Protein AF-0000000087420821 (afdb_homodimer)

Organism: NCBI:txid2527985

Secondary structure (DSSP, 8-state):
-HHHHHT--B-HHHHHHHHHHHHHHHH--TT-SSSHHHHHHHHHHTHHHHHHHHHHHHHHT-HHHHHHHHHHHHHHHHHHHHHHHTGGG------PPPSB-HHHHHHHHHHHHHHHHHHHHHSPPPHHHHHHHHHHHHHHTT----SS--S---S-HHHHHHHHHHHHHHHHHTTSSS-HHHHHHHHHHHHHHHHHHHHHHHHIIIIIS-SHHHHHHHHHHHHSHHHHHTTT-HHHHHHHHHHHHHHHTTT-HHHHHHHHHHHHTT-SGGGGGHHHHHHHHHHHHHHHHHHHHHHHHHHHHHHHHHH-SSHHHHHHHHHHHTTIIIIIIS-S--EETTTSS-GGGHHHHHHHHHHHHHHHHHSSSS--HHHHHHHHHHHHHHHTTT-TEEET--GGGTHHHHHHHHH-----S-PPP-----TT---------------------------------------/-HHHHHT--B-HHHHHHHHHHHHHHHH--TT-SSSHHHHHHHHHHTHHHHHHHHHHHHHHT-HHHHHHHHHHHHHHHHHHHHHHHTGGG------PPPSB-HHHHHHHHHHHHHHHHHHHHHSPPPHHHHHHHHHHHHHHTT----SS--S---S-HHHHHHHHHHHHHHHHHTTTSS-HHHHHHHHHHHHHHHHHHHHHHHHIIIIIS-SHHHHHHHHHHHHSHHHHHTTT-HHHHHHHHHHHHHHHTTT-HHHHHHHHHHHHTT-SGGGGGHHHHHHHHHHHHHHHHHHHHHHHHHHHHHHHHHH-SSHHHHHHHHHHHTTIIIIIIS-S--EETTTSS-GGGHHHHHHHHHHHHHHHHHSSSS--HHHHHHHHHHHHHHHTTT-TEEET--GGGTHHHHHHHHH-----S-PPP-----TT---------------------------------------

pLDDT: mean 76.4, std 22.25, range [18.03, 98.38]

Foldseek 3Di:
DVVVVPPDDDDLVNLLVVLLVVCCQWQPDPPCNPDLSNVLSVLLSQQSVLVVQLVVCVVVVPPVSNLVSLVSLVVSLVVLLVCLVCLLVCLDDDQDAIPDDPVRLVVLLVVLLVVLLVLLLPDFADPLLLVLLVVLVLLVVLAQPFPDDPPQNLWFLLSSVVLVVLLVVLVVVPPDDVCSSSSSLSVLLSVLLVLLLVLLQLLCVPQQVDSRLSSVLSSCCSSRSLCSVCSSPNLLRNLVSLQSNLLSVLQQLLSSLLSLLSSCRIAQLSVLLLLQSLLQQPDPSNVNSVVNSVVNNVVSLVSLVSSHPDPVSSCCSVCSNNVPPCQLPNVQQQPANCNVPRLVVLVVLVVVLVVLSVCLSPPPNFDASLSSLSSSLSSQSSCLSNHRHRRSSSCSNRSSSSSCNSNHHSRVPHGHHPDDPDVVPPPPPPPPPPPPDPPPPDPPPPPPDPDPPDDDDDPDDDD/DVVVVPPDDDDLVNLLVVLLVVCCQWQPDPPCNPDLSNVLSVLLSQQSVLLVQLVVCVVVVPPVSLLVSLVSLLVSLVVLLVCLVCLLVCLDDDQDAIPDDPVRLVVLLVVLLVVLLVLLLPDFADPLLLVLLVVLVLLVVLAQPFPPDPDQNLWFLLSSVVLVVLNVVLVVVVPDDPCSSSRSLSVLLSVLLVLLLVLLQLLCVPQQVDSRLSSVLSSCCSSRSLCSVCSSPNLLRNLVSLQSNLLSVLQQLLSSLLSLLSSCRIAQLSVLLLLQSLLQQPDPSNVNSVVNSVVNNVVSLVSLVSSHPDPVSSCCSVCSNNVPPCQLPNVQQQPGNCNVPRLVVLVVLVVVLVVLSVCLSPPPNFDASLSSLSSSLSSQSSCLSNHRHRRSSSCSNRSSSSSCNSNHHSRVPHGHHPDDPDVVPPPPPPPPPPVPDPPPPDPPPPPPPPDPPDPDDDPDDDD

Sequence (926 aa):
MDEILTGYDVNEPTWFYLSFLLITAVFFKFGRIWSLRNIDLVLLLLISPGLLILHRGDDIGDGALKDYGFVWMFSITGLLLVRMFFDTALTRRPQLGQNLNTAGMSFLCLATFLFLMTKAMTEEPAPSTLQSIHRAQKILERQDTSLADDQERDAGPAADLLNTGAAVAKDVLDEGTGDGERVAAVIMAIAAHLAVVLGLLFLARLHFGSLEPGLAMVCLYLLLPCTAYDVGNVVHVLPPALIIWALTAYRRPLISGALMGLACGTLIFPIFLLPIWLAFYGRRGALRFMAALGLIALLLLGTLAVTSVDMNSFMEKAWGQLGVSQGLLTNPVADGFWEARLSAYRIPVMVTFGVMVASMTIWPRAKTLAHLMSYSAAIVVGTQFWYPNEGGIYVLWYLPLLLAVMFRPALLKETPPELKPLPWFKKSRPTSRDNATPTTAHSTAKGSTQALATGMIRRPFLRMDEILTGYDVNEPTWFYLSFLLITAVFFKFGRIWSLRNIDLVLLLLISPGLLILHRGDDIGDGALKDYGFVWMFSITGLLLVRMFFDTALTRRPQLGQNLNTAGMSFLCLATFLFLMTKAMTEEPAPSTLQSIHRAQKILERQDTSLADDQERDAGPAADLLNTGAAVAKDVLDEGTGDGERVAAVIMAIAAHLAVVLGLLFLARLHFGSLEPGLAMVCLYLLLPCTAYDVGNVVHVLPPALIIWALTAYRRPLISGALMGLACGTLIFPIFLLPIWLAFYGRRGALRFMAALGLIALLLLGTLAVTSVDMNSFMEKAWGQLGVSQGLLTNPVADGFWEARLSAYRIPVMVTFGVMVASMTIWPRAKTLAHLMSYSAAIVVGTQFWYPNEGGIYVLWYLPLLLAVMFRPALLKETPPELKPLPWFKKSRPTSRDNATPTTAHSTAKGSTQALATGMIRRPFLR

Solvent-accessible surface area (backbone atoms only — not comparable to full-atom values): 49194 Å² total; per-residue (Å²): 116,66,66,68,72,59,55,60,55,78,45,70,45,33,42,41,55,55,32,52,52,49,49,46,24,36,60,51,47,84,90,48,66,89,36,72,66,40,52,52,48,51,57,60,60,56,50,42,60,22,52,51,39,30,51,48,15,61,74,70,66,36,66,68,47,29,50,50,13,40,52,46,29,46,52,52,49,48,52,50,35,54,51,32,70,47,44,80,75,54,62,85,49,79,87,74,79,58,32,40,38,71,69,24,43,53,46,43,36,53,50,45,47,52,51,49,48,51,47,30,65,71,44,80,68,33,66,64,35,50,51,36,40,52,50,14,49,30,51,74,65,63,38,66,76,64,84,75,77,82,62,84,69,82,58,14,64,38,47,19,56,60,31,31,60,28,45,53,52,15,62,68,65,30,82,67,79,83,55,26,68,58,50,19,44,36,52,43,17,48,49,29,54,49,42,35,44,52,24,44,33,48,32,17,44,74,71,60,74,38,53,65,58,10,51,51,40,41,35,50,54,56,48,37,44,61,43,62,77,48,45,35,36,33,71,49,36,40,36,37,21,30,47,42,42,18,59,55,34,50,74,40,36,45,60,18,15,32,31,43,22,45,21,38,31,22,43,58,71,53,56,74,44,46,59,45,54,38,49,41,39,37,72,74,36,25,52,42,17,48,49,28,18,49,50,41,45,48,51,53,50,46,56,46,48,71,27,27,84,43,71,65,44,28,50,48,48,54,39,51,45,52,46,54,59,58,52,62,78,57,37,76,73,24,44,54,57,37,50,86,33,70,49,68,64,37,52,62,50,44,51,52,48,51,51,48,53,50,49,55,36,59,48,60,74,82,45,31,52,49,47,54,44,26,50,47,29,29,52,52,46,54,47,31,76,45,42,30,82,38,32,49,69,66,53,56,54,28,44,67,45,44,41,51,51,74,62,46,58,60,46,77,75,43,59,58,59,84,72,72,74,56,81,83,66,59,75,76,66,76,74,72,79,72,80,74,74,84,76,79,79,78,79,77,81,78,78,84,77,83,76,79,83,84,83,80,84,80,82,74,82,85,133,117,68,64,68,71,57,54,61,56,79,46,70,45,33,42,40,54,55,33,52,53,50,49,45,23,36,62,52,46,83,92,48,67,88,36,72,66,40,52,52,48,51,57,60,60,57,49,40,60,22,52,51,40,30,52,49,15,62,73,70,67,36,67,66,47,28,50,51,14,39,51,46,30,47,52,52,48,48,52,50,34,53,51,30,69,47,44,81,74,54,60,85,52,80,85,74,78,60,32,41,37,70,70,25,45,53,46,43,35,52,51,45,48,53,51,48,47,50,47,31,65,72,43,81,66,34,69,66,33,52,52,35,39,53,50,14,47,31,51,72,64,62,37,65,78,64,82,77,76,82,63,84,69,83,57,13,66,38,47,19,57,61,30,31,60,27,43,50,50,15,61,69,60,30,80,66,62,91,55,24,70,58,50,18,43,35,52,45,17,47,50,28,53,48,41,36,43,52,26,45,32,47,33,18,44,74,73,60,74,37,53,64,57,10,52,52,41,41,35,50,54,58,49,37,42,62,42,63,75,49,46,37,36,34,71,48,37,39,36,37,20,31,46,42,41,18,58,55,33,52,75,39,35,47,59,17,15,31,32,43,23,44,21,39,30,21,44,58,70,53,55,75,44,48,59,44,55,39,49,43,39,36,71,73,38,24,52,42,19,47,50,29,18,49,51,41,45,48,51,54,50,47,55,46,48,71,26,26,85,45,72,66,43,27,51,48,47,55,40,50,44,54,45,54,58,57,51,65,77,57,38,77,73,24,42,55,57,38,50,85,34,71,49,70,64,36,53,63,50,43,50,53,49,51,52,48,53,51,50,54,36,57,48,60,76,81,45,30,50,50,48,52,44,27,51,46,28,28,51,52,47,54,47,30,76,44,41,30,83,37,32,50,69,66,53,55,54,29,45,68,46,44,42,52,50,73,62,46,58,57,47,77,76,43,57,57,58,83,72,73,72,57,82,83,66,58,77,77,64,77,74,73,77,75,78,72,73,84,72,81,74,78,78,74,79,77,72,80,75,81,73,75,81,74,86,70,83,85,79,72,94,82,137

Nearest PDB structures (foldseek):
  7unk-assembly1_A  TM=1.558E-01  e=8.836E+00  Homo sapiens

Structure (mmCIF, N/CA/C/O backbone):
data_AF-0000000087420821-model_v1
#
loop_
_entity.id
_entity.type
_entity.pdbx_description
1 polymer 'DUF2029 domain-containing protein'
#
loop_
_atom_site.group_PDB
_atom_site.id
_atom_site.type_symbol
_atom_site.label_atom_id
_atom_site.label_alt_id
_atom_site.label_comp_id
_atom_site.label_asym_id
_atom_site.label_entity_id
_atom_site.label_seq_id
_atom_site.pdbx_PDB_ins_code
_atom_site.Cartn_x
_atom_site.Cartn_y
_atom_site.Cartn_z
_atom_site.occupancy
_atom_site.B_iso_or_equiv
_atom_site.auth_seq_id
_atom_site.auth_comp_id
_atom_site.auth_asym_id
_atom_site.auth_atom_id
_atom_site.pdbx_PDB_model_num
ATOM 1 N N . MET A 1 1 ? 20.344 -12.031 10.875 1 38.19 1 MET A N 1
ATOM 2 C CA . MET A 1 1 ? 18.953 -11.57 10.938 1 38.19 1 MET A CA 1
ATOM 3 C C . MET A 1 1 ? 18.891 -10.055 10.781 1 38.19 1 MET A C 1
ATOM 5 O O . MET A 1 1 ? 17.938 -9.531 10.195 1 38.19 1 MET A O 1
ATOM 9 N N . ASP A 1 2 ? 19.859 -9.406 11.242 1 46.66 2 ASP A N 1
ATOM 10 C CA . ASP A 1 2 ? 19.938 -7.945 11.258 1 46.66 2 ASP A CA 1
ATOM 11 C C . ASP A 1 2 ? 20 -7.383 9.844 1 46.66 2 ASP A C 1
ATOM 13 O O . ASP A 1 2 ? 19.453 -6.312 9.57 1 46.66 2 ASP A O 1
ATOM 17 N N . GLU A 1 3 ? 20.734 -8.086 9.008 1 47.44 3 GLU A N 1
ATOM 18 C CA . GLU A 1 3 ? 20.969 -7.551 7.668 1 47.44 3 GLU A CA 1
ATOM 19 C C . GLU A 1 3 ? 19.703 -7.602 6.816 1 47.44 3 GLU A C 1
ATOM 21 O O . GLU A 1 3 ? 19.516 -6.766 5.93 1 47.44 3 GLU A O 1
ATOM 26 N N . ILE A 1 4 ? 19.062 -8.641 6.836 1 49 4 ILE A N 1
ATOM 27 C CA . ILE A 1 4 ? 17.844 -8.805 6.035 1 49 4 ILE A CA 1
ATOM 28 C C . ILE A 1 4 ? 16.906 -7.633 6.285 1 49 4 ILE A C 1
ATOM 30 O O . ILE A 1 4 ? 16.328 -7.086 5.348 1 49 4 ILE A O 1
ATOM 34 N N . LEU A 1 5 ? 16.719 -7.23 7.699 1 53.84 5 LEU A N 1
ATOM 35 C CA . LEU A 1 5 ? 15.797 -6.176 8.109 1 53.84 5 LEU A CA 1
ATOM 36 C C . LEU A 1 5 ? 16.375 -4.801 7.801 1 53.84 5 LEU A C 1
ATOM 38 O O . LEU A 1 5 ? 15.641 -3.809 7.758 1 53.84 5 LEU A O 1
ATOM 42 N N . THR A 1 6 ? 17.562 -4.75 7.5 1 57.66 6 THR A N 1
ATOM 43 C CA . THR A 1 6 ? 18.156 -3.418 7.469 1 57.66 6 THR A CA 1
ATOM 44 C C . THR A 1 6 ? 18.203 -2.875 6.043 1 57.66 6 THR A C 1
ATOM 46 O O . THR A 1 6 ? 18.484 -1.695 5.832 1 57.66 6 THR A O 1
ATOM 49 N N . GLY A 1 7 ? 17.812 -3.635 5.086 1 63.47 7 GLY A N 1
ATOM 50 C CA . GLY A 1 7 ? 18 -3.061 3.762 1 63.47 7 GLY A CA 1
ATOM 51 C C . GLY A 1 7 ? 16.781 -2.295 3.277 1 63.47 7 GLY A C 1
ATOM 52 O O . GLY A 1 7 ? 16.578 -2.135 2.072 1 63.47 7 GLY A O 1
ATOM 53 N N . TYR A 1 8 ? 16.078 -1.806 4.227 1 67.88 8 TYR A N 1
ATOM 54 C CA . TYR A 1 8 ? 14.914 -1.044 3.805 1 67.88 8 TYR A CA 1
ATOM 55 C C . TYR A 1 8 ? 15.305 0.37 3.391 1 67.88 8 TYR A C 1
ATOM 57 O O . TYR A 1 8 ? 16.016 1.064 4.121 1 67.88 8 TYR A O 1
ATOM 65 N N . ASP A 1 9 ? 15.102 0.64 2.137 1 71 9 ASP A N 1
ATOM 66 C CA . ASP A 1 9 ? 15.328 1.989 1.626 1 71 9 ASP A CA 1
ATOM 67 C C . ASP A 1 9 ? 14.289 2.361 0.575 1 71 9 ASP A C 1
ATOM 69 O O . ASP A 1 9 ? 14.047 1.601 -0.365 1 71 9 ASP A O 1
ATOM 73 N N . VAL A 1 10 ? 13.617 3.355 0.893 1 73.62 10 VAL A N 1
ATOM 74 C CA . VAL A 1 10 ? 12.641 3.832 -0.082 1 73.62 10 VAL A CA 1
ATOM 75 C C . VAL A 1 10 ? 13.023 5.23 -0.557 1 73.62 10 VAL A C 1
ATOM 77 O O . VAL A 1 10 ? 13.078 6.172 0.241 1 73.62 10 VAL A O 1
ATOM 80 N N . ASN A 1 11 ? 13.281 5.297 -1.804 1 79.5 11 ASN A N 1
ATOM 81 C CA . ASN A 1 11 ? 13.578 6.609 -2.371 1 79.5 11 ASN A CA 1
ATOM 82 C C . ASN A 1 11 ? 12.312 7.43 -2.588 1 79.5 11 ASN A C 1
ATOM 84 O O . ASN A 1 11 ? 11.203 6.91 -2.453 1 79.5 11 ASN A O 1
ATOM 88 N N . GLU A 1 12 ? 12.453 8.719 -2.922 1 81.88 12 GLU A N 1
ATOM 89 C CA . GLU A 1 12 ? 11.344 9.664 -2.967 1 81.88 12 GLU A CA 1
ATOM 90 C C . GLU A 1 12 ? 10.406 9.359 -4.129 1 81.88 12 GLU A C 1
ATOM 92 O O . GLU A 1 12 ? 9.18 9.344 -3.959 1 81.88 12 GLU A O 1
ATOM 97 N N . PRO A 1 13 ? 10.938 9.039 -5.297 1 80.5 13 PRO A N 1
ATOM 98 C CA . PRO A 1 13 ? 10.008 8.711 -6.383 1 80.5 13 PRO A CA 1
ATOM 99 C C . PRO A 1 13 ? 9.211 7.438 -6.102 1 80.5 13 PRO A C 1
ATOM 101 O O . PRO A 1 13 ? 8.031 7.359 -6.457 1 80.5 13 PRO A O 1
ATOM 104 N N . THR A 1 14 ? 9.875 6.504 -5.562 1 82.5 14 THR A N 1
ATOM 105 C CA . THR A 1 14 ? 9.18 5.266 -5.223 1 82.5 14 THR A CA 1
ATOM 106 C C . THR A 1 14 ? 8.062 5.535 -4.223 1 82.5 14 THR A C 1
ATOM 108 O O . THR A 1 14 ? 6.961 4.996 -4.352 1 82.5 14 THR A O 1
ATOM 111 N N . TRP A 1 15 ? 8.344 6.371 -3.283 1 84.25 15 TRP A N 1
ATOM 112 C CA . TRP A 1 15 ? 7.312 6.746 -2.324 1 84.25 15 TRP A CA 1
ATOM 113 C C . TRP A 1 15 ? 6.129 7.402 -3.029 1 84.25 15 TRP A C 1
ATOM 115 O O . TRP A 1 15 ? 4.973 7.137 -2.693 1 84.25 15 TRP A O 1
ATOM 125 N N . PHE A 1 16 ? 6.445 8.188 -3.898 1 87.56 16 PHE A N 1
ATOM 126 C CA . PHE A 1 16 ? 5.395 8.906 -4.617 1 87.56 16 PHE A CA 1
ATOM 127 C C . PHE A 1 16 ? 4.496 7.934 -5.371 1 87.56 16 PHE A C 1
ATOM 129 O O . PHE A 1 16 ? 3.273 7.969 -5.227 1 87.56 16 PHE A O 1
ATOM 136 N N . TYR A 1 17 ? 5.082 7.023 -6.137 1 86 17 TYR A N 1
ATOM 137 C CA . TYR A 1 17 ? 4.281 6.133 -6.969 1 86 17 TYR A CA 1
ATOM 138 C C . TYR A 1 17 ? 3.463 5.172 -6.113 1 86 17 TYR A C 1
ATOM 140 O O . TYR A 1 17 ? 2.268 4.98 -6.352 1 86 17 TYR A O 1
ATOM 148 N N . LEU A 1 18 ? 4.078 4.605 -5.133 1 86.62 18 LEU A N 1
ATOM 149 C CA . LEU A 1 18 ? 3.383 3.627 -4.305 1 86.62 18 LEU A CA 1
ATOM 150 C C . LEU A 1 18 ? 2.277 4.293 -3.492 1 86.62 18 LEU A C 1
ATOM 152 O O . LEU A 1 18 ? 1.182 3.742 -3.359 1 86.62 18 LEU A O 1
ATOM 156 N N . SER A 1 19 ? 2.58 5.461 -2.939 1 91.38 19 SER A N 1
ATOM 157 C CA . SER A 1 19 ? 1.565 6.172 -2.172 1 91.38 19 SER A CA 1
ATOM 158 C C . SER A 1 19 ? 0.422 6.641 -3.066 1 91.38 19 SER A C 1
ATOM 160 O O . SER A 1 19 ? -0.741 6.613 -2.66 1 91.38 19 SER A O 1
ATOM 162 N N . PHE A 1 20 ? 0.762 7.121 -4.266 1 92.38 20 PHE A N 1
ATOM 163 C CA . PHE A 1 20 ? -0.253 7.547 -5.223 1 92.38 20 PHE A CA 1
ATOM 164 C C . PHE A 1 20 ? -1.232 6.418 -5.512 1 92.38 20 PHE A C 1
ATOM 166 O O . PHE A 1 20 ? -2.449 6.613 -5.457 1 92.38 20 PHE A O 1
ATOM 173 N N . LEU A 1 21 ? -0.72 5.285 -5.77 1 90.69 21 LEU A N 1
ATOM 174 C CA . LEU A 1 21 ? -1.562 4.141 -6.109 1 90.69 21 LEU A CA 1
ATOM 175 C C . LEU A 1 21 ? -2.381 3.693 -4.902 1 90.69 21 LEU A C 1
ATOM 177 O O . LEU A 1 21 ? -3.568 3.389 -5.031 1 90.69 21 LEU A O 1
ATOM 181 N N . LEU A 1 22 ? -1.765 3.67 -3.783 1 93.62 22 LEU A N 1
ATOM 182 C CA . LEU A 1 22 ? -2.459 3.213 -2.584 1 93.62 22 LEU A CA 1
ATOM 183 C C . LEU A 1 22 ? -3.549 4.199 -2.178 1 93.62 22 LEU A C 1
ATOM 185 O O . LEU A 1 22 ? -4.66 3.797 -1.836 1 93.62 22 LEU A O 1
ATOM 189 N N . ILE A 1 23 ? -3.25 5.48 -2.205 1 96.62 23 ILE A N 1
ATOM 190 C CA . ILE A 1 23 ? -4.23 6.504 -1.853 1 96.62 23 ILE A CA 1
ATOM 191 C C . ILE A 1 23 ? -5.418 6.43 -2.809 1 96.62 23 ILE A C 1
ATOM 193 O O . ILE A 1 23 ? -6.57 6.531 -2.385 1 96.62 23 ILE A O 1
ATOM 197 N N . THR A 1 24 ? -5.152 6.238 -4.09 1 95.25 24 THR A N 1
ATOM 198 C CA . THR A 1 24 ? -6.23 6.129 -5.066 1 95.25 24 THR A CA 1
ATOM 199 C C . THR A 1 24 ? -7.094 4.902 -4.789 1 95.25 24 THR A C 1
ATOM 201 O O . THR A 1 24 ? -8.32 4.973 -4.848 1 95.25 24 THR A O 1
ATOM 204 N N . ALA A 1 25 ? -6.457 3.83 -4.426 1 94.94 25 ALA A N 1
ATOM 205 C CA . ALA A 1 25 ? -7.188 2.594 -4.16 1 94.94 25 ALA A CA 1
ATOM 206 C C . ALA A 1 25 ? -8.078 2.736 -2.93 1 94.94 25 ALA A C 1
ATOM 208 O O . ALA A 1 25 ? -9.203 2.23 -2.906 1 94.94 25 ALA A O 1
ATOM 209 N N . VAL A 1 26 ? -7.668 3.438 -1.943 1 95.75 26 VAL A N 1
ATOM 210 C CA . VAL A 1 26 ? -8.344 3.477 -0.649 1 95.75 26 VAL A CA 1
ATOM 211 C C . VAL A 1 26 ? -9.375 4.602 -0.636 1 95.75 26 VAL A C 1
ATOM 213 O O . VAL A 1 26 ? -10.438 4.473 -0.026 1 95.75 26 VAL A O 1
ATOM 216 N N . PHE A 1 27 ? -9.117 5.719 -1.348 1 96.38 27 PHE A N 1
ATOM 217 C CA . PHE A 1 27 ? -9.93 6.898 -1.091 1 96.38 27 PHE A CA 1
ATOM 218 C C . PHE A 1 27 ? -10.719 7.293 -2.334 1 96.38 27 PHE A C 1
ATOM 220 O O . PHE A 1 27 ? -11.734 7.988 -2.238 1 96.38 27 PHE A O 1
ATOM 227 N N . PHE A 1 28 ? -10.258 6.973 -3.545 1 95.38 28 PHE A N 1
ATOM 228 C CA . PHE A 1 28 ? -10.914 7.406 -4.773 1 95.38 28 PHE A CA 1
ATOM 229 C C . PHE A 1 28 ? -12.289 6.77 -4.91 1 95.38 28 PHE A C 1
ATOM 231 O O . PHE A 1 28 ? -12.453 5.57 -4.68 1 95.38 28 PHE A O 1
ATOM 238 N N . LYS A 1 29 ? -13.266 7.559 -5.223 1 93.5 29 LYS A N 1
ATOM 239 C CA . LYS A 1 29 ? -14.625 7.059 -5.453 1 93.5 29 LYS A CA 1
ATOM 240 C C . LYS A 1 29 ? -14.844 6.75 -6.93 1 93.5 29 LYS A C 1
ATOM 242 O O . LYS A 1 29 ? -15.172 7.645 -7.715 1 93.5 29 LYS A O 1
ATOM 247 N N . PHE A 1 30 ? -14.781 5.504 -7.227 1 92.25 30 PHE A N 1
ATOM 248 C CA . PHE A 1 30 ? -14.82 5.055 -8.609 1 92.25 30 PHE A CA 1
ATOM 249 C C . PHE A 1 30 ? -16.25 5.098 -9.156 1 92.25 30 PHE A C 1
ATOM 251 O O . PHE A 1 30 ? -16.453 5.18 -10.367 1 92.25 30 PHE A O 1
ATOM 258 N N . GLY A 1 31 ? -17.25 5.055 -8.297 1 89.12 31 GLY A N 1
ATOM 259 C CA . GLY A 1 31 ? -18.641 5.109 -8.719 1 89.12 31 GLY A CA 1
ATOM 260 C C . GLY A 1 31 ? -19.141 6.523 -8.984 1 89.12 31 GLY A C 1
ATOM 261 O O . GLY A 1 31 ? -20.125 6.723 -9.688 1 89.12 31 GLY A O 1
ATOM 262 N N . ARG A 1 32 ? -18.5 7.48 -8.375 1 89.5 32 ARG A N 1
ATOM 263 C CA . ARG A 1 32 ? -18.812 8.898 -8.539 1 89.5 32 ARG A CA 1
ATOM 264 C C . ARG A 1 32 ? -17.562 9.703 -8.883 1 89.5 32 ARG A C 1
ATOM 266 O O . ARG A 1 32 ? -17 10.383 -8.023 1 89.5 32 ARG A O 1
ATOM 273 N N . ILE A 1 33 ? -17.281 9.773 -10.07 1 89.19 33 ILE A N 1
ATOM 274 C CA . ILE A 1 33 ? -16.016 10.352 -10.492 1 89.19 33 ILE A CA 1
ATOM 275 C C . ILE A 1 33 ? -16.016 11.859 -10.25 1 89.19 33 ILE A C 1
ATOM 277 O O . ILE A 1 33 ? -15.008 12.438 -9.852 1 89.19 33 ILE A O 1
ATOM 281 N N . TRP A 1 34 ? -17.172 12.445 -10.477 1 89.19 34 TRP A N 1
ATOM 282 C CA . TRP A 1 34 ? -17.281 13.883 -10.227 1 89.19 34 TRP A CA 1
ATOM 283 C C . TRP A 1 34 ? -17.797 14.148 -8.812 1 89.19 34 TRP A C 1
ATOM 285 O O . TRP A 1 34 ? -19 14.203 -8.586 1 89.19 34 TRP A O 1
ATOM 295 N N . SER A 1 35 ? -16.953 14.109 -7.934 1 90.69 35 SER A N 1
ATOM 296 C CA . SER A 1 35 ? -17.25 14.359 -6.531 1 90.69 35 SER A CA 1
ATOM 297 C C . SER A 1 35 ? -16.203 15.273 -5.898 1 90.69 35 SER A C 1
ATOM 299 O O . SER A 1 35 ? -15.086 15.383 -6.395 1 90.69 35 SER A O 1
ATOM 301 N N . LEU A 1 36 ? -16.625 15.969 -4.867 1 91.31 36 LEU A N 1
ATOM 302 C CA . LEU A 1 36 ? -15.711 16.844 -4.145 1 91.31 36 LEU A CA 1
ATOM 303 C C . LEU A 1 36 ? -14.562 16.047 -3.541 1 91.31 36 LEU A C 1
ATOM 305 O O . LEU A 1 36 ? -13.43 16.531 -3.475 1 91.31 36 LEU A O 1
ATOM 309 N N . ARG A 1 37 ? -14.859 14.852 -3.174 1 91.69 37 ARG A N 1
ATOM 310 C CA . ARG A 1 37 ? -13.828 13.977 -2.617 1 91.69 37 ARG A CA 1
ATOM 311 C C . ARG A 1 37 ? -12.727 13.719 -3.633 1 91.69 37 ARG A C 1
ATOM 313 O O . ARG A 1 37 ? -11.539 13.812 -3.309 1 91.69 37 ARG A O 1
ATOM 320 N N . ASN A 1 38 ? -13.117 13.383 -4.801 1 94.75 38 ASN A N 1
ATOM 321 C CA . ASN A 1 38 ? -12.133 13.094 -5.836 1 94.75 38 ASN A CA 1
ATOM 322 C C . ASN A 1 38 ? -11.352 14.336 -6.238 1 94.75 38 ASN A C 1
ATOM 324 O O . ASN A 1 38 ? -10.164 14.258 -6.539 1 94.75 38 ASN A O 1
ATOM 328 N N . ILE A 1 39 ? -11.992 15.469 -6.234 1 94.56 39 ILE A N 1
ATOM 329 C CA . ILE A 1 39 ? -11.297 16.719 -6.539 1 94.56 39 ILE A CA 1
ATOM 330 C C . ILE A 1 39 ? -10.281 17.016 -5.449 1 94.56 39 ILE A C 1
ATOM 332 O O . ILE A 1 39 ? -9.141 17.406 -5.742 1 94.56 39 ILE A O 1
ATOM 336 N N . ASP A 1 40 ? -10.664 16.891 -4.211 1 96.12 40 ASP A N 1
ATOM 337 C CA . ASP A 1 40 ? -9.75 17.109 -3.092 1 96.12 40 ASP A CA 1
ATOM 338 C C . ASP A 1 40 ? -8.555 16.156 -3.172 1 96.12 40 ASP A C 1
ATOM 340 O O . ASP A 1 40 ? -7.418 16.562 -2.926 1 96.12 40 ASP A O 1
ATOM 344 N N . LEU A 1 41 ? -8.828 14.953 -3.537 1 96.25 41 LEU A N 1
ATOM 345 C CA . LEU A 1 41 ? -7.762 13.961 -3.631 1 96.25 41 LEU A CA 1
ATOM 346 C C . LEU A 1 41 ? -6.777 14.336 -4.734 1 96.25 41 LEU A C 1
ATOM 348 O O . LEU A 1 41 ? -5.562 14.211 -4.555 1 96.25 41 LEU A O 1
ATOM 352 N N . VAL A 1 42 ? -7.285 14.727 -5.848 1 96.25 42 VAL A N 1
ATOM 353 C CA . VAL A 1 42 ? -6.43 15.117 -6.961 1 96.25 42 VAL A CA 1
ATOM 354 C C . VAL A 1 42 ? -5.562 16.312 -6.559 1 96.25 42 VAL A C 1
ATOM 356 O O . VAL A 1 42 ? -4.363 16.344 -6.848 1 96.25 42 VAL A O 1
ATOM 359 N N . LEU A 1 43 ? -6.125 17.234 -5.875 1 96.94 43 LEU A N 1
ATOM 360 C CA . LEU A 1 43 ? -5.379 18.406 -5.422 1 96.94 43 LEU A CA 1
ATOM 361 C C . LEU A 1 43 ? -4.262 18 -4.465 1 96.94 43 LEU A C 1
ATOM 363 O O . LEU A 1 43 ? -3.137 18.484 -4.578 1 96.94 43 LEU A O 1
ATOM 367 N N . LEU A 1 44 ? -4.578 17.125 -3.553 1 97.19 44 LEU A N 1
ATOM 368 C CA . LEU A 1 44 ? -3.59 16.672 -2.58 1 97.19 44 LEU A CA 1
ATOM 369 C C . LEU A 1 44 ? -2.465 15.906 -3.268 1 97.19 44 LEU A C 1
ATOM 371 O O . LEU A 1 44 ? -1.292 16.094 -2.932 1 97.19 44 LEU A O 1
ATOM 375 N N . LEU A 1 45 ? -2.814 15.102 -4.227 1 95.56 45 LEU A N 1
ATOM 376 C CA . LEU A 1 45 ? -1.836 14.242 -4.883 1 95.56 45 LEU A CA 1
ATOM 377 C C . LEU A 1 45 ? -0.968 15.047 -5.848 1 95.56 45 LEU A C 1
ATOM 379 O O . LEU A 1 45 ? 0.136 14.625 -6.195 1 95.56 45 LEU A O 1
ATOM 383 N N . LEU A 1 46 ? -1.433 16.188 -6.258 1 95 46 LEU A N 1
ATOM 384 C CA . LEU A 1 46 ? -0.681 17.031 -7.188 1 95 46 LEU A CA 1
ATOM 385 C C . LEU A 1 46 ? 0.428 17.781 -6.465 1 95 46 LEU A C 1
ATOM 387 O O . LEU A 1 46 ? 1.325 18.344 -7.105 1 95 46 LEU A O 1
ATOM 391 N N . ILE A 1 47 ? 0.5 17.75 -5.18 1 94.75 47 ILE A N 1
ATOM 392 C CA . ILE A 1 47 ? 1.516 18.453 -4.398 1 94.75 47 ILE A CA 1
ATOM 393 C C . ILE A 1 47 ? 2.852 17.719 -4.523 1 94.75 47 ILE A C 1
ATOM 395 O O . ILE A 1 47 ? 3.896 18.359 -4.695 1 94.75 47 ILE A O 1
ATOM 399 N N . SER A 1 48 ? 2.848 16.453 -4.527 1 90.62 48 SER A N 1
ATOM 400 C CA . SER A 1 48 ? 4.055 15.641 -4.398 1 90.62 48 SER A CA 1
ATOM 401 C C . SER A 1 48 ? 4.93 15.75 -5.641 1 90.62 48 SER A C 1
ATOM 403 O O . SER A 1 48 ? 6.156 15.844 -5.535 1 90.62 48 SER A O 1
ATOM 405 N N . PRO A 1 49 ? 4.379 15.75 -6.879 1 88.94 49 PRO A N 1
ATOM 406 C CA . PRO A 1 49 ? 5.258 15.922 -8.039 1 88.94 49 PRO A CA 1
ATOM 407 C C . PRO A 1 49 ? 6 17.25 -8.023 1 88.94 49 PRO A C 1
ATOM 409 O O . PRO A 1 49 ? 7.145 17.328 -8.477 1 88.94 49 PRO A O 1
ATOM 412 N N . GLY A 1 50 ? 5.371 18.266 -7.586 1 90.5 50 GLY A N 1
ATOM 413 C CA . GLY A 1 50 ? 6.055 19.547 -7.469 1 90.5 50 GLY A CA 1
ATOM 414 C C . GLY A 1 50 ? 7.25 19.5 -6.535 1 90.5 50 GLY A C 1
ATOM 415 O O . GLY A 1 50 ? 8.312 20.031 -6.855 1 90.5 50 GLY A O 1
ATOM 416 N N . LEU A 1 51 ? 7.078 18.875 -5.445 1 91.06 51 LEU A N 1
ATOM 417 C CA . LEU A 1 51 ? 8.172 18.766 -4.488 1 91.06 51 LEU A CA 1
ATOM 418 C C . LEU A 1 51 ? 9.289 17.891 -5.047 1 91.06 51 LEU A C 1
ATOM 420 O O . LEU A 1 51 ? 10.469 18.172 -4.824 1 91.06 51 LEU A O 1
ATOM 424 N N . LEU A 1 52 ? 8.922 16.859 -5.699 1 88.06 52 LEU A N 1
ATOM 425 C CA . LEU A 1 52 ? 9.914 15.977 -6.293 1 88.06 52 LEU A CA 1
ATOM 426 C C . LEU A 1 52 ? 10.758 16.719 -7.324 1 88.06 52 LEU A C 1
ATOM 428 O O . LEU A 1 52 ? 11.977 16.547 -7.379 1 88.06 52 LEU A O 1
ATOM 432 N N . ILE A 1 53 ? 10.086 17.516 -8.109 1 87 53 ILE A N 1
ATOM 433 C CA . ILE A 1 53 ? 10.789 18.281 -9.133 1 87 53 ILE A CA 1
ATOM 434 C C . ILE A 1 53 ? 11.734 19.281 -8.461 1 87 53 ILE A C 1
ATOM 436 O O . ILE A 1 53 ? 12.859 19.469 -8.914 1 87 53 ILE A O 1
ATOM 440 N N . LEU A 1 54 ? 11.297 19.828 -7.426 1 88.44 54 LEU A N 1
ATOM 441 C CA . LEU A 1 54 ? 12.117 20.797 -6.691 1 88.44 54 LEU A CA 1
ATOM 442 C C . LEU A 1 54 ? 13.336 20.109 -6.082 1 88.44 54 LEU A C 1
ATOM 444 O O . LEU A 1 54 ? 14.453 20.641 -6.176 1 88.44 54 LEU A O 1
ATOM 448 N N . HIS A 1 55 ? 13.164 19 -5.512 1 85.31 55 HIS A N 1
ATOM 449 C CA . HIS A 1 55 ? 14.266 18.281 -4.895 1 85.31 55 HIS A CA 1
ATOM 450 C C . HIS A 1 55 ? 15.258 17.797 -5.945 1 85.31 55 HIS A C 1
ATOM 452 O O . HIS A 1 55 ? 16.469 17.828 -5.723 1 85.31 55 HIS A O 1
ATOM 458 N N . ARG A 1 56 ? 14.75 17.375 -6.977 1 82.62 56 ARG A N 1
ATOM 459 C CA . ARG A 1 56 ? 15.633 16.922 -8.055 1 82.62 56 ARG A CA 1
ATOM 460 C C . ARG A 1 56 ? 16.438 18.094 -8.625 1 82.62 56 ARG A C 1
ATOM 462 O O . ARG A 1 56 ? 17.625 17.938 -8.922 1 82.62 56 ARG A O 1
ATOM 469 N N . GLY A 1 57 ? 15.758 19.109 -8.859 1 82.69 57 GLY A N 1
ATOM 470 C CA . GLY A 1 57 ? 16.469 20.297 -9.328 1 82.69 57 GLY A CA 1
ATOM 471 C C . GLY A 1 57 ? 17.578 20.734 -8.391 1 82.69 57 GLY A C 1
ATOM 472 O O . GLY A 1 57 ? 18.641 21.156 -8.844 1 82.69 57 GLY A O 1
ATOM 473 N N . ASP A 1 58 ? 17.344 20.656 -7.156 1 82.62 58 ASP A N 1
ATOM 474 C CA . ASP A 1 58 ? 18.344 21.016 -6.16 1 82.62 58 ASP A CA 1
ATOM 475 C C . ASP A 1 58 ? 19.516 20.031 -6.188 1 82.62 58 ASP A C 1
ATOM 477 O O . ASP A 1 58 ? 20.672 20.438 -6.062 1 82.62 58 ASP A O 1
ATOM 481 N N . ASP A 1 59 ? 19.234 18.828 -6.383 1 80.25 59 ASP A N 1
ATOM 482 C CA . ASP A 1 59 ? 20.25 17.781 -6.391 1 80.25 59 ASP A CA 1
ATOM 483 C C . ASP A 1 59 ? 21.172 17.922 -7.605 1 80.25 59 ASP A C 1
ATOM 485 O O . ASP A 1 59 ? 22.391 17.781 -7.492 1 80.25 59 ASP A O 1
ATOM 489 N N . ILE A 1 60 ? 20.531 18.266 -8.703 1 82.62 60 ILE A N 1
ATOM 490 C CA . ILE A 1 60 ? 21.328 18.344 -9.93 1 82.62 60 ILE A CA 1
ATOM 491 C C . ILE A 1 60 ? 21.812 19.766 -10.148 1 82.62 60 ILE A C 1
ATOM 493 O O . ILE A 1 60 ? 22.641 20.016 -11.031 1 82.62 60 ILE A O 1
ATOM 497 N N . GLY A 1 61 ? 21.391 20.641 -9.359 1 82.81 61 GLY A N 1
ATOM 498 C CA . GLY A 1 61 ? 21.812 22.031 -9.477 1 82.81 61 GLY A CA 1
ATOM 499 C C . GLY A 1 61 ? 21.25 22.719 -10.703 1 82.81 61 GLY A C 1
ATOM 500 O O . GLY A 1 61 ? 21.938 23.516 -11.352 1 82.81 61 GLY A O 1
ATOM 501 N N . ASP A 1 62 ? 20.109 22.312 -11.156 1 85.38 62 ASP A N 1
ATOM 502 C CA . ASP A 1 62 ? 19.422 22.906 -12.297 1 85.38 62 ASP A CA 1
ATOM 503 C C . ASP A 1 62 ? 18.438 23.984 -11.852 1 85.38 62 ASP A C 1
ATOM 505 O O . ASP A 1 62 ? 17.344 23.672 -11.383 1 85.38 62 ASP A O 1
ATOM 509 N N . GLY A 1 63 ? 18.734 25.25 -12.117 1 83.06 63 GLY A N 1
ATOM 510 C CA . GLY A 1 63 ? 17.906 26.375 -11.695 1 83.06 63 GLY A CA 1
ATOM 511 C C . GLY A 1 63 ? 16.578 26.438 -12.43 1 83.06 63 GLY A C 1
ATOM 512 O O . GLY A 1 63 ? 15.562 26.828 -11.852 1 83.06 63 GLY A O 1
ATOM 513 N N . ALA A 1 64 ? 16.594 26.078 -13.672 1 85.5 64 ALA A N 1
ATOM 514 C CA . ALA A 1 64 ? 15.367 26.109 -14.461 1 85.5 64 ALA A CA 1
ATOM 515 C C . ALA A 1 64 ? 14.367 25.078 -13.945 1 85.5 64 ALA A C 1
ATOM 517 O O . ALA A 1 64 ? 13.172 25.359 -13.852 1 85.5 64 ALA A O 1
ATOM 518 N N . LEU A 1 65 ? 14.875 23.922 -13.656 1 86.31 65 LEU A N 1
ATOM 519 C CA . LEU A 1 65 ? 14.008 22.891 -13.109 1 86.31 65 LEU A CA 1
ATOM 520 C C . LEU A 1 65 ? 13.469 23.297 -11.742 1 86.31 65 LEU A C 1
ATOM 522 O O . LEU A 1 65 ? 12.305 23.031 -11.422 1 86.31 65 LEU A O 1
ATOM 526 N N . LYS A 1 66 ? 14.258 23.906 -11 1 86.81 66 LYS A N 1
ATOM 527 C CA . LYS A 1 66 ? 13.812 24.406 -9.695 1 86.81 66 LYS A CA 1
ATOM 528 C C . LYS A 1 66 ? 12.703 25.453 -9.859 1 86.81 66 LYS A C 1
ATOM 530 O O . LYS A 1 66 ? 11.727 25.438 -9.109 1 86.81 66 LYS A O 1
ATOM 535 N N . ASP A 1 67 ? 12.906 26.281 -10.805 1 87.5 67 ASP A N 1
ATOM 536 C CA . ASP A 1 67 ? 11.898 27.312 -11.047 1 87.5 67 ASP A CA 1
ATOM 537 C C . ASP A 1 67 ? 10.57 26.688 -11.492 1 87.5 67 ASP A C 1
ATOM 539 O O . ASP A 1 67 ? 9.5 27.156 -11.094 1 87.5 67 ASP A O 1
ATOM 543 N N . TYR A 1 68 ? 10.672 25.719 -12.305 1 88 68 TYR A N 1
ATOM 544 C CA . TYR A 1 68 ? 9.461 25 -12.711 1 88 68 TYR A CA 1
ATOM 545 C C . TYR A 1 68 ? 8.766 24.375 -11.508 1 88 68 TYR A C 1
ATOM 547 O O . TYR A 1 68 ? 7.531 24.375 -11.43 1 88 68 TYR A O 1
ATOM 555 N N . GLY A 1 69 ? 9.516 23.781 -10.633 1 90.12 69 GLY A N 1
ATOM 556 C CA . GLY A 1 69 ? 8.953 23.219 -9.414 1 90.12 69 GLY A CA 1
ATOM 557 C C . GLY A 1 69 ? 8.227 24.25 -8.562 1 90.12 69 GLY A C 1
ATOM 558 O O . GLY A 1 69 ? 7.141 23.984 -8.047 1 90.12 69 GLY A O 1
ATOM 559 N N . PHE A 1 70 ? 8.805 25.391 -8.422 1 90.62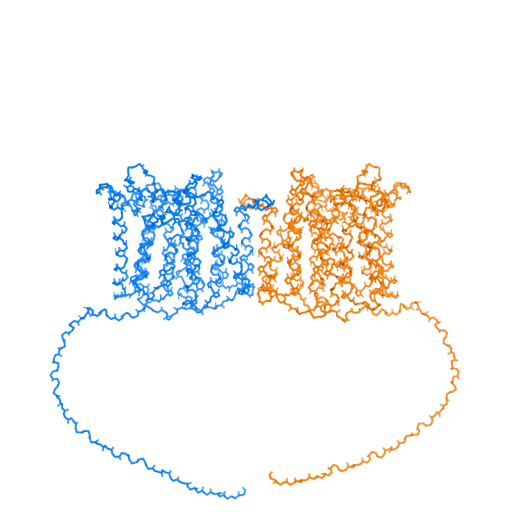 70 PHE A N 1
ATOM 560 C CA . PHE A 1 70 ? 8.172 26.453 -7.641 1 90.62 70 PHE A CA 1
ATOM 561 C C . PHE A 1 70 ? 6.883 26.922 -8.305 1 90.62 70 PHE A C 1
ATOM 563 O O . PHE A 1 70 ? 5.891 27.188 -7.617 1 90.62 70 PHE A O 1
ATOM 570 N N . VAL A 1 71 ? 6.883 27.031 -9.617 1 90.88 71 VAL A N 1
ATOM 571 C CA . VAL A 1 71 ? 5.684 27.453 -10.336 1 90.88 71 VAL A CA 1
ATOM 572 C C . VAL A 1 71 ? 4.578 26.422 -10.141 1 90.88 71 VAL A C 1
ATOM 574 O O . VAL A 1 71 ? 3.414 26.766 -9.938 1 90.88 71 VAL A O 1
ATOM 577 N N . TRP A 1 72 ? 4.945 25.172 -10.219 1 92.88 72 TRP A N 1
ATOM 578 C CA . TRP A 1 72 ? 3.992 24.094 -9.977 1 92.88 72 TRP A CA 1
ATOM 579 C C . TRP A 1 72 ? 3.404 24.203 -8.578 1 92.88 72 TRP A C 1
ATOM 581 O O . TRP A 1 72 ? 2.186 24.125 -8.398 1 92.88 72 TRP A O 1
ATOM 591 N N . MET A 1 73 ? 4.27 24.406 -7.656 1 94.12 73 MET A N 1
ATOM 592 C CA . MET A 1 73 ? 3.816 24.469 -6.27 1 94.12 73 MET A CA 1
ATOM 593 C C . MET A 1 73 ? 2.912 25.672 -6.039 1 94.12 73 MET A C 1
ATOM 595 O O . MET A 1 73 ? 1.891 25.562 -5.359 1 94.12 73 MET A O 1
ATOM 599 N N . PHE A 1 74 ? 3.188 26.766 -6.594 1 93.19 74 PHE A N 1
ATOM 600 C CA . PHE A 1 74 ? 2.377 27.969 -6.449 1 93.19 74 PHE A CA 1
ATOM 601 C C . PHE A 1 74 ? 1.012 27.781 -7.098 1 93.19 74 PHE A C 1
ATOM 603 O O . PHE A 1 74 ? -0.003 28.234 -6.57 1 93.19 74 PHE A O 1
ATOM 610 N N . SER A 1 75 ? 1.075 27.141 -8.242 1 95 75 SER A N 1
ATOM 611 C CA . SER A 1 75 ? -0.181 26.891 -8.945 1 95 75 SER A CA 1
ATOM 612 C C . SER A 1 75 ? -1.103 25.984 -8.133 1 95 75 SER A C 1
ATOM 614 O O . SER A 1 75 ? -2.285 26.281 -7.965 1 95 75 SER A O 1
ATOM 616 N N . ILE A 1 76 ? -0.573 24.922 -7.586 1 95.94 76 ILE A N 1
ATOM 617 C CA . ILE A 1 76 ? -1.384 23.984 -6.809 1 95.94 76 ILE A CA 1
ATOM 618 C C . ILE A 1 76 ? -1.832 24.656 -5.512 1 95.94 76 ILE A C 1
ATOM 620 O O . ILE A 1 76 ? -2.971 24.484 -5.074 1 95.94 76 ILE A O 1
ATOM 624 N N . THR A 1 77 ? -0.955 25.375 -4.848 1 96.06 77 THR A N 1
ATOM 625 C CA . THR A 1 77 ? -1.315 26.094 -3.635 1 96.06 77 THR A CA 1
ATOM 626 C C . THR A 1 77 ? -2.416 27.109 -3.918 1 96.06 77 THR A C 1
ATOM 628 O O . THR A 1 77 ? -3.301 27.328 -3.086 1 96.06 77 THR A O 1
ATOM 631 N N . GLY A 1 78 ? -2.34 27.734 -5.094 1 96.31 78 GLY A N 1
ATOM 632 C CA . GLY A 1 78 ? -3.406 28.625 -5.5 1 96.31 78 GLY A CA 1
ATOM 633 C C . GLY A 1 78 ? -4.75 27.938 -5.637 1 96.31 78 GLY A C 1
ATOM 634 O O . GLY A 1 78 ? -5.773 28.469 -5.203 1 96.31 78 GLY A O 1
ATOM 635 N N . LEU A 1 79 ? -4.73 26.812 -6.223 1 97.44 79 LEU A N 1
ATOM 636 C CA . LEU A 1 79 ? -5.965 26.047 -6.367 1 97.44 79 LEU A CA 1
ATOM 637 C C . LEU A 1 79 ? -6.508 25.625 -5.004 1 97.44 79 LEU A C 1
ATOM 639 O O . LEU A 1 79 ? -7.727 25.609 -4.797 1 97.44 79 LEU A O 1
ATOM 643 N N . LEU A 1 80 ? -5.645 25.266 -4.125 1 97.69 80 LEU A N 1
ATOM 644 C CA . LEU A 1 80 ? -6.062 24.922 -2.773 1 97.69 80 LEU A CA 1
ATOM 645 C C . LEU A 1 80 ? -6.68 26.125 -2.064 1 97.69 80 LEU A C 1
ATOM 647 O O . LEU A 1 80 ? -7.652 25.969 -1.321 1 97.69 80 LEU A O 1
ATOM 651 N N . LEU A 1 81 ? -6.051 27.281 -2.26 1 97.25 81 LEU A N 1
ATOM 652 C CA . LEU A 1 81 ? -6.59 28.5 -1.669 1 97.25 81 LEU A CA 1
ATOM 653 C C . LEU A 1 81 ? -8.008 28.75 -2.164 1 97.25 81 LEU A C 1
ATOM 655 O O . LEU A 1 81 ? -8.898 29.062 -1.371 1 97.25 81 LEU A O 1
ATOM 659 N N . VAL A 1 82 ? -8.219 28.562 -3.434 1 96.38 82 VAL A N 1
ATOM 660 C CA . VAL A 1 82 ? -9.547 28.75 -4.02 1 96.38 82 VAL A CA 1
ATOM 661 C C . VAL A 1 82 ? -10.516 27.734 -3.412 1 96.38 82 VAL A C 1
ATOM 663 O O . VAL A 1 82 ? -11.656 28.078 -3.078 1 96.38 82 VAL A O 1
ATOM 666 N N . ARG A 1 83 ? -10.086 26.547 -3.256 1 96.12 83 ARG A N 1
ATOM 667 C CA . ARG A 1 83 ? -10.906 25.484 -2.664 1 96.12 83 ARG A CA 1
ATOM 668 C C . ARG A 1 83 ? -11.305 25.844 -1.233 1 96.12 83 ARG A C 1
ATOM 670 O O . ARG A 1 83 ? -12.422 25.547 -0.803 1 96.12 83 ARG A O 1
ATOM 677 N N . MET A 1 84 ? -10.422 26.438 -0.471 1 95.25 84 MET A N 1
ATOM 678 C CA . MET A 1 84 ? -10.719 26.797 0.913 1 95.25 84 MET A CA 1
ATOM 679 C C . MET A 1 84 ? -11.68 27.969 0.971 1 95.25 84 MET A C 1
ATOM 681 O O . MET A 1 84 ? -12.523 28.047 1.869 1 95.25 84 MET A O 1
ATOM 685 N N . PHE A 1 85 ? -11.656 28.828 -0.018 1 92.31 85 PHE A N 1
ATOM 686 C CA . PHE A 1 85 ? -12.547 29.984 -0.079 1 92.31 85 PHE A CA 1
ATOM 687 C C . PHE A 1 85 ? -13.984 29.547 -0.33 1 92.31 85 PHE A C 1
ATOM 689 O O . PHE A 1 85 ? -14.922 30.125 0.217 1 92.31 85 PHE A O 1
ATOM 696 N N . PHE A 1 86 ? -14.07 28.516 -1.049 1 91 86 PHE A N 1
ATOM 697 C CA . PHE A 1 86 ? -15.398 28.078 -1.449 1 91 86 PHE A CA 1
ATOM 698 C C . PHE A 1 86 ? -15.93 27 -0.506 1 91 86 PHE A C 1
ATOM 700 O O . PHE A 1 86 ? -17.047 26.5 -0.684 1 91 86 PHE A O 1
ATOM 707 N N . ASP A 1 87 ? -15.195 26.703 0.468 1 92.5 87 ASP A N 1
ATOM 708 C CA . ASP A 1 87 ? -15.57 25.578 1.318 1 92.5 87 ASP A CA 1
ATOM 709 C C . ASP A 1 87 ? -16.906 25.844 2.021 1 92.5 87 ASP A C 1
ATOM 711 O O . ASP A 1 87 ? -17.766 24.953 2.084 1 92.5 87 ASP A O 1
ATOM 715 N N . THR A 1 88 ? -17.141 27.047 2.539 1 86.25 88 THR A N 1
ATOM 716 C CA . THR A 1 88 ? -18.328 27.328 3.334 1 86.25 88 THR A CA 1
ATOM 717 C C . THR A 1 88 ? -19.547 27.453 2.441 1 86.25 88 THR A C 1
ATOM 719 O O . THR A 1 88 ? -20.688 27.359 2.92 1 86.25 88 THR A O 1
ATOM 722 N N . ALA A 1 89 ? -19.312 27.578 1.173 1 86.31 89 ALA A N 1
ATOM 723 C CA . ALA A 1 89 ? -20.422 27.656 0.229 1 86.31 89 ALA A CA 1
ATOM 724 C C . ALA A 1 89 ? -20.953 26.25 -0.103 1 86.31 89 ALA A C 1
ATOM 726 O O . ALA A 1 89 ? -22.078 26.109 -0.589 1 86.31 89 ALA A O 1
ATOM 727 N N . LEU A 1 90 ? -20.141 25.281 0.17 1 84.88 90 LEU A N 1
ATOM 728 C CA . LEU A 1 90 ? -20.531 23.906 -0.109 1 84.88 90 LEU A CA 1
ATOM 729 C C . LEU A 1 90 ? -21.281 23.312 1.072 1 84.88 90 LEU A C 1
ATOM 731 O O . LEU A 1 90 ? -20.672 22.703 1.956 1 84.88 90 LEU A O 1
ATOM 735 N N . THR A 1 91 ? -22.516 23.391 1.103 1 78.12 91 THR A N 1
ATOM 736 C CA . THR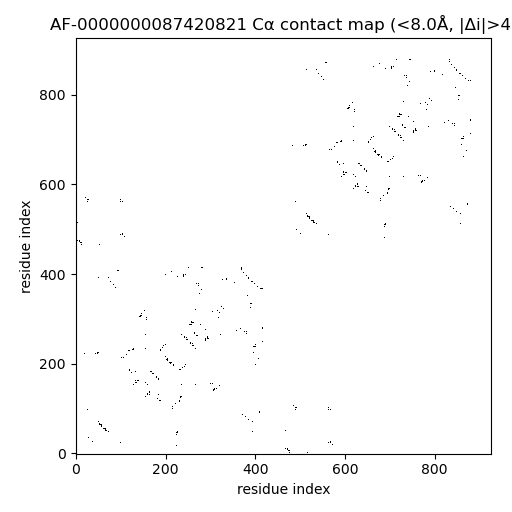 A 1 91 ? -23.328 22.984 2.244 1 78.12 91 THR A CA 1
ATOM 737 C C . THR A 1 91 ? -23.688 21.5 2.15 1 78.12 91 THR A C 1
ATOM 739 O O . THR A 1 91 ? -23.891 20.844 3.17 1 78.12 91 THR A O 1
ATOM 742 N N . ARG A 1 92 ? -23.797 20.984 0.933 1 80.06 92 ARG A N 1
ATOM 743 C CA . ARG A 1 92 ? -24.109 19.562 0.799 1 80.06 92 ARG A CA 1
ATOM 744 C C . ARG A 1 92 ? -22.844 18.719 0.831 1 80.06 92 ARG A C 1
ATOM 746 O O . ARG A 1 92 ? -22.125 18.641 -0.167 1 80.06 92 ARG A O 1
ATOM 753 N N . ARG A 1 93 ? -22.578 18.188 2.066 1 83.19 93 ARG A N 1
ATOM 754 C CA . ARG A 1 93 ? -21.375 17.391 2.219 1 83.19 93 ARG A CA 1
ATOM 755 C C . ARG A 1 93 ? -21.703 15.961 2.617 1 83.19 93 ARG A C 1
ATOM 757 O O . ARG A 1 93 ? -21.609 15.602 3.793 1 83.19 93 ARG A O 1
ATOM 764 N N . PRO A 1 94 ? -22.016 15.211 1.595 1 78.81 94 PRO A N 1
ATOM 765 C CA . PRO A 1 94 ? -22.266 13.812 1.953 1 78.81 94 PRO A CA 1
ATOM 766 C C . PRO A 1 94 ? -21.016 13.094 2.449 1 78.81 94 PRO A C 1
ATOM 768 O O . PRO A 1 94 ? -19.906 13.359 1.962 1 78.81 94 PRO A O 1
ATOM 771 N N . GLN A 1 95 ? -21.25 12.375 3.561 1 77.19 95 GLN A N 1
ATOM 772 C CA . GLN A 1 95 ? -20.125 11.602 4.062 1 77.19 95 GLN A CA 1
ATOM 773 C C . GLN A 1 95 ? -19.906 10.344 3.223 1 77.19 95 GLN A C 1
ATOM 775 O O . GLN A 1 95 ? -20.734 9.43 3.232 1 77.19 95 GLN A O 1
ATOM 780 N N . LEU A 1 96 ? -18.906 10.406 2.379 1 79 96 LEU A N 1
ATOM 781 C CA . LEU A 1 96 ? -18.578 9.258 1.546 1 79 96 LEU A CA 1
ATOM 782 C C . LEU A 1 96 ? -17.625 8.32 2.273 1 79 96 LEU A C 1
ATOM 784 O O . LEU A 1 96 ? -16.609 8.758 2.83 1 79 96 LEU A O 1
ATOM 788 N N . GLY A 1 97 ? -17.969 7.109 2.377 1 85.38 97 GLY A N 1
ATOM 789 C CA . GLY A 1 97 ? -17.125 6.121 3.023 1 85.38 97 GLY A CA 1
ATOM 790 C C . GLY A 1 97 ? -15.867 5.809 2.236 1 85.38 97 GLY A C 1
ATOM 791 O O . GLY A 1 97 ? -15.75 6.188 1.068 1 85.38 97 GLY A O 1
ATOM 792 N N . GLN A 1 98 ? -14.867 5.336 2.918 1 91.38 98 GLN A N 1
ATOM 793 C CA . GLN A 1 98 ? -13.633 4.887 2.277 1 91.38 98 GLN A CA 1
ATOM 794 C C . GLN A 1 98 ? -13.789 3.477 1.714 1 91.38 98 GLN A C 1
ATOM 796 O O . GLN A 1 98 ? -14.734 2.768 2.057 1 91.38 98 GLN A O 1
ATOM 801 N N . ASN A 1 99 ? -12.906 3.146 0.779 1 94.44 99 ASN A N 1
ATOM 802 C CA . ASN A 1 99 ? -12.969 1.816 0.181 1 94.44 99 ASN A CA 1
ATOM 803 C C . ASN A 1 99 ? -12.438 0.75 1.136 1 94.44 99 ASN A C 1
ATOM 805 O O . ASN A 1 99 ? -12.688 -0.442 0.939 1 94.44 99 ASN A O 1
ATOM 809 N N . LEU A 1 100 ? -11.688 1.144 2.076 1 94.25 100 LEU A N 1
ATOM 810 C CA . LEU A 1 100 ? -11.148 0.263 3.104 1 94.25 100 LEU A CA 1
ATOM 811 C C . LEU A 1 100 ? -11.969 0.356 4.387 1 94.25 100 LEU A C 1
ATOM 813 O O . LEU A 1 100 ? -12.336 1.452 4.816 1 94.25 100 LEU A O 1
ATOM 817 N N . ASN A 1 101 ? -12.328 -0.725 4.988 1 93.25 101 ASN A N 1
ATOM 818 C CA . ASN A 1 101 ? -13.148 -0.718 6.195 1 93.25 101 ASN A CA 1
ATOM 819 C C . ASN A 1 101 ? -12.383 -0.173 7.391 1 93.25 101 ASN A C 1
ATOM 821 O O . ASN A 1 101 ? -11.188 0.11 7.289 1 93.25 101 ASN A O 1
ATOM 825 N N . THR A 1 102 ? -13.008 -0.007 8.531 1 93.38 102 THR A N 1
ATOM 826 C CA . THR A 1 102 ? -12.453 0.662 9.703 1 93.38 102 THR A CA 1
ATOM 827 C C . THR A 1 102 ? -11.289 -0.137 10.281 1 93.38 102 THR A C 1
ATOM 829 O O . THR A 1 102 ? -10.273 0.436 10.68 1 93.38 102 THR A O 1
ATOM 832 N N . ALA A 1 103 ? -11.406 -1.44 10.336 1 93.38 103 ALA A N 1
ATOM 833 C CA . ALA A 1 103 ? -10.336 -2.271 10.883 1 93.38 103 ALA A CA 1
ATOM 834 C C . ALA A 1 103 ? -9.086 -2.199 10.008 1 93.38 103 ALA A C 1
ATOM 836 O O . ALA A 1 103 ? -7.977 -2.039 10.523 1 93.38 103 ALA A O 1
ATOM 837 N N . GLY A 1 104 ? -9.289 -2.357 8.727 1 94.25 104 GLY A N 1
ATOM 838 C CA . GLY A 1 104 ? -8.164 -2.234 7.809 1 94.25 104 GLY A CA 1
ATOM 839 C C . GLY A 1 104 ? -7.516 -0.863 7.84 1 94.25 104 GLY A C 1
ATOM 840 O O . GLY A 1 104 ? -6.289 -0.749 7.781 1 94.25 104 GLY A O 1
ATOM 841 N N . MET A 1 105 ? -8.297 0.112 7.965 1 95.44 105 MET A N 1
ATOM 842 C CA . MET A 1 105 ? -7.805 1.485 8.008 1 95.44 105 MET A CA 1
ATOM 843 C C . MET A 1 105 ? -7 1.737 9.273 1 95.44 105 MET A C 1
ATOM 845 O O . MET A 1 105 ? -5.957 2.395 9.234 1 95.44 105 MET A O 1
ATOM 849 N N . SER A 1 106 ? -7.496 1.267 10.406 1 95.94 106 SER A N 1
ATOM 850 C CA . SER A 1 106 ? -6.77 1.43 11.656 1 95.94 106 SER A CA 1
ATOM 851 C C . SER A 1 106 ? -5.398 0.765 11.594 1 95.94 106 SER A C 1
ATOM 853 O O . SER A 1 106 ? -4.402 1.335 12.047 1 95.94 106 SER A O 1
ATOM 855 N N . PHE A 1 107 ? -5.387 -0.381 11.031 1 95.62 107 PHE A N 1
ATOM 856 C CA . PHE A 1 107 ? -4.105 -1.069 10.898 1 95.62 107 PHE A CA 1
ATOM 857 C C . PHE A 1 107 ? -3.18 -0.314 9.953 1 95.62 107 PHE A C 1
ATOM 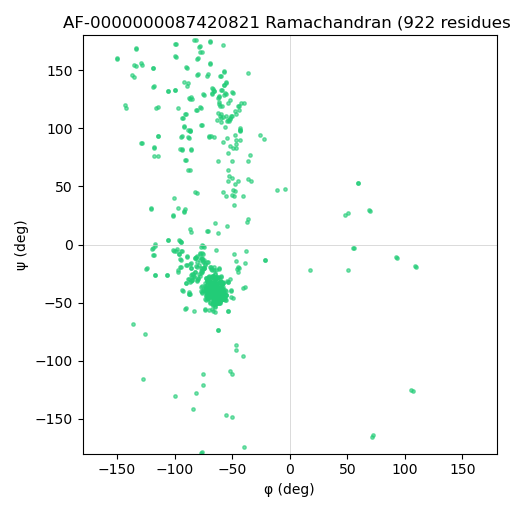859 O O . PHE A 1 107 ? -1.984 -0.178 10.227 1 95.62 107 PHE A O 1
ATOM 866 N N . LEU A 1 108 ? -3.738 0.083 8.82 1 95.25 108 LEU A N 1
ATOM 867 C CA . LEU A 1 108 ? -2.934 0.811 7.844 1 95.25 108 LEU A CA 1
ATOM 868 C C . LEU A 1 108 ? -2.354 2.082 8.461 1 95.25 108 LEU A C 1
ATOM 870 O O . LEU A 1 108 ? -1.2 2.43 8.195 1 95.25 108 LEU A O 1
ATOM 874 N N . CYS A 1 109 ? -3.09 2.816 9.266 1 96.56 109 CYS A N 1
ATOM 875 C CA . CYS A 1 109 ? -2.615 4.004 9.969 1 96.56 109 CYS A CA 1
ATOM 876 C C . CYS A 1 109 ? -1.463 3.662 10.906 1 96.56 109 CYS A C 1
ATOM 878 O O . CYS A 1 109 ? -0.424 4.324 10.883 1 96.56 109 CYS A O 1
ATOM 880 N N . LEU A 1 110 ? -1.655 2.621 11.648 1 94.31 110 LEU A N 1
ATOM 881 C CA . LEU A 1 110 ? -0.622 2.219 12.594 1 94.31 110 LEU A CA 1
ATOM 882 C C . LEU A 1 110 ? 0.651 1.802 11.867 1 94.31 110 LEU A C 1
ATOM 884 O O . LEU A 1 110 ? 1.751 2.205 12.25 1 94.31 110 LEU A O 1
ATOM 888 N N . ALA A 1 111 ? 0.485 1.04 10.867 1 91.62 111 ALA A N 1
ATOM 889 C CA . ALA A 1 111 ? 1.627 0.552 10.102 1 91.62 111 ALA A CA 1
ATOM 890 C C . ALA A 1 111 ? 2.377 1.704 9.438 1 91.62 111 ALA A C 1
ATOM 892 O O . ALA A 1 111 ? 3.607 1.773 9.508 1 91.62 111 ALA A O 1
ATOM 893 N N . THR A 1 112 ? 1.646 2.559 8.742 1 93.31 112 THR A N 1
ATOM 894 C CA . THR A 1 112 ? 2.287 3.676 8.055 1 93.31 112 THR A CA 1
ATOM 895 C C . THR A 1 112 ? 2.951 4.617 9.055 1 93.31 112 THR A C 1
ATOM 897 O O . THR A 1 112 ? 4.008 5.188 8.773 1 93.31 112 THR A O 1
ATOM 900 N N . PHE A 1 113 ? 2.361 4.832 10.25 1 94.81 113 PHE A N 1
ATOM 901 C CA . PHE A 1 113 ? 2.973 5.652 11.289 1 94.81 113 PHE A CA 1
ATOM 902 C C . PHE A 1 113 ? 4.309 5.066 11.727 1 94.81 113 PHE A C 1
ATOM 904 O O . PHE A 1 113 ? 5.312 5.777 11.797 1 94.81 113 PHE A O 1
ATOM 911 N N . LEU A 1 114 ? 4.309 3.775 11.953 1 86.75 114 LEU A N 1
ATOM 912 C CA . LEU A 1 114 ? 5.535 3.111 12.375 1 86.75 114 LEU A CA 1
ATOM 913 C C . LEU A 1 114 ? 6.598 3.182 11.289 1 86.75 114 LEU A C 1
ATOM 915 O O . LEU A 1 114 ? 7.781 3.367 11.578 1 86.75 114 LEU A O 1
ATOM 919 N N . PHE A 1 115 ? 6.117 3.041 10.117 1 84.69 115 PHE A N 1
ATOM 920 C CA . PHE A 1 115 ? 7.035 3.115 8.984 1 84.69 115 PHE A CA 1
ATOM 921 C C . PHE A 1 115 ? 7.664 4.5 8.891 1 84.69 115 PHE A C 1
ATOM 923 O O . PHE A 1 115 ? 8.883 4.621 8.727 1 84.69 115 PHE A O 1
ATOM 930 N N . LEU A 1 116 ? 6.938 5.559 8.977 1 89 116 LEU A N 1
ATOM 931 C CA . LEU A 1 116 ? 7.441 6.922 8.867 1 89 116 LEU A CA 1
ATOM 932 C C . LEU A 1 116 ? 8.336 7.262 10.055 1 89 116 LEU A C 1
ATOM 934 O O . LEU A 1 116 ? 9.328 7.977 9.906 1 89 116 LEU A O 1
ATOM 938 N N . MET A 1 117 ? 7.977 6.746 11.188 1 86.81 117 MET A N 1
ATOM 939 C CA . MET A 1 117 ? 8.797 7.008 12.367 1 86.81 117 MET A CA 1
ATOM 940 C C . MET A 1 117 ? 10.148 6.316 12.25 1 86.81 117 MET A C 1
ATOM 942 O O . MET A 1 117 ? 11.172 6.859 12.68 1 86.81 117 MET A O 1
ATOM 946 N N . THR A 1 118 ? 10.141 5.145 11.664 1 81.5 118 THR A N 1
ATOM 947 C CA . THR A 1 118 ? 11.406 4.469 11.406 1 81.5 118 THR A CA 1
ATOM 948 C C . THR A 1 118 ? 12.258 5.273 10.43 1 81.5 118 THR A C 1
ATOM 950 O O . THR A 1 118 ? 13.484 5.34 10.578 1 81.5 118 THR A O 1
ATOM 953 N N . LYS A 1 119 ? 11.617 5.84 9.5 1 83.06 119 LYS A N 1
ATOM 954 C CA . LYS A 1 119 ? 12.344 6.695 8.57 1 83.06 119 LYS A CA 1
ATOM 955 C C . LYS A 1 119 ? 12.922 7.914 9.281 1 83.06 119 LYS A C 1
ATOM 957 O O . LYS A 1 119 ? 14.055 8.32 9.008 1 83.06 119 LYS A O 1
ATOM 962 N N . ALA A 1 120 ? 12.211 8.484 10.148 1 83.5 120 ALA A N 1
ATOM 963 C CA . ALA A 1 120 ? 12.688 9.633 10.906 1 83.5 120 ALA A CA 1
ATOM 964 C C . ALA A 1 120 ? 13.891 9.266 11.766 1 83.5 120 ALA A C 1
ATOM 966 O O . ALA A 1 120 ? 14.781 10.086 11.984 1 83.5 120 ALA A O 1
ATOM 967 N N . MET A 1 121 ? 13.938 8.031 12.164 1 78.56 121 MET A N 1
ATOM 968 C CA . MET A 1 121 ? 15.023 7.562 13.016 1 78.56 121 MET A CA 1
ATOM 969 C C . MET A 1 121 ? 16.281 7.277 12.188 1 78.56 121 MET A C 1
ATOM 971 O O . MET A 1 121 ? 17.391 7.414 12.68 1 78.56 121 MET A O 1
ATOM 975 N N . THR A 1 122 ? 16.078 6.926 10.969 1 75.5 122 THR A N 1
ATOM 976 C CA . THR A 1 122 ? 17.219 6.488 10.172 1 75.5 122 THR A CA 1
ATOM 977 C C . THR A 1 122 ? 17.766 7.648 9.352 1 75.5 122 THR A C 1
ATOM 979 O O . THR A 1 122 ? 18.938 7.621 8.945 1 75.5 122 THR A O 1
ATOM 982 N N . GLU A 1 123 ? 17.016 8.641 9.156 1 77 123 GLU A N 1
ATOM 983 C CA . GLU A 1 123 ? 17.484 9.781 8.383 1 77 123 GLU A CA 1
ATOM 984 C C . GLU A 1 123 ? 18.172 10.812 9.273 1 77 123 GLU A C 1
ATOM 986 O O . GLU A 1 123 ? 17.891 10.875 10.477 1 77 123 GLU A O 1
ATOM 991 N N . GLU A 1 124 ? 19.078 11.508 8.625 1 73.69 124 GLU A N 1
ATOM 992 C CA . GLU A 1 124 ? 19.719 12.602 9.344 1 73.69 124 GLU A CA 1
ATOM 993 C C . GLU A 1 124 ? 18.734 13.727 9.633 1 73.69 124 GLU A C 1
ATOM 995 O O . GLU A 1 124 ? 17.922 14.094 8.773 1 73.69 124 GLU A O 1
ATOM 1000 N N . PRO A 1 125 ? 18.734 14.102 10.859 1 69.88 125 PRO A N 1
ATOM 1001 C CA . PRO A 1 125 ? 17.797 15.156 11.234 1 69.88 125 PRO A CA 1
ATOM 1002 C C . PRO A 1 125 ? 18.016 16.453 10.453 1 69.88 125 PRO A C 1
ATOM 1004 O O . PRO A 1 125 ? 19.141 16.734 10.023 1 69.88 125 PRO A O 1
ATOM 1007 N N . ALA A 1 126 ? 17 17.078 10.188 1 69.94 126 ALA A N 1
ATOM 1008 C CA . ALA A 1 126 ? 17.047 18.359 9.492 1 69.94 126 ALA A CA 1
ATOM 1009 C C . ALA A 1 126 ? 17.906 19.375 10.25 1 69.94 126 ALA A C 1
ATOM 1011 O O . ALA A 1 126 ? 17.891 19.406 11.477 1 69.94 126 ALA A O 1
ATOM 1012 N N . PRO A 1 127 ? 18.688 20.078 9.516 1 68.81 127 PRO A N 1
ATOM 1013 C CA . PRO A 1 127 ? 19.547 21.078 10.164 1 68.81 127 PRO A CA 1
ATOM 1014 C C . PRO A 1 127 ? 18.781 22.047 11.039 1 68.81 127 PRO A C 1
ATOM 1016 O O . PRO A 1 127 ? 19.25 22.453 12.102 1 68.81 127 PRO A O 1
ATOM 1019 N N . SER A 1 128 ? 17.594 22.312 10.641 1 66 128 SER A N 1
ATOM 1020 C CA . SER A 1 128 ? 16.781 23.25 11.43 1 66 128 SER A CA 1
ATOM 1021 C C . SER A 1 128 ? 16.438 22.672 12.797 1 66 128 SER A C 1
ATOM 1023 O O . SER A 1 128 ? 16.453 23.375 13.797 1 66 128 SER A O 1
ATOM 1025 N N . THR A 1 129 ? 16.203 21.406 12.812 1 65.19 129 THR A N 1
ATOM 1026 C CA . THR A 1 129 ? 15.867 20.75 14.07 1 65.19 129 THR A CA 1
ATOM 1027 C C . THR A 1 129 ? 17.078 20.672 14.984 1 65.19 129 THR A C 1
ATOM 1029 O O . THR A 1 129 ? 16.969 20.891 16.188 1 65.19 129 THR A O 1
ATOM 1032 N N . LEU A 1 130 ? 18.219 20.422 14.375 1 65.5 130 LEU A N 1
ATOM 1033 C CA . LEU A 1 130 ? 19.453 20.344 15.156 1 65.5 130 LEU A CA 1
ATOM 1034 C C . LEU A 1 130 ? 19.797 21.688 15.766 1 65.5 130 LEU A C 1
ATOM 1036 O O . LEU A 1 130 ? 20.234 21.766 16.922 1 65.5 130 LEU A O 1
ATOM 1040 N N . GLN A 1 131 ? 19.562 22.672 14.938 1 67.19 131 GLN A N 1
ATOM 1041 C CA . GLN A 1 131 ? 19.859 24.016 15.445 1 67.19 131 GLN A CA 1
ATOM 1042 C C . GLN A 1 131 ? 18.922 24.375 16.609 1 67.19 131 GLN A C 1
ATOM 1044 O O . GLN A 1 131 ? 19.359 24.984 17.594 1 67.19 131 GLN A O 1
ATOM 1049 N N . SER A 1 132 ? 17.703 23.984 16.484 1 65.62 132 SER A N 1
ATOM 1050 C CA . SER A 1 132 ? 16.75 24.266 17.547 1 65.62 132 SER A CA 1
ATOM 1051 C C . SER A 1 132 ? 17.109 23.516 18.812 1 65.62 132 SER A C 1
ATOM 1053 O O . SER A 1 132 ? 16.938 24.047 19.922 1 65.62 132 SER A O 1
ATOM 1055 N N . ILE A 1 133 ? 17.578 22.328 18.75 1 64 133 ILE A N 1
ATOM 1056 C CA . ILE A 1 133 ? 17.953 21.531 19.906 1 64 133 ILE A CA 1
ATOM 1057 C C . ILE A 1 133 ? 19.203 22.109 20.547 1 64 133 ILE A C 1
ATOM 1059 O O . ILE A 1 133 ? 19.312 22.156 21.781 1 64 133 ILE A O 1
ATOM 1063 N N . HIS A 1 134 ? 20.109 22.516 19.641 1 65.81 134 HIS A N 1
ATOM 1064 C CA . HIS A 1 134 ? 21.312 23.156 20.172 1 65.81 134 HIS A CA 1
ATOM 1065 C C . HIS A 1 134 ? 20.969 24.406 20.984 1 65.81 134 HIS A C 1
ATOM 1067 O O . HIS A 1 134 ? 21.547 24.641 22.047 1 65.81 134 HIS A O 1
ATOM 1073 N N . ARG A 1 135 ? 20.078 25.094 20.5 1 65.06 135 ARG A N 1
ATOM 1074 C CA . ARG A 1 135 ? 19.656 26.297 21.219 1 65.06 135 ARG A CA 1
ATOM 1075 C C . ARG A 1 135 ? 18.938 25.953 22.516 1 65.06 135 ARG A C 1
ATOM 1077 O O . ARG A 1 135 ? 19.078 26.641 23.516 1 65.06 135 ARG A O 1
ATOM 1084 N N . ALA A 1 136 ? 18.203 24.922 22.453 1 61.34 136 ALA A N 1
ATOM 1085 C CA . ALA A 1 136 ? 17.516 24.453 23.656 1 61.34 136 ALA A CA 1
ATOM 1086 C C . ALA A 1 136 ? 18.516 24.031 24.734 1 61.34 136 ALA A C 1
ATOM 1088 O O . ALA A 1 136 ? 18.297 24.281 25.922 1 61.34 136 ALA A O 1
ATOM 1089 N N . GLN A 1 137 ? 19.562 23.422 24.312 1 62.5 137 GLN A N 1
ATOM 1090 C CA . GLN A 1 137 ? 20.594 23.031 25.25 1 62.5 137 GLN A CA 1
ATOM 1091 C C . GLN A 1 137 ? 21.266 24.266 25.875 1 62.5 137 GLN A C 1
ATOM 1093 O O . GLN A 1 137 ? 21.594 24.25 27.062 1 62.5 137 GLN A O 1
ATOM 1098 N N . LYS A 1 138 ? 21.422 25.219 25.047 1 64.06 138 LYS A N 1
ATOM 1099 C CA . LYS A 1 138 ? 22.047 26.438 25.547 1 64.06 138 LYS A CA 1
ATOM 1100 C C . LYS A 1 138 ? 21.141 27.141 26.562 1 64.06 138 LYS A C 1
ATOM 1102 O O . LYS A 1 138 ? 21.625 27.75 27.516 1 64.06 138 LYS A O 1
ATOM 1107 N N . ILE A 1 139 ? 19.922 27.031 26.328 1 59.62 139 ILE A N 1
ATOM 1108 C CA . ILE A 1 139 ? 18.953 27.578 27.281 1 59.62 139 ILE A CA 1
ATOM 1109 C C . ILE A 1 139 ? 19.047 26.812 28.594 1 59.62 139 ILE A C 1
ATOM 1111 O O . ILE A 1 139 ? 19.031 27.422 29.672 1 59.62 139 ILE A O 1
ATOM 1115 N N . LEU A 1 140 ? 19.156 25.531 28.438 1 59.38 140 LEU A N 1
ATOM 1116 C CA . LEU A 1 140 ? 19.25 24.703 29.641 1 59.38 140 LEU A CA 1
ATOM 1117 C C . LEU A 1 140 ? 20.516 25.016 30.422 1 59.38 140 LEU A C 1
ATOM 1119 O O . LEU A 1 140 ? 20.516 25 31.656 1 59.38 140 LEU A O 1
ATOM 1123 N N . GLU A 1 141 ? 21.578 25.281 29.625 1 60.34 141 GLU A N 1
ATOM 1124 C CA . GLU A 1 141 ? 22.844 25.594 30.266 1 60.34 141 GLU A CA 1
ATOM 1125 C C . GLU A 1 141 ? 22.938 27.094 30.578 1 60.34 141 GLU A C 1
ATOM 1127 O O . GLU A 1 141 ? 23.922 27.547 31.156 1 60.34 141 GLU A O 1
ATOM 1132 N N . ARG A 1 142 ? 21.906 27.875 30.531 1 56.72 142 ARG A N 1
ATOM 1133 C CA . ARG A 1 142 ? 21.828 29.297 30.828 1 56.72 142 ARG A CA 1
ATOM 1134 C C . ARG A 1 142 ? 22.938 30.078 30.125 1 56.72 142 ARG A C 1
ATOM 1136 O O . ARG A 1 142 ? 23.578 30.938 30.734 1 56.72 142 ARG A O 1
ATOM 1143 N N . GLN A 1 143 ? 23.359 29.453 29.047 1 54.97 143 GLN A N 1
ATOM 1144 C CA . GLN A 1 143 ? 24.406 30.156 28.297 1 54.97 143 GLN A CA 1
ATOM 1145 C C . GLN A 1 143 ? 23.812 31.109 27.266 1 54.97 143 GLN A C 1
ATOM 1147 O O . GLN A 1 143 ? 22.688 30.891 26.781 1 54.97 143 GLN A O 1
ATOM 1152 N N . ASP A 1 144 ? 24.438 32.375 27.125 1 48.56 144 ASP A N 1
ATOM 1153 C CA . ASP A 1 144 ? 24.031 33.438 26.219 1 48.56 144 ASP A CA 1
ATOM 1154 C C . ASP A 1 144 ? 23.906 32.906 24.781 1 48.56 144 ASP A C 1
ATOM 1156 O O . ASP A 1 144 ? 24.844 32.312 24.25 1 48.56 144 ASP A O 1
ATOM 1160 N N . THR A 1 145 ? 22.797 32.75 24.328 1 50.72 145 THR A N 1
ATOM 1161 C CA . THR A 1 145 ? 22.531 32.281 22.969 1 50.72 145 THR A CA 1
ATOM 1162 C C . THR A 1 145 ? 22.766 33.406 21.969 1 50.72 145 THR A C 1
ATOM 1164 O O . THR A 1 145 ? 22.484 33.25 20.781 1 50.72 145 THR A O 1
ATOM 1167 N N . SER A 1 146 ? 23.188 34.75 22.344 1 43.84 146 SER A N 1
ATOM 1168 C CA . SER A 1 146 ? 23.219 35.969 21.516 1 43.84 146 SER A CA 1
ATOM 1169 C C . SER A 1 146 ? 24.172 35.812 20.344 1 43.84 146 SER A C 1
ATOM 1171 O O . SER A 1 146 ? 23.953 36.406 19.281 1 43.84 146 SER A O 1
ATOM 1173 N N . LEU A 1 147 ? 25.641 35.844 20.656 1 39.94 147 LEU A N 1
ATOM 1174 C CA . LEU A 1 147 ? 26.656 36.312 19.703 1 39.94 147 LEU A CA 1
ATOM 1175 C C . LEU A 1 147 ? 26.422 35.688 18.328 1 39.94 147 LEU A C 1
ATOM 1177 O O . LEU A 1 147 ? 26.547 36.375 17.312 1 39.94 147 LEU A O 1
ATOM 1181 N N . ALA A 1 148 ? 26.984 34.531 17.938 1 39.94 148 ALA A N 1
ATOM 1182 C CA . ALA A 1 148 ? 27.594 34.031 16.719 1 39.94 148 ALA A CA 1
ATOM 1183 C C . ALA A 1 148 ? 26.547 33.75 15.648 1 39.94 148 ALA A C 1
ATOM 1185 O O . ALA A 1 148 ? 26.844 33.75 14.453 1 39.94 148 ALA A O 1
ATOM 1186 N N . ASP A 1 149 ? 25.547 32.969 15.797 1 39.53 149 ASP A N 1
ATOM 1187 C CA . ASP A 1 149 ? 25.031 32.312 14.609 1 39.53 149 ASP A CA 1
ATOM 1188 C C . ASP A 1 149 ? 24.016 33.188 13.891 1 39.53 149 ASP A C 1
ATOM 1190 O O . ASP A 1 149 ? 22.875 33.312 14.344 1 39.53 149 ASP A O 1
ATOM 1194 N N . ASP A 1 150 ? 24.375 34.281 13.391 1 39.81 150 ASP A N 1
ATOM 1195 C CA . ASP A 1 150 ? 23.766 35.125 12.359 1 39.81 150 ASP A CA 1
ATOM 1196 C C . ASP A 1 150 ? 22.812 34.312 11.484 1 39.81 150 ASP A C 1
ATOM 1198 O O . ASP A 1 150 ? 22.344 34.781 10.453 1 39.81 150 ASP A O 1
ATOM 1202 N N . GLN A 1 151 ? 22.844 33 11.547 1 41.56 151 GLN A N 1
ATOM 1203 C CA . GLN A 1 151 ? 22.141 32.25 10.508 1 41.56 151 GLN A CA 1
ATOM 1204 C C . GLN A 1 151 ? 20.625 32.312 10.719 1 41.56 151 GLN A C 1
ATOM 1206 O O . GLN A 1 151 ? 20.156 32.375 11.859 1 41.56 151 GLN A O 1
ATOM 1211 N N . GLU A 1 152 ? 19.875 32.688 9.664 1 44.38 152 GLU A N 1
ATOM 1212 C CA . GLU A 1 152 ? 18.438 32.688 9.398 1 44.38 152 GLU A CA 1
ATOM 1213 C C . GLU A 1 152 ? 17.703 31.688 10.266 1 44.38 152 GLU A C 1
ATOM 1215 O O . GLU A 1 152 ? 18 30.484 10.227 1 44.38 152 GLU A O 1
ATOM 1220 N N . ARG A 1 153 ? 17.234 32.156 11.461 1 50.84 153 ARG A N 1
ATOM 1221 C CA . ARG A 1 153 ? 16.5 31.359 12.445 1 50.84 153 ARG A CA 1
ATOM 1222 C C . ARG A 1 153 ? 15.266 30.734 11.812 1 50.84 153 ARG A C 1
ATOM 1224 O O . ARG A 1 153 ? 14.352 31.438 11.383 1 50.84 153 ARG A O 1
ATOM 1231 N N . ASP A 1 154 ? 15.258 29.516 11.461 1 52.09 154 ASP A N 1
ATOM 1232 C CA . ASP A 1 154 ? 14.156 28.812 10.82 1 52.09 154 ASP A CA 1
ATOM 1233 C C . ASP A 1 154 ? 13.078 28.438 11.836 1 52.09 154 ASP A C 1
ATOM 1235 O O . ASP A 1 154 ? 11.945 28.125 11.461 1 52.09 154 ASP A O 1
ATOM 1239 N N . ALA A 1 155 ? 13.484 28.562 13.367 1 54.06 155 ALA A N 1
ATOM 1240 C CA . ALA A 1 155 ? 12.5 28.125 14.359 1 54.06 155 ALA A CA 1
ATOM 1241 C C . ALA A 1 155 ? 12.391 29.141 15.5 1 54.06 155 ALA A C 1
ATOM 1243 O O . ALA A 1 155 ? 13.367 29.828 15.82 1 54.06 155 ALA A O 1
ATOM 1244 N N . GLY A 1 156 ? 11.164 29.406 16.125 1 52.78 156 GLY A N 1
ATOM 1245 C CA . GLY A 1 156 ? 10.906 30.344 17.203 1 52.78 156 GLY A CA 1
ATOM 1246 C C . GLY A 1 156 ? 11.258 29.797 18.578 1 52.78 156 GLY A C 1
ATOM 1247 O O . GLY A 1 156 ? 11.719 28.656 18.688 1 52.78 156 GLY A O 1
ATOM 1248 N N . PRO A 1 157 ? 11.133 30.609 19.609 1 53.84 157 PRO A N 1
ATOM 1249 C CA . PRO A 1 157 ? 11.5 30.25 20.969 1 53.84 157 PRO A CA 1
ATOM 1250 C C . PRO A 1 157 ? 10.656 29.109 21.531 1 53.84 157 PRO A C 1
ATOM 1252 O O . PRO A 1 157 ? 11.141 28.328 22.359 1 53.84 157 PRO A O 1
ATOM 1255 N N . ALA A 1 158 ? 9.438 29.062 21.125 1 56.91 158 ALA A N 1
ATOM 1256 C CA . ALA A 1 158 ? 8.602 27.969 21.609 1 56.91 158 ALA A CA 1
ATOM 1257 C C . ALA A 1 158 ? 9.141 26.609 21.141 1 56.91 158 ALA A C 1
ATOM 1259 O O . ALA A 1 158 ? 9.102 25.625 21.875 1 56.91 158 ALA A O 1
ATOM 1260 N N . ALA A 1 159 ? 9.539 26.641 19.969 1 60.69 159 ALA A N 1
ATOM 1261 C CA . ALA A 1 159 ? 10.141 25.406 19.469 1 60.69 159 ALA A CA 1
ATOM 1262 C C . ALA A 1 159 ? 11.344 25 20.312 1 60.69 159 ALA A C 1
ATOM 1264 O O . ALA A 1 159 ? 11.523 23.828 20.625 1 60.69 159 ALA A O 1
ATOM 1265 N N . ASP A 1 160 ? 12.148 26 20.703 1 55.78 160 ASP A N 1
ATOM 1266 C CA . ASP A 1 160 ? 13.336 25.75 21.516 1 55.78 160 ASP A CA 1
ATOM 1267 C C . ASP A 1 160 ? 12.953 25.219 22.891 1 55.78 160 ASP A C 1
ATOM 1269 O O . ASP A 1 160 ? 13.57 24.281 23.406 1 55.78 160 ASP A O 1
ATOM 1273 N N . LEU A 1 161 ? 11.945 25.797 23.422 1 55 161 LEU A N 1
ATOM 1274 C CA . LEU A 1 161 ? 11.5 25.391 24.75 1 55 161 LEU A CA 1
ATOM 1275 C C . LEU A 1 161 ? 10.93 23.969 24.719 1 55 161 LEU A C 1
ATOM 1277 O O . LEU A 1 161 ? 11.195 23.172 25.609 1 55 161 LEU A O 1
ATOM 1281 N N . LEU A 1 162 ? 10.188 23.734 23.734 1 55.91 162 LEU A N 1
ATOM 1282 C CA . LEU A 1 162 ? 9.578 22.406 23.625 1 55.91 162 LEU A CA 1
ATOM 1283 C C . LEU A 1 162 ? 10.641 21.344 23.359 1 55.91 162 LEU A C 1
ATOM 1285 O O . LEU A 1 162 ? 10.5 20.203 23.812 1 55.91 162 LEU A O 1
ATOM 1289 N N . ASN A 1 163 ? 11.656 21.766 22.75 1 56.28 163 ASN A N 1
ATOM 1290 C CA . ASN A 1 163 ? 12.742 20.844 22.469 1 56.28 163 ASN A CA 1
ATOM 1291 C C . ASN A 1 163 ? 13.625 20.594 23.688 1 56.28 163 ASN A C 1
ATOM 1293 O O . ASN A 1 163 ? 14.406 19.656 23.719 1 56.28 163 ASN A O 1
ATOM 1297 N N . THR A 1 164 ? 13.539 21.469 24.672 1 53.41 164 THR A N 1
ATOM 1298 C CA . THR A 1 164 ? 14.281 21.266 25.906 1 53.41 164 THR A CA 1
ATOM 1299 C C . THR A 1 164 ? 13.883 19.938 26.547 1 53.41 164 THR A C 1
ATOM 1301 O O . THR A 1 164 ? 14.719 19.25 27.125 1 53.41 164 THR A O 1
ATOM 1304 N N . GLY A 1 165 ? 12.562 19.641 26.438 1 51.5 165 GLY A N 1
ATOM 1305 C CA . GLY A 1 165 ? 12.141 18.344 26.953 1 51.5 165 GLY A CA 1
ATOM 1306 C C . GLY A 1 165 ? 12.852 17.172 26.297 1 51.5 165 GLY A C 1
ATOM 1307 O O . GLY A 1 165 ? 13.258 16.234 26.984 1 51.5 165 GLY A O 1
ATOM 1308 N N . ALA A 1 166 ? 12.992 17.328 25.078 1 56.78 166 ALA A N 1
ATOM 1309 C CA . ALA A 1 166 ? 13.688 16.266 24.344 1 56.78 166 ALA A CA 1
ATOM 1310 C C . ALA A 1 166 ? 15.172 16.25 24.688 1 56.78 166 ALA A C 1
ATOM 1312 O O . ALA A 1 166 ? 15.797 15.188 24.75 1 56.78 166 ALA A O 1
ATOM 1313 N N . ALA A 1 167 ? 15.734 17.438 24.953 1 54.22 167 ALA A N 1
ATOM 1314 C CA . ALA A 1 167 ? 17.141 17.547 25.328 1 54.22 167 ALA A CA 1
ATOM 1315 C C . ALA A 1 167 ? 17.391 16.906 26.688 1 54.22 167 ALA A C 1
ATOM 1317 O O . ALA A 1 167 ? 18.422 16.281 26.906 1 54.22 167 ALA A O 1
ATOM 1318 N N . VAL A 1 168 ? 16.422 17.062 27.516 1 49.41 168 VAL A N 1
ATOM 1319 C CA . VAL A 1 168 ? 16.547 16.422 28.812 1 49.41 168 VAL A CA 1
ATOM 1320 C C . VAL A 1 168 ? 16.547 14.898 28.641 1 49.41 168 VAL A C 1
ATOM 1322 O O . VAL A 1 168 ? 17.328 14.203 29.297 1 49.41 168 VAL A O 1
ATOM 1325 N N . ALA A 1 169 ? 15.742 14.5 27.797 1 50.97 169 ALA A N 1
ATOM 1326 C CA . ALA A 1 169 ? 15.711 13.062 27.547 1 50.97 169 ALA A CA 1
ATOM 1327 C C . ALA A 1 169 ? 17.047 12.578 26.969 1 50.97 169 ALA A C 1
ATOM 1329 O O . ALA A 1 169 ? 17.484 11.469 27.281 1 50.97 169 ALA A O 1
ATOM 1330 N N . LYS A 1 170 ? 17.609 13.383 26.125 1 56.28 170 LYS A N 1
ATOM 1331 C CA . LYS A 1 170 ? 18.953 13.133 25.609 1 56.28 170 LYS A CA 1
ATOM 1332 C C . LYS A 1 170 ? 19.953 12.93 26.734 1 56.28 170 LYS A C 1
ATOM 1334 O O . LYS A 1 170 ? 20.766 12.008 26.688 1 56.28 170 LYS A O 1
ATOM 1339 N N . ASP A 1 171 ? 20.031 13.938 27.594 1 53.72 171 ASP A N 1
ATOM 1340 C CA . ASP A 1 171 ? 21 13.867 28.672 1 53.72 171 ASP A CA 1
ATOM 1341 C C . ASP A 1 171 ? 20.875 12.555 29.453 1 53.72 171 ASP A C 1
ATOM 1343 O O . ASP A 1 171 ? 21.875 11.992 29.891 1 53.72 171 ASP A O 1
ATOM 1347 N N . VAL A 1 172 ? 19.734 12.086 29.469 1 46.19 172 VAL A N 1
ATOM 1348 C CA . VAL A 1 172 ? 19.531 10.812 30.156 1 46.19 172 VAL A CA 1
ATOM 1349 C C . VAL A 1 172 ? 20.031 9.664 29.281 1 46.19 172 VAL A C 1
ATOM 1351 O O . VAL A 1 172 ? 20.609 8.695 29.781 1 46.19 172 VAL A O 1
ATOM 1354 N N . LEU A 1 173 ? 19.781 9.93 28.047 1 47.84 173 LEU A N 1
ATOM 1355 C CA . LEU A 1 173 ? 20.156 8.859 27.141 1 47.84 173 LEU A CA 1
ATOM 1356 C C . LEU A 1 173 ? 21.625 8.969 26.734 1 47.84 173 LEU A C 1
ATOM 1358 O O . LEU A 1 173 ? 22.203 8 26.25 1 47.84 173 LEU A O 1
ATOM 1362 N N . ASP A 1 174 ? 22.172 10.172 26.766 1 49.69 174 ASP A N 1
ATOM 1363 C CA . ASP A 1 174 ? 23.547 10.445 26.344 1 49.69 174 ASP A CA 1
ATOM 1364 C C . ASP A 1 174 ? 24.562 9.773 27.266 1 49.69 174 ASP A C 1
ATOM 1366 O O . ASP A 1 174 ? 25.766 9.891 27.062 1 49.69 174 ASP A O 1
ATOM 1370 N N . GLU A 1 175 ? 24.328 9.438 28.359 1 46.41 175 GLU A N 1
ATOM 1371 C CA . GLU A 1 175 ? 25.531 9.102 29.109 1 46.41 175 GLU A CA 1
ATOM 1372 C C . GLU A 1 175 ? 26.547 8.383 28.219 1 46.41 175 GLU A C 1
ATOM 1374 O O . GLU A 1 175 ? 27.734 8.281 28.578 1 46.41 175 GLU A O 1
ATOM 1379 N N . GLY A 1 176 ? 26.328 8 26.969 1 40.5 176 GLY A N 1
ATOM 1380 C CA . GLY A 1 176 ? 27.422 7.371 26.25 1 40.5 176 GLY A CA 1
ATOM 1381 C C . GLY A 1 176 ? 27.578 7.871 24.828 1 40.5 176 GLY A C 1
ATOM 1382 O O . GLY A 1 176 ? 28.688 8.07 24.344 1 40.5 176 GLY A O 1
ATOM 1383 N N . THR A 1 177 ? 26.875 7.758 23.75 1 43.88 177 THR A N 1
ATOM 1384 C CA . THR A 1 177 ? 27.25 7.586 22.344 1 43.88 177 THR A CA 1
ATOM 1385 C C . THR A 1 177 ? 27.156 8.914 21.594 1 43.88 177 THR A C 1
ATOM 1387 O O . THR A 1 177 ? 27.438 8.977 20.391 1 43.88 177 THR A O 1
ATOM 1390 N N . GLY A 1 178 ? 27.578 10.18 22.172 1 50.12 178 GLY A N 1
ATOM 1391 C CA . GLY A 1 178 ? 27.688 11.438 21.438 1 50.12 178 GLY A CA 1
ATOM 1392 C C . GLY A 1 178 ? 26.438 11.773 20.641 1 50.12 178 GLY A C 1
ATOM 1393 O O . GLY A 1 178 ? 26.328 12.875 20.094 1 50.12 178 GLY A O 1
ATOM 1394 N N . ASP A 1 179 ? 25.578 10.945 20.266 1 61.94 179 ASP A N 1
ATOM 1395 C CA . ASP A 1 179 ? 24.484 11.078 19.297 1 61.94 179 ASP A CA 1
ATOM 1396 C C . ASP A 1 179 ? 23.203 11.539 20 1 61.94 179 ASP A C 1
ATOM 1398 O O . ASP A 1 179 ? 22.109 11.258 19.516 1 61.94 179 ASP A O 1
ATOM 1402 N N . GLY A 1 180 ? 23.375 12.336 21.109 1 65 180 GLY A N 1
ATOM 1403 C CA . GLY A 1 180 ? 22.219 12.742 21.891 1 65 180 GLY A CA 1
ATOM 1404 C C . GLY A 1 180 ? 21.312 13.727 21.172 1 65 180 GLY A C 1
ATOM 1405 O O . GLY A 1 180 ? 20.094 13.648 21.297 1 65 180 GLY A O 1
ATOM 1406 N N . GLU A 1 181 ? 21.969 14.664 20.547 1 71 181 GLU A N 1
ATOM 1407 C CA . GLU A 1 181 ? 21.188 15.656 19.812 1 71 181 GLU A CA 1
ATOM 1408 C C . GLU A 1 181 ? 20.312 15 18.75 1 71 181 GLU A C 1
ATOM 1410 O O . GLU A 1 181 ? 19.172 15.414 18.531 1 71 181 GLU A O 1
ATOM 1415 N N . ARG A 1 182 ? 20.859 14.062 18.172 1 75.44 182 ARG A N 1
ATOM 1416 C CA . ARG A 1 182 ? 20.109 13.344 17.141 1 75.44 182 ARG A CA 1
ATOM 1417 C C . ARG A 1 182 ? 18.922 12.609 17.734 1 75.44 182 ARG A C 1
ATOM 1419 O O . ARG A 1 182 ? 17.812 12.648 17.188 1 75.44 182 ARG A O 1
ATOM 1426 N N . VAL A 1 183 ? 19.141 12.031 18.812 1 74.75 183 VAL A N 1
ATOM 1427 C CA . VAL A 1 183 ? 18.062 11.266 19.453 1 74.75 183 VAL A CA 1
ATOM 1428 C C . VAL A 1 183 ? 16.953 12.203 19.906 1 74.75 183 VAL A C 1
ATOM 1430 O O . VAL A 1 183 ? 15.773 11.891 19.766 1 74.75 183 VAL A O 1
ATOM 1433 N N . ALA A 1 184 ? 17.359 13.32 20.422 1 76.25 184 ALA A N 1
ATOM 1434 C CA . ALA A 1 184 ? 16.375 14.305 20.859 1 76.25 184 ALA A CA 1
ATOM 1435 C C . ALA A 1 184 ? 15.539 14.797 19.688 1 76.25 184 ALA A C 1
ATOM 1437 O O . ALA A 1 184 ? 14.32 14.961 19.797 1 76.25 184 ALA A O 1
ATOM 1438 N N . ALA A 1 185 ? 16.156 15.016 18.609 1 78.12 185 ALA A N 1
ATOM 1439 C CA . ALA A 1 185 ? 15.453 15.477 17.422 1 78.12 185 ALA A CA 1
ATOM 1440 C C . ALA A 1 185 ? 14.445 14.438 16.938 1 78.12 185 ALA A C 1
ATOM 1442 O O . ALA A 1 185 ? 13.328 14.781 16.531 1 78.12 185 ALA A O 1
ATOM 1443 N N . VAL A 1 186 ? 14.859 13.211 17.031 1 82.06 186 VAL A N 1
ATOM 1444 C CA . VAL A 1 186 ? 14 12.125 16.562 1 82.06 186 VAL A CA 1
ATOM 1445 C C . VAL A 1 186 ? 12.797 11.984 17.484 1 82.06 186 VAL A C 1
ATOM 1447 O O . VAL A 1 186 ? 11.664 11.828 17.031 1 82.06 186 VAL A O 1
ATOM 1450 N N . ILE A 1 187 ? 12.992 12.07 18.703 1 82.69 187 ILE A N 1
ATOM 1451 C CA . ILE A 1 187 ? 11.906 11.945 19.672 1 82.69 187 ILE A CA 1
ATOM 1452 C C . ILE A 1 187 ? 10.914 13.094 19.484 1 82.69 187 ILE A C 1
ATOM 1454 O O . ILE A 1 187 ? 9.703 12.875 19.531 1 82.69 187 ILE A O 1
ATOM 1458 N N . MET A 1 188 ? 11.453 14.227 19.219 1 84.88 188 MET A N 1
ATOM 1459 C CA . MET A 1 188 ? 10.578 15.383 19.031 1 84.88 188 MET A CA 1
ATOM 1460 C C . MET A 1 188 ? 9.781 15.258 17.734 1 84.88 188 MET A C 1
ATOM 1462 O O . MET A 1 188 ? 8.609 15.648 17.688 1 84.88 188 MET A O 1
ATOM 1466 N N . ALA A 1 189 ? 10.438 14.773 16.781 1 86.88 189 ALA A N 1
ATOM 1467 C CA . ALA A 1 189 ? 9.734 14.57 15.523 1 86.88 189 ALA A CA 1
ATOM 1468 C C . ALA A 1 189 ? 8.594 13.57 15.688 1 86.88 189 ALA A C 1
ATOM 1470 O O . ALA A 1 189 ? 7.473 13.812 15.227 1 86.88 189 ALA A O 1
ATOM 1471 N N . ILE A 1 190 ? 8.891 12.516 16.359 1 89.62 190 ILE A N 1
ATOM 1472 C CA . ILE A 1 190 ? 7.891 11.484 16.594 1 89.62 190 ILE A CA 1
ATOM 1473 C C . ILE A 1 190 ? 6.75 12.055 17.438 1 89.62 190 ILE A C 1
ATOM 1475 O O . ILE A 1 190 ? 5.574 11.828 17.125 1 89.62 190 ILE A O 1
ATOM 1479 N N . ALA A 1 191 ? 7.098 12.797 18.422 1 90.62 191 ALA A N 1
ATOM 1480 C CA . ALA A 1 191 ? 6.086 13.383 19.297 1 90.62 191 ALA A CA 1
ATOM 1481 C C . ALA A 1 191 ? 5.211 14.375 18.531 1 90.62 191 ALA A C 1
ATOM 1483 O O . ALA A 1 191 ? 3.994 14.422 18.734 1 90.62 191 ALA A O 1
ATOM 1484 N N . ALA A 1 192 ? 5.801 15.141 17.734 1 92.5 192 ALA A N 1
ATOM 1485 C CA . ALA A 1 192 ? 5.051 16.125 16.953 1 92.5 192 ALA A CA 1
ATOM 1486 C C . ALA A 1 192 ? 4.078 15.445 15.992 1 92.5 192 ALA A C 1
ATOM 1488 O O . ALA A 1 192 ? 2.908 15.828 15.914 1 92.5 192 ALA A O 1
ATOM 1489 N N . HIS A 1 193 ? 4.57 14.414 15.297 1 95.88 193 HIS A N 1
ATOM 1490 C CA . HIS A 1 193 ? 3.686 13.695 14.383 1 95.88 193 HIS A CA 1
ATOM 1491 C C . HIS A 1 193 ? 2.584 12.969 15.148 1 95.88 193 HIS A C 1
ATOM 1493 O O . HIS A 1 193 ? 1.442 12.906 14.688 1 95.88 193 HIS A O 1
ATOM 1499 N N . LEU A 1 194 ? 2.953 12.438 16.281 1 96.38 194 LEU A N 1
ATOM 1500 C CA . LEU A 1 194 ? 1.946 11.789 17.125 1 96.38 194 LEU A CA 1
ATOM 1501 C C . LEU A 1 194 ? 0.889 12.789 17.578 1 96.38 194 LEU A C 1
ATOM 1503 O O . LEU A 1 194 ? -0.299 12.469 17.625 1 96.38 194 LEU A O 1
ATOM 1507 N N . ALA A 1 195 ? 1.312 13.977 17.891 1 96.94 195 ALA A N 1
ATOM 1508 C CA . ALA A 1 195 ? 0.379 15.023 18.281 1 96.94 195 ALA A CA 1
ATOM 1509 C C . ALA A 1 195 ? -0.572 15.375 17.141 1 96.94 195 ALA A C 1
ATOM 1511 O O . ALA A 1 195 ? -1.762 15.609 17.359 1 96.94 195 ALA A O 1
ATOM 1512 N N . VAL A 1 196 ? -0.068 15.422 15.945 1 98 196 VAL A N 1
ATOM 1513 C CA . VAL A 1 196 ? -0.921 15.688 14.789 1 98 196 VAL A CA 1
ATOM 1514 C C . VAL A 1 196 ? -1.936 14.562 14.617 1 98 196 VAL A C 1
ATOM 1516 O O . VAL A 1 196 ? -3.133 14.812 14.461 1 98 196 VAL A O 1
ATOM 1519 N N . VAL A 1 197 ? -1.483 13.336 14.703 1 98.19 197 VAL A N 1
ATOM 1520 C CA . VAL A 1 197 ? -2.32 12.156 14.516 1 98.19 197 VAL A CA 1
ATOM 1521 C C . VAL A 1 197 ? -3.424 12.133 15.57 1 98.19 197 VAL A C 1
ATOM 1523 O O . VAL A 1 197 ? -4.605 12.023 15.234 1 98.19 197 VAL A O 1
ATOM 1526 N N . LEU A 1 198 ? -3.051 12.297 16.797 1 98.06 198 LEU A N 1
ATOM 1527 C CA . LEU A 1 198 ? -4.027 12.266 17.891 1 98.06 198 LEU A CA 1
ATOM 1528 C C . LEU A 1 198 ? -4.961 13.469 17.812 1 98.06 198 LEU A C 1
ATOM 1530 O O . LEU A 1 198 ? -6.148 13.359 18.125 1 98.06 198 LEU A O 1
ATOM 1534 N N . GLY A 1 199 ? -4.406 14.609 17.438 1 98.38 199 GLY A N 1
ATOM 1535 C CA . GLY A 1 199 ? -5.238 15.797 17.281 1 98.38 199 GLY A CA 1
ATOM 1536 C C . GLY A 1 199 ? -6.34 15.617 16.25 1 98.38 199 GLY A C 1
ATOM 1537 O O . GLY A 1 199 ? -7.492 15.977 16.484 1 98.38 199 GLY A O 1
ATOM 1538 N N . LEU A 1 200 ? -6.012 15.039 15.117 1 98.19 200 LEU A N 1
ATOM 1539 C CA . LEU A 1 200 ? -6.992 14.797 14.062 1 98.19 200 LEU A CA 1
ATOM 1540 C C . LEU A 1 200 ? -8.023 13.773 14.516 1 98.19 200 LEU A C 1
ATOM 1542 O O . LEU A 1 200 ? -9.219 13.914 14.219 1 98.19 200 LEU A O 1
ATOM 1546 N N . LEU A 1 201 ? -7.613 12.742 15.227 1 97.75 201 LEU A N 1
ATOM 1547 C CA . LEU A 1 201 ? -8.531 11.727 15.719 1 97.75 201 LEU A CA 1
ATOM 1548 C C . LEU A 1 201 ? -9.516 12.312 16.719 1 97.75 201 LEU A C 1
ATOM 1550 O O . LEU A 1 201 ? -10.719 12.055 16.641 1 97.75 201 LEU A O 1
ATOM 1554 N N . PHE A 1 202 ? -9.008 13.141 17.609 1 97.5 202 PHE A N 1
ATOM 1555 C CA . PHE A 1 202 ? -9.859 13.719 18.641 1 97.5 202 PHE A CA 1
ATOM 1556 C C . PHE A 1 202 ? -10.789 14.773 18.047 1 97.5 202 PHE A C 1
ATOM 1558 O O . PHE A 1 202 ? -11.93 14.922 18.484 1 97.5 202 PHE A O 1
ATOM 1565 N N . LEU A 1 203 ? -10.297 15.5 17.125 1 96.69 203 LEU A N 1
ATOM 1566 C CA . LEU A 1 203 ? -11.148 16.469 16.438 1 96.69 203 LEU A CA 1
ATOM 1567 C C . LEU A 1 203 ? -12.352 15.789 15.812 1 96.69 203 LEU A C 1
ATOM 1569 O O . LEU A 1 203 ? -13.484 16.25 15.977 1 96.69 203 LEU A O 1
ATOM 1573 N N . ALA A 1 204 ? -12.117 14.688 15.133 1 95.88 204 ALA A N 1
ATOM 1574 C CA . ALA A 1 204 ? -13.203 13.953 14.492 1 95.88 204 ALA A CA 1
ATOM 1575 C C . ALA A 1 204 ? -14.141 13.328 15.523 1 95.88 204 ALA A C 1
ATOM 1577 O O . ALA A 1 204 ? -15.359 13.414 15.391 1 95.88 204 ALA A O 1
ATOM 1578 N N . ARG A 1 205 ? -13.586 12.758 16.547 1 95 205 ARG A N 1
ATOM 1579 C CA . ARG A 1 205 ? -14.383 12.086 17.562 1 95 205 ARG A CA 1
ATOM 1580 C C . ARG A 1 205 ? -15.266 13.078 18.312 1 95 205 ARG A C 1
ATOM 1582 O O . ARG A 1 205 ? -16.438 12.797 18.578 1 95 205 ARG A O 1
ATOM 1589 N N . LEU A 1 206 ? -14.773 14.219 18.609 1 93.81 206 LEU A N 1
ATOM 1590 C CA . LEU A 1 206 ? -15.469 15.18 19.453 1 93.81 206 LEU A CA 1
ATOM 1591 C C . LEU A 1 206 ? -16.422 16.047 18.641 1 93.81 206 LEU A C 1
ATOM 1593 O O . LEU A 1 206 ? -17.516 16.391 19.109 1 93.81 206 LEU A O 1
ATOM 1597 N N . HIS A 1 207 ? -16.047 16.297 17.359 1 92.94 207 HIS A N 1
ATOM 1598 C CA . HIS A 1 207 ? -16.812 17.344 16.688 1 92.94 207 HIS A CA 1
ATOM 1599 C C . HIS A 1 207 ? -17.406 16.844 15.391 1 92.94 207 HIS A C 1
ATOM 1601 O O . HIS A 1 207 ? -18.312 17.469 14.828 1 92.94 207 HIS A O 1
ATOM 1607 N N . PHE A 1 208 ? -16.875 15.766 14.797 1 91.88 208 PHE A N 1
ATOM 1608 C CA . PHE A 1 208 ? -17.438 15.25 13.555 1 91.88 208 PHE A CA 1
ATOM 1609 C C . PHE A 1 208 ? -18.438 14.133 13.844 1 91.88 208 PHE A C 1
ATOM 1611 O O . PHE A 1 208 ? -19.141 13.672 12.945 1 91.88 208 PHE A O 1
ATOM 1618 N N . GLY A 1 209 ? -18.453 13.609 15.086 1 87.75 209 GLY A N 1
ATOM 1619 C CA . GLY A 1 209 ? -19.469 12.641 15.484 1 87.75 209 GLY A CA 1
ATOM 1620 C C . GLY A 1 209 ? -19.031 11.203 15.297 1 87.75 209 GLY A C 1
ATOM 1621 O O . GLY A 1 209 ? -19.75 10.281 15.703 1 87.75 209 GLY A O 1
ATOM 1622 N N . SER A 1 210 ? -17.953 11.008 14.617 1 90 210 SER A N 1
ATOM 1623 C CA . SER A 1 210 ? -17.469 9.648 14.414 1 90 210 SER A CA 1
ATOM 1624 C C . SER A 1 210 ? -15.945 9.617 14.289 1 90 210 SER A C 1
ATOM 1626 O O . SER A 1 210 ? -15.32 10.641 14.008 1 90 210 SER A O 1
ATOM 1628 N N . LEU A 1 211 ? -15.367 8.453 14.5 1 93.06 211 LEU A N 1
ATOM 1629 C CA . LEU A 1 211 ? -13.922 8.273 14.438 1 93.06 211 LEU A CA 1
ATOM 1630 C C . LEU A 1 211 ? -13.469 8 13.008 1 93.06 211 LEU A C 1
ATOM 1632 O O . LEU A 1 211 ? -12.289 8.148 12.68 1 93.06 211 LEU A O 1
ATOM 1636 N N . GLU A 1 212 ? -14.352 7.566 12.148 1 93.12 212 GLU A N 1
ATOM 1637 C CA . GLU A 1 212 ? -14.031 7.113 10.805 1 93.12 212 GLU A CA 1
ATOM 1638 C C . GLU A 1 212 ? -13.375 8.227 9.992 1 93.12 212 GLU A C 1
ATOM 1640 O O . GLU A 1 212 ? -12.336 8.008 9.359 1 93.12 212 GLU A O 1
ATOM 1645 N N . PRO A 1 213 ? -13.938 9.43 10.062 1 94.06 213 PRO A N 1
ATOM 1646 C CA . PRO A 1 213 ? -13.258 10.5 9.336 1 94.06 213 PRO A CA 1
ATOM 1647 C C . PRO A 1 213 ? -11.883 10.82 9.914 1 94.06 213 PRO A C 1
ATOM 1649 O O . PRO A 1 213 ? -10.977 11.234 9.188 1 94.06 213 PRO A O 1
ATOM 1652 N N . GLY A 1 214 ? -11.742 10.711 11.227 1 96.5 214 GLY A N 1
ATOM 1653 C CA . GLY A 1 214 ? -10.445 10.906 11.852 1 96.5 214 GLY A CA 1
ATOM 1654 C C . GLY A 1 214 ? -9.383 9.945 11.344 1 96.5 214 GLY A C 1
ATOM 1655 O O . GLY A 1 214 ? -8.266 10.352 11.031 1 96.5 214 GLY A O 1
ATOM 1656 N N . LEU A 1 215 ? -9.75 8.688 11.219 1 96.88 215 LEU A N 1
ATOM 1657 C CA . LEU A 1 215 ? -8.844 7.676 10.688 1 96.88 215 LEU A CA 1
ATOM 1658 C C . LEU A 1 215 ? -8.492 7.977 9.234 1 96.88 215 LEU A C 1
ATOM 1660 O O . LEU A 1 215 ? -7.344 7.785 8.82 1 96.88 215 LEU A O 1
ATOM 1664 N N . ALA A 1 216 ? -9.469 8.391 8.516 1 96.94 216 ALA A N 1
ATOM 1665 C CA . ALA A 1 216 ? -9.234 8.734 7.113 1 96.94 216 ALA A CA 1
ATOM 1666 C C . ALA A 1 216 ? -8.25 9.891 6.988 1 96.94 216 ALA A C 1
ATOM 1668 O O . ALA A 1 216 ? -7.328 9.844 6.168 1 96.94 216 ALA A O 1
ATOM 1669 N N . MET A 1 217 ? -8.414 10.906 7.785 1 97.81 217 MET A N 1
ATOM 1670 C CA . MET A 1 217 ? -7.512 12.055 7.773 1 97.81 217 MET A CA 1
ATOM 1671 C C . MET A 1 217 ? -6.094 11.633 8.133 1 97.81 217 MET A C 1
ATOM 1673 O O . MET A 1 217 ? -5.137 12.016 7.461 1 97.81 217 MET A O 1
ATOM 1677 N N . VAL A 1 218 ? -6.035 10.867 9.188 1 98.25 218 VAL A N 1
ATOM 1678 C CA . VAL A 1 218 ? -4.734 10.414 9.664 1 98.25 218 VAL A CA 1
ATOM 1679 C C . VAL A 1 218 ? -4.059 9.57 8.586 1 98.25 218 VAL A C 1
ATOM 1681 O O . VAL A 1 218 ? -2.863 9.734 8.328 1 98.25 218 VAL A O 1
ATOM 1684 N N . CYS A 1 219 ? -4.797 8.68 7.988 1 97.44 219 CYS A N 1
ATOM 1685 C CA . CYS A 1 219 ? -4.258 7.816 6.945 1 97.44 219 CYS A CA 1
ATOM 1686 C C . CYS A 1 219 ? -3.709 8.641 5.785 1 97.44 219 CYS A C 1
ATOM 1688 O O . CYS A 1 219 ? -2.602 8.391 5.309 1 97.44 219 CYS A O 1
ATOM 1690 N N . LEU A 1 220 ? -4.453 9.625 5.32 1 97.56 220 LEU A N 1
ATOM 1691 C CA . LEU A 1 220 ? -3.998 10.484 4.227 1 97.56 220 LEU A CA 1
ATOM 1692 C C . LEU A 1 220 ? -2.775 11.297 4.645 1 97.56 220 LEU A C 1
ATOM 1694 O O . LEU A 1 220 ? -1.825 11.43 3.871 1 97.56 220 LEU A O 1
ATOM 1698 N N . TYR A 1 221 ? -2.789 11.82 5.859 1 98.12 221 TYR A N 1
ATOM 1699 C CA . TYR A 1 221 ? -1.656 12.578 6.391 1 98.12 221 TYR A CA 1
ATOM 1700 C C . TYR A 1 221 ? -0.377 11.75 6.332 1 98.12 221 TYR A C 1
ATOM 1702 O O . TYR A 1 221 ? 0.671 12.242 5.91 1 98.12 221 TYR A O 1
ATOM 1710 N N . LEU A 1 222 ? -0.498 10.516 6.699 1 97.19 222 LEU A N 1
ATOM 1711 C CA . LEU A 1 222 ? 0.667 9.648 6.82 1 97.19 222 LEU A CA 1
ATOM 1712 C C . LEU A 1 222 ? 1.089 9.109 5.457 1 97.19 222 LEU A C 1
ATOM 1714 O O . LEU A 1 222 ? 2.275 8.883 5.215 1 97.19 222 LEU A O 1
ATOM 1718 N N . LEU A 1 223 ? 0.168 8.922 4.562 1 96 223 LEU A N 1
ATOM 1719 C CA . LEU A 1 223 ? 0.458 8.289 3.281 1 96 223 LEU A CA 1
ATOM 1720 C C . LEU A 1 223 ? 0.967 9.305 2.271 1 96 223 LEU A C 1
ATOM 1722 O O . LEU A 1 223 ? 1.716 8.961 1.354 1 96 223 LEU A O 1
ATOM 1726 N N . LEU A 1 224 ? 0.555 10.516 2.367 1 96.56 224 LEU A N 1
ATOM 1727 C CA . LEU A 1 224 ? 0.979 11.531 1.403 1 96.56 224 LEU A CA 1
ATOM 1728 C C . LEU A 1 224 ? 2.496 11.68 1.404 1 96.56 224 LEU A C 1
ATOM 1730 O O . LEU A 1 224 ? 3.113 11.789 2.467 1 96.56 224 LEU A O 1
ATOM 1734 N N . PRO A 1 225 ? 3.098 11.695 0.231 1 93.12 225 PRO A N 1
ATOM 1735 C CA . PRO A 1 225 ? 4.559 11.734 0.128 1 93.12 225 PRO A CA 1
ATOM 1736 C C . PRO A 1 225 ? 5.168 12.969 0.794 1 93.12 225 PRO A C 1
ATOM 1738 O O . PRO A 1 225 ? 6.297 12.914 1.284 1 93.12 225 PRO A O 1
ATOM 1741 N N . CYS A 1 226 ? 4.48 14.062 0.765 1 93.25 226 CYS A N 1
ATOM 1742 C CA . CYS A 1 226 ? 5.023 15.281 1.35 1 93.25 226 CYS A CA 1
ATOM 1743 C C . CYS A 1 226 ? 5.332 15.086 2.828 1 93.25 226 CYS A C 1
ATOM 1745 O O . CYS A 1 226 ? 6.289 15.664 3.35 1 93.25 226 CYS A O 1
ATOM 1747 N N . THR A 1 227 ? 4.523 14.266 3.543 1 94.38 227 THR A N 1
ATOM 1748 C CA . THR A 1 227 ? 4.793 13.977 4.945 1 94.38 227 THR A CA 1
ATOM 1749 C C . THR A 1 227 ? 6.07 13.148 5.094 1 94.38 227 THR A C 1
ATOM 1751 O O . THR A 1 227 ? 6.879 13.406 5.988 1 94.38 227 THR A O 1
ATOM 1754 N N . ALA A 1 228 ? 6.254 12.25 4.215 1 90.19 228 ALA A N 1
ATOM 1755 C CA . ALA A 1 228 ? 7.441 11.398 4.258 1 90.19 228 ALA A CA 1
ATOM 1756 C C . ALA A 1 228 ? 8.703 12.203 3.939 1 90.19 228 ALA A C 1
ATOM 1758 O O . ALA A 1 228 ? 9.758 11.969 4.52 1 90.19 228 ALA A O 1
ATOM 1759 N N . TYR A 1 229 ? 8.57 13.125 3 1 88.38 229 TYR A N 1
ATOM 1760 C CA . TYR A 1 229 ? 9.719 13.914 2.584 1 88.38 229 TYR A CA 1
ATOM 1761 C C . TYR A 1 229 ? 10.227 14.789 3.727 1 88.38 229 TYR A C 1
ATOM 1763 O O . TYR A 1 229 ? 11.43 15.039 3.836 1 88.38 229 TYR A O 1
ATOM 1771 N N . ASP A 1 230 ? 9.359 15.227 4.598 1 89.44 230 ASP A N 1
ATOM 1772 C CA . ASP A 1 230 ? 9.719 16.156 5.66 1 89.44 230 ASP A CA 1
ATOM 1773 C C . ASP A 1 230 ? 9.438 15.562 7.035 1 89.44 230 ASP A C 1
ATOM 1775 O O . ASP A 1 230 ? 9.094 16.281 7.973 1 89.44 230 ASP A O 1
ATOM 1779 N N . VAL A 1 231 ? 9.562 14.289 7.141 1 88.94 231 VAL A N 1
ATOM 1780 C CA . VAL A 1 231 ? 9.141 13.586 8.352 1 88.94 231 VAL A CA 1
ATOM 1781 C C . VAL A 1 231 ? 10.039 14 9.523 1 88.94 231 VAL A C 1
ATOM 1783 O O . VAL A 1 231 ? 9.586 14.055 10.664 1 88.94 231 VAL A O 1
ATOM 1786 N N . GLY A 1 232 ? 11.273 14.406 9.312 1 85.62 232 GLY A N 1
ATOM 1787 C CA . GLY A 1 232 ? 12.219 14.727 10.375 1 85.62 232 GLY A CA 1
ATOM 1788 C C . GLY A 1 232 ? 12.242 16.203 10.727 1 85.62 232 GLY A C 1
ATOM 1789 O O . GLY A 1 232 ? 12.945 16.609 11.648 1 85.62 232 GLY A O 1
ATOM 1790 N N . ASN A 1 233 ? 11.414 17.016 10.094 1 85.12 233 ASN A N 1
ATOM 1791 C CA . ASN A 1 233 ? 11.43 18.453 10.32 1 85.12 233 ASN A CA 1
ATOM 1792 C C . ASN A 1 233 ? 10.422 18.859 11.383 1 85.12 233 ASN A C 1
ATOM 1794 O O . ASN A 1 233 ? 9.305 19.266 11.055 1 85.12 233 ASN A O 1
ATOM 1798 N N . VAL A 1 234 ? 10.898 18.922 12.547 1 81.75 234 VAL A N 1
ATOM 1799 C CA . VAL A 1 234 ? 10.031 19.172 13.688 1 81.75 234 VAL A CA 1
ATOM 1800 C C . VAL A 1 234 ? 9.477 20.594 13.617 1 81.75 234 VAL A C 1
ATOM 1802 O O . VAL A 1 234 ? 8.32 20.828 13.961 1 81.75 234 VAL A O 1
ATOM 1805 N N . VAL A 1 235 ? 10.234 21.5 13.125 1 79.56 235 VAL A N 1
ATOM 1806 C CA . VAL A 1 235 ? 9.883 22.906 13.109 1 79.56 235 VAL A CA 1
ATOM 1807 C C . VAL A 1 235 ? 8.641 23.125 12.25 1 79.56 235 VAL A C 1
ATOM 1809 O O . VAL A 1 235 ? 7.812 23.984 12.547 1 79.56 235 VAL A O 1
ATOM 1812 N N . HIS A 1 236 ? 8.469 22.234 11.281 1 86.88 236 HIS A N 1
ATOM 1813 C CA . HIS A 1 236 ? 7.363 22.422 10.352 1 86.88 236 HIS A CA 1
ATOM 1814 C C . HIS A 1 236 ? 6.145 21.609 10.766 1 86.88 236 HIS A C 1
ATOM 1816 O O . HIS A 1 236 ? 5.051 21.797 10.227 1 86.88 236 HIS A O 1
ATOM 1822 N N . VAL A 1 237 ? 6.297 20.781 11.734 1 91.81 237 VAL A N 1
ATOM 1823 C CA . VAL A 1 237 ? 5.199 19.906 12.117 1 91.81 237 VAL A CA 1
ATOM 1824 C C . VAL A 1 237 ? 4.594 20.391 13.438 1 91.81 237 VAL A C 1
ATOM 1826 O O . VAL A 1 237 ? 3.391 20.25 13.664 1 91.81 237 VAL A O 1
ATOM 1829 N N . LEU A 1 238 ? 5.328 21.047 14.242 1 89.94 238 LEU A N 1
ATOM 1830 C CA . LEU A 1 238 ? 4.91 21.375 15.602 1 89.94 238 LEU A CA 1
ATOM 1831 C C . LEU A 1 238 ? 3.811 22.438 15.578 1 89.94 238 LEU A C 1
ATOM 1833 O O . LEU A 1 238 ? 2.775 22.266 16.234 1 89.94 238 LEU A O 1
ATOM 1837 N N . PRO A 1 239 ? 3.945 23.469 14.828 1 92.31 239 PRO A N 1
ATOM 1838 C CA . PRO A 1 239 ? 2.902 24.5 14.852 1 92.31 239 PRO A CA 1
ATOM 1839 C C . PRO A 1 239 ? 1.545 23.969 14.391 1 92.31 239 PRO A C 1
ATOM 1841 O O . PRO A 1 239 ? 0.535 24.188 15.07 1 92.31 239 PRO A O 1
ATOM 1844 N N . PRO A 1 240 ? 1.505 23.297 13.281 1 96.12 240 PRO A N 1
ATOM 1845 C CA . PRO A 1 240 ? 0.192 22.766 12.891 1 96.12 240 PRO A CA 1
ATOM 1846 C C . PRO A 1 240 ? -0.382 21.797 13.914 1 96.12 240 PRO A C 1
ATOM 1848 O O . PRO A 1 240 ? -1.602 21.719 14.078 1 96.12 240 PRO A O 1
ATOM 1851 N N . ALA A 1 241 ? 0.475 21.016 14.57 1 96.56 241 ALA A N 1
ATOM 1852 C CA . ALA A 1 241 ? -0.01 20.141 15.633 1 96.56 241 ALA A CA 1
ATOM 1853 C C . ALA A 1 241 ? -0.712 20.953 16.719 1 96.56 241 ALA A C 1
ATOM 1855 O O . ALA A 1 241 ? -1.813 20.594 17.156 1 96.56 241 ALA A O 1
ATOM 1856 N N . LEU A 1 242 ? -0.1 22 17.125 1 96.06 242 LEU A N 1
ATOM 1857 C CA . LEU A 1 242 ? -0.663 22.859 18.172 1 96.06 242 LEU A CA 1
ATOM 1858 C C . LEU A 1 242 ? -1.952 23.516 17.688 1 96.06 242 LEU A C 1
ATOM 1860 O O . LEU A 1 242 ? -2.914 23.641 18.438 1 96.06 242 LEU A O 1
ATOM 1864 N N . ILE A 1 243 ? -2.002 23.891 16.453 1 97.62 243 ILE A N 1
ATOM 1865 C CA . ILE A 1 243 ? -3.172 24.547 15.891 1 97.62 243 ILE A CA 1
ATOM 1866 C C . ILE A 1 243 ? -4.344 23.562 15.852 1 97.62 243 ILE A C 1
ATOM 1868 O O . ILE A 1 243 ? -5.477 23.922 16.188 1 97.62 243 ILE A O 1
ATOM 1872 N N . ILE A 1 244 ? -4.086 22.312 15.477 1 98.31 244 ILE A N 1
ATOM 1873 C CA . ILE A 1 244 ? -5.141 21.312 15.445 1 98.31 244 ILE A CA 1
ATOM 1874 C C . ILE A 1 244 ? -5.684 21.078 16.844 1 98.31 244 ILE A C 1
ATOM 1876 O O . ILE A 1 244 ? -6.895 20.969 17.047 1 98.31 244 ILE A O 1
ATOM 1880 N N . TRP A 1 245 ? -4.789 21.016 17.781 1 98.19 245 TRP A N 1
ATOM 1881 C CA . TRP A 1 245 ? -5.242 20.812 19.156 1 98.19 245 TRP A CA 1
ATOM 1882 C C . TRP A 1 245 ? -6.004 22.031 19.656 1 98.19 245 TRP A C 1
ATOM 1884 O O . TRP A 1 245 ? -6.941 21.906 20.453 1 98.19 245 TRP A O 1
ATOM 1894 N N . ALA A 1 246 ? -5.605 23.234 19.266 1 97.88 246 ALA A N 1
ATOM 1895 C CA . ALA A 1 246 ? -6.367 24.438 19.609 1 97.88 246 ALA A CA 1
ATOM 1896 C C . ALA A 1 246 ? -7.777 24.375 19.031 1 97.88 246 ALA A C 1
ATOM 1898 O O . ALA A 1 246 ? -8.75 24.75 19.688 1 97.88 246 ALA A O 1
ATOM 1899 N N . LEU A 1 247 ? -7.863 23.922 17.844 1 96.38 247 LEU A N 1
ATOM 1900 C CA . LEU A 1 247 ? -9.156 23.766 17.188 1 96.38 247 LEU A CA 1
ATOM 1901 C C . LEU A 1 247 ? -10 22.719 17.906 1 96.38 247 LEU A C 1
ATOM 1903 O O . LEU A 1 247 ? -11.211 22.906 18.078 1 96.38 247 LEU A O 1
ATOM 1907 N N . THR A 1 248 ? -9.398 21.609 18.266 1 96.12 248 THR A N 1
ATOM 1908 C CA . THR A 1 248 ? -10.086 20.531 18.969 1 96.12 248 THR A CA 1
ATOM 1909 C C . THR A 1 248 ? -10.633 21.031 20.297 1 96.12 248 THR A C 1
ATOM 1911 O O . THR A 1 248 ? -11.719 20.625 20.734 1 96.12 248 THR A O 1
ATOM 1914 N N . ALA A 1 249 ? -9.93 21.969 20.875 1 96.56 249 ALA A N 1
ATOM 1915 C CA . ALA A 1 249 ? -10.328 22.484 22.188 1 96.56 249 ALA A CA 1
ATOM 1916 C C . ALA A 1 249 ? -11.039 23.812 22.047 1 96.56 249 ALA A C 1
ATOM 1918 O O . ALA A 1 249 ? -11 24.641 22.969 1 96.56 249 ALA A O 1
ATOM 1919 N N . TYR A 1 250 ? -11.641 24.094 20.938 1 94.19 250 TYR A N 1
ATOM 1920 C CA . TYR A 1 250 ? -12.188 25.422 20.688 1 94.19 250 TYR A CA 1
ATOM 1921 C C . TYR A 1 250 ? -13.266 25.781 21.703 1 94.19 250 TYR A C 1
ATOM 1923 O O . TYR A 1 250 ? -13.562 26.953 21.922 1 94.19 250 TYR A O 1
ATOM 1931 N N . ARG A 1 251 ? -13.891 24.844 22.406 1 93.38 251 ARG A N 1
ATOM 1932 C CA . ARG A 1 251 ? -14.93 25.094 23.391 1 93.38 251 ARG A CA 1
ATOM 1933 C C . ARG A 1 251 ? -14.352 25.672 24.672 1 93.38 251 ARG A C 1
ATOM 1935 O O . ARG A 1 251 ? -15.078 26.203 25.516 1 93.38 251 ARG A O 1
ATOM 1942 N N . ARG A 1 252 ? -13.102 25.547 24.859 1 95.12 252 ARG A N 1
ATOM 1943 C CA . ARG A 1 252 ? -12.375 26.109 25.984 1 95.12 252 ARG A CA 1
ATOM 1944 C C . ARG A 1 252 ? -11.383 27.172 25.547 1 95.12 252 ARG A C 1
ATOM 1946 O O . ARG A 1 252 ? -10.203 26.875 25.344 1 95.12 252 ARG A O 1
ATOM 1953 N N . PRO A 1 253 ? -11.812 28.422 25.562 1 95.19 253 PRO A N 1
ATOM 1954 C CA . PRO A 1 253 ? -10.992 29.5 25 1 95.19 253 PRO A CA 1
ATOM 1955 C C . PRO A 1 253 ? -9.633 29.625 25.703 1 95.19 253 PRO A C 1
ATOM 1957 O O . PRO A 1 253 ? -8.648 30 25.078 1 95.19 253 PRO A O 1
ATOM 1960 N N . LEU A 1 254 ? -9.523 29.234 26.969 1 95.56 254 LEU A N 1
ATOM 1961 C CA . LEU A 1 254 ? -8.266 29.328 27.703 1 95.56 254 LEU A CA 1
ATOM 1962 C C . LEU A 1 254 ? -7.246 28.328 27.156 1 95.56 254 LEU A C 1
ATOM 1964 O O . LEU A 1 254 ? -6.074 28.672 26.969 1 95.56 254 LEU A O 1
ATOM 1968 N N . ILE A 1 255 ? -7.723 27.156 26.922 1 96.38 255 ILE A N 1
ATOM 1969 C CA . ILE A 1 255 ? -6.836 26.109 26.422 1 96.38 255 ILE A CA 1
ATOM 1970 C C . ILE A 1 255 ? -6.441 26.438 24.969 1 96.38 255 ILE A C 1
ATOM 1972 O O . ILE A 1 255 ? -5.273 26.312 24.594 1 96.38 255 ILE A O 1
ATOM 1976 N N . SER A 1 256 ? -7.43 26.812 24.203 1 97.06 256 SER A N 1
ATOM 1977 C CA . SER A 1 256 ? -7.172 27.172 22.812 1 97.06 256 SER A CA 1
ATOM 1978 C C . SER A 1 256 ? -6.203 28.344 22.703 1 97.06 256 SER A C 1
ATOM 1980 O O . SER A 1 256 ? -5.301 28.344 21.859 1 97.06 256 SER A O 1
ATOM 1982 N N . GLY A 1 257 ? -6.387 29.297 23.531 1 96.62 257 GLY A N 1
ATOM 1983 C CA . GLY A 1 257 ? -5.496 30.453 23.547 1 96.62 257 GLY A CA 1
ATOM 1984 C C . GLY A 1 257 ? -4.07 30.094 23.922 1 96.62 257 GLY A C 1
ATOM 1985 O O . GLY A 1 257 ? -3.117 30.609 23.328 1 96.62 257 GLY A O 1
ATOM 1986 N N . ALA A 1 258 ? -3.928 29.281 24.906 1 95.44 258 ALA A N 1
ATOM 1987 C CA . ALA A 1 258 ? -2.602 28.828 25.328 1 95.44 258 ALA A CA 1
ATOM 1988 C C . ALA A 1 258 ? -1.896 28.078 24.203 1 95.44 258 ALA A C 1
ATOM 1990 O O . ALA A 1 258 ? -0.714 28.297 23.938 1 95.44 258 ALA A O 1
ATOM 1991 N N . LEU A 1 259 ? -2.619 27.203 23.578 1 96.19 259 LEU A N 1
ATOM 1992 C CA . LEU A 1 259 ? -2.057 26.422 22.484 1 96.19 259 LEU A CA 1
ATOM 1993 C C . LEU A 1 259 ? -1.679 27.328 21.312 1 96.19 259 LEU A C 1
ATOM 1995 O O . LEU A 1 259 ? -0.621 27.141 20.703 1 96.19 259 LEU A O 1
ATOM 1999 N N . MET A 1 260 ? -2.514 28.266 21.031 1 95.94 260 MET A N 1
ATOM 2000 C CA . MET A 1 260 ? -2.227 29.219 19.953 1 95.94 260 MET A CA 1
ATOM 2001 C C . MET A 1 260 ? -1.02 30.078 20.312 1 95.94 260 MET A C 1
ATOM 2003 O O . MET A 1 260 ? -0.218 30.422 19.438 1 95.94 260 MET A O 1
ATOM 2007 N N . GLY A 1 261 ? -0.954 30.453 21.547 1 92.75 261 GLY A N 1
ATOM 2008 C CA . GLY A 1 261 ? 0.226 31.172 21.984 1 92.75 261 GLY A CA 1
ATOM 2009 C C . GLY A 1 261 ? 1.516 30.406 21.781 1 92.75 261 GLY A C 1
ATOM 2010 O O . GLY A 1 261 ? 2.514 30.969 21.328 1 92.75 261 GLY A O 1
ATOM 2011 N N . LEU A 1 262 ? 1.485 29.172 22.094 1 89.5 262 LEU A N 1
ATOM 2012 C CA . LEU A 1 262 ? 2.643 28.328 21.875 1 89.5 262 LEU A CA 1
ATOM 2013 C C . LEU A 1 262 ? 2.953 28.219 20.375 1 89.5 262 LEU A C 1
ATOM 2015 O O . LEU A 1 262 ? 4.121 28.266 19.984 1 89.5 262 LEU A O 1
ATOM 2019 N N . ALA A 1 263 ? 1.917 28.062 19.562 1 92.44 263 ALA A N 1
ATOM 2020 C CA . ALA A 1 263 ? 2.107 27.984 18.125 1 92.44 263 ALA A CA 1
ATOM 2021 C C . ALA A 1 263 ? 2.756 29.266 17.578 1 92.44 263 ALA A C 1
ATOM 2023 O O . ALA A 1 263 ? 3.676 29.203 16.766 1 92.44 263 ALA A O 1
ATOM 2024 N N . CYS A 1 264 ? 2.33 30.391 18.047 1 88.88 264 CYS A N 1
ATOM 2025 C CA . CYS A 1 264 ? 2.871 31.688 17.625 1 88.88 264 CYS A CA 1
ATOM 2026 C C . CYS A 1 264 ? 4.332 31.812 18.047 1 88.88 264 CYS A C 1
ATOM 2028 O O . CYS A 1 264 ? 5.09 32.562 17.422 1 88.88 264 CYS A O 1
ATOM 2030 N N . GLY A 1 265 ? 4.676 31.156 19 1 82.06 265 GLY A N 1
ATOM 2031 C CA . GLY A 1 265 ? 6.047 31.203 19.469 1 82.06 265 GLY A CA 1
ATOM 2032 C C . GLY A 1 265 ? 6.98 30.297 18.688 1 82.06 265 GLY A C 1
ATOM 2033 O O . GLY A 1 265 ? 8.203 30.359 18.844 1 82.06 265 GLY A O 1
ATOM 2034 N N . THR A 1 266 ? 6.434 29.406 17.859 1 80.94 266 THR A N 1
ATOM 2035 C CA . THR A 1 266 ? 7.262 28.5 17.078 1 80.94 266 THR A CA 1
ATOM 2036 C C . THR A 1 266 ? 7.617 29.109 15.719 1 80.94 266 THR A C 1
ATOM 2038 O O . THR A 1 266 ? 8.797 29.203 15.367 1 80.94 266 THR A O 1
ATOM 2041 N N . LEU A 1 267 ? 6.637 29.5 15 1 82.12 267 LEU A N 1
ATOM 2042 C CA . LEU A 1 267 ? 6.793 30.156 13.703 1 82.12 267 LEU A CA 1
ATOM 2043 C C . LEU A 1 267 ? 5.902 31.375 13.594 1 82.12 267 LEU A C 1
ATOM 2045 O O . LEU A 1 267 ? 4.961 31.547 14.375 1 82.12 267 LEU A O 1
ATOM 2049 N N . ILE A 1 268 ? 6.098 32.125 12.633 1 79.81 268 ILE A N 1
ATOM 2050 C CA . ILE A 1 268 ? 5.43 33.438 12.516 1 79.81 268 ILE A CA 1
ATOM 2051 C C . ILE A 1 268 ? 4.035 33.25 11.922 1 79.81 268 ILE A C 1
ATOM 2053 O O . ILE A 1 268 ? 3.115 34 12.227 1 79.81 268 ILE A O 1
ATOM 2057 N N . PHE A 1 269 ? 3.75 32.25 11.133 1 88.12 269 PHE A N 1
ATOM 2058 C CA . PHE A 1 269 ? 2.533 32.188 10.336 1 88.12 269 PHE A CA 1
ATOM 2059 C C . PHE A 1 269 ? 1.305 32.062 11.227 1 88.12 269 PHE A C 1
ATOM 2061 O O . PHE A 1 269 ? 0.227 32.562 10.891 1 88.12 269 PHE A O 1
ATOM 2068 N N . PRO A 1 270 ? 1.372 31.469 12.453 1 93.5 270 PRO A N 1
ATOM 2069 C CA . PRO A 1 270 ? 0.168 31.328 13.273 1 93.5 270 PRO A CA 1
ATOM 2070 C C . PRO A 1 270 ? -0.358 32.688 13.781 1 93.5 270 PRO A C 1
ATOM 2072 O O . PRO A 1 270 ? -1.523 32.781 14.172 1 93.5 270 PRO A O 1
ATOM 2075 N N . ILE A 1 271 ? 0.469 33.688 13.82 1 91.5 271 ILE A N 1
ATOM 2076 C CA . ILE A 1 271 ? 0.054 35 14.281 1 91.5 271 ILE A CA 1
ATOM 2077 C C . ILE A 1 271 ? -1.071 35.531 13.398 1 91.5 271 ILE A C 1
ATOM 2079 O O . ILE A 1 271 ? -1.979 36.219 13.875 1 91.5 271 ILE A O 1
ATOM 2083 N N . PHE A 1 272 ? -1.048 35.188 12.188 1 94.62 272 PHE A N 1
ATOM 2084 C CA . PHE A 1 272 ? -2.023 35.688 11.234 1 94.62 272 PHE A CA 1
ATOM 2085 C C . PHE A 1 272 ? -3.375 35 11.422 1 94.62 272 PHE A C 1
ATOM 2087 O O . PHE A 1 272 ? -4.375 35.438 10.836 1 94.62 272 PHE A O 1
ATOM 2094 N N . LEU A 1 273 ? -3.43 34 12.234 1 97.06 273 LEU A N 1
ATOM 2095 C CA . LEU A 1 273 ? -4.68 33.312 12.516 1 97.06 273 LEU A CA 1
ATOM 2096 C C . LEU A 1 273 ? -5.445 34 13.641 1 97.06 273 LEU A C 1
ATOM 2098 O O . LEU A 1 273 ? -6.645 33.75 13.82 1 97.06 273 LEU A O 1
ATOM 2102 N N . LEU A 1 274 ? -4.844 34.844 14.406 1 96.44 274 LEU A N 1
ATOM 2103 C CA . LEU A 1 274 ? -5.395 35.375 15.641 1 96.44 274 LEU A CA 1
ATOM 2104 C C . LEU A 1 274 ? -6.641 36.219 15.359 1 96.44 274 LEU A C 1
ATOM 2106 O O . LEU A 1 274 ? -7.652 36.094 16.047 1 96.44 274 LEU A O 1
ATOM 2110 N N . PRO A 1 275 ? -6.66 37.031 14.273 1 95.38 275 PRO A N 1
ATOM 2111 C CA . PRO A 1 275 ? -7.855 37.844 14.039 1 95.38 275 PRO A CA 1
ATOM 2112 C C . PRO A 1 275 ? -9.109 37 13.836 1 95.38 275 PRO A C 1
ATOM 2114 O O . PRO A 1 275 ? -10.172 37.312 14.367 1 95.38 275 PRO A O 1
ATOM 2117 N N . ILE A 1 276 ? -9 35.969 13.18 1 95.12 276 ILE A N 1
ATOM 2118 C CA . ILE A 1 276 ? -10.18 35.156 12.914 1 95.12 276 ILE A CA 1
ATOM 2119 C C . ILE A 1 276 ? -10.609 34.438 14.188 1 95.12 276 ILE A C 1
ATOM 2121 O O . ILE A 1 276 ? -11.805 34.25 14.438 1 95.12 276 ILE A O 1
ATOM 2125 N N . TRP A 1 277 ? -9.719 33.969 15 1 95.88 277 TRP A N 1
ATOM 2126 C CA . TRP A 1 277 ? -10.039 33.281 16.25 1 95.88 277 TRP A CA 1
ATOM 2127 C C . TRP A 1 277 ? -10.695 34.25 17.234 1 95.88 277 TRP A C 1
ATOM 2129 O O . TRP A 1 277 ? -11.641 33.875 17.938 1 95.88 277 TRP A O 1
ATOM 2139 N N . LEU A 1 278 ? -10.227 35.469 17.234 1 94.31 278 LEU A N 1
ATOM 2140 C CA . LEU A 1 278 ? -10.82 36.5 18.094 1 94.31 278 LEU A CA 1
ATOM 2141 C C . LEU A 1 278 ? -12.234 36.844 17.656 1 94.31 278 LEU A C 1
ATOM 2143 O O . LEU A 1 278 ? -13.141 36.969 18.484 1 94.31 278 LEU A O 1
ATOM 2147 N N . ALA A 1 279 ? -12.367 36.938 16.344 1 93.12 279 ALA A N 1
ATOM 2148 C CA . ALA A 1 279 ? -13.695 37.219 15.797 1 93.12 279 ALA A CA 1
ATOM 2149 C C . ALA A 1 279 ? -14.641 36.031 16.078 1 93.12 279 ALA A C 1
ATOM 2151 O O . ALA A 1 279 ? 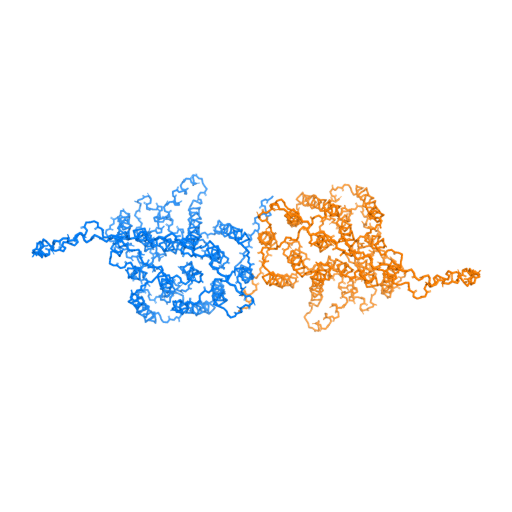-15.836 36.25 16.297 1 93.12 279 ALA A O 1
ATOM 2152 N N . PHE A 1 280 ? -14.18 34.844 16.078 1 93.62 280 PHE A N 1
ATOM 2153 C CA . PHE A 1 280 ? -14.969 33.625 16.328 1 93.62 280 PHE A CA 1
ATOM 2154 C C . PHE A 1 280 ? -15.477 33.625 17.766 1 93.62 280 PHE A C 1
ATOM 2156 O O . PHE A 1 280 ? -16.656 33.344 18.016 1 93.62 280 PHE A O 1
ATOM 2163 N N . TYR A 1 281 ? -14.656 33.875 18.812 1 91.81 281 TYR A N 1
ATOM 2164 C CA . TYR A 1 281 ? -15.016 33.781 20.219 1 91.81 281 TYR A CA 1
ATOM 2165 C C . TYR A 1 281 ? -15.891 34.938 20.656 1 91.81 281 TYR A C 1
ATOM 2167 O O . TYR A 1 281 ? -16.625 34.844 21.641 1 91.81 281 TYR A O 1
ATOM 2175 N N . GLY A 1 282 ? -15.922 36.031 19.969 1 85 282 GLY A N 1
ATOM 2176 C CA . GLY A 1 282 ? -16.656 37.188 20.438 1 85 282 GLY A CA 1
ATOM 2177 C C . GLY A 1 282 ? -16.016 37.875 21.625 1 85 282 GLY A C 1
ATOM 2178 O O . GLY A 1 282 ? -14.867 37.594 21.969 1 85 282 GLY A O 1
ATOM 2179 N N . ARG A 1 283 ? -16.688 38.688 22.25 1 82.38 283 ARG A N 1
ATOM 2180 C CA . ARG A 1 283 ? -16.109 39.594 23.25 1 82.38 283 ARG A CA 1
ATOM 2181 C C . ARG A 1 283 ? -15.609 38.812 24.469 1 82.38 283 ARG A C 1
ATOM 2183 O O . ARG A 1 283 ? -14.414 38.812 24.766 1 82.38 283 ARG A O 1
ATOM 2190 N N . ARG A 1 284 ? -16.438 38.031 25.109 1 82 284 ARG A N 1
ATOM 2191 C CA . ARG A 1 284 ? -16.062 37.375 26.359 1 82 284 ARG A CA 1
ATOM 2192 C C . ARG A 1 284 ? -15.07 36.25 26.094 1 82 284 ARG A C 1
ATOM 2194 O O . ARG A 1 284 ? -14.086 36.094 26.812 1 82 284 ARG A O 1
ATOM 2201 N N . GLY A 1 285 ? -15.32 35.531 25.078 1 89.38 285 GLY A N 1
ATOM 2202 C CA . GLY A 1 285 ? -14.422 34.438 24.734 1 89.38 285 GLY A CA 1
ATOM 2203 C C . GLY A 1 285 ? -13.062 34.938 24.25 1 89.38 285 GLY A C 1
ATOM 2204 O O . GLY A 1 285 ? -12.039 34.312 24.547 1 89.38 285 GLY A O 1
ATOM 2205 N N . ALA A 1 286 ? -13.102 36 23.641 1 92.44 286 ALA A N 1
ATOM 2206 C CA . ALA A 1 286 ? -11.875 36.594 23.094 1 92.44 286 ALA A CA 1
ATOM 2207 C C . ALA A 1 286 ? -10.945 37.062 24.219 1 92.44 286 ALA A C 1
ATOM 2209 O O . ALA A 1 286 ? -9.727 36.938 24.109 1 92.44 286 ALA A O 1
ATOM 2210 N N . LEU A 1 287 ? -11.547 37.594 25.219 1 92.38 287 LEU A N 1
ATOM 2211 C CA . LEU A 1 287 ? -10.75 38.062 26.344 1 92.38 287 LEU A CA 1
ATOM 2212 C C . LEU A 1 287 ? -10.023 36.875 27.016 1 92.38 287 LEU A C 1
ATOM 2214 O O . LEU A 1 287 ? -8.844 37 27.359 1 92.38 287 LEU A O 1
ATOM 2218 N N . ARG A 1 288 ? -10.734 35.812 27.203 1 92.75 288 ARG A N 1
ATOM 2219 C CA . ARG A 1 288 ? -10.117 34.625 27.797 1 92.75 288 ARG A CA 1
ATOM 2220 C C . ARG A 1 288 ? -9.039 34.062 26.891 1 92.75 288 ARG A C 1
ATOM 2222 O O . ARG A 1 288 ? -7.977 33.625 27.359 1 92.75 288 ARG A O 1
ATOM 2229 N N . PHE A 1 289 ? -9.391 34 25.656 1 95.31 289 PHE A N 1
ATOM 2230 C CA . PHE A 1 289 ? -8.453 33.5 24.641 1 95.31 289 PHE A CA 1
ATOM 2231 C C . PHE A 1 289 ? -7.18 34.344 24.641 1 95.31 289 PHE A C 1
ATOM 2233 O O . PHE A 1 289 ? -6.074 33.781 24.688 1 95.31 289 PHE A O 1
ATOM 2240 N N . MET A 1 290 ? -7.281 35.625 24.703 1 95 290 MET A N 1
ATOM 2241 C CA . MET A 1 290 ? -6.152 36.562 24.656 1 95 290 MET A CA 1
ATOM 2242 C C . MET A 1 290 ? -5.352 36.531 25.953 1 95 290 MET A C 1
ATOM 2244 O O . MET A 1 290 ? -4.129 36.688 25.938 1 95 290 MET A O 1
ATOM 2248 N N . ALA A 1 291 ? -6.051 36.375 26.969 1 94.56 291 ALA A N 1
ATOM 2249 C CA . ALA A 1 291 ? -5.363 36.281 28.25 1 94.56 291 ALA A CA 1
ATOM 2250 C C . ALA A 1 291 ? -4.414 35.094 28.281 1 94.56 291 ALA A C 1
ATOM 2252 O O . ALA A 1 291 ? -3.264 35.219 28.719 1 94.56 291 ALA A O 1
ATOM 2253 N N . ALA A 1 292 ? -4.93 34 27.891 1 94.75 292 ALA A N 1
ATOM 2254 C CA . ALA A 1 292 ? -4.109 32.781 27.875 1 94.75 292 ALA A CA 1
ATOM 2255 C C . ALA A 1 292 ? -2.963 32.906 26.875 1 94.75 292 ALA A C 1
ATOM 2257 O O . ALA A 1 292 ? -1.829 32.531 27.172 1 94.75 292 ALA A O 1
ATOM 2258 N N . LEU A 1 293 ? -3.242 33.406 25.719 1 94.12 293 LEU A N 1
ATOM 2259 C CA . LEU A 1 293 ? -2.229 33.656 24.688 1 94.12 293 LEU A CA 1
ATOM 2260 C C . LEU A 1 293 ? -1.146 34.594 25.219 1 94.12 293 LEU A C 1
ATOM 2262 O O . LEU A 1 293 ? 0.046 34.344 25.031 1 94.12 293 LEU A O 1
ATOM 2266 N N . GLY A 1 294 ? -1.565 35.656 25.844 1 91.81 294 GLY A N 1
ATOM 2267 C CA . GLY A 1 294 ? -0.65 36.625 26.406 1 91.81 294 GLY A CA 1
ATOM 2268 C C . GLY A 1 294 ? 0.239 36.062 27.484 1 91.81 294 GLY A C 1
ATOM 2269 O O . GLY A 1 294 ? 1.428 36.375 27.562 1 91.81 294 GLY A O 1
ATOM 2270 N N . LEU A 1 295 ? -0.351 35.281 28.281 1 91.06 295 LEU A N 1
ATOM 2271 C CA . LEU A 1 295 ? 0.419 34.656 29.344 1 91.06 295 LEU A CA 1
ATOM 2272 C C . LEU A 1 295 ? 1.525 33.781 28.781 1 91.06 295 LEU A C 1
ATOM 2274 O O . LEU A 1 295 ? 2.654 33.781 29.281 1 91.06 295 LEU A O 1
ATOM 2278 N N . ILE A 1 296 ? 1.168 32.969 27.812 1 87.81 296 ILE A N 1
ATOM 2279 C CA . ILE A 1 296 ? 2.16 32.125 27.188 1 87.81 296 ILE A CA 1
ATOM 2280 C C . ILE A 1 296 ? 3.24 32.969 26.516 1 87.81 296 ILE A C 1
ATOM 2282 O O . ILE A 1 296 ? 4.43 32.656 26.609 1 87.81 296 ILE A O 1
ATOM 2286 N N . ALA A 1 297 ? 2.85 34.031 25.828 1 84.5 297 ALA A N 1
ATOM 2287 C CA . ALA A 1 297 ? 3.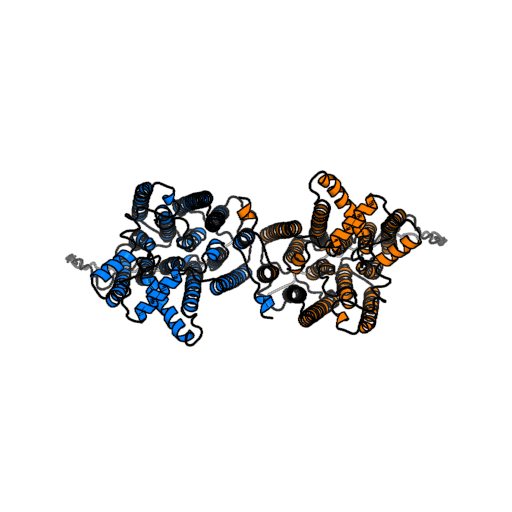795 34.938 25.203 1 84.5 297 ALA A CA 1
ATOM 2288 C C . ALA A 1 297 ? 4.758 35.531 26.219 1 84.5 297 ALA A C 1
ATOM 2290 O O . ALA A 1 297 ? 5.965 35.625 25.969 1 84.5 297 ALA A O 1
ATOM 2291 N N . LEU A 1 298 ? 4.242 35.875 27.344 1 84.12 298 LEU A N 1
ATOM 2292 C CA . LEU A 1 298 ? 5.055 36.438 28.422 1 84.12 298 LEU A CA 1
ATOM 2293 C C . LEU A 1 298 ? 6.039 35.406 28.953 1 84.12 298 LEU A C 1
ATOM 2295 O O . LEU A 1 298 ? 7.191 35.719 29.234 1 84.12 298 LEU A O 1
ATOM 2299 N N . LEU A 1 299 ? 5.52 34.312 29.125 1 80.56 299 LEU A N 1
ATOM 2300 C CA . LEU A 1 299 ? 6.379 33.25 29.609 1 80.56 299 LEU A CA 1
ATOM 2301 C C . LEU A 1 299 ? 7.512 32.969 28.625 1 80.56 299 LEU A C 1
ATOM 2303 O O . LEU A 1 299 ? 8.656 32.781 29.047 1 80.56 299 LEU A O 1
ATOM 2307 N N . LEU A 1 300 ? 7.18 32.906 27.359 1 77.12 300 LEU A N 1
ATOM 2308 C CA . LEU A 1 300 ? 8.195 32.656 26.344 1 77.12 300 LEU A CA 1
ATOM 2309 C C . LEU A 1 300 ? 9.195 33.812 26.281 1 77.12 300 LEU A C 1
ATOM 2311 O O . LEU A 1 300 ? 10.406 33.594 26.172 1 77.12 300 LEU A O 1
ATOM 2315 N N . LEU A 1 301 ? 8.703 35 26.328 1 73.69 301 LEU A N 1
ATOM 2316 C CA . LEU A 1 301 ? 9.57 36.188 26.359 1 73.69 301 LEU A CA 1
ATOM 2317 C C . LEU A 1 301 ? 10.438 36.219 27.609 1 73.69 301 LEU A C 1
ATOM 2319 O O . LEU A 1 301 ? 11.594 36.625 27.562 1 73.69 301 LEU A O 1
ATOM 2323 N N . GLY A 1 302 ? 9.844 35.844 28.688 1 71.25 302 GLY A N 1
ATOM 2324 C CA . GLY A 1 302 ? 10.594 35.75 29.922 1 71.25 302 GLY A CA 1
ATOM 2325 C C . GLY A 1 302 ? 11.758 34.781 29.844 1 71.25 302 GLY A C 1
ATOM 2326 O O . GLY A 1 302 ? 12.852 35.094 30.328 1 71.25 302 GLY A O 1
ATOM 2327 N N . THR A 1 30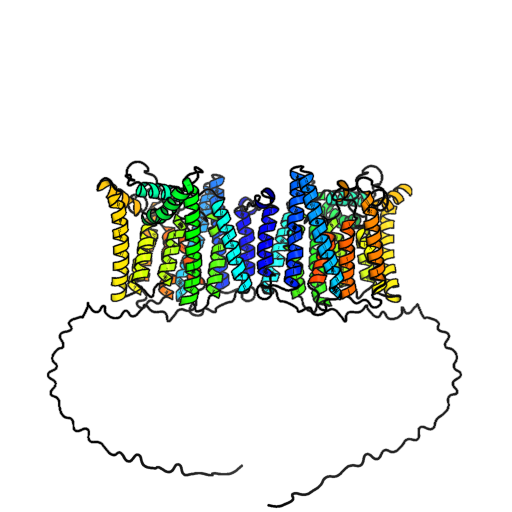3 ? 11.453 33.688 29.297 1 69.5 303 THR A N 1
ATOM 2328 C CA . THR A 1 303 ? 12.516 32.688 29.141 1 69.5 303 THR A CA 1
ATOM 2329 C C . THR A 1 303 ? 13.641 33.219 28.266 1 69.5 303 THR A C 1
ATOM 2331 O O . THR A 1 303 ? 14.812 32.938 28.516 1 69.5 303 THR A O 1
ATOM 2334 N N . LEU A 1 304 ? 13.289 34 27.219 1 66.19 304 LEU A N 1
ATOM 2335 C CA . LEU A 1 304 ? 14.289 34.594 26.344 1 66.19 304 LEU A CA 1
ATOM 2336 C C . LEU A 1 304 ? 15.07 35.688 27.094 1 66.19 304 LEU A C 1
ATOM 2338 O O . LEU A 1 304 ? 16.281 35.844 26.875 1 66.19 304 LEU A O 1
ATOM 2342 N N . ALA A 1 305 ? 14.383 36.375 27.906 1 64.75 305 ALA A N 1
ATOM 2343 C CA . ALA A 1 305 ? 15.016 37.438 28.688 1 64.75 305 ALA A CA 1
ATOM 2344 C C . ALA A 1 305 ? 16.047 36.875 29.656 1 64.75 305 ALA A C 1
ATOM 2346 O O . ALA A 1 305 ? 17.125 37.438 29.844 1 64.75 305 ALA A O 1
ATOM 2347 N N . VAL A 1 306 ? 15.703 35.781 30.172 1 63.31 306 VAL A N 1
ATOM 2348 C CA . VAL A 1 306 ? 16.594 35.188 31.156 1 63.31 306 VAL A CA 1
ATOM 2349 C C . VAL A 1 306 ? 17.828 34.625 30.453 1 63.31 306 VAL A C 1
ATOM 2351 O O . VAL A 1 306 ? 18.938 34.656 31 1 63.31 306 VAL A O 1
ATOM 2354 N N . THR A 1 307 ? 17.641 34.25 29.266 1 58.5 307 THR A N 1
ATOM 2355 C CA . THR A 1 307 ? 18.766 33.656 28.531 1 58.5 307 THR A CA 1
ATOM 2356 C C . THR A 1 307 ? 19.562 34.75 27.812 1 58.5 307 THR A C 1
ATOM 2358 O O . THR A 1 307 ? 20.641 34.469 27.266 1 58.5 307 THR A O 1
ATOM 2361 N N . SER A 1 308 ? 18.938 35.938 27.656 1 55.72 308 SER A N 1
ATOM 2362 C CA . SER A 1 308 ? 19.625 37.031 27 1 55.72 308 SER A CA 1
ATOM 2363 C C . SER A 1 308 ? 20.484 37.812 28 1 55.72 308 SER A C 1
ATOM 2365 O O . SER A 1 308 ? 20.125 37.938 29.172 1 55.72 308 SER A O 1
ATOM 2367 N N . VAL A 1 309 ? 21.719 37.969 27.688 1 51.97 309 VAL A N 1
ATOM 2368 C CA . VAL A 1 309 ? 22.672 38.656 28.547 1 51.97 309 VAL A CA 1
ATOM 2369 C C . VAL A 1 309 ? 22.281 40.125 28.672 1 51.97 309 VAL A C 1
ATOM 2371 O O . VAL A 1 309 ? 22.359 40.719 29.75 1 51.97 309 VAL A O 1
ATOM 2374 N N . ASP A 1 310 ? 21.969 40.781 27.469 1 52.09 310 ASP A N 1
ATOM 2375 C CA . ASP A 1 310 ? 21.672 42.188 27.453 1 52.09 310 ASP A CA 1
ATOM 2376 C C . ASP A 1 310 ? 20.359 42.469 26.719 1 52.09 310 ASP A C 1
ATOM 2378 O O . ASP A 1 310 ? 19.828 41.594 26.031 1 52.09 310 ASP A O 1
ATOM 2382 N N . MET A 1 311 ? 19.703 43.594 27.062 1 50.16 311 MET A N 1
ATOM 2383 C CA . MET A 1 311 ? 18.422 44.031 26.484 1 50.16 311 MET A CA 1
ATOM 2384 C C . MET A 1 311 ? 18.484 44.031 24.969 1 50.16 311 MET A C 1
ATOM 2386 O O . MET A 1 311 ? 17.5 43.719 24.297 1 50.16 311 MET A O 1
ATOM 2390 N N . ASN A 1 312 ? 19.594 44.438 24.453 1 50.16 312 ASN A N 1
ATOM 2391 C CA . ASN A 1 312 ? 19.75 44.469 23 1 50.16 312 ASN A CA 1
ATOM 2392 C C . ASN A 1 312 ? 19.734 43.062 22.391 1 50.16 312 ASN A C 1
ATOM 2394 O O . ASN A 1 312 ? 19.125 42.844 21.344 1 50.16 312 ASN A O 1
ATOM 2398 N N . SER A 1 313 ? 20.375 42.281 23.109 1 51.53 313 SER A N 1
ATOM 2399 C CA . SER A 1 313 ? 20.391 40.906 22.656 1 51.53 313 SER A CA 1
ATOM 2400 C C . SER A 1 313 ? 19 40.281 22.734 1 51.53 313 SER A C 1
ATOM 2402 O O . SER A 1 313 ? 18.625 39.469 21.875 1 51.53 313 SER A O 1
ATOM 2404 N N . PHE A 1 314 ? 18.359 40.75 23.703 1 48.88 314 PHE A N 1
ATOM 2405 C CA . PHE A 1 314 ? 16.984 40.312 23.875 1 48.88 314 PHE A CA 1
ATOM 2406 C C . PHE A 1 314 ? 16.125 40.781 22.703 1 48.88 314 PHE A C 1
ATOM 2408 O O . PHE A 1 314 ? 15.352 40 22.156 1 48.88 314 PHE A O 1
ATOM 2415 N N . MET A 1 315 ? 16.188 42.031 22.469 1 48.28 315 MET A N 1
ATOM 2416 C CA . MET A 1 315 ? 15.375 42.594 21.391 1 48.28 315 MET A CA 1
ATOM 2417 C C . MET A 1 315 ? 15.727 41.969 20.047 1 48.28 315 MET A C 1
ATOM 2419 O O . MET A 1 315 ? 14.844 41.719 19.234 1 48.28 315 MET A O 1
ATOM 2423 N N . GLU A 1 316 ? 16.938 41.719 19.844 1 51.91 316 GLU A N 1
ATOM 2424 C CA . GLU A 1 316 ? 17.391 41.094 18.609 1 51.91 316 GLU A CA 1
ATOM 2425 C C . GLU A 1 316 ? 16.891 39.688 18.5 1 51.91 316 GLU A C 1
ATOM 2427 O O . GLU A 1 316 ? 16.484 39.219 17.422 1 51.91 316 GLU A O 1
ATOM 2432 N N . LYS A 1 317 ? 16.875 39.094 19.578 1 55.09 317 LYS A N 1
ATOM 2433 C CA . LYS A 1 317 ? 16.391 37.719 19.625 1 55.09 317 LYS A CA 1
ATOM 2434 C C . LYS A 1 317 ? 14.875 37.656 19.453 1 55.09 317 LYS A C 1
ATOM 2436 O O . LYS A 1 317 ? 14.359 36.812 18.734 1 55.09 317 LYS A O 1
ATOM 2441 N N . ALA A 1 318 ? 14.297 38.594 20.172 1 48.47 318 ALA A N 1
ATOM 2442 C CA . ALA A 1 318 ? 12.836 38.656 20.109 1 48.47 318 ALA A CA 1
ATOM 2443 C C . ALA A 1 318 ? 12.359 39 18.703 1 48.47 318 ALA A C 1
ATOM 2445 O O . ALA A 1 318 ? 11.438 38.375 18.172 1 48.47 318 ALA A O 1
ATOM 2446 N N . TRP A 1 319 ? 13 40.031 18.188 1 49.66 319 TRP A N 1
ATOM 2447 C CA . TRP A 1 319 ? 12.648 40.5 16.844 1 49.66 319 TRP A CA 1
ATOM 2448 C C . TRP A 1 319 ? 13.148 39.5 15.781 1 49.66 319 TRP A C 1
ATOM 2450 O O . TRP A 1 319 ? 12.477 39.25 14.781 1 49.66 319 TRP A O 1
ATOM 2460 N N . GLY A 1 320 ? 14.32 39.094 15.93 1 49.03 320 GLY A N 1
ATOM 2461 C CA . GLY A 1 320 ? 14.898 38.125 15.016 1 49.03 320 GLY A CA 1
ATOM 2462 C C . GLY A 1 320 ? 14.109 36.812 14.945 1 49.03 320 GLY A C 1
ATOM 2463 O O . GLY A 1 320 ? 13.992 36.219 13.875 1 49.03 320 GLY A O 1
ATOM 2464 N N . GLN A 1 321 ? 13.633 36.656 16.109 1 49 321 GLN A N 1
ATOM 2465 C CA . GLN A 1 321 ? 12.906 35.406 16.266 1 49 321 GLN A CA 1
ATOM 2466 C C . GLN A 1 321 ? 11.531 35.469 15.609 1 49 321 GLN A C 1
ATOM 2468 O O . GLN A 1 321 ? 11.008 34.469 15.117 1 49 321 GLN A O 1
ATOM 2473 N N . LEU A 1 322 ? 10.953 36.719 15.867 1 44.75 322 LEU A N 1
ATOM 2474 C CA . LEU A 1 322 ? 9.664 36.875 15.211 1 44.75 322 LEU A CA 1
ATOM 2475 C C . LEU A 1 322 ? 9.836 37.031 13.703 1 44.75 322 LEU A C 1
ATOM 2477 O O . LEU A 1 322 ? 8.852 37 12.961 1 44.75 322 LEU A O 1
ATOM 2481 N N . GLY A 1 323 ? 11.078 36.75 13.234 1 47 323 GLY A N 1
ATOM 2482 C CA . GLY A 1 323 ? 11.336 36.75 11.797 1 47 323 GLY A CA 1
ATOM 2483 C C . GLY A 1 323 ? 10.961 38.062 11.125 1 47 323 GLY A C 1
ATOM 2484 O O . GLY A 1 323 ? 10.805 38.094 9.906 1 47 323 GLY A O 1
ATOM 2485 N N . VAL A 1 324 ? 10.414 39 11.836 1 43.62 324 VAL A N 1
ATOM 2486 C CA . VAL A 1 324 ? 9.836 40.219 11.289 1 43.62 324 VAL A CA 1
ATOM 2487 C C . VAL A 1 324 ? 10.93 41.062 10.625 1 43.62 324 VAL A C 1
ATOM 2489 O O . VAL A 1 324 ? 10.672 41.781 9.648 1 43.62 324 VAL A O 1
ATOM 2492 N N . SER A 1 325 ? 11.914 41.312 11.328 1 42.38 325 SER A N 1
ATOM 2493 C CA . SER A 1 325 ? 12.805 42.344 10.781 1 42.38 325 SER A CA 1
ATOM 2494 C C . SER A 1 325 ? 13.195 42.031 9.344 1 42.38 325 SER A C 1
ATOM 2496 O O . SER A 1 325 ? 12.93 42.812 8.43 1 42.38 325 SER A O 1
ATOM 2498 N N . GLN A 1 326 ? 14.57 41.625 9.195 1 41.78 326 GLN A N 1
ATOM 2499 C CA . GLN A 1 326 ? 15.375 41.688 7.984 1 41.78 326 GLN A CA 1
ATOM 2500 C C . GLN A 1 326 ? 14.758 40.812 6.883 1 41.78 326 GLN A C 1
ATOM 2502 O O . GLN A 1 326 ? 14.844 41.156 5.699 1 41.78 326 GLN A O 1
ATOM 2507 N N . GLY A 1 327 ? 14.219 39.656 7.082 1 45.72 327 GLY A N 1
ATOM 2508 C CA . GLY A 1 327 ? 13.938 38.656 6.055 1 45.72 327 GLY A CA 1
ATOM 2509 C C . GLY A 1 327 ? 12.578 38.844 5.398 1 45.72 327 GLY A C 1
ATOM 2510 O O . GLY A 1 327 ? 12.414 38.562 4.211 1 45.72 327 GLY A O 1
ATOM 2511 N N . LEU A 1 328 ? 11.484 39.188 6.207 1 49.38 328 LEU A N 1
ATOM 2512 C CA . LEU A 1 328 ? 10.172 39.281 5.578 1 49.38 328 LEU A CA 1
ATOM 2513 C C . LEU A 1 328 ? 10.148 40.469 4.598 1 49.38 328 LEU A C 1
ATOM 2515 O O . LEU A 1 328 ? 9.617 40.344 3.492 1 49.38 328 LEU A O 1
ATOM 2519 N N . LEU A 1 329 ? 10.461 41.812 5.133 1 46.56 329 LEU A N 1
ATOM 2520 C CA . LEU A 1 329 ? 10.375 43 4.277 1 46.56 329 LEU A CA 1
ATOM 2521 C C . LEU A 1 329 ? 11.727 43.312 3.65 1 46.56 329 LEU A C 1
ATOM 2523 O O . LEU A 1 329 ? 11.797 43.844 2.547 1 46.56 329 LEU A O 1
ATOM 2527 N N . THR A 1 330 ? 12.844 43.156 4.43 1 45.31 330 THR A N 1
ATOM 2528 C CA . THR A 1 330 ? 14.086 43.781 3.963 1 45.31 330 THR A CA 1
ATOM 2529 C C . THR A 1 330 ? 14.945 42.75 3.234 1 45.31 330 THR A C 1
ATOM 2531 O O . THR A 1 330 ? 16.031 43.062 2.748 1 45.31 330 THR A O 1
ATOM 2534 N N . ASN A 1 331 ? 14.789 41.469 3.492 1 49.38 331 ASN A N 1
ATOM 2535 C CA . ASN A 1 331 ? 15.766 40.656 2.771 1 49.38 331 ASN A CA 1
ATOM 2536 C C . ASN A 1 331 ? 15.547 40.719 1.264 1 49.38 331 ASN A C 1
ATOM 2538 O O . ASN A 1 331 ? 14.547 40.188 0.759 1 49.38 331 ASN A O 1
ATOM 2542 N N . PRO A 1 332 ? 16.219 41.625 0.599 1 51.59 332 PRO A N 1
ATOM 2543 C CA . PRO A 1 332 ? 16.172 41.812 -0.854 1 51.59 332 PRO A CA 1
ATOM 2544 C C . PRO A 1 332 ? 16.25 40.5 -1.62 1 51.59 332 PRO A C 1
ATOM 2546 O O . PRO A 1 332 ? 15.906 40.438 -2.801 1 51.59 332 PRO A O 1
ATOM 2549 N N . VAL A 1 333 ? 16.797 39.469 -1.029 1 52.62 333 VAL A N 1
ATOM 2550 C CA . VAL A 1 333 ? 17.016 38.281 -1.858 1 52.62 333 VAL A CA 1
ATOM 2551 C C . VAL A 1 333 ? 16.141 37.156 -1.367 1 52.62 333 VAL A C 1
ATOM 2553 O O . VAL A 1 333 ? 16.422 36.531 -0.339 1 52.62 333 VAL A O 1
ATOM 2556 N N . ALA A 1 334 ? 14.867 37.219 -1.668 1 56.12 334 ALA A N 1
ATOM 2557 C CA . ALA A 1 334 ? 13.953 36.125 -1.391 1 56.12 334 ALA A CA 1
ATOM 2558 C C . ALA A 1 334 ? 14.367 34.875 -2.146 1 56.12 334 ALA A C 1
ATOM 2560 O O . ALA A 1 334 ? 14.703 34.938 -3.33 1 56.12 334 ALA A O 1
ATOM 2561 N N . ASP A 1 335 ? 14.625 33.812 -1.354 1 65.38 335 ASP A N 1
ATOM 2562 C CA . ASP A 1 335 ? 14.969 32.531 -1.963 1 65.38 335 ASP A CA 1
ATOM 2563 C C . ASP A 1 335 ? 13.727 31.781 -2.445 1 65.38 335 ASP A C 1
ATOM 2565 O O . ASP A 1 335 ? 12.602 32.156 -2.105 1 65.38 335 ASP A O 1
ATOM 2569 N N . GLY A 1 336 ? 13.742 31.078 -3.451 1 71.69 336 GLY A N 1
ATOM 2570 C CA . GLY A 1 336 ? 12.672 30.234 -3.949 1 71.69 336 GLY A CA 1
ATOM 2571 C C . GLY A 1 336 ? 11.992 30.797 -5.18 1 71.69 336 GLY A C 1
ATOM 2572 O O . GLY A 1 336 ? 12.656 31.172 -6.145 1 71.69 336 GLY A O 1
ATOM 2573 N N . PHE A 1 337 ? 10.688 30.906 -5.055 1 73.75 337 PHE A N 1
ATOM 2574 C CA . PHE A 1 337 ? 9.867 31.359 -6.176 1 73.75 337 PHE A CA 1
ATOM 2575 C C . PHE A 1 337 ? 10.203 32.781 -6.551 1 73.75 337 PHE A C 1
ATOM 2577 O O . PHE A 1 337 ? 10.266 33.125 -7.734 1 73.75 337 PHE A O 1
ATOM 2584 N N . TRP A 1 338 ? 10.492 33.625 -5.617 1 71.5 338 TRP A N 1
ATOM 2585 C CA . TRP A 1 338 ? 10.648 35.031 -5.828 1 71.5 338 TRP A CA 1
ATOM 2586 C C . TRP A 1 338 ? 12.094 35.375 -6.176 1 71.5 338 TRP A C 1
ATOM 2588 O O . TRP A 1 338 ? 12.391 36.5 -6.586 1 71.5 338 TRP A O 1
ATOM 2598 N N . GLU A 1 339 ? 12.992 34.344 -6.016 1 66.25 339 GLU A N 1
ATOM 2599 C CA . GLU A 1 339 ? 14.391 34.594 -6.391 1 66.25 339 GLU A CA 1
ATOM 2600 C C . GLU A 1 339 ? 14.508 34.906 -7.875 1 66.25 339 GLU A C 1
ATOM 2602 O O . GLU A 1 339 ? 15.258 35.812 -8.258 1 66.25 339 GLU A O 1
ATOM 2607 N N . ALA A 1 340 ? 13.773 34.156 -8.57 1 65.62 340 ALA A N 1
ATOM 2608 C CA . ALA A 1 340 ? 13.844 34.312 -10.023 1 65.62 340 ALA A CA 1
ATOM 2609 C C . ALA A 1 340 ? 12.969 35.5 -10.469 1 65.62 340 ALA A C 1
ATOM 2611 O O . ALA A 1 340 ? 13.094 35.969 -11.602 1 65.62 340 ALA A O 1
ATOM 2612 N N . ARG A 1 341 ? 12.266 35.844 -9.453 1 70.06 341 ARG A N 1
ATOM 2613 C CA . ARG A 1 341 ? 11.344 36.906 -9.789 1 70.06 341 ARG A CA 1
ATOM 2614 C C . ARG A 1 341 ? 11.641 38.156 -8.961 1 70.06 341 ARG A C 1
ATOM 2616 O O . ARG A 1 341 ? 12.398 38.094 -7.988 1 70.06 341 ARG A O 1
ATOM 2623 N N . LEU A 1 342 ? 11.32 39.312 -9.508 1 65.94 342 LEU A N 1
ATOM 2624 C CA . LEU A 1 342 ? 11.57 40.562 -8.805 1 65.94 342 LEU A CA 1
ATOM 2625 C C . LEU A 1 342 ? 10.938 40.562 -7.418 1 65.94 342 LEU A C 1
ATOM 2627 O O . LEU A 1 342 ? 9.719 40.438 -7.289 1 65.94 342 LEU A O 1
ATOM 2631 N N . SER A 1 343 ? 11.711 40.438 -6.395 1 69.94 343 SER A N 1
ATOM 2632 C CA . SER A 1 343 ? 11.328 40.406 -4.988 1 69.94 343 SER A CA 1
ATOM 2633 C C . SER A 1 343 ? 10.312 41.469 -4.664 1 69.94 343 SER A C 1
ATOM 2635 O O . SER A 1 343 ? 9.523 41.344 -3.729 1 69.94 343 SER A O 1
ATOM 2637 N N . ALA A 1 344 ? 10.273 42.438 -5.52 1 71.25 344 ALA A N 1
ATOM 2638 C CA . ALA A 1 344 ? 9.375 43.562 -5.293 1 71.25 344 ALA A CA 1
ATOM 2639 C C . ALA A 1 344 ? 7.914 43.156 -5.465 1 71.25 344 ALA A C 1
ATOM 2641 O O . ALA A 1 344 ? 7.023 43.75 -4.84 1 71.25 344 ALA A O 1
ATOM 2642 N N . TYR A 1 345 ? 7.688 42.219 -6.238 1 78.69 345 TYR A N 1
ATOM 2643 C CA . TYR A 1 345 ? 6.32 41.812 -6.516 1 78.69 345 TYR A CA 1
ATOM 2644 C C . TYR A 1 345 ? 5.742 41.031 -5.336 1 78.69 345 TYR A C 1
ATOM 2646 O O . TYR A 1 345 ? 4.547 40.719 -5.305 1 78.69 345 TYR A O 1
ATOM 2654 N N . ARG A 1 346 ? 6.527 40.812 -4.277 1 83.19 346 ARG A N 1
ATOM 2655 C CA . ARG A 1 346 ? 6.047 40.156 -3.066 1 83.19 346 ARG A CA 1
ATOM 2656 C C . ARG A 1 346 ? 5.203 41.125 -2.225 1 83.19 346 ARG A C 1
ATOM 2658 O O . ARG A 1 346 ? 4.293 40.688 -1.516 1 83.19 346 ARG A O 1
ATOM 2665 N N . ILE A 1 347 ? 5.441 42.312 -2.41 1 81.69 347 ILE A N 1
ATOM 2666 C CA . ILE A 1 347 ? 4.777 43.312 -1.586 1 81.69 347 ILE A CA 1
ATOM 2667 C C . ILE A 1 347 ? 3.289 43.375 -1.925 1 81.69 347 ILE A C 1
ATOM 2669 O O . ILE A 1 347 ? 2.439 43.25 -1.038 1 81.69 347 ILE A O 1
ATOM 2673 N N . PRO A 1 348 ? 2.965 43.5 -3.223 1 86.94 348 PRO A N 1
ATOM 2674 C CA . PRO A 1 348 ? 1.53 43.469 -3.52 1 86.94 348 PRO A CA 1
ATOM 2675 C C . PRO A 1 348 ? 0.863 42.156 -3.07 1 86.94 348 PRO A C 1
ATOM 2677 O O . PRO A 1 348 ? -0.311 42.188 -2.691 1 86.94 348 PRO A O 1
ATOM 2680 N N . VAL A 1 349 ? 1.551 41.125 -3.113 1 89.25 349 VAL A N 1
ATOM 2681 C CA . VAL A 1 349 ? 1.004 39.844 -2.684 1 89.25 349 VAL A CA 1
ATOM 2682 C C . VAL A 1 349 ? 0.771 39.844 -1.176 1 89.25 349 VAL A C 1
ATOM 2684 O O . VAL A 1 349 ? -0.249 39.344 -0.693 1 89.25 349 VAL A O 1
ATOM 2687 N N . MET A 1 350 ? 1.668 40.469 -0.445 1 88.94 350 MET A N 1
ATOM 2688 C CA . MET A 1 350 ? 1.526 40.594 1.004 1 88.94 350 MET A CA 1
ATOM 2689 C C . MET A 1 350 ? 0.331 41.438 1.368 1 88.94 350 MET A C 1
ATOM 2691 O O . MET A 1 350 ? -0.407 41.156 2.307 1 88.94 350 MET A O 1
ATOM 2695 N N . VAL A 1 351 ? 0.188 42.5 0.591 1 91.5 351 VAL A N 1
ATOM 2696 C CA . VAL A 1 351 ? -0.932 43.375 0.834 1 91.5 351 VAL A CA 1
ATOM 2697 C C . VAL A 1 351 ? -2.248 42.688 0.543 1 91.5 351 VAL A C 1
ATOM 2699 O O . VAL A 1 351 ? -3.205 42.781 1.312 1 91.5 351 VAL A O 1
ATOM 2702 N N . THR A 1 352 ? -2.26 42 -0.579 1 94.38 352 THR A N 1
ATOM 2703 C CA . THR A 1 352 ? -3.449 41.25 -0.925 1 94.38 352 THR A CA 1
ATOM 2704 C C . THR A 1 352 ? -3.764 40.219 0.161 1 94.38 352 THR A C 1
ATOM 2706 O O . THR A 1 352 ? -4.934 39.969 0.479 1 94.38 352 THR A O 1
ATOM 2709 N N . PHE A 1 353 ? -2.795 39.656 0.726 1 94.88 353 PHE A N 1
ATOM 2710 C CA . PHE A 1 353 ? -2.949 38.688 1.822 1 94.88 353 PHE A CA 1
ATOM 2711 C C . PHE A 1 353 ? -3.557 39.375 3.043 1 94.88 353 PHE A C 1
ATOM 2713 O O . PHE A 1 353 ? -4.469 38.844 3.674 1 94.88 353 PHE A O 1
ATOM 2720 N N . GLY A 1 354 ? -3.051 40.531 3.383 1 95.06 354 GLY A N 1
ATOM 2721 C CA . GLY A 1 354 ? -3.619 41.281 4.484 1 95.06 354 GLY A CA 1
ATOM 2722 C C . GLY A 1 354 ? -5.09 41.594 4.293 1 95.06 354 GLY A C 1
ATOM 2723 O O . GLY A 1 354 ? -5.883 41.5 5.23 1 95.06 354 GLY A O 1
ATOM 2724 N N . VAL A 1 355 ? -5.422 41.969 3.107 1 96.12 355 VAL A N 1
ATOM 2725 C CA . VAL A 1 355 ? -6.812 42.281 2.775 1 96.12 355 VAL A CA 1
ATOM 2726 C C . VAL A 1 355 ? -7.664 41.031 2.906 1 96.12 355 VAL A C 1
ATOM 2728 O O . VAL A 1 355 ? -8.805 41.062 3.383 1 96.12 355 VAL A O 1
ATOM 2731 N N . MET A 1 356 ? -7.105 39.969 2.469 1 96.5 356 MET A N 1
ATOM 2732 C CA . MET A 1 356 ? -7.812 38.688 2.58 1 96.5 356 MET A CA 1
ATOM 2733 C C . MET A 1 356 ? -8.102 38.344 4.039 1 96.5 356 MET A C 1
ATOM 2735 O O . MET A 1 356 ? -9.234 38 4.387 1 96.5 356 MET A O 1
ATOM 2739 N N . VAL A 1 357 ? -7.141 38.438 4.914 1 96.62 357 VAL A N 1
ATOM 2740 C CA . VAL A 1 357 ? -7.297 38.125 6.332 1 96.62 357 VAL A CA 1
ATOM 2741 C C . VAL A 1 357 ? -8.344 39.062 6.945 1 96.62 357 VAL A C 1
ATOM 2743 O O . VAL A 1 357 ? -9.227 38.625 7.68 1 96.62 357 VAL A O 1
ATOM 2746 N N . ALA A 1 358 ? -8.242 40.344 6.594 1 96.31 358 ALA A N 1
ATOM 2747 C CA . ALA A 1 358 ? -9.188 41.344 7.117 1 96.31 358 ALA A CA 1
ATOM 2748 C C . ALA A 1 358 ? -10.609 41.031 6.664 1 96.31 358 ALA A C 1
ATOM 2750 O O . ALA A 1 358 ? -11.547 41.062 7.469 1 96.31 358 ALA A O 1
ATOM 2751 N N . SER A 1 359 ? -10.727 40.75 5.406 1 95.62 359 SER A N 1
ATOM 2752 C CA . SER A 1 359 ? -12.047 40.438 4.852 1 95.62 359 SER A CA 1
ATOM 2753 C C . SER A 1 359 ? -12.648 39.219 5.512 1 95.62 359 SER A C 1
ATOM 2755 O O . SER A 1 359 ? -13.836 39.188 5.84 1 95.62 359 SER A O 1
ATOM 2757 N N . MET A 1 360 ? -11.859 38.188 5.754 1 94.38 360 MET A N 1
ATOM 2758 C CA . MET A 1 360 ? -12.32 36.938 6.367 1 94.38 360 MET A CA 1
ATOM 2759 C C . MET A 1 360 ? -12.672 37.156 7.836 1 94.38 360 MET A C 1
ATOM 2761 O O . MET A 1 360 ? -13.516 36.469 8.391 1 94.38 360 MET A O 1
ATOM 2765 N N . THR A 1 361 ? -11.953 38.094 8.484 1 94.31 361 THR A N 1
ATOM 2766 C CA . THR A 1 361 ? -12.203 38.406 9.883 1 94.31 361 THR A CA 1
ATOM 2767 C C . THR A 1 361 ? -13.523 39.156 10.047 1 94.31 361 THR A C 1
ATOM 2769 O O . THR A 1 361 ? -14.266 38.938 10.992 1 94.31 361 THR A O 1
ATOM 2772 N N . ILE A 1 362 ? -13.844 39.969 9.062 1 93.75 362 ILE A N 1
ATOM 2773 C CA . ILE A 1 362 ? -15.008 40.844 9.164 1 93.75 362 ILE A CA 1
ATOM 2774 C C . ILE A 1 362 ? -16.25 40.094 8.672 1 93.75 362 ILE A C 1
ATOM 2776 O O . ILE A 1 362 ? -17.328 40.188 9.273 1 93.75 362 ILE A O 1
ATOM 2780 N N . TRP A 1 363 ? -16.062 39.344 7.535 1 89.44 363 TRP A N 1
ATOM 2781 C CA . TRP A 1 363 ? -17.203 38.656 6.941 1 89.44 363 TRP A CA 1
ATOM 2782 C C . TRP A 1 363 ? -16.984 37.156 6.938 1 89.44 363 TRP A C 1
ATOM 2784 O O . TRP A 1 363 ? -15.938 36.656 6.531 1 89.44 363 TRP A O 1
ATOM 2794 N N . PRO A 1 364 ? -17.938 36.469 7.285 1 87.19 364 PRO A N 1
ATOM 2795 C CA . PRO A 1 364 ? -19.25 36.844 7.848 1 87.19 364 PRO A CA 1
ATOM 2796 C C . PRO A 1 364 ? -19.172 37.188 9.328 1 87.19 364 PRO A C 1
ATOM 2798 O O . PRO A 1 364 ? -18.188 36.875 10 1 87.19 364 PRO A O 1
ATOM 2801 N N . ARG A 1 365 ? -20.25 37.812 9.805 1 83.62 365 ARG A N 1
ATOM 2802 C CA . ARG A 1 365 ? -20.281 38.281 11.195 1 83.62 365 ARG A CA 1
ATOM 2803 C C . ARG A 1 365 ? -20.422 37.094 12.148 1 83.62 365 ARG A C 1
ATOM 2805 O O . ARG A 1 365 ? -19.672 37 13.133 1 83.62 365 ARG A O 1
ATOM 2812 N N . ALA A 1 366 ? -21.391 36.219 11.797 1 84.56 366 ALA A N 1
ATOM 2813 C CA . ALA A 1 366 ? -21.531 35 12.594 1 84.56 366 ALA A CA 1
ATOM 2814 C C . ALA A 1 366 ? -20.672 33.875 12.047 1 84.56 366 ALA A C 1
ATOM 2816 O O . ALA A 1 366 ? -20.875 33.438 10.914 1 84.56 366 ALA A O 1
ATOM 2817 N N . LYS A 1 367 ? -19.688 33.531 12.836 1 90 367 LYS A N 1
ATOM 2818 C CA . LYS A 1 367 ? -18.781 32.469 12.367 1 90 367 LYS A CA 1
ATOM 2819 C C . LYS A 1 367 ? -19.031 31.172 13.094 1 90 367 LYS A C 1
ATOM 2821 O O . LYS A 1 367 ? -19.25 31.156 14.305 1 90 367 LYS A O 1
ATOM 2826 N N . THR A 1 368 ? -19.125 30.125 12.297 1 91 368 THR A N 1
ATOM 2827 C CA . THR A 1 368 ? -19.266 28.766 12.828 1 91 368 THR A CA 1
ATOM 2828 C C . THR A 1 368 ? -17.906 28.047 12.836 1 91 368 THR A C 1
ATOM 2830 O O . THR A 1 368 ? -16.906 28.609 12.391 1 91 368 THR A O 1
ATOM 2833 N N . LEU A 1 369 ? -17.891 26.906 13.414 1 92.75 369 LEU A N 1
ATOM 2834 C CA . LEU A 1 369 ? -16.656 26.109 13.422 1 92.75 369 LEU A CA 1
ATOM 2835 C C . LEU A 1 369 ? -16.188 25.828 12.008 1 92.75 369 LEU A C 1
ATOM 2837 O O . LEU A 1 369 ? -14.984 25.766 11.75 1 92.75 369 LEU A O 1
ATOM 2841 N N . ALA A 1 370 ? -17.141 25.688 11.07 1 92.38 370 ALA A N 1
ATOM 2842 C CA . ALA A 1 370 ? -16.797 25.469 9.664 1 92.38 370 ALA A CA 1
ATOM 2843 C C . ALA A 1 370 ? -16 26.641 9.109 1 92.38 370 ALA A C 1
ATOM 2845 O O . ALA A 1 370 ? -14.992 26.453 8.422 1 92.38 370 ALA A O 1
ATOM 2846 N N . HIS A 1 371 ? -16.422 27.812 9.461 1 92.62 371 HIS A N 1
ATOM 2847 C CA . HIS A 1 371 ? -15.727 29.016 9.031 1 92.62 371 HIS A CA 1
ATOM 2848 C C . HIS A 1 371 ? -14.336 29.109 9.641 1 92.62 371 HIS A C 1
ATOM 2850 O O . HIS A 1 371 ? -13.367 29.438 8.953 1 92.62 371 HIS A O 1
ATOM 2856 N N . LEU A 1 372 ? -14.32 28.797 10.906 1 94.44 372 LEU A N 1
ATOM 2857 C CA . LEU A 1 372 ? -13.047 28.875 11.609 1 94.44 372 LEU A CA 1
ATOM 2858 C C . LEU A 1 372 ? -12.023 27.938 10.969 1 94.44 372 LEU A C 1
ATOM 2860 O O . LEU A 1 372 ? -10.875 28.328 10.75 1 94.44 372 LEU A O 1
ATOM 2864 N N . MET A 1 373 ? -12.422 26.734 10.664 1 95.5 373 MET A N 1
ATOM 2865 C CA . MET A 1 373 ? -11.523 25.734 10.078 1 95.5 373 MET A CA 1
ATOM 2866 C C . MET A 1 373 ? -11.109 26.141 8.672 1 95.5 373 MET A C 1
ATOM 2868 O O . MET A 1 373 ? -9.914 26.188 8.359 1 95.5 373 MET A O 1
ATOM 2872 N N . SER A 1 374 ? -12.109 26.469 7.812 1 95.38 374 SER A N 1
ATOM 2873 C CA . SER A 1 374 ? -11.844 26.797 6.414 1 95.38 374 SER A CA 1
ATOM 2874 C C . SER A 1 374 ? -10.992 28.062 6.289 1 95.38 374 SER A C 1
ATOM 2876 O O . SER A 1 374 ? -10.039 28.094 5.516 1 95.38 374 SER A O 1
ATOM 2878 N N . TYR A 1 375 ? -11.281 29.078 7.055 1 96.44 375 TYR A N 1
ATOM 2879 C CA . TYR A 1 375 ? -10.555 30.328 6.984 1 96.44 375 TYR A CA 1
ATOM 2880 C C . TYR A 1 375 ? -9.156 30.188 7.57 1 96.44 375 TYR A C 1
ATOM 2882 O O . TYR A 1 375 ? -8.195 30.781 7.062 1 96.44 375 TYR A O 1
ATOM 2890 N N . SER A 1 376 ? -9.055 29.453 8.656 1 97.25 376 SER A N 1
ATOM 2891 C CA . SER A 1 376 ? -7.723 29.203 9.188 1 97.25 376 SER A CA 1
ATOM 2892 C C . SER A 1 376 ? -6.84 28.5 8.164 1 97.25 376 SER A C 1
ATOM 2894 O O . SER A 1 376 ? -5.68 28.875 7.977 1 97.25 376 SER A O 1
ATOM 2896 N N . ALA A 1 377 ? -7.398 27.484 7.52 1 97.69 377 ALA A N 1
ATOM 2897 C CA . ALA A 1 377 ? -6.648 26.781 6.484 1 97.69 377 ALA A CA 1
ATOM 2898 C C . ALA A 1 377 ? -6.277 27.719 5.34 1 97.69 377 ALA A C 1
ATOM 2900 O O . ALA A 1 377 ? -5.141 27.703 4.855 1 97.69 377 ALA A O 1
ATOM 2901 N N . ALA A 1 378 ? -7.184 28.531 4.934 1 97.56 378 ALA A N 1
ATOM 2902 C CA . ALA A 1 378 ? -6.953 29.484 3.844 1 97.56 378 ALA A CA 1
ATOM 2903 C C . ALA A 1 378 ? -5.824 30.453 4.188 1 97.56 378 ALA A C 1
ATOM 2905 O O . ALA A 1 378 ? -4.977 30.75 3.344 1 97.56 378 ALA A O 1
ATOM 2906 N N . ILE A 1 379 ? -5.797 30.922 5.359 1 97.44 379 ILE A N 1
ATOM 2907 C CA . ILE A 1 379 ? -4.797 31.891 5.797 1 97.44 379 ILE A CA 1
ATOM 2908 C C . ILE A 1 379 ? -3.412 31.25 5.77 1 97.44 379 ILE A C 1
ATOM 2910 O O . ILE A 1 379 ? -2.455 31.828 5.262 1 97.44 379 ILE A O 1
ATOM 2914 N N . VAL A 1 380 ? -3.285 30.016 6.324 1 96.88 380 VAL A N 1
ATOM 2915 C CA . VAL A 1 380 ? -1.985 29.359 6.328 1 96.88 380 VAL A CA 1
ATOM 2916 C C . VAL A 1 380 ? -1.547 29.062 4.895 1 96.88 380 VAL A C 1
ATOM 2918 O O . VAL A 1 380 ? -0.385 29.281 4.539 1 96.88 380 VAL A O 1
ATOM 2921 N N . VAL A 1 381 ? -2.473 28.609 4.043 1 97.12 381 VAL A N 1
ATOM 2922 C CA . VAL A 1 381 ? -2.166 28.375 2.637 1 97.12 381 VAL A CA 1
ATOM 2923 C C . VAL A 1 381 ? -1.735 29.672 1.977 1 97.12 381 VAL A C 1
ATOM 2925 O O . VAL A 1 381 ? -0.769 29.703 1.212 1 97.12 381 VAL A O 1
ATOM 2928 N N . GLY A 1 382 ? -2.383 30.766 2.25 1 95.88 382 GLY A N 1
ATOM 2929 C CA . GLY A 1 382 ? -2.08 32.062 1.677 1 95.88 382 GLY A CA 1
ATOM 2930 C C . GLY A 1 382 ? -0.711 32.594 2.07 1 95.88 382 GLY A C 1
ATOM 2931 O O . GLY A 1 382 ? -0.075 33.312 1.306 1 95.88 382 GLY A O 1
ATOM 2932 N N . THR A 1 383 ? -0.243 32.219 3.24 1 92.69 383 THR A N 1
ATOM 2933 C CA . THR A 1 383 ? 1.06 32.688 3.715 1 92.69 383 THR A CA 1
ATOM 2934 C C . THR A 1 383 ? 2.176 32.125 2.824 1 92.69 383 THR A C 1
ATOM 2936 O O . THR A 1 383 ? 3.277 32.688 2.799 1 92.69 383 THR A O 1
ATOM 2939 N N . GLN A 1 384 ? 1.878 31.062 2.096 1 91.69 384 GLN A N 1
ATOM 2940 C CA . GLN A 1 384 ? 2.906 30.453 1.266 1 91.69 384 GLN A CA 1
ATOM 2941 C C . GLN A 1 384 ? 3.287 31.359 0.097 1 91.69 384 GLN A C 1
ATOM 2943 O O . GLN A 1 384 ? 4.367 31.219 -0.477 1 91.69 384 GLN A O 1
ATOM 2948 N N . PHE A 1 385 ? 2.488 32.312 -0.282 1 90.75 385 PHE A N 1
ATOM 2949 C CA . PHE A 1 385 ? 2.699 33.094 -1.496 1 90.75 385 PHE A CA 1
ATOM 2950 C C . PHE A 1 385 ? 3.674 34.25 -1.241 1 90.75 385 PHE A C 1
ATOM 2952 O O . PHE A 1 385 ? 4.355 34.719 -2.162 1 90.75 385 PHE A O 1
ATOM 2959 N N . TRP A 1 386 ? 3.771 34.688 -0.058 1 86.5 386 TRP A N 1
ATOM 2960 C CA . TRP A 1 386 ? 4.645 35.844 0.169 1 86.5 386 TRP A CA 1
ATOM 2961 C C . TRP A 1 386 ? 5.773 35.469 1.128 1 86.5 386 TRP A C 1
ATOM 2963 O O . TRP A 1 386 ? 6.719 36.25 1.302 1 86.5 386 TRP A O 1
ATOM 2973 N N . TYR A 1 387 ? 5.711 34.312 1.718 1 82 387 TYR A N 1
ATOM 2974 C CA . TYR A 1 387 ? 6.746 33.906 2.664 1 82 387 TYR A CA 1
ATOM 2975 C C . TYR A 1 387 ? 8.125 33.969 2.021 1 82 387 TYR A C 1
ATOM 2977 O O . TYR A 1 387 ? 8.328 33.438 0.922 1 82 387 TYR A O 1
ATOM 2985 N N . PRO A 1 388 ? 9.141 34.594 2.584 1 72.69 388 PRO A N 1
ATOM 2986 C CA . PRO A 1 388 ? 10.43 34.875 1.947 1 72.69 388 PRO A CA 1
ATOM 2987 C C . PRO A 1 388 ? 11.328 33.656 1.847 1 72.69 388 PRO A C 1
ATOM 2989 O O . PRO A 1 388 ? 12.117 33.531 0.905 1 72.69 388 PRO A O 1
ATOM 2992 N N . ASN A 1 389 ? 11.398 32.812 2.793 1 71.56 389 ASN A N 1
ATOM 2993 C CA . ASN A 1 389 ? 12.312 31.656 2.799 1 71.56 389 ASN A CA 1
ATOM 2994 C C . ASN A 1 389 ? 11.711 30.453 2.078 1 71.56 389 ASN A C 1
ATOM 2996 O O . ASN A 1 389 ? 11.195 29.531 2.717 1 71.56 389 ASN A O 1
ATOM 3000 N N . GLU A 1 390 ? 11.812 30.453 0.744 1 67.25 390 GLU A N 1
ATOM 3001 C CA . GLU A 1 390 ? 11.359 29.344 -0.09 1 67.25 390 GLU A CA 1
ATOM 3002 C C . GLU A 1 390 ? 9.867 29.078 0.115 1 67.25 390 GLU A C 1
ATOM 3004 O O . GLU A 1 390 ? 9.461 27.938 0.359 1 67.25 390 GLU A O 1
ATOM 3009 N N . GLY A 1 391 ? 9.203 30.188 -0.052 1 68.75 391 GLY A N 1
ATOM 3010 C CA . GLY A 1 391 ? 7.758 30.078 0.028 1 68.75 391 GLY A CA 1
ATOM 3011 C C . GLY A 1 391 ? 7.188 29.047 -0.933 1 68.75 391 GLY A C 1
ATOM 3012 O O . GLY A 1 391 ? 7.734 28.844 -2.018 1 68.75 391 GLY A O 1
ATOM 3013 N N . GLY A 1 392 ? 6.148 28.234 -0.456 1 77.38 392 GLY A N 1
ATOM 3014 C CA . GLY A 1 392 ? 5.434 27.281 -1.297 1 77.38 392 GLY A CA 1
ATOM 3015 C C . GLY A 1 392 ? 5.754 25.828 -0.971 1 77.38 392 GLY A C 1
ATOM 3016 O O . GLY A 1 392 ? 4.98 24.938 -1.295 1 77.38 392 GLY A O 1
ATOM 3017 N N . ILE A 1 393 ? 6.863 25.656 -0.291 1 85.69 393 ILE A N 1
ATOM 3018 C CA . ILE A 1 393 ? 7.305 24.266 -0.142 1 85.69 393 ILE A CA 1
ATOM 3019 C C . ILE A 1 393 ? 6.934 23.766 1.248 1 85.69 393 ILE A C 1
ATOM 3021 O O . ILE A 1 393 ? 7.055 22.562 1.527 1 85.69 393 ILE A O 1
ATOM 3025 N N . TYR A 1 394 ? 6.395 24.609 2.129 1 91.25 394 TYR A N 1
ATOM 3026 C CA . TYR A 1 394 ? 6.059 24.188 3.484 1 91.25 394 TYR A CA 1
ATOM 3027 C C . TYR A 1 394 ? 4.633 23.656 3.553 1 91.25 394 TYR A C 1
ATOM 3029 O O . TYR A 1 394 ? 3.775 24.234 4.215 1 91.25 394 TYR A O 1
ATOM 3037 N N . VAL A 1 395 ? 4.48 22.5 3.004 1 95.19 395 VAL A N 1
ATOM 3038 C CA . VAL A 1 395 ? 3.17 21.875 2.848 1 95.19 395 VAL A CA 1
ATOM 3039 C C . VAL A 1 395 ? 2.656 21.406 4.207 1 95.19 395 VAL A C 1
ATOM 3041 O O . VAL A 1 395 ? 1.454 21.469 4.477 1 95.19 395 VAL A O 1
ATOM 3044 N N . LEU A 1 396 ? 3.516 21.031 5.094 1 95.62 396 LEU A N 1
ATOM 3045 C CA . LEU A 1 396 ? 3.107 20.453 6.371 1 95.62 396 LEU A CA 1
ATOM 3046 C C . LEU A 1 396 ? 2.49 21.531 7.273 1 95.62 396 LEU A C 1
ATOM 3048 O O . LEU A 1 396 ? 1.81 21.203 8.25 1 95.62 396 LEU A O 1
ATOM 3052 N N . TRP A 1 397 ? 2.682 22.828 6.941 1 95.19 397 TRP A N 1
ATOM 3053 C CA . TRP A 1 397 ? 2.08 23.922 7.711 1 95.19 397 TRP A CA 1
ATOM 3054 C C . TRP A 1 397 ? 0.558 23.844 7.664 1 95.19 397 TRP A C 1
ATOM 3056 O O . TRP A 1 397 ? -0.115 24.141 8.656 1 95.19 397 TRP A O 1
ATOM 3066 N N . TYR A 1 398 ? 0.109 23.453 6.484 1 97.25 398 TYR A N 1
ATOM 3067 C CA . TYR A 1 398 ? -1.334 23.594 6.316 1 97.25 398 TYR A CA 1
ATOM 3068 C C . TYR A 1 398 ? -1.976 22.234 6.043 1 97.25 398 TYR A C 1
ATOM 3070 O O . TYR A 1 398 ? -3.203 22.109 6.055 1 97.25 398 TYR A O 1
ATOM 3078 N N . LEU A 1 399 ? -1.227 21.172 5.918 1 97.88 399 LEU A N 1
ATOM 3079 C CA . LEU A 1 399 ? -1.765 19.875 5.508 1 97.88 399 LEU A CA 1
ATOM 3080 C C . LEU A 1 399 ? -2.756 19.359 6.539 1 97.88 399 LEU A C 1
ATOM 3082 O O . LEU A 1 399 ? -3.871 18.969 6.191 1 97.88 399 LEU A O 1
ATOM 3086 N N . PRO A 1 400 ? -2.428 19.328 7.832 1 98 400 PRO A N 1
ATOM 3087 C CA . PRO A 1 400 ? -3.398 18.812 8.805 1 98 400 PRO A CA 1
ATOM 3088 C C . PRO A 1 400 ? -4.703 19.609 8.812 1 98 400 PRO A C 1
ATOM 3090 O O . PRO A 1 400 ? -5.785 19.031 8.891 1 98 400 PRO A O 1
ATOM 3093 N N . LEU A 1 401 ? -4.625 20.938 8.703 1 97.69 401 LEU A N 1
ATOM 3094 C CA . LEU A 1 401 ? -5.82 21.766 8.656 1 97.69 401 LEU A CA 1
ATOM 3095 C C . LEU A 1 401 ? -6.617 21.516 7.387 1 97.69 401 LEU A C 1
ATOM 3097 O O . LEU A 1 401 ? -7.848 21.469 7.418 1 97.69 401 LEU A O 1
ATOM 3101 N N . LEU A 1 402 ? -5.875 21.375 6.332 1 97.75 402 LEU A N 1
ATOM 3102 C CA . LEU A 1 402 ? -6.504 21.078 5.047 1 97.75 402 LEU A CA 1
ATOM 3103 C C . LEU A 1 402 ? -7.32 19.797 5.113 1 97.75 402 LEU A C 1
ATOM 3105 O O . LEU A 1 402 ? -8.453 19.75 4.637 1 97.75 402 LEU A O 1
ATOM 3109 N N . LEU A 1 403 ? -6.734 18.812 5.68 1 97.94 403 LEU A N 1
ATOM 3110 C CA . LEU A 1 403 ? -7.418 17.531 5.805 1 97.94 403 LEU A CA 1
ATOM 3111 C C . LEU A 1 403 ? -8.641 17.656 6.707 1 97.94 403 LEU A C 1
ATOM 3113 O O . LEU A 1 403 ? -9.688 17.047 6.43 1 97.94 403 LEU A O 1
ATOM 3117 N N . ALA A 1 404 ? -8.539 18.438 7.75 1 97.06 404 ALA A N 1
ATOM 3118 C CA . ALA A 1 404 ? -9.672 18.656 8.641 1 97.06 404 ALA A CA 1
ATOM 3119 C C . ALA A 1 404 ? -10.836 19.312 7.902 1 97.06 404 ALA A C 1
ATOM 3121 O O . ALA A 1 404 ? -11.992 18.922 8.086 1 97.06 404 ALA A O 1
ATOM 3122 N N . VAL A 1 405 ? -10.547 20.219 7.07 1 95.94 405 VAL A N 1
ATOM 3123 C CA . VAL A 1 405 ? -11.586 20.922 6.324 1 95.94 405 VAL A CA 1
ATOM 3124 C C . VAL A 1 405 ? -12.188 20 5.27 1 95.94 405 VAL A C 1
ATOM 3126 O O . VAL A 1 405 ? -13.406 19.969 5.082 1 95.94 405 VAL A O 1
ATOM 3129 N N . MET A 1 406 ? -11.391 19.234 4.625 1 94.88 406 MET A N 1
ATOM 3130 C CA . MET A 1 406 ? -11.836 18.391 3.523 1 94.88 406 MET A CA 1
ATOM 3131 C C . MET A 1 406 ? -12.734 17.266 4.031 1 94.88 406 MET A C 1
ATOM 3133 O O . MET A 1 406 ? -13.641 16.812 3.322 1 94.88 406 MET A O 1
ATOM 3137 N N . PHE A 1 407 ? -12.531 16.828 5.254 1 94.56 407 PHE A N 1
ATOM 3138 C CA . PHE A 1 407 ? -13.289 15.688 5.75 1 94.56 407 PHE A CA 1
ATOM 3139 C C . PHE A 1 407 ? -14.359 16.125 6.738 1 94.56 407 PHE A C 1
ATOM 3141 O O . PHE A 1 407 ? -15.086 15.305 7.289 1 94.56 407 PHE A O 1
ATOM 3148 N N . ARG A 1 408 ? -14.5 17.375 6.926 1 90.31 408 ARG A N 1
ATOM 3149 C CA . ARG A 1 408 ? -15.484 17.844 7.895 1 90.31 408 ARG A CA 1
ATOM 3150 C C . ARG A 1 408 ? -16.906 17.641 7.371 1 90.31 408 ARG A C 1
ATOM 3152 O O . ARG A 1 408 ? -17.141 17.703 6.164 1 90.31 408 ARG A O 1
ATOM 3159 N N . PRO A 1 409 ? -17.766 17.344 8.297 1 88.38 409 PRO A N 1
ATOM 3160 C CA . PRO A 1 409 ? -19.188 17.359 7.922 1 88.38 409 PRO A CA 1
ATOM 3161 C C . PRO A 1 409 ? -19.75 18.781 7.82 1 88.38 409 PRO A C 1
ATOM 3163 O O . PRO A 1 409 ? -18.984 19.75 7.773 1 88.38 409 PRO A O 1
ATOM 3166 N N . ALA A 1 410 ? -21.094 19.094 7.512 1 81.25 410 ALA A N 1
ATOM 3167 C CA . ALA A 1 410 ? -21.688 20.406 7.316 1 81.25 410 ALA A CA 1
ATOM 3168 C C . ALA A 1 410 ? -21.656 21.234 8.602 1 81.25 410 ALA A C 1
ATOM 3170 O O . ALA A 1 410 ? -21.625 22.453 8.562 1 81.25 410 ALA A O 1
ATOM 3171 N N . LEU A 1 411 ? -20.922 21.031 9.617 1 72.5 411 LEU A N 1
ATOM 3172 C CA . LEU A 1 411 ? -20.734 21.656 10.922 1 72.5 411 LEU A CA 1
ATOM 3173 C C . LEU A 1 411 ? -21.453 23 10.977 1 72.5 411 LEU A C 1
ATOM 3175 O O . LEU A 1 411 ? -20.844 24.016 11.336 1 72.5 411 LEU A O 1
ATOM 3179 N N . LEU A 1 412 ? -22.672 23.156 10.57 1 65.75 412 LEU A N 1
ATOM 3180 C CA . LEU A 1 412 ? -23.422 24.406 10.469 1 65.75 412 LEU A CA 1
ATOM 3181 C C . LEU A 1 412 ? -23.891 24.859 11.844 1 65.75 412 LEU A C 1
ATOM 3183 O O . LEU A 1 412 ? -24.172 26.047 12.047 1 65.75 412 LEU A O 1
ATOM 3187 N N . LYS A 1 413 ? -23.797 24.062 12.766 1 69.19 413 LYS A N 1
ATOM 3188 C CA . LYS A 1 413 ? -24.438 24.438 14.023 1 69.19 413 LYS A CA 1
ATOM 3189 C C . LYS A 1 413 ? -23.422 24.594 15.141 1 69.19 413 LYS A C 1
ATOM 3191 O O . LYS A 1 413 ? -23.766 24.984 16.266 1 69.19 413 LYS A O 1
ATOM 3196 N N . GLU A 1 414 ? -22.234 24.391 14.805 1 74.88 414 GLU A N 1
ATOM 3197 C CA . GLU A 1 414 ? -21.266 24.484 15.891 1 74.88 414 GLU A CA 1
ATOM 3198 C C . GLU A 1 414 ? -20.766 25.906 16.062 1 74.88 414 GLU A C 1
ATOM 3200 O O . GLU A 1 414 ? -19.922 26.375 15.305 1 74.88 414 GLU A O 1
ATOM 3205 N N . THR A 1 415 ? -21.375 26.641 17.078 1 76.38 415 THR A N 1
ATOM 3206 C CA . THR A 1 415 ? -21.094 28.031 17.406 1 76.38 415 THR A CA 1
ATOM 3207 C C . THR A 1 415 ? -20.156 28.125 18.594 1 76.38 415 THR A C 1
ATOM 3209 O O . THR A 1 415 ? -19.938 27.141 19.312 1 76.38 415 THR A O 1
ATOM 3212 N N . PRO A 1 416 ? -19.562 29.266 18.734 1 80.06 416 PRO A N 1
ATOM 3213 C CA . PRO A 1 416 ? -18.672 29.469 19.875 1 80.06 416 PRO A CA 1
ATOM 3214 C C . PRO A 1 416 ? -19.359 29.234 21.219 1 80.06 416 PRO A C 1
ATOM 3216 O O . PRO A 1 416 ? -20.578 29.344 21.312 1 80.06 416 PRO A O 1
ATOM 3219 N N . PRO A 1 417 ? -18.594 28.766 22.219 1 75.12 417 PRO A N 1
ATOM 3220 C CA . PRO A 1 417 ? -19.188 28.5 23.531 1 75.12 417 PRO A CA 1
ATOM 3221 C C . PRO A 1 417 ? -19.766 29.75 24.172 1 75.12 417 PRO A C 1
ATOM 3223 O O . PRO A 1 417 ? -19.203 30.828 24.031 1 75.12 417 PRO A O 1
ATOM 3226 N N . GLU A 1 418 ? -20.984 29.672 24.578 1 70.31 418 GLU A N 1
ATOM 3227 C CA . GLU A 1 418 ? -21.594 30.75 25.359 1 70.31 418 GLU A CA 1
ATOM 3228 C C . GLU A 1 418 ? -20.984 30.812 26.75 1 70.31 418 GLU A C 1
ATOM 3230 O O . GLU A 1 418 ? -21.031 29.844 27.516 1 70.31 418 GLU A O 1
ATOM 3235 N N . LEU A 1 419 ? -20.016 31.594 26.906 1 67.25 419 LEU A N 1
ATOM 3236 C CA . LEU A 1 419 ? -19.344 31.672 28.188 1 67.25 419 LEU A CA 1
ATOM 3237 C C . LEU A 1 419 ? -20.141 32.5 29.188 1 67.25 419 LEU A C 1
ATOM 3239 O O . LEU A 1 419 ? -20.781 33.5 28.812 1 67.25 419 LEU A O 1
ATOM 3243 N N . LYS A 1 420 ? -20.594 31.891 30.328 1 59.72 420 LYS A N 1
ATOM 3244 C CA . LYS A 1 420 ? -21.188 32.625 31.453 1 59.72 420 LYS A CA 1
ATOM 3245 C C . LYS A 1 420 ? -20.297 33.781 31.875 1 59.72 420 LYS A C 1
ATOM 3247 O O . LYS A 1 420 ? -19.078 33.719 31.766 1 59.72 420 LYS A O 1
ATOM 3252 N N . PRO A 1 421 ? -20.953 35.031 32.031 1 53.59 421 PRO A N 1
ATOM 3253 C CA . PRO A 1 421 ? -20.172 36.188 32.438 1 53.59 421 PRO A CA 1
ATOM 3254 C C . PRO A 1 421 ? -19.219 35.875 33.594 1 53.59 421 PRO A C 1
ATOM 3256 O O . PRO A 1 421 ? -19.5 35 34.438 1 53.59 421 PRO A O 1
ATOM 3259 N N . LEU A 1 422 ? -18.031 36.031 33.344 1 47.19 422 LEU A N 1
ATOM 3260 C CA . LEU A 1 422 ? -17.109 35.938 34.5 1 47.19 422 LEU A CA 1
ATOM 3261 C C . LEU A 1 422 ? -17.688 36.594 35.719 1 47.19 422 LEU A C 1
ATOM 3263 O O . LEU A 1 422 ? -18.312 37.656 35.625 1 47.19 422 LEU A O 1
ATOM 3267 N N . PRO A 1 423 ? -17.875 35.906 36.844 1 45.78 423 PRO A N 1
ATOM 3268 C CA . PRO A 1 423 ? -18.516 36.5 38 1 45.78 423 PRO A CA 1
ATOM 3269 C C . PRO A 1 423 ? -18.078 37.969 38.25 1 45.78 423 PRO A C 1
ATOM 3271 O O . PRO A 1 423 ? -18.875 38.781 38.719 1 45.78 423 PRO A O 1
ATOM 3274 N N . TRP A 1 424 ? -16.828 38.188 38 1 44.47 424 TRP A N 1
ATOM 3275 C CA . TRP A 1 424 ? -16.312 39.469 38.469 1 44.47 424 TRP A CA 1
ATOM 3276 C C . TRP A 1 424 ? -16.734 40.594 37.531 1 44.47 424 TRP A C 1
ATOM 3278 O O . TRP A 1 424 ? -16.516 41.781 37.812 1 44.47 424 TRP A O 1
ATOM 3288 N N . PHE A 1 425 ? -16.984 40.344 36.219 1 43.12 425 PHE A N 1
ATOM 3289 C CA . PHE A 1 425 ? -17.391 41.438 35.375 1 43.12 425 PHE A CA 1
ATOM 3290 C C . PHE A 1 425 ? -18.875 41.75 35.531 1 43.12 425 PHE A C 1
ATOM 3292 O O . PHE A 1 425 ? -19.703 41.156 34.844 1 43.12 425 PHE A O 1
ATOM 3299 N N . LYS A 1 426 ? -19.344 41.781 36.656 1 41.16 426 LYS A N 1
ATOM 3300 C CA . LYS A 1 426 ? -20.672 42.344 36.969 1 41.16 426 LYS A CA 1
ATOM 3301 C C . LYS A 1 426 ? -20.875 43.688 36.312 1 41.16 426 LYS A C 1
ATOM 3303 O O . LYS A 1 426 ? -20.188 44.656 36.625 1 41.16 426 LYS A O 1
ATOM 3308 N N . LYS A 1 427 ? -21.281 43.719 35 1 44.34 427 LYS A N 1
ATOM 3309 C CA . LYS A 1 427 ? -21.828 45.031 34.625 1 44.34 427 LYS A CA 1
ATOM 3310 C C . LYS A 1 427 ? -22.75 45.562 35.719 1 44.34 427 LYS A C 1
ATOM 3312 O O . LYS A 1 427 ? -23.703 44.906 36.125 1 44.34 427 LYS A O 1
ATOM 3317 N N . SER A 1 428 ? -22.281 46.406 36.562 1 38.94 428 SER A N 1
ATOM 3318 C CA . SER A 1 428 ? -23.109 47.219 37.438 1 38.94 428 SER A CA 1
ATOM 3319 C C . SER A 1 428 ? -24.25 47.875 36.656 1 38.94 428 SER A C 1
ATOM 3321 O O . SER A 1 428 ? -24.047 48.938 36.062 1 38.94 428 SER A O 1
ATOM 3323 N N . ARG A 1 429 ? -24.938 47.125 35.812 1 39.84 429 ARG A N 1
ATOM 3324 C CA . ARG A 1 429 ? -26.047 47.938 35.344 1 39.84 429 ARG A CA 1
ATOM 3325 C C . ARG A 1 429 ? -26.812 48.562 36.5 1 39.84 429 ARG A C 1
ATOM 3327 O O . ARG A 1 429 ? -27.234 47.844 37.438 1 39.84 429 ARG A O 1
ATOM 3334 N N . PRO A 1 430 ? -26.766 49.812 36.719 1 37.53 430 PRO A N 1
ATOM 3335 C CA . PRO A 1 430 ? -27.578 50.5 37.719 1 37.53 430 PRO A CA 1
ATOM 3336 C C . PRO A 1 430 ? -29.047 50.094 37.688 1 37.53 430 PRO A C 1
ATOM 3338 O O . PRO A 1 430 ? -29.625 50 36.594 1 37.53 430 PRO A O 1
ATOM 3341 N N . THR A 1 431 ? -29.469 49.062 38.438 1 38.09 431 THR A N 1
ATOM 3342 C CA . THR A 1 431 ? -30.891 48.781 38.656 1 38.09 431 THR A CA 1
ATOM 3343 C C . THR A 1 431 ? -31.688 50.094 38.719 1 38.09 431 THR A C 1
ATOM 3345 O O . THR A 1 431 ? -31.469 50.906 39.594 1 38.09 431 THR A O 1
ATOM 3348 N N . SER A 1 432 ? -31.922 50.656 37.531 1 35.91 432 SER A N 1
ATOM 3349 C CA . SER A 1 432 ? -32.906 51.719 37.688 1 35.91 432 SER A CA 1
ATOM 3350 C C . SER A 1 432 ? -34.062 51.312 38.594 1 35.91 432 SER A C 1
ATOM 3352 O O . SER A 1 432 ? -34.625 50.219 38.438 1 35.91 432 SER A O 1
ATOM 3354 N N . ARG A 1 433 ? -34 51.719 39.844 1 37.75 433 ARG A N 1
ATOM 3355 C CA . ARG A 1 433 ? -35.062 51.688 40.844 1 37.75 433 ARG A CA 1
ATOM 3356 C C . ARG A 1 433 ? -36.438 51.906 40.219 1 37.75 433 ARG A C 1
ATOM 3358 O O . ARG A 1 433 ? -36.781 53.031 39.844 1 37.75 433 ARG A O 1
ATOM 3365 N N . ASP A 1 434 ? -36.844 51.094 39.188 1 30.88 434 ASP A N 1
ATOM 3366 C CA . ASP A 1 434 ? -38.25 51.281 38.844 1 30.88 434 ASP A CA 1
ATOM 3367 C C . ASP A 1 434 ? -39.156 51.094 40.094 1 30.88 434 ASP A C 1
ATOM 3369 O O . ASP A 1 434 ? -39.031 50.094 40.812 1 30.88 434 ASP A O 1
ATOM 3373 N N . ASN A 1 435 ? -39.469 52.094 40.812 1 29.62 435 ASN A N 1
ATOM 3374 C CA . ASN A 1 435 ? -40.5 52.375 41.812 1 29.62 435 ASN A CA 1
ATOM 3375 C C . ASN A 1 435 ? -41.812 51.719 41.469 1 29.62 435 ASN A C 1
ATOM 3377 O O . ASN A 1 435 ? -42.75 52.406 41.031 1 29.62 435 ASN A O 1
ATOM 3381 N N . ALA A 1 436 ? -41.812 50.594 40.594 1 33.56 436 ALA A N 1
ATOM 3382 C CA . ALA A 1 436 ? -43.156 50.062 40.375 1 33.56 436 ALA A CA 1
ATOM 3383 C C . ALA A 1 436 ? -43.844 49.719 41.688 1 33.56 436 ALA A C 1
ATOM 3385 O O . ALA A 1 436 ? -43.25 49.031 42.531 1 33.56 436 ALA A O 1
ATOM 3386 N N . THR A 1 437 ? -44.812 50.375 42.125 1 29.28 437 THR A N 1
ATOM 3387 C CA . THR A 1 437 ? -45.844 50.344 43.188 1 29.28 437 THR A CA 1
ATOM 3388 C C . THR A 1 437 ? -46.469 48.969 43.25 1 29.28 437 THR A C 1
ATOM 3390 O O . THR A 1 437 ? -46.844 48.375 42.219 1 29.28 437 THR A O 1
ATOM 3393 N N . PRO A 1 438 ? -46.281 48.125 44.344 1 32.72 438 PRO A N 1
ATOM 3394 C CA . PRO A 1 438 ? -46.812 46.812 44.688 1 32.72 438 PRO A CA 1
ATOM 3395 C C . PRO A 1 438 ? -48.344 46.688 44.438 1 32.72 438 PRO A C 1
ATOM 3397 O O . PRO A 1 438 ? -49.125 47.344 45.156 1 32.72 438 PRO A O 1
ATOM 3400 N N . THR A 1 439 ? -48.938 46.969 43.219 1 28.39 439 THR A N 1
ATOM 3401 C CA . THR A 1 439 ? -50.375 46.906 43.281 1 28.39 439 THR A CA 1
ATOM 3402 C C . THR A 1 439 ? -50.844 45.5 43.688 1 28.39 439 THR A C 1
ATOM 3404 O O . THR A 1 439 ? -50.344 44.5 43.156 1 28.39 439 THR A O 1
ATOM 3407 N N . THR A 1 440 ? -51.406 45.219 44.844 1 28.02 440 THR A N 1
ATOM 3408 C CA . THR A 1 440 ? -52.031 44.188 45.656 1 28.02 440 THR A CA 1
ATOM 3409 C C . THR A 1 440 ? -53.094 43.438 44.875 1 28.02 440 THR A C 1
ATOM 3411 O O . THR A 1 440 ? -54.219 43.219 45.375 1 28.02 440 THR A O 1
ATOM 3414 N N . ALA A 1 441 ? -53 43.188 43.5 1 26.47 441 ALA A N 1
ATOM 3415 C CA . ALA A 1 441 ? -54.25 42.688 42.906 1 26.47 441 ALA A CA 1
ATOM 3416 C C . ALA A 1 441 ? -54.656 41.375 43.5 1 26.47 441 ALA A C 1
ATOM 3418 O O . ALA A 1 441 ? -53.812 40.5 43.781 1 26.47 441 ALA A O 1
ATOM 3419 N N . HIS A 1 442 ? -55.875 41.188 44.031 1 25.75 442 HIS A N 1
ATOM 3420 C CA . HIS A 1 442 ? -56.812 40.281 44.688 1 25.75 442 HIS A CA 1
ATOM 3421 C C . HIS A 1 442 ? -57.062 39.031 43.812 1 25.75 442 HIS A C 1
ATOM 3423 O O . HIS A 1 442 ? -57.438 39.156 42.656 1 25.75 442 HIS A O 1
ATOM 3429 N N . SER A 1 443 ? -56.188 37.938 43.969 1 24.55 443 SER A N 1
ATOM 3430 C CA . SER A 1 443 ? -56.188 36.625 43.312 1 24.55 443 SER A CA 1
ATOM 3431 C C . SER A 1 443 ? -57.562 35.969 43.469 1 24.55 443 SER A C 1
ATOM 3433 O O . SER A 1 443 ? -57.969 35.594 44.562 1 24.55 443 SER A O 1
ATOM 3435 N N . THR A 1 444 ? -58.656 36.469 42.938 1 25.08 444 THR A N 1
ATOM 3436 C CA . THR A 1 444 ? -59.906 35.719 43.156 1 25.08 444 THR A CA 1
ATOM 3437 C C . THR A 1 444 ? -59.781 34.312 42.625 1 25.08 444 THR A C 1
ATOM 3439 O O . THR A 1 444 ? -59.312 34.062 41.531 1 25.08 444 THR A O 1
ATOM 3442 N N . ALA A 1 445 ? -59.719 33.281 43.562 1 25.3 445 ALA A N 1
ATOM 3443 C CA . ALA A 1 445 ? -59.656 31.828 43.656 1 25.3 445 ALA A CA 1
ATOM 3444 C C . ALA A 1 445 ? -60.781 31.188 42.844 1 25.3 445 ALA A C 1
ATOM 3446 O O . ALA A 1 445 ? -61.906 31.125 43.312 1 25.3 445 ALA A O 1
ATOM 3447 N N . LYS A 1 446 ? -60.844 31.469 41.469 1 23.02 446 LYS A N 1
ATOM 3448 C CA . LYS A 1 446 ? -62 30.906 40.781 1 23.02 446 LYS A CA 1
ATOM 3449 C C . LYS A 1 446 ? -62.031 29.391 40.875 1 23.02 446 LYS A C 1
ATOM 3451 O O . LYS A 1 446 ? -61 28.734 40.719 1 23.02 446 LYS A O 1
ATOM 3456 N N . GLY A 1 447 ? -63.062 28.688 41.469 1 22.08 447 GLY A N 1
ATOM 3457 C CA . GLY A 1 447 ? -63.656 27.438 41.844 1 22.08 447 GLY A CA 1
ATOM 3458 C C . GLY A 1 447 ? -63.906 26.5 40.688 1 22.08 447 GLY A C 1
ATOM 3459 O O . GLY A 1 447 ? -65.062 26.312 40.281 1 22.08 447 GLY A O 1
ATOM 3460 N N . SER A 1 448 ? -62.906 26.312 39.719 1 20.97 448 SER A N 1
ATOM 3461 C CA . SER A 1 448 ? -63.344 25.516 38.562 1 20.97 448 SER A CA 1
ATOM 3462 C C . SER A 1 448 ? -63.719 24.109 38.969 1 20.97 448 SER A C 1
ATOM 3464 O O . SER A 1 448 ? -62.938 23.406 39.625 1 20.97 448 SER A O 1
ATOM 3466 N N . THR A 1 449 ? -65 23.75 39 1 21.22 449 THR A N 1
ATOM 3467 C CA . THR A 1 449 ? -65.875 22.594 39.219 1 21.22 449 THR A CA 1
ATOM 3468 C C . THR A 1 449 ? -65.625 21.516 38.156 1 21.22 449 THR A C 1
ATOM 3470 O O . THR A 1 449 ? -65.875 21.719 37 1 21.22 449 THR A O 1
ATOM 3473 N N . GLN A 1 450 ? -64.5 20.781 38.156 1 21.61 450 GLN A N 1
ATOM 3474 C CA . GLN A 1 450 ? -64.25 19.594 37.344 1 21.61 450 GLN A CA 1
ATOM 3475 C C . GLN A 1 450 ? -65.375 18.562 37.531 1 21.61 450 GLN A C 1
ATOM 3477 O O . GLN A 1 450 ? -65.5 17.938 38.594 1 21.61 450 GLN A O 1
ATOM 3482 N N . ALA A 1 451 ? -66.5 18.766 36.875 1 20.08 451 ALA A N 1
ATOM 3483 C CA . ALA A 1 451 ? -67.625 17.844 36.875 1 20.08 451 ALA A CA 1
ATOM 3484 C C . ALA A 1 451 ? -67.25 16.469 36.406 1 20.08 451 ALA A C 1
ATOM 3486 O O . ALA A 1 451 ? -66.438 16.328 35.469 1 20.08 451 ALA A O 1
ATOM 3487 N N . LEU A 1 452 ? -67.562 15.398 37.125 1 20.94 452 LEU A N 1
ATOM 3488 C CA . LEU A 1 452 ? -67.562 13.938 37.219 1 20.94 452 LEU A CA 1
ATOM 3489 C C . LEU A 1 452 ? -68.25 13.328 36.031 1 20.94 452 LEU A C 1
ATOM 3491 O O . LEU A 1 452 ? -69.438 12.961 36.156 1 20.94 452 LEU A O 1
ATOM 3495 N N . ALA A 1 453 ? -68 13.883 34.75 1 20.44 453 ALA A N 1
ATOM 3496 C CA . ALA A 1 453 ? -68.938 13.328 33.781 1 20.44 453 ALA A CA 1
ATOM 3497 C C . ALA A 1 453 ? -68.938 11.805 33.844 1 20.44 453 ALA A C 1
ATOM 3499 O O . ALA A 1 453 ? -67.875 11.172 33.781 1 20.44 453 ALA A O 1
ATOM 3500 N N . THR A 1 454 ? -70.188 11.258 34.062 1 19.33 454 THR A N 1
ATOM 3501 C CA . THR A 1 454 ? -70.938 10.062 34.375 1 19.33 454 THR A CA 1
ATOM 3502 C C . THR A 1 454 ? -70.688 8.969 33.344 1 19.33 454 THR A C 1
ATOM 3504 O O . THR A 1 454 ? -70.25 9.25 32.219 1 19.33 454 THR A O 1
ATOM 3507 N N . GLY A 1 455 ? -71.188 7.742 33.594 1 20.08 455 GLY A N 1
ATOM 3508 C CA . GLY A 1 455 ? -71.25 6.289 33.625 1 20.08 455 GLY A CA 1
ATOM 3509 C C . GLY A 1 455 ? -71.75 5.684 32.344 1 20.08 455 GLY A C 1
ATOM 3510 O O . GLY A 1 455 ? -71.312 4.605 31.938 1 20.08 455 GLY A O 1
ATOM 3511 N N . MET A 1 456 ? -72.938 6.094 31.938 1 18.03 456 MET A N 1
ATOM 3512 C CA . MET A 1 456 ? -73.938 5.066 31.703 1 18.03 456 MET A CA 1
ATOM 3513 C C . MET A 1 456 ? -73.688 4.312 30.406 1 18.03 456 MET A C 1
ATOM 3515 O O . MET A 1 456 ? -73.625 3.08 30.391 1 18.03 456 MET A O 1
ATOM 3519 N N . ILE A 1 457 ? -74.562 4.508 29.438 1 19.05 457 ILE A N 1
ATOM 3520 C CA . ILE A 1 457 ? -75.75 3.729 29.062 1 19.05 457 ILE A CA 1
ATOM 3521 C C . ILE A 1 457 ? -75.375 2.828 27.875 1 19.05 457 ILE A C 1
ATOM 3523 O O . ILE A 1 457 ? -74.375 3.039 27.203 1 19.05 457 ILE A O 1
ATOM 3527 N N . ARG A 1 458 ? -76.312 2.932 26.828 1 18.69 458 ARG A N 1
ATOM 3528 C CA . ARG A 1 458 ? -77.25 2.027 26.219 1 18.69 458 ARG A CA 1
ATOM 3529 C C . ARG A 1 458 ? -76.625 1.254 25.062 1 18.69 458 ARG A C 1
ATOM 3531 O O . ARG A 1 458 ? -75.812 1.796 24.312 1 18.69 458 ARG A O 1
ATOM 3538 N N . ARG A 1 459 ? -76.938 -0.014 25.062 1 20.73 459 ARG A N 1
ATOM 3539 C CA . ARG A 1 459 ? -76.875 -1.284 24.344 1 20.73 459 ARG A CA 1
ATOM 3540 C C . ARG A 1 459 ? -77.25 -1.122 22.891 1 20.73 459 ARG A C 1
ATOM 3542 O O . ARG A 1 459 ? -77.25 -2.08 22.109 1 20.73 459 ARG A O 1
ATOM 3549 N N . PRO A 1 460 ? -77.875 0.107 22.578 1 20.55 460 PRO A N 1
ATOM 3550 C CA . PRO A 1 460 ? -79.062 -0.292 21.844 1 20.55 460 PRO A CA 1
ATOM 3551 C C . PRO A 1 460 ? -78.75 -1.284 20.719 1 20.55 460 PRO A C 1
ATOM 3553 O O . PRO A 1 460 ? -77.625 -1.448 20.328 1 20.55 460 PRO A O 1
ATOM 3556 N N . PHE A 1 461 ? -79.625 -1.049 19.766 1 18.97 461 PHE A N 1
ATOM 3557 C CA . PHE A 1 461 ? -80.688 -1.704 19 1 18.97 461 PHE A CA 1
ATOM 3558 C C . PHE A 1 461 ? -80.125 -2.518 17.859 1 18.97 461 PHE A C 1
ATOM 3560 O O . PHE A 1 461 ? -80.438 -3.709 17.719 1 18.97 461 PHE A O 1
ATOM 3567 N N . LEU A 1 462 ? -80.75 -2.176 16.672 1 20.53 462 LEU A N 1
ATOM 3568 C CA . LEU A 1 462 ? -81.625 -2.791 15.672 1 20.53 462 LEU A CA 1
ATOM 3569 C C . LEU A 1 462 ? -80.812 -3.588 14.656 1 20.53 462 LEU A C 1
ATOM 3571 O O . LEU A 1 462 ? -79.562 -3.371 14.516 1 20.53 462 LEU A O 1
ATOM 3575 N N . ARG A 1 463 ? -81.375 -3.432 13.266 1 21.28 463 ARG A N 1
ATOM 3576 C CA . ARG A 1 463 ? -81.5 -4.117 11.977 1 21.28 463 ARG A CA 1
ATOM 3577 C C . ARG A 1 463 ? -80.125 -4.141 11.258 1 21.28 463 ARG A C 1
ATOM 3579 O O . ARG A 1 463 ? -79.438 -3.125 11.195 1 21.28 463 ARG A O 1
ATOM 3586 N N . MET B 1 1 ? 11.344 15.82 -17.281 1 38.06 1 MET B N 1
ATOM 3587 C CA . MET B 1 1 ? 10.188 15.016 -16.906 1 38.06 1 MET B CA 1
ATOM 3588 C C . MET B 1 1 ? 10.562 13.539 -16.797 1 38.06 1 MET B C 1
ATOM 3590 O O . MET B 1 1 ? 10.016 12.82 -15.969 1 38.06 1 MET B O 1
ATOM 3594 N N . ASP B 1 2 ? 11.461 13.148 -17.609 1 46.47 2 ASP B N 1
ATOM 3595 C CA . ASP B 1 2 ? 11.891 11.758 -17.719 1 46.47 2 ASP B CA 1
ATOM 3596 C C . ASP B 1 2 ? 12.555 11.281 -16.422 1 46.47 2 ASP B C 1
ATOM 3598 O O . ASP B 1 2 ? 12.414 10.117 -16.047 1 46.47 2 ASP B O 1
ATOM 3602 N N . GLU B 1 3 ? 13.328 12.188 -15.852 1 47.28 3 GLU B N 1
ATOM 3603 C CA . GLU B 1 3 ? 14.133 11.797 -14.703 1 47.28 3 GLU B CA 1
ATOM 3604 C C . GLU B 1 3 ? 13.266 11.555 -13.469 1 47.28 3 GLU B C 1
ATOM 3606 O O . GLU B 1 3 ? 13.602 10.742 -12.609 1 47.28 3 GLU B O 1
ATOM 3611 N N . ILE B 1 4 ? 12.406 12.406 -13.211 1 48.94 4 ILE B N 1
ATOM 3612 C CA . ILE B 1 4 ? 11.531 12.258 -12.047 1 48.94 4 ILE B CA 1
ATOM 3613 C C . ILE B 1 4 ? 10.922 10.859 -12.039 1 48.94 4 ILE B C 1
ATOM 3615 O O . ILE B 1 4 ? 10.852 10.219 -10.984 1 48.94 4 ILE B O 1
ATOM 3619 N N . LEU B 1 5 ? 10.383 10.367 -13.305 1 53.5 5 LEU B N 1
ATOM 3620 C CA . LEU B 1 5 ? 9.703 9.078 -13.445 1 53.5 5 LEU B CA 1
ATOM 3621 C C . LEU B 1 5 ? 10.695 7.93 -13.406 1 53.5 5 LEU B C 1
ATOM 3623 O O . LEU B 1 5 ? 10.312 6.777 -13.188 1 53.5 5 LEU B O 1
ATOM 3627 N N . THR B 1 6 ? 11.898 8.219 -13.516 1 57.88 6 THR B N 1
ATOM 3628 C CA . THR B 1 6 ? 12.797 7.094 -13.758 1 57.88 6 THR B CA 1
ATOM 3629 C C . THR B 1 6 ? 13.469 6.652 -12.453 1 57.88 6 THR B C 1
ATOM 3631 O O . THR B 1 6 ? 14.102 5.594 -12.406 1 57.88 6 THR B O 1
ATOM 3634 N N . GLY B 1 7 ? 13.258 7.352 -11.398 1 63.06 7 GLY B N 1
ATOM 3635 C CA . GLY B 1 7 ? 14.039 6.902 -10.25 1 63.06 7 GLY B CA 1
ATOM 3636 C C . GLY B 1 7 ? 13.305 5.883 -9.398 1 63.06 7 GLY B C 1
ATOM 3637 O O . GLY B 1 7 ? 13.57 5.762 -8.203 1 63.06 7 GLY B O 1
ATOM 3638 N N . TYR B 1 8 ? 12.469 5.168 -10.055 1 67.75 8 TYR B N 1
ATOM 3639 C CA . TYR B 1 8 ? 11.766 4.16 -9.273 1 67.75 8 TYR B CA 1
ATOM 3640 C C . TYR B 1 8 ? 12.625 2.916 -9.086 1 67.75 8 TYR B C 1
ATOM 3642 O O . TYR B 1 8 ? 13.188 2.391 -10.055 1 67.75 8 TYR B O 1
ATOM 3650 N N . ASP B 1 9 ? 12.961 2.668 -7.859 1 70.81 9 ASP B N 1
ATOM 3651 C CA . ASP B 1 9 ? 13.695 1.45 -7.52 1 70.81 9 ASP B CA 1
ATOM 3652 C C . ASP B 1 9 ? 13.227 0.879 -6.184 1 70.81 9 ASP B C 1
ATOM 3654 O O . ASP B 1 9 ? 13.141 1.602 -5.188 1 70.81 9 ASP B O 1
ATOM 3658 N N . VAL B 1 10 ? 12.734 -0.253 -6.301 1 73.12 10 VAL B N 1
ATOM 3659 C CA . VAL B 1 10 ? 12.32 -0.907 -5.062 1 73.12 10 VAL B CA 1
ATOM 3660 C C . VAL B 1 10 ? 13.18 -2.148 -4.824 1 73.12 10 VAL B C 1
ATOM 3662 O O . VAL B 1 10 ? 13.172 -3.08 -5.633 1 73.12 10 VAL B O 1
ATOM 3665 N N . ASN B 1 11 ? 13.867 -2.096 -3.758 1 79.38 11 ASN B N 1
ATOM 3666 C CA . ASN B 1 11 ? 14.656 -3.266 -3.398 1 79.38 11 ASN B CA 1
ATOM 3667 C C . ASN B 1 11 ? 13.797 -4.359 -2.773 1 79.38 11 ASN B C 1
ATOM 3669 O O . ASN B 1 11 ? 12.617 -4.133 -2.475 1 79.38 11 ASN B O 1
ATOM 3673 N N . GLU B 1 12 ? 14.359 -5.562 -2.582 1 81.81 12 GLU B N 1
ATOM 3674 C CA . GLU B 1 12 ? 13.609 -6.746 -2.18 1 81.81 12 GLU B CA 1
ATOM 3675 C C . GLU B 1 12 ? 13.109 -6.621 -0.742 1 81.81 12 GLU B C 1
ATOM 3677 O O . GLU B 1 12 ? 11.945 -6.914 -0.454 1 81.81 12 GLU B O 1
ATOM 3682 N N . PRO B 1 13 ? 13.938 -6.125 0.164 1 80.25 13 PRO B N 1
ATOM 3683 C CA . PRO B 1 13 ? 13.422 -5.977 1.525 1 80.25 13 PRO B CA 1
ATOM 3684 C C . PRO B 1 13 ? 12.289 -4.953 1.615 1 80.25 13 PRO B C 1
ATOM 3686 O O . PRO B 1 13 ? 11.336 -5.148 2.377 1 80.25 13 PRO B O 1
ATOM 3689 N N . THR B 1 14 ? 12.453 -3.908 0.915 1 82.44 14 THR B N 1
ATOM 3690 C CA . THR B 1 14 ? 11.398 -2.898 0.905 1 82.44 14 THR B CA 1
ATOM 3691 C C . THR B 1 14 ? 10.094 -3.48 0.368 1 82.44 14 THR B C 1
ATOM 3693 O O . THR B 1 14 ? 9.023 -3.223 0.916 1 82.44 14 THR B O 1
ATOM 3696 N N . TRP B 1 15 ? 10.211 -4.266 -0.647 1 84.56 15 TRP B N 1
ATOM 3697 C CA . TRP B 1 15 ? 9.031 -4.93 -1.181 1 84.56 15 TRP B CA 1
ATOM 3698 C C . TRP B 1 15 ? 8.383 -5.824 -0.125 1 84.56 15 TRP B C 1
ATOM 3700 O O . TRP B 1 15 ? 7.156 -5.859 -0.002 1 84.56 15 TRP B O 1
ATOM 3710 N N . PHE B 1 16 ? 9.18 -6.465 0.525 1 87.5 16 PHE B N 1
ATOM 3711 C CA . PHE B 1 16 ? 8.68 -7.379 1.544 1 87.5 16 PHE B CA 1
ATOM 3712 C C . PHE B 1 16 ? 7.906 -6.625 2.617 1 87.5 16 PHE B C 1
ATOM 3714 O O . PHE B 1 16 ? 6.762 -6.973 2.926 1 87.5 16 PHE B O 1
ATOM 3721 N N . TYR B 1 17 ? 8.484 -5.566 3.156 1 85.81 17 TYR B N 1
ATOM 3722 C CA . TYR B 1 17 ? 7.848 -4.863 4.266 1 85.81 17 TYR B CA 1
ATOM 3723 C C . TYR B 1 17 ? 6.57 -4.172 3.809 1 85.81 17 TYR B C 1
ATOM 3725 O O . TYR B 1 17 ? 5.535 -4.27 4.473 1 85.81 17 TYR B O 1
ATOM 3733 N N . LEU B 1 18 ? 6.625 -3.514 2.699 1 86.56 18 LEU B N 1
ATOM 3734 C CA . LEU B 1 18 ? 5.457 -2.773 2.227 1 86.56 18 LEU B CA 1
ATOM 3735 C C . LEU B 1 18 ? 4.332 -3.725 1.838 1 86.56 18 LEU B C 1
ATOM 3737 O O . LEU B 1 18 ? 3.164 -3.465 2.139 1 86.56 18 LEU B O 1
ATOM 3741 N N . SER B 1 19 ? 4.688 -4.805 1.169 1 91.31 19 SER B N 1
ATOM 3742 C CA . SER B 1 19 ? 3.666 -5.777 0.785 1 91.31 19 SER B CA 1
ATOM 3743 C C . SER B 1 19 ? 3.08 -6.473 2.006 1 91.31 19 SER B C 1
ATOM 3745 O O . SER B 1 19 ? 1.88 -6.754 2.051 1 91.31 19 SER B O 1
ATOM 3747 N N . PHE B 1 20 ? 3.945 -6.812 2.973 1 92.31 20 PHE B N 1
ATOM 3748 C CA . PHE B 1 20 ? 3.482 -7.43 4.211 1 92.31 20 PHE B CA 1
ATOM 3749 C C . PHE B 1 20 ? 2.428 -6.566 4.887 1 92.31 20 PHE B C 1
ATOM 3751 O O . PHE B 1 20 ? 1.362 -7.059 5.266 1 92.31 20 PHE B O 1
ATOM 3758 N N . LEU B 1 21 ? 2.705 -5.332 5.004 1 90.69 21 LEU B N 1
ATOM 3759 C CA . LEU B 1 21 ? 1.79 -4.422 5.676 1 90.69 21 LEU B CA 1
ATOM 3760 C C . LEU B 1 21 ? 0.509 -4.238 4.871 1 90.69 21 LEU B C 1
ATOM 3762 O O . LEU B 1 21 ? -0.588 -4.23 5.434 1 90.69 21 LEU B O 1
ATOM 3766 N N . LEU B 1 22 ? 0.648 -4.113 3.604 1 93.56 22 LEU B N 1
ATOM 3767 C CA . LEU B 1 22 ? -0.521 -3.896 2.76 1 93.56 22 LEU B CA 1
ATOM 3768 C C . LEU B 1 22 ? -1.407 -5.137 2.727 1 93.56 22 LEU B C 1
ATOM 3770 O O . LEU B 1 22 ? -2.633 -5.035 2.83 1 93.56 22 LEU B O 1
ATOM 3774 N N . ILE B 1 23 ? -0.817 -6.301 2.592 1 96.69 23 ILE B N 1
ATOM 3775 C CA . ILE B 1 23 ? -1.576 -7.547 2.568 1 96.69 23 ILE B CA 1
ATOM 3776 C C . ILE B 1 23 ? -2.318 -7.723 3.891 1 96.69 23 ILE B C 1
ATOM 3778 O O . ILE B 1 23 ? -3.486 -8.125 3.906 1 96.69 23 ILE B O 1
ATOM 3782 N N . THR B 1 24 ? -1.67 -7.418 4.992 1 95.25 24 THR B N 1
ATOM 3783 C CA . THR B 1 24 ? -2.312 -7.535 6.297 1 95.25 24 THR B CA 1
ATOM 3784 C C . THR B 1 24 ? -3.488 -6.566 6.406 1 95.25 24 THR B C 1
ATOM 3786 O O . THR B 1 24 ? -4.555 -6.93 6.902 1 95.25 24 THR B O 1
ATOM 3789 N N . ALA B 1 25 ? -3.311 -5.391 5.898 1 94.88 25 ALA B N 1
ATOM 3790 C CA . ALA B 1 25 ? -4.367 -4.383 5.969 1 94.88 25 ALA B CA 1
ATOM 3791 C C . ALA B 1 25 ? -5.578 -4.797 5.141 1 94.88 25 ALA B C 1
ATOM 3793 O O . ALA B 1 25 ? -6.719 -4.578 5.547 1 94.88 25 ALA B O 1
ATOM 3794 N N . VAL B 1 26 ? -5.395 -5.426 4.035 1 95.75 26 VAL B N 1
ATOM 3795 C CA . VAL B 1 26 ? -6.457 -5.688 3.074 1 95.75 26 VAL B CA 1
ATOM 3796 C C . VAL B 1 26 ? -7.117 -7.031 3.389 1 95.75 26 VAL B C 1
ATOM 3798 O O . VAL B 1 26 ? -8.328 -7.191 3.215 1 95.75 26 VAL B O 1
ATOM 3801 N N . PHE B 1 27 ? -6.355 -8.016 3.91 1 96.38 27 PHE B N 1
ATOM 3802 C CA . PHE B 1 27 ? -6.895 -9.375 3.912 1 96.38 27 PHE B CA 1
ATOM 3803 C C . PHE B 1 27 ? -7.059 -9.891 5.336 1 96.38 27 PHE B C 1
ATOM 3805 O O . PHE B 1 27 ? -7.836 -10.812 5.582 1 96.38 27 PHE B O 1
ATOM 3812 N N . PHE B 1 28 ? -6.277 -9.406 6.305 1 95.38 28 PHE B N 1
ATOM 3813 C CA . PHE B 1 28 ? -6.316 -9.93 7.664 1 95.38 28 PHE B CA 1
ATOM 3814 C C . PHE B 1 28 ? -7.664 -9.641 8.32 1 95.38 28 PHE B C 1
ATOM 3816 O O . PHE B 1 28 ? -8.18 -8.531 8.219 1 95.38 28 PHE B O 1
ATOM 3823 N N . LYS B 1 29 ? -8.242 -10.633 8.922 1 93.56 29 LYS B N 1
ATOM 3824 C CA . LYS B 1 29 ? -9.5 -10.469 9.648 1 93.56 29 LYS B CA 1
ATOM 3825 C C . LYS B 1 29 ? -9.242 -10.156 11.117 1 93.56 29 LYS B C 1
ATOM 3827 O O . LYS B 1 29 ? -9.047 -11.07 11.922 1 93.56 29 LYS B O 1
ATOM 3832 N N . PHE B 1 30 ? -9.367 -8.922 11.438 1 92.25 30 PHE B N 1
ATOM 3833 C CA . PHE B 1 30 ? -9.016 -8.43 12.766 1 92.25 30 PHE B CA 1
ATOM 3834 C C . PHE B 1 30 ? -10.094 -8.797 13.781 1 92.25 30 PHE B C 1
ATOM 3836 O O . PHE B 1 30 ? -9.812 -8.883 14.984 1 92.25 30 PHE B O 1
ATOM 3843 N N . GLY B 1 31 ? -11.32 -9.047 13.352 1 89.19 31 GLY B N 1
ATOM 3844 C CA . GLY B 1 31 ? -12.406 -9.422 14.242 1 89.19 31 GLY B CA 1
ATOM 3845 C C . GLY B 1 31 ? -12.406 -10.898 14.594 1 89.19 31 GLY B C 1
ATOM 3846 O O . GLY B 1 31 ? -12.992 -11.305 15.602 1 89.19 31 GLY B O 1
ATOM 3847 N N . ARG B 1 32 ? -11.812 -11.695 13.75 1 89.56 32 ARG B N 1
ATOM 3848 C CA . ARG B 1 32 ? -11.688 -13.133 13.953 1 89.56 32 ARG B CA 1
ATOM 3849 C C . ARG B 1 32 ? -10.242 -13.594 13.781 1 89.56 32 ARG B C 1
ATOM 3851 O O . ARG B 1 32 ? -9.883 -14.148 12.742 1 89.56 32 ARG B O 1
ATOM 3858 N N . ILE B 1 33 ? -9.547 -13.547 14.781 1 89.31 33 ILE B N 1
ATOM 3859 C CA . ILE B 1 33 ? -8.109 -13.773 14.695 1 89.31 33 ILE B CA 1
ATOM 3860 C C . ILE B 1 33 ? -7.844 -15.25 14.398 1 89.31 33 ILE B C 1
ATOM 3862 O O . ILE B 1 33 ? -6.934 -15.578 13.633 1 89.31 33 ILE B O 1
ATOM 3866 N N . TRP B 1 34 ? -8.664 -16.094 15 1 89.19 34 TRP B N 1
ATOM 3867 C CA . TRP B 1 34 ? -8.492 -17.516 14.727 1 89.19 34 TRP B CA 1
ATOM 3868 C C . TRP B 1 34 ? -9.398 -17.969 13.586 1 89.19 34 TRP B C 1
ATOM 3870 O O . TRP B 1 34 ? -10.562 -18.312 13.797 1 89.19 34 TRP B O 1
ATOM 3880 N N . SER B 1 35 ? -8.977 -17.734 12.477 1 90.69 35 SER B N 1
ATOM 3881 C CA . SER B 1 35 ? -9.695 -18.125 11.266 1 90.69 35 SER B CA 1
ATOM 3882 C C . SER B 1 35 ? -8.758 -18.781 10.258 1 90.69 35 SER B C 1
ATOM 3884 O O . SER B 1 35 ? -7.543 -18.594 10.312 1 90.69 35 SER B O 1
ATOM 3886 N N . LEU B 1 36 ? -9.336 -19.625 9.43 1 91.38 36 LEU B N 1
ATOM 3887 C CA . LEU B 1 36 ? -8.562 -20.281 8.383 1 91.38 36 LEU B CA 1
ATOM 3888 C C . LEU B 1 36 ? -7.941 -19.25 7.441 1 91.38 36 LEU B C 1
ATOM 3890 O O . LEU B 1 36 ? -6.828 -19.453 6.949 1 91.38 36 LEU B O 1
ATOM 3894 N N . ARG B 1 37 ? -8.633 -18.172 7.258 1 91.81 37 ARG B N 1
ATOM 3895 C CA . ARG B 1 37 ? -8.125 -17.109 6.406 1 91.81 37 ARG B CA 1
ATOM 3896 C C . ARG B 1 37 ? -6.828 -16.531 6.965 1 91.81 37 ARG B C 1
ATOM 3898 O O . ARG B 1 37 ? -5.855 -16.359 6.23 1 91.81 37 ARG B O 1
ATOM 3905 N N . ASN B 1 38 ? -6.828 -16.25 8.219 1 94.81 38 ASN B N 1
ATOM 3906 C CA . ASN B 1 38 ? -5.637 -15.688 8.836 1 94.81 38 ASN B CA 1
ATOM 3907 C C . ASN B 1 38 ? -4.488 -16.688 8.867 1 94.81 38 ASN B C 1
ATOM 3909 O O . ASN B 1 38 ? -3.324 -16.312 8.719 1 94.81 38 ASN B O 1
ATOM 3913 N N . ILE B 1 39 ? -4.793 -17.922 9.039 1 94.56 39 ILE B N 1
ATOM 3914 C CA . ILE B 1 39 ? -3.758 -18.953 9.023 1 94.56 39 ILE B CA 1
ATOM 3915 C C . ILE B 1 39 ? -3.158 -19.062 7.621 1 94.56 39 ILE B C 1
ATOM 3917 O O . ILE B 1 39 ? -1.937 -19.141 7.469 1 94.56 39 ILE B O 1
ATOM 3921 N N . ASP B 1 40 ? -3.977 -19.078 6.617 1 96.19 40 ASP B N 1
ATOM 3922 C CA . ASP B 1 40 ? -3.51 -19.125 5.234 1 96.19 40 ASP B CA 1
ATOM 3923 C C . ASP B 1 40 ? -2.635 -17.906 4.918 1 96.19 40 ASP B C 1
ATOM 3925 O O . ASP B 1 40 ? -1.603 -18.031 4.258 1 96.19 40 ASP B O 1
ATOM 3929 N N . LEU B 1 41 ? -3.053 -16.781 5.406 1 96.25 41 LEU B N 1
ATOM 3930 C CA . LEU B 1 41 ? -2.299 -15.562 5.156 1 96.25 41 LEU B CA 1
ATOM 3931 C C . LEU B 1 41 ? -0.922 -15.625 5.809 1 96.25 41 LEU B C 1
ATOM 3933 O O . LEU B 1 41 ? 0.075 -15.219 5.207 1 96.25 41 LEU B O 1
ATOM 3937 N N . VAL B 1 42 ? -0.876 -16.094 7.012 1 96.19 42 VAL B N 1
ATOM 3938 C CA . VAL B 1 42 ? 0.392 -16.203 7.723 1 96.19 42 VAL B CA 1
ATOM 3939 C C . VAL B 1 42 ? 1.314 -17.172 6.977 1 96.19 42 VAL B C 1
ATOM 3941 O O . VAL B 1 42 ? 2.506 -16.891 6.809 1 96.19 42 VAL B O 1
ATOM 3944 N N . LEU B 1 43 ? 0.782 -18.219 6.5 1 96.94 43 LEU B N 1
ATOM 3945 C CA . LEU B 1 43 ? 1.572 -19.203 5.754 1 96.94 43 LEU B CA 1
ATOM 3946 C C . LEU B 1 43 ? 2.131 -18.578 4.477 1 96.94 43 LEU B C 1
ATOM 3948 O O . LEU B 1 43 ? 3.305 -18.781 4.152 1 96.94 43 LEU B O 1
ATOM 3952 N N . LEU B 1 44 ? 1.312 -17.859 3.779 1 97.19 44 LEU B N 1
ATOM 3953 C CA . LEU B 1 44 ? 1.738 -17.234 2.539 1 97.19 44 LEU B CA 1
ATOM 3954 C C . LEU B 1 44 ? 2.812 -16.172 2.809 1 97.19 44 LEU B C 1
ATOM 3956 O O . LEU B 1 44 ? 3.793 -16.078 2.066 1 97.19 44 LEU B O 1
ATOM 3960 N N . LEU B 1 45 ? 2.65 -15.43 3.863 1 95.56 45 LEU B N 1
ATOM 3961 C CA . LEU B 1 45 ? 3.559 -14.328 4.16 1 95.56 45 LEU B CA 1
ATOM 3962 C C . LEU B 1 45 ? 4.887 -14.852 4.703 1 95.56 45 LEU B C 1
ATOM 3964 O O . LEU B 1 45 ? 5.902 -14.156 4.645 1 95.56 45 LEU B O 1
ATOM 3968 N N . LEU B 1 46 ? 4.902 -16.047 5.211 1 95 46 LEU B N 1
ATOM 3969 C CA . LEU B 1 46 ? 6.121 -16.625 5.766 1 95 46 LEU B CA 1
ATOM 3970 C C . LEU B 1 46 ? 7.039 -17.125 4.656 1 95 46 LEU B C 1
ATOM 3972 O O . LEU B 1 46 ? 8.219 -17.406 4.898 1 95 46 LEU B O 1
ATOM 3976 N N . ILE B 1 47 ? 6.641 -17.141 3.438 1 94.81 47 ILE B N 1
ATOM 3977 C CA . ILE B 1 47 ? 7.438 -17.594 2.309 1 94.81 47 ILE B CA 1
ATOM 3978 C C . ILE B 1 47 ? 8.508 -16.562 1.973 1 94.81 47 ILE B C 1
ATOM 3980 O O . ILE B 1 47 ? 9.664 -16.906 1.724 1 94.81 47 ILE B O 1
ATOM 3984 N N . SER B 1 48 ? 8.188 -15.328 2.023 1 90.69 48 SER B N 1
ATOM 3985 C CA . SER B 1 48 ? 9.031 -14.258 1.503 1 90.69 48 SER B CA 1
ATOM 3986 C C . SER B 1 48 ? 10.289 -14.094 2.342 1 90.69 48 SER B C 1
ATOM 3988 O O . SER B 1 48 ? 11.375 -13.883 1.801 1 90.69 48 SER B O 1
ATOM 3990 N N . PRO B 1 49 ? 10.242 -14.164 3.699 1 88.88 49 PRO B N 1
ATOM 3991 C CA . PRO B 1 49 ? 11.484 -14.062 4.457 1 88.88 49 PRO B CA 1
ATOM 3992 C C . PRO B 1 49 ? 12.477 -15.172 4.121 1 88.88 49 PRO B C 1
ATOM 3994 O O . PRO B 1 49 ? 13.688 -14.945 4.121 1 88.88 49 PRO B O 1
ATOM 3997 N N . GLY B 1 50 ? 12.008 -16.328 3.891 1 90.44 50 GLY B N 1
ATOM 3998 C CA . GLY B 1 50 ? 12.891 -17.406 3.48 1 90.44 50 GLY B CA 1
ATOM 3999 C C . GLY B 1 50 ? 13.617 -17.109 2.18 1 90.44 50 GLY B C 1
ATOM 4000 O O . GLY B 1 50 ? 14.828 -17.359 2.068 1 90.44 50 GLY B O 1
ATOM 4001 N N . LEU B 1 51 ? 12.922 -16.609 1.255 1 91.06 51 LEU B N 1
ATOM 4002 C CA . LEU B 1 51 ? 13.523 -16.266 -0.028 1 91.06 51 LEU B CA 1
ATOM 4003 C C . LEU B 1 51 ? 14.523 -15.133 0.125 1 91.06 51 LEU B C 1
ATOM 4005 O O . LEU B 1 51 ? 15.57 -15.125 -0.522 1 91.06 51 LEU B O 1
ATOM 4009 N N . LEU B 1 52 ? 14.18 -14.195 0.906 1 88.06 52 LEU B N 1
ATOM 4010 C CA . LEU B 1 52 ? 15.07 -13.062 1.139 1 88.06 52 LEU B CA 1
ATOM 4011 C C . LEU B 1 52 ? 16.391 -13.531 1.761 1 88.06 52 LEU B C 1
ATOM 4013 O O . LEU B 1 52 ? 17.453 -13.055 1.381 1 88.06 52 LEU B O 1
ATOM 4017 N N . ILE B 1 53 ? 16.25 -14.422 2.707 1 87 53 ILE B N 1
ATOM 4018 C CA . ILE B 1 53 ? 17.453 -14.953 3.365 1 87 53 ILE B CA 1
ATOM 4019 C C . ILE B 1 53 ? 18.297 -15.719 2.355 1 87 53 ILE B C 1
ATOM 4021 O O . ILE B 1 53 ? 19.531 -15.609 2.361 1 87 53 ILE B O 1
ATOM 4025 N N . LEU B 1 54 ? 17.672 -16.406 1.527 1 88.5 54 LEU B N 1
ATOM 4026 C CA . LEU B 1 54 ? 18.375 -17.172 0.504 1 88.5 54 LEU B CA 1
ATOM 4027 C C . LEU B 1 54 ? 19.094 -16.25 -0.477 1 88.5 54 LEU B C 1
ATOM 4029 O O . LEU B 1 54 ? 20.25 -16.484 -0.817 1 88.5 54 LEU B O 1
ATOM 4033 N N . HIS B 1 55 ? 18.453 -15.25 -0.897 1 85.5 55 HIS B N 1
ATOM 4034 C CA . HIS B 1 55 ? 19.047 -14.312 -1.842 1 85.5 55 HIS B CA 1
ATOM 4035 C C . HIS B 1 55 ? 20.203 -13.539 -1.2 1 85.5 55 HIS B C 1
ATOM 4037 O O . HIS B 1 55 ? 21.219 -13.281 -1.848 1 85.5 55 HIS B O 1
ATOM 4043 N N . ARG B 1 56 ? 20.016 -13.195 -0.036 1 82.69 56 ARG B N 1
ATOM 4044 C CA . ARG B 1 56 ? 21.094 -12.5 0.668 1 82.69 56 ARG B CA 1
ATOM 4045 C C . ARG B 1 56 ? 22.297 -13.398 0.855 1 82.69 56 ARG B C 1
ATOM 4047 O O . ARG B 1 56 ? 23.438 -12.953 0.71 1 82.69 56 ARG B O 1
ATOM 4054 N N . GLY B 1 57 ? 22.031 -14.555 1.272 1 82.69 57 GLY B N 1
ATOM 4055 C CA . GLY B 1 57 ? 23.125 -15.508 1.397 1 82.69 57 GLY B CA 1
ATOM 4056 C C . GLY B 1 57 ? 23.891 -15.711 0.105 1 82.69 57 GLY B C 1
ATOM 4057 O O . GLY B 1 57 ? 25.109 -15.844 0.118 1 82.69 57 GLY B O 1
ATOM 4058 N N . ASP B 1 58 ? 23.219 -15.75 -0.96 1 82.62 58 ASP B N 1
ATOM 4059 C CA . ASP B 1 58 ? 23.844 -15.898 -2.268 1 82.62 58 ASP B CA 1
ATOM 4060 C C . ASP B 1 58 ? 24.672 -14.656 -2.621 1 82.62 58 ASP B C 1
ATOM 4062 O O . ASP B 1 58 ? 25.766 -14.766 -3.174 1 82.62 58 ASP B O 1
ATOM 4066 N N . ASP B 1 59 ? 24.188 -13.547 -2.279 1 80.44 59 ASP B N 1
ATOM 4067 C CA . ASP B 1 59 ? 24.859 -12.289 -2.594 1 80.44 59 ASP B CA 1
ATOM 4068 C C . ASP B 1 59 ? 26.156 -12.141 -1.802 1 80.44 59 ASP B C 1
ATOM 4070 O O . ASP B 1 59 ? 27.172 -11.703 -2.346 1 80.44 59 ASP B O 1
ATOM 4074 N N . ILE B 1 60 ? 26.062 -12.586 -0.569 1 82.88 60 ILE B N 1
ATOM 4075 C CA . ILE B 1 60 ? 27.219 -12.398 0.285 1 82.88 60 ILE B CA 1
ATOM 4076 C C . ILE B 1 60 ? 28.094 -13.648 0.255 1 82.88 60 ILE B C 1
ATOM 4078 O O . ILE B 1 60 ? 29.219 -13.648 0.772 1 82.88 60 ILE B O 1
ATOM 4082 N N . GLY B 1 61 ? 27.656 -14.633 -0.378 1 83.06 61 GLY B N 1
ATOM 4083 C CA . GLY B 1 61 ? 28.406 -15.875 -0.482 1 83.06 61 GLY B CA 1
ATOM 4084 C C . GLY B 1 61 ? 28.516 -16.625 0.834 1 83.06 61 GLY B C 1
ATOM 4085 O O . GLY B 1 61 ? 29.562 -17.188 1.149 1 83.06 61 GLY B O 1
ATOM 4086 N N . ASP B 1 62 ? 27.547 -16.484 1.682 1 85.38 62 ASP B N 1
ATOM 4087 C CA . ASP B 1 62 ? 27.5 -17.172 2.967 1 85.38 62 ASP B CA 1
ATOM 4088 C C . ASP B 1 62 ? 26.719 -18.469 2.859 1 85.38 62 ASP B C 1
ATOM 4090 O O . ASP B 1 62 ? 25.484 -18.469 2.832 1 85.38 62 ASP B O 1
ATOM 4094 N N . GLY B 1 63 ? 27.391 -19.625 2.932 1 83.06 63 GLY B N 1
ATOM 4095 C CA . GLY B 1 63 ? 26.766 -20.922 2.791 1 83.06 63 GLY B CA 1
ATOM 4096 C C . GLY B 1 63 ? 25.859 -21.281 3.951 1 83.06 63 GLY B C 1
ATOM 4097 O O . GLY B 1 63 ? 24.828 -21.938 3.762 1 83.06 63 GLY B O 1
ATOM 4098 N N . ALA B 1 64 ? 26.234 -20.875 5.109 1 85.56 64 ALA B N 1
ATOM 4099 C CA . ALA B 1 64 ? 25.422 -21.156 6.285 1 85.56 64 ALA B CA 1
ATOM 4100 C C . ALA B 1 64 ? 24.078 -20.438 6.223 1 85.56 64 ALA B C 1
ATOM 4102 O O . ALA B 1 64 ? 23.031 -21.016 6.555 1 85.56 64 ALA B O 1
ATOM 4103 N N . LEU B 1 65 ? 24.141 -19.203 5.82 1 86.31 65 LEU B N 1
ATOM 4104 C CA . LEU B 1 65 ? 22.906 -18.438 5.672 1 86.31 65 LEU B CA 1
ATOM 4105 C C . LEU B 1 65 ? 22.031 -19.031 4.578 1 86.31 65 LEU B C 1
ATOM 4107 O O . LEU B 1 65 ? 20.797 -19.062 4.715 1 86.31 65 LEU B O 1
ATOM 4111 N N . LYS B 1 66 ? 22.625 -19.469 3.578 1 86.81 66 LYS B N 1
ATOM 4112 C CA . LYS B 1 66 ? 21.875 -20.125 2.51 1 86.81 66 LYS B CA 1
ATOM 4113 C C . LYS B 1 66 ? 21.188 -21.391 3.012 1 86.81 66 LYS B C 1
ATOM 4115 O O . LYS B 1 66 ? 20.031 -21.656 2.674 1 86.81 66 LYS B O 1
ATOM 4120 N N . ASP B 1 67 ? 21.906 -22.094 3.783 1 87.5 67 ASP B N 1
ATOM 4121 C CA . ASP B 1 67 ? 21.344 -23.328 4.332 1 87.5 67 ASP B CA 1
ATOM 4122 C C . ASP B 1 67 ? 20.156 -23.031 5.25 1 87.5 67 ASP B C 1
ATOM 4124 O O . ASP B 1 67 ? 19.172 -23.766 5.25 1 87.5 67 ASP B O 1
ATOM 4128 N N . TYR B 1 68 ? 20.312 -22.031 6.02 1 87.94 68 TYR B N 1
ATOM 4129 C CA . TYR B 1 68 ? 19.203 -21.609 6.867 1 87.94 68 TYR B CA 1
ATOM 4130 C C . TYR B 1 68 ? 17.984 -21.234 6.031 1 87.94 68 TYR B C 1
ATOM 4132 O O . TYR B 1 68 ? 16.844 -21.531 6.406 1 87.94 68 TYR B O 1
ATOM 4140 N N . GLY B 1 69 ? 18.188 -20.531 4.965 1 90.06 69 GLY B N 1
ATOM 4141 C CA . GLY B 1 69 ? 17.109 -20.188 4.062 1 90.06 69 GLY B CA 1
ATOM 4142 C C . GLY B 1 69 ? 16.406 -21.391 3.488 1 90.06 69 GLY B C 1
ATOM 4143 O O . GLY B 1 69 ? 15.172 -21.422 3.418 1 90.06 69 GLY B O 1
ATOM 4144 N N . PHE B 1 70 ? 17.141 -22.359 3.092 1 90.5 70 PHE B N 1
ATOM 4145 C CA . PHE B 1 70 ? 16.562 -23.578 2.541 1 90.5 70 PHE B CA 1
ATOM 4146 C C . PHE B 1 70 ? 15.742 -24.312 3.602 1 90.5 70 PHE B C 1
ATOM 4148 O O . PHE B 1 70 ? 14.672 -24.844 3.311 1 90.5 70 PHE B O 1
ATOM 4155 N N . VAL B 1 71 ? 16.25 -24.359 4.82 1 90.81 71 VAL B N 1
ATOM 4156 C CA . VAL B 1 71 ? 15.523 -25.031 5.906 1 90.81 71 VAL B CA 1
ATOM 4157 C C . VAL B 1 71 ? 14.211 -24.297 6.172 1 90.81 71 VAL B C 1
ATOM 4159 O O . VAL B 1 71 ? 13.172 -24.938 6.387 1 90.81 71 VAL B O 1
ATOM 4162 N N . TRP B 1 72 ? 14.273 -23 6.172 1 92.94 72 TRP B N 1
ATOM 4163 C CA . TRP B 1 72 ? 13.062 -22.203 6.344 1 92.94 72 TRP B CA 1
ATOM 4164 C C . TRP B 1 72 ? 12.047 -22.516 5.242 1 92.94 72 TRP B C 1
ATOM 4166 O O . TRP B 1 72 ? 10.875 -22.75 5.523 1 92.94 72 TRP B O 1
ATOM 4176 N N . MET B 1 73 ? 12.539 -22.547 4.066 1 94.06 73 MET B N 1
ATOM 4177 C CA . MET B 1 73 ? 11.648 -22.766 2.934 1 94.06 73 MET B CA 1
ATOM 4178 C C . MET B 1 73 ? 11.047 -24.172 2.992 1 94.06 73 MET B C 1
ATOM 4180 O O . MET B 1 73 ? 9.859 -24.359 2.736 1 94.06 73 MET B O 1
ATOM 4184 N N . PHE B 1 74 ? 11.766 -25.141 3.354 1 93.12 74 PHE B N 1
ATOM 4185 C CA . PHE B 1 74 ? 11.281 -26.5 3.457 1 93.12 74 PHE B CA 1
ATOM 4186 C C . PHE B 1 74 ? 10.242 -26.625 4.566 1 93.12 74 PHE B C 1
ATOM 4188 O O . PHE B 1 74 ? 9.242 -27.344 4.414 1 93.12 74 PHE B O 1
ATOM 4195 N N . SER B 1 75 ? 10.555 -25.938 5.637 1 94.94 75 SER B N 1
ATOM 4196 C CA . SER B 1 75 ? 9.617 -25.969 6.758 1 94.94 75 SER B CA 1
ATOM 4197 C C . SER B 1 75 ? 8.273 -25.359 6.379 1 94.94 75 SER B C 1
ATOM 4199 O O . SER B 1 75 ? 7.223 -25.953 6.637 1 94.94 75 SER B O 1
ATOM 4201 N N . ILE B 1 76 ? 8.297 -24.234 5.727 1 96 76 ILE B N 1
ATOM 4202 C CA . ILE B 1 76 ? 7.055 -23.562 5.344 1 96 76 ILE B CA 1
ATOM 4203 C C . ILE B 1 76 ? 6.344 -24.375 4.266 1 96 76 ILE B C 1
ATOM 4205 O O . ILE B 1 76 ? 5.117 -24.5 4.285 1 96 76 ILE B O 1
ATOM 4209 N N . THR B 1 77 ? 7.059 -24.891 3.297 1 96.12 77 THR B N 1
ATOM 4210 C CA . THR B 1 77 ? 6.473 -25.734 2.264 1 96.12 77 THR B CA 1
ATOM 4211 C C . THR B 1 77 ? 5.832 -26.969 2.879 1 96.12 77 THR B C 1
ATOM 4213 O O . THR B 1 77 ? 4.789 -27.438 2.416 1 96.12 77 THR B O 1
ATOM 4216 N N . GLY B 1 78 ? 6.484 -27.5 3.908 1 96.31 78 GLY B N 1
ATOM 4217 C CA . GLY B 1 78 ? 5.895 -28.609 4.629 1 96.31 78 GLY B CA 1
ATOM 4218 C C . GLY B 1 78 ? 4.566 -28.266 5.277 1 96.31 78 GLY B C 1
ATOM 4219 O O . GLY B 1 78 ? 3.619 -29.047 5.219 1 96.31 78 GLY B O 1
ATOM 4220 N N . LEU B 1 79 ? 4.523 -27.141 5.871 1 97.44 79 LEU B N 1
ATOM 4221 C CA . LEU B 1 79 ? 3.281 -26.703 6.492 1 97.44 79 LEU B CA 1
ATOM 4222 C C . LEU B 1 79 ? 2.193 -26.484 5.441 1 97.44 79 LEU B C 1
ATOM 4224 O O . LEU B 1 79 ? 1.021 -26.781 5.691 1 97.44 79 LEU B O 1
ATOM 4228 N N . LEU B 1 80 ? 2.555 -25.969 4.324 1 97.69 80 LEU B N 1
ATOM 4229 C CA . LEU B 1 80 ? 1.602 -25.797 3.234 1 97.69 80 LEU B CA 1
ATOM 4230 C C . LEU B 1 80 ? 1.084 -27.141 2.74 1 97.69 80 LEU B C 1
ATOM 4232 O O . LEU B 1 80 ? -0.097 -27.266 2.41 1 97.69 80 LEU B O 1
ATOM 4236 N N . LEU B 1 81 ? 2.004 -28.094 2.641 1 97.31 81 LEU B N 1
ATOM 4237 C CA . LEU B 1 81 ? 1.601 -29.438 2.23 1 97.31 81 LEU B CA 1
ATOM 4238 C C . LEU B 1 81 ? 0.568 -30.016 3.193 1 97.31 81 LEU B C 1
ATOM 4240 O O . LEU B 1 81 ? -0.444 -30.562 2.764 1 97.31 81 LEU B O 1
ATOM 4244 N N . VAL B 1 82 ? 0.798 -29.828 4.461 1 96.38 82 VAL B N 1
ATOM 4245 C CA . VAL B 1 82 ? -0.137 -30.297 5.477 1 96.38 82 VAL B CA 1
ATOM 4246 C C . VAL B 1 82 ? -1.479 -29.594 5.312 1 96.38 82 VAL B C 1
ATOM 4248 O O . VAL B 1 82 ? -2.535 -30.219 5.395 1 96.38 82 VAL B O 1
ATOM 4251 N N . ARG B 1 83 ? -1.443 -28.344 5.07 1 96.12 83 ARG B N 1
ATOM 4252 C CA . ARG B 1 83 ? -2.65 -27.547 4.863 1 96.12 83 ARG B CA 1
ATOM 4253 C C . ARG B 1 83 ? -3.436 -28.047 3.656 1 96.12 83 ARG B C 1
ATOM 4255 O O . ARG B 1 83 ? -4.668 -28.062 3.672 1 96.12 83 ARG B O 1
ATOM 4262 N N . MET B 1 84 ? -2.773 -28.438 2.604 1 95.31 84 MET B N 1
ATOM 4263 C CA . MET B 1 84 ? -3.449 -28.938 1.404 1 95.31 84 MET B CA 1
ATOM 4264 C C . MET B 1 84 ? -4.051 -30.312 1.643 1 95.31 84 MET B C 1
ATOM 4266 O O . MET B 1 84 ? -5.113 -30.641 1.106 1 95.31 84 MET B O 1
ATOM 4270 N N . PHE B 1 85 ? -3.457 -31.094 2.498 1 92.38 85 PHE B N 1
ATOM 4271 C CA . PHE B 1 85 ? -3.959 -32.406 2.822 1 92.38 85 PHE B CA 1
ATOM 4272 C C . PHE B 1 85 ? -5.27 -32.344 3.598 1 92.38 85 PHE B C 1
ATOM 4274 O O . PHE B 1 85 ? -6.172 -33.156 3.396 1 92.38 85 PHE B O 1
ATOM 4281 N N . PHE B 1 86 ? -5.336 -31.328 4.352 1 91 86 PHE B N 1
ATOM 4282 C CA . PHE B 1 86 ? -6.496 -31.219 5.227 1 91 86 PHE B CA 1
ATOM 4283 C C . PHE B 1 86 ? -7.574 -30.344 4.59 1 91 86 PHE B C 1
ATOM 4285 O O . PHE B 1 86 ? -8.633 -30.125 5.18 1 91 86 PHE B O 1
ATOM 4292 N N . ASP B 1 87 ? -7.352 -29.922 3.434 1 92.62 87 ASP B N 1
ATOM 4293 C CA . ASP B 1 87 ? -8.266 -28.953 2.83 1 92.62 87 ASP B CA 1
ATOM 4294 C C . ASP B 1 87 ? -9.656 -29.562 2.645 1 92.62 87 ASP B C 1
ATOM 4296 O O . ASP B 1 87 ? -10.664 -28.922 2.941 1 92.62 87 ASP B O 1
ATOM 4300 N N . THR B 1 88 ? -9.766 -30.812 2.184 1 86.44 88 THR B N 1
ATOM 4301 C CA . THR B 1 88 ? -11.055 -31.406 1.861 1 86.44 88 THR B CA 1
ATOM 4302 C C . THR B 1 88 ? -11.805 -31.781 3.133 1 86.44 88 THR B C 1
ATOM 4304 O O . THR B 1 88 ? -13.023 -31.984 3.104 1 86.44 88 THR B O 1
ATOM 4307 N N . ALA B 1 89 ? -11.102 -31.812 4.227 1 86.44 89 ALA B N 1
ATOM 4308 C CA . ALA B 1 89 ? -11.742 -32.094 5.504 1 86.44 89 ALA B CA 1
ATOM 4309 C C . ALA B 1 89 ? -12.43 -30.859 6.07 1 86.44 89 ALA B C 1
ATOM 4311 O O . ALA B 1 89 ? -13.305 -30.969 6.93 1 86.44 89 ALA B O 1
ATOM 4312 N N . LEU B 1 90 ? -12.031 -29.734 5.574 1 85.19 90 LEU B N 1
ATOM 4313 C CA . LEU B 1 90 ? -12.609 -28.484 6.039 1 85.19 90 LEU B CA 1
ATOM 4314 C C . LEU B 1 90 ? -13.859 -28.141 5.234 1 85.19 90 LEU B C 1
ATOM 4316 O O . LEU B 1 90 ? -13.781 -27.422 4.23 1 85.19 90 LEU B O 1
ATOM 4320 N N . THR B 1 91 ? -14.961 -28.531 5.641 1 78.25 91 THR B N 1
ATOM 4321 C CA . THR B 1 91 ? -16.203 -28.375 4.887 1 78.25 91 THR B CA 1
ATOM 4322 C C . THR B 1 91 ? -16.859 -27.031 5.172 1 78.25 91 THR B C 1
ATOM 4324 O O . THR B 1 91 ? -17.562 -26.484 4.324 1 78.25 91 THR B O 1
ATOM 4327 N N . ARG B 1 92 ? -16.641 -26.5 6.383 1 80.38 92 ARG B N 1
ATOM 4328 C CA . ARG B 1 92 ? -17.219 -25.203 6.684 1 80.38 92 ARG B CA 1
ATOM 4329 C C . ARG B 1 92 ? -16.297 -24.078 6.238 1 80.38 92 ARG B C 1
ATOM 4331 O O . ARG B 1 92 ? -15.305 -23.781 6.902 1 80.38 92 ARG B O 1
ATOM 4338 N N . ARG B 1 93 ? -16.641 -23.547 5.012 1 83.31 93 ARG B N 1
ATOM 4339 C CA . ARG B 1 93 ? -15.797 -22.484 4.469 1 83.31 93 ARG B CA 1
ATOM 4340 C C . ARG B 1 93 ? -16.594 -21.188 4.293 1 83.31 93 ARG B C 1
ATOM 4342 O O . ARG B 1 93 ? -17.016 -20.859 3.182 1 83.31 93 ARG B O 1
ATOM 4349 N N . PRO B 1 94 ? -16.672 -20.484 5.387 1 78.94 94 PRO B N 1
ATOM 4350 C CA . PRO B 1 94 ? -17.375 -19.203 5.215 1 78.94 94 PRO B CA 1
ATOM 4351 C C . PRO B 1 94 ? -16.594 -18.234 4.336 1 78.94 94 PRO B C 1
ATOM 4353 O O . PRO B 1 94 ? -15.367 -18.203 4.375 1 78.94 94 PRO B O 1
ATOM 4356 N N . GLN B 1 95 ? -17.391 -17.641 3.416 1 77.44 95 GLN B N 1
ATOM 4357 C CA . GLN B 1 95 ? -16.734 -16.641 2.574 1 77.44 95 GLN B CA 1
ATOM 4358 C C . GLN B 1 95 ? -16.547 -15.336 3.33 1 77.44 95 GLN B C 1
ATOM 4360 O O . GLN B 1 95 ? -17.531 -14.641 3.635 1 77.44 95 GLN B O 1
ATOM 4365 N N . LEU B 1 96 ? -15.352 -15.109 3.768 1 78.94 96 LEU B N 1
ATOM 4366 C CA . LEU B 1 96 ? -15.039 -13.875 4.473 1 78.94 96 LEU B CA 1
ATOM 4367 C C . LEU B 1 96 ? -14.672 -12.766 3.492 1 78.94 96 LEU B C 1
ATOM 4369 O O . LEU B 1 96 ? -13.836 -12.969 2.604 1 78.94 96 LEU B O 1
ATOM 4373 N N . GLY B 1 97 ? -15.312 -11.688 3.566 1 85.44 97 GLY B N 1
ATOM 4374 C CA . GLY B 1 97 ? -15.031 -10.555 2.701 1 85.44 97 GLY B CA 1
ATOM 4375 C C . GLY B 1 97 ? -13.695 -9.898 2.994 1 85.44 97 GLY B C 1
ATOM 4376 O O . GLY B 1 97 ? -13.078 -10.164 4.031 1 85.44 97 GLY B O 1
ATOM 4377 N N . GLN B 1 98 ? -13.148 -9.242 2.023 1 91.5 98 GLN B N 1
ATOM 4378 C CA . GLN B 1 98 ? -11.914 -8.477 2.195 1 91.5 98 GLN B CA 1
ATOM 4379 C C . GLN B 1 98 ? -12.203 -7.125 2.846 1 91.5 98 GLN B C 1
ATOM 4381 O O . GLN B 1 98 ? -13.352 -6.684 2.904 1 91.5 98 GLN B O 1
ATOM 4386 N N . ASN B 1 99 ? -11.156 -6.535 3.412 1 94.5 99 ASN B N 1
ATOM 4387 C CA . ASN B 1 99 ? -11.312 -5.234 4.055 1 94.5 99 ASN B CA 1
ATOM 4388 C C . ASN B 1 99 ? -11.445 -4.117 3.025 1 94.5 99 ASN B C 1
ATOM 4390 O O . ASN B 1 99 ? -11.891 -3.014 3.354 1 94.5 99 ASN B O 1
ATOM 4394 N N . LEU B 1 100 ? -11.016 -4.371 1.859 1 94.19 100 LEU B N 1
ATOM 4395 C CA . LEU B 1 100 ? -11.117 -3.436 0.745 1 94.19 100 LEU B CA 1
ATOM 4396 C C . LEU B 1 100 ? -12.297 -3.785 -0.154 1 94.19 100 LEU B C 1
ATOM 4398 O O . LEU B 1 100 ? -12.523 -4.957 -0.466 1 94.19 100 LEU B O 1
ATOM 4402 N N . ASN B 1 101 ? -13.109 -2.842 -0.536 1 93.38 101 ASN B N 1
ATOM 4403 C CA . ASN B 1 101 ? -14.281 -3.105 -1.363 1 93.38 101 ASN B CA 1
ATOM 4404 C C . ASN B 1 101 ? -13.891 -3.508 -2.781 1 93.38 101 ASN B C 1
ATOM 4406 O O . ASN B 1 101 ? -12.711 -3.492 -3.131 1 93.38 101 ASN B O 1
ATOM 4410 N N . THR B 1 102 ? -14.828 -3.881 -3.619 1 93.44 102 THR B N 1
ATOM 4411 C CA . THR B 1 102 ? -14.586 -4.449 -4.941 1 93.44 102 THR B CA 1
ATOM 4412 C C . THR B 1 102 ? -13.945 -3.422 -5.867 1 93.44 102 THR B C 1
ATOM 4414 O O . THR B 1 102 ? -13.039 -3.75 -6.629 1 93.44 102 THR B O 1
ATOM 4417 N N . ALA B 1 103 ? -14.391 -2.191 -5.828 1 93.5 103 ALA B N 1
ATOM 4418 C CA . ALA B 1 103 ? -13.828 -1.154 -6.691 1 93.5 103 ALA B CA 1
ATOM 4419 C C . ALA B 1 103 ? -12.367 -0.876 -6.336 1 93.5 103 ALA B C 1
ATOM 4421 O O . ALA B 1 103 ? -11.516 -0.783 -7.219 1 93.5 103 ALA B O 1
ATOM 4422 N N . GLY B 1 104 ? -12.125 -0.707 -5.047 1 94.44 104 GLY B N 1
ATOM 4423 C CA . GLY B 1 104 ? -10.75 -0.509 -4.609 1 94.44 104 GLY B CA 1
ATOM 4424 C C . GLY B 1 104 ? -9.844 -1.68 -4.938 1 94.44 104 GLY B C 1
ATOM 4425 O O . GLY B 1 104 ? -8.695 -1.488 -5.336 1 94.44 104 GLY B O 1
ATOM 4426 N N . MET B 1 105 ? -10.352 -2.82 -4.812 1 95.56 105 MET B N 1
ATOM 4427 C CA . MET B 1 105 ? -9.586 -4.031 -5.094 1 95.56 105 MET B CA 1
ATOM 4428 C C . MET B 1 105 ? -9.266 -4.141 -6.578 1 95.56 105 MET B C 1
ATOM 4430 O O . MET B 1 105 ? -8.156 -4.523 -6.953 1 95.56 105 MET B O 1
ATOM 4434 N N . SER B 1 106 ? -10.242 -3.861 -7.43 1 96.12 106 SER B N 1
ATOM 4435 C CA . SER B 1 106 ? -10 -3.9 -8.867 1 96.12 106 SER B CA 1
ATOM 4436 C C . SER B 1 106 ? -8.906 -2.922 -9.273 1 96.12 106 SER B C 1
ATOM 4438 O O . SER B 1 106 ? -8.031 -3.254 -10.078 1 96.12 106 SER B O 1
ATOM 4440 N N . PHE B 1 107 ? -8.961 -1.776 -8.703 1 95.75 107 PHE B N 1
ATOM 4441 C CA . PHE B 1 107 ? -7.934 -0.793 -9.016 1 95.75 107 PHE B CA 1
ATOM 4442 C C . PHE B 1 107 ? -6.574 -1.253 -8.508 1 95.75 107 PHE B C 1
ATOM 4444 O O . PHE B 1 107 ? -5.566 -1.111 -9.195 1 95.75 107 PHE B O 1
ATOM 4451 N N . LEU B 1 108 ? -6.57 -1.717 -7.258 1 95.44 108 LEU B N 1
ATOM 4452 C CA . LEU B 1 108 ? -5.316 -2.178 -6.676 1 95.44 108 LEU B CA 1
ATOM 4453 C C . LEU B 1 108 ? -4.703 -3.297 -7.512 1 95.44 108 LEU B C 1
ATOM 4455 O O . LEU B 1 108 ? -3.488 -3.34 -7.703 1 95.44 108 LEU B O 1
ATOM 4459 N N . CYS B 1 109 ? -5.477 -4.227 -8.031 1 96.69 109 CYS B N 1
ATOM 4460 C CA . CYS B 1 109 ? -5.012 -5.293 -8.906 1 96.69 109 CYS B CA 1
ATOM 4461 C C . CYS B 1 109 ? -4.398 -4.727 -10.18 1 96.69 109 CYS B C 1
ATOM 4463 O O . CYS B 1 109 ? -3.293 -5.109 -10.57 1 96.69 109 CYS B O 1
ATOM 4465 N N . LEU B 1 110 ? -5.102 -3.807 -10.773 1 94.56 110 LEU B N 1
ATOM 4466 C CA . LEU B 1 110 ? -4.617 -3.211 -12.008 1 94.56 110 LEU B CA 1
ATOM 4467 C C . LEU B 1 110 ? -3.311 -2.459 -11.773 1 94.56 110 LEU B C 1
ATOM 4469 O O . LEU B 1 110 ? -2.359 -2.604 -12.547 1 94.56 110 LEU B O 1
ATOM 4473 N N . ALA B 1 111 ? -3.293 -1.707 -10.742 1 91.88 111 ALA B N 1
ATOM 4474 C CA . ALA B 1 111 ? -2.107 -0.915 -10.422 1 91.88 111 ALA B CA 1
ATOM 4475 C C . ALA B 1 111 ? -0.911 -1.814 -10.133 1 91.88 111 ALA B C 1
ATOM 4477 O O . ALA B 1 111 ? 0.187 -1.585 -10.641 1 91.88 111 ALA B O 1
ATOM 4478 N N . THR B 1 112 ? -1.102 -2.793 -9.258 1 93.44 112 THR B N 1
ATOM 4479 C CA . THR B 1 112 ? -0.002 -3.682 -8.898 1 93.44 112 THR B CA 1
ATOM 4480 C C . THR B 1 112 ? 0.464 -4.48 -10.109 1 93.44 112 THR B C 1
ATOM 4482 O O . THR B 1 112 ? 1.655 -4.762 -10.258 1 93.44 112 THR B O 1
ATOM 4485 N N . PHE B 1 113 ? -0.445 -4.895 -11.016 1 94.94 113 PHE B N 1
ATOM 4486 C CA . PHE B 1 113 ? -0.069 -5.586 -12.242 1 94.94 113 PHE B CA 1
ATOM 4487 C C . PHE B 1 113 ? 0.83 -4.711 -13.102 1 94.94 113 PHE B C 1
ATOM 4489 O O . PHE B 1 113 ? 1.884 -5.156 -13.562 1 94.94 113 PHE B O 1
ATOM 4496 N N . LEU B 1 114 ? 0.427 -3.477 -13.266 1 87.19 114 LEU B N 1
ATOM 4497 C CA . LEU B 1 114 ? 1.213 -2.553 -14.078 1 87.19 114 LEU B CA 1
ATOM 4498 C C . LEU B 1 114 ? 2.578 -2.303 -13.445 1 87.19 114 LEU B C 1
ATOM 4500 O O . LEU B 1 114 ? 3.586 -2.207 -14.156 1 87.19 114 LEU B O 1
ATOM 4504 N N . PHE B 1 115 ? 2.529 -2.217 -12.172 1 85.19 115 PHE B N 1
ATOM 4505 C CA . PHE B 1 115 ? 3.779 -2.004 -11.453 1 85.19 115 PHE B CA 1
ATOM 4506 C C . PHE B 1 115 ? 4.727 -3.182 -11.656 1 85.19 115 PHE B C 1
ATOM 4508 O O . PHE B 1 115 ? 5.91 -2.994 -11.938 1 85.19 115 PHE B O 1
ATOM 4515 N N . LEU B 1 116 ? 4.301 -4.402 -11.516 1 89.19 116 LEU B N 1
ATOM 4516 C CA . LEU B 1 116 ? 5.133 -5.59 -11.664 1 89.19 116 LEU B CA 1
ATOM 4517 C C . LEU B 1 116 ? 5.59 -5.762 -13.102 1 89.19 116 LEU B C 1
ATOM 4519 O O . LEU B 1 116 ? 6.719 -6.199 -13.352 1 89.19 116 LEU B O 1
ATOM 4523 N N . MET B 1 117 ? 4.727 -5.402 -14.008 1 87.12 117 MET B N 1
ATOM 4524 C CA . MET B 1 117 ? 5.105 -5.512 -15.414 1 87.12 117 MET B CA 1
ATOM 4525 C C . MET B 1 117 ? 6.199 -4.504 -15.758 1 87.12 117 MET B C 1
ATOM 4527 O O . MET B 1 117 ? 7.098 -4.805 -16.547 1 87.12 117 MET B O 1
ATOM 4531 N N . THR B 1 118 ? 6.113 -3.346 -15.164 1 81.81 118 THR B N 1
ATOM 4532 C CA . THR B 1 118 ? 7.18 -2.367 -15.359 1 81.81 118 THR B CA 1
ATOM 4533 C C . THR B 1 118 ? 8.5 -2.887 -14.789 1 81.81 118 THR B C 1
ATOM 4535 O O . THR B 1 118 ? 9.562 -2.66 -15.367 1 81.81 118 THR B O 1
ATOM 4538 N N . LYS B 1 119 ? 8.398 -3.545 -13.703 1 83.25 119 LYS B N 1
ATOM 4539 C CA . LYS B 1 119 ? 9.602 -4.152 -13.141 1 83.25 119 LYS B CA 1
ATOM 4540 C C . LYS B 1 119 ? 10.164 -5.223 -14.062 1 83.25 119 LYS B C 1
ATOM 4542 O O . LYS B 1 119 ? 11.383 -5.324 -14.234 1 83.25 119 LYS B O 1
ATOM 4547 N N . ALA B 1 120 ? 9.352 -5.996 -14.641 1 83.62 120 ALA B N 1
ATOM 4548 C CA . ALA B 1 120 ? 9.789 -7.035 -15.57 1 83.62 120 ALA B CA 1
ATOM 4549 C C . ALA B 1 120 ? 10.469 -6.426 -16.797 1 83.62 120 ALA B C 1
ATOM 4551 O O . ALA B 1 120 ? 11.391 -7.012 -17.359 1 83.62 120 ALA B O 1
ATOM 4552 N N . MET B 1 121 ? 10.062 -5.238 -17.125 1 79.19 121 MET B N 1
ATOM 4553 C CA . MET B 1 121 ? 10.625 -4.555 -18.297 1 79.19 121 MET B CA 1
ATOM 4554 C C . MET B 1 121 ? 11.977 -3.936 -17.953 1 79.19 121 MET B C 1
ATOM 4556 O O . MET B 1 121 ? 12.844 -3.824 -18.828 1 79.19 121 MET B O 1
ATOM 4560 N N . THR B 1 122 ? 12.141 -3.582 -16.75 1 75.81 122 THR B N 1
ATOM 4561 C CA . THR B 1 122 ? 13.352 -2.842 -16.391 1 75.81 122 THR B CA 1
ATOM 4562 C C . THR B 1 122 ? 14.43 -3.787 -15.875 1 75.81 122 THR B C 1
ATOM 4564 O O . THR B 1 122 ? 15.617 -3.461 -15.922 1 75.81 122 THR B O 1
ATOM 4567 N N . GLU B 1 123 ? 14.07 -4.93 -15.469 1 77.38 123 GLU B N 1
ATOM 4568 C CA . GLU B 1 123 ? 15.055 -5.883 -14.969 1 77.38 123 GLU B CA 1
ATOM 4569 C C . GLU B 1 123 ? 15.586 -6.762 -16.094 1 77.38 123 GLU B C 1
ATOM 4571 O O . GLU B 1 123 ? 14.93 -6.941 -17.125 1 77.38 123 GLU B O 1
ATOM 4576 N N . GLU B 1 124 ? 16.797 -7.191 -15.844 1 74.19 124 GLU B N 1
ATOM 4577 C CA . GLU B 1 124 ? 17.391 -8.133 -16.797 1 74.19 124 GLU B CA 1
ATOM 4578 C C . GLU B 1 124 ? 16.656 -9.477 -16.766 1 74.19 124 GLU B C 1
ATOM 4580 O O . GLU B 1 124 ? 16.344 -9.984 -15.688 1 74.19 124 GLU B O 1
ATOM 4585 N N . PRO B 1 125 ? 16.328 -9.898 -17.922 1 70.56 125 PRO B N 1
ATOM 4586 C CA . PRO B 1 125 ? 15.609 -11.172 -17.984 1 70.56 125 PRO B CA 1
ATOM 4587 C C . PRO B 1 125 ? 16.406 -12.336 -17.406 1 70.56 125 PRO B C 1
ATOM 4589 O O . PRO B 1 125 ? 17.625 -12.32 -17.422 1 70.56 125 PRO B O 1
ATOM 4592 N N . ALA B 1 126 ? 15.727 -13.188 -16.828 1 70.44 126 ALA B N 1
ATOM 4593 C CA . ALA B 1 126 ? 16.328 -14.391 -16.266 1 70.44 126 ALA B CA 1
ATOM 4594 C C . ALA B 1 126 ? 17.078 -15.188 -17.328 1 70.44 126 ALA B C 1
ATOM 4596 O O . ALA B 1 126 ? 16.609 -15.305 -18.469 1 70.44 126 ALA B O 1
ATOM 4597 N N . PRO B 1 127 ? 18.219 -15.656 -16.953 1 68.81 127 PRO B N 1
ATOM 4598 C CA . PRO B 1 127 ? 19 -16.438 -17.922 1 68.81 127 PRO B CA 1
ATOM 4599 C C . PRO B 1 127 ? 18.219 -17.609 -18.5 1 68.81 127 PRO B C 1
ATOM 4601 O O . PRO B 1 127 ? 18.375 -17.938 -19.688 1 68.81 127 PRO B O 1
ATOM 4604 N N . SER B 1 128 ? 17.359 -18.141 -17.719 1 66.12 128 SER B N 1
ATOM 4605 C CA . SER B 1 128 ? 16.578 -19.281 -18.203 1 66.12 128 SER B CA 1
ATOM 4606 C C . SER B 1 128 ? 15.625 -18.859 -19.312 1 66.12 128 SER B C 1
ATOM 4608 O O . SER B 1 128 ? 15.438 -19.594 -20.297 1 66.12 128 SER B O 1
ATOM 4610 N N . THR B 1 129 ? 15.102 -17.703 -19.188 1 65.81 129 THR B N 1
ATOM 4611 C CA . THR B 1 129 ? 14.18 -17.203 -20.203 1 65.81 129 THR B CA 1
ATOM 4612 C C . THR B 1 129 ? 14.93 -16.875 -21.5 1 65.81 129 THR B C 1
ATOM 4614 O O . THR B 1 129 ? 14.438 -17.172 -22.594 1 65.81 129 THR B O 1
ATOM 4617 N N . LEU B 1 130 ? 16.109 -16.328 -21.344 1 66.5 130 LEU B N 1
ATOM 4618 C CA . LEU B 1 130 ? 16.906 -15.977 -22.5 1 66.5 130 LEU B CA 1
ATOM 4619 C C . LEU B 1 130 ? 17.328 -17.219 -23.266 1 66.5 130 LEU B C 1
ATOM 4621 O O . LEU B 1 130 ? 17.312 -17.234 -24.5 1 66.5 130 LEU B O 1
ATOM 4625 N N . GLN B 1 131 ? 17.656 -18.203 -22.469 1 67 131 GLN B N 1
ATOM 4626 C CA . GLN B 1 131 ? 18.062 -19.453 -23.109 1 67 131 GLN B CA 1
ATOM 4627 C C . GLN B 1 131 ? 16.906 -20.094 -23.859 1 67 131 GLN B C 1
ATOM 4629 O O . GLN B 1 131 ? 17.078 -20.609 -24.969 1 67 131 GLN B O 1
ATOM 4634 N N . SER B 1 132 ? 15.766 -19.984 -23.281 1 65.38 132 SER B N 1
ATOM 4635 C CA . SER B 1 132 ? 14.586 -20.547 -23.938 1 65.38 132 SER B CA 1
ATOM 4636 C C . SER B 1 132 ? 14.258 -19.781 -25.219 1 65.38 132 SER B C 1
ATOM 4638 O O . SER B 1 132 ? 13.836 -20.391 -26.219 1 65.38 132 SER B O 1
ATOM 4640 N N . ILE B 1 133 ? 14.414 -18.531 -25.266 1 64.56 133 ILE B N 1
ATOM 4641 C CA . ILE B 1 133 ? 14.141 -17.719 -26.438 1 64.56 133 ILE B CA 1
ATOM 4642 C C . ILE B 1 133 ? 15.172 -18.016 -27.531 1 64.56 133 ILE B C 1
ATOM 4644 O O . ILE B 1 133 ? 14.836 -18.078 -28.719 1 64.56 133 ILE B O 1
ATOM 4648 N N . HIS B 1 134 ? 16.406 -18.141 -27.047 1 65.88 134 HIS B N 1
ATOM 4649 C CA . HIS B 1 134 ? 17.453 -18.484 -28 1 65.88 134 HIS B CA 1
ATOM 4650 C C . HIS B 1 134 ? 17.156 -19.812 -28.688 1 65.88 134 HIS B C 1
ATOM 4652 O O . HIS B 1 134 ? 17.344 -19.953 -29.891 1 65.88 134 HIS B O 1
ATOM 4658 N N . ARG B 1 135 ? 16.688 -20.703 -27.938 1 65.5 135 ARG B N 1
ATOM 4659 C CA . ARG B 1 135 ? 16.344 -22 -28.5 1 65.5 135 ARG B CA 1
ATOM 4660 C C . ARG B 1 135 ? 15.141 -21.906 -29.422 1 65.5 135 ARG B C 1
ATOM 4662 O O . ARG B 1 135 ? 15.078 -22.594 -30.453 1 65.5 135 ARG B O 1
ATOM 4669 N N . ALA B 1 136 ? 14.258 -21.078 -29.062 1 63.06 136 ALA B N 1
ATOM 4670 C CA . ALA B 1 136 ? 13.094 -20.844 -29.906 1 63.06 136 ALA B CA 1
ATOM 4671 C C . ALA B 1 136 ? 13.5 -20.266 -31.25 1 63.06 136 ALA B C 1
ATOM 4673 O O . ALA B 1 136 ? 12.93 -20.609 -32.281 1 63.06 136 ALA B O 1
ATOM 4674 N N . GLN B 1 137 ? 14.453 -19.406 -31.219 1 63.72 137 GLN B N 1
ATOM 4675 C CA . GLN B 1 137 ? 14.961 -18.812 -32.469 1 63.72 137 GLN B CA 1
ATOM 4676 C C . GLN B 1 137 ? 15.625 -19.875 -33.344 1 63.72 137 GLN B C 1
ATOM 4678 O O . GLN B 1 137 ? 15.492 -19.844 -34.562 1 63.72 137 GLN B O 1
ATOM 4683 N N . LYS B 1 138 ? 16.297 -20.734 -32.656 1 64.88 138 LYS B N 1
ATOM 4684 C CA . LYS B 1 138 ? 16.969 -21.781 -33.406 1 64.88 138 LYS B CA 1
ATOM 4685 C C . LYS B 1 138 ? 15.953 -22.734 -34.062 1 64.88 138 LYS B C 1
ATOM 4687 O O . LYS B 1 138 ? 16.188 -23.25 -35.156 1 64.88 138 LYS B O 1
ATOM 4692 N N . ILE B 1 139 ? 14.906 -22.891 -33.375 1 60.78 139 ILE B N 1
ATOM 4693 C CA . ILE B 1 139 ? 13.836 -23.688 -33.938 1 60.78 139 ILE B CA 1
ATOM 4694 C C . ILE B 1 139 ? 13.25 -23 -35.188 1 60.78 139 ILE B C 1
ATOM 4696 O O . ILE B 1 139 ? 12.984 -23.641 -36.188 1 60.78 139 ILE B O 1
ATOM 4700 N N . LEU B 1 140 ? 13.094 -21.719 -35.031 1 61 140 LEU B N 1
ATOM 4701 C CA . LEU B 1 140 ? 12.547 -20.938 -36.125 1 61 140 LEU B CA 1
ATOM 4702 C C . LEU B 1 140 ? 13.484 -20.984 -37.344 1 61 140 LEU B C 1
ATOM 4704 O O . LEU B 1 140 ? 13.039 -21.031 -38.469 1 61 140 LEU B O 1
ATOM 4708 N N . GLU B 1 141 ? 14.805 -20.953 -37 1 61.81 141 GLU B N 1
ATOM 4709 C CA . GLU B 1 141 ? 15.797 -21 -38.062 1 61.81 141 GLU B CA 1
ATOM 4710 C C . GLU B 1 141 ? 16.109 -22.438 -38.469 1 61.81 141 GLU B C 1
ATOM 4712 O O . GLU B 1 141 ? 16.906 -22.688 -39.375 1 61.81 141 GLU B O 1
ATOM 4717 N N . ARG B 1 142 ? 15.406 -23.438 -38.062 1 58.66 142 ARG B N 1
ATOM 4718 C CA . ARG B 1 142 ? 15.555 -24.859 -38.375 1 58.66 142 ARG B CA 1
ATOM 4719 C C . ARG B 1 142 ? 16.984 -25.312 -38.156 1 58.66 142 ARG B C 1
ATOM 4721 O O . ARG B 1 142 ? 17.547 -26.031 -39 1 58.66 142 ARG B O 1
ATOM 4728 N N . GLN B 1 143 ? 17.609 -24.594 -37.25 1 56.28 143 GLN B N 1
ATOM 4729 C CA . GLN B 1 143 ? 18.984 -25 -36.969 1 56.28 143 GLN B CA 1
ATOM 4730 C C . GLN B 1 143 ? 19.047 -26 -35.812 1 56.28 143 GLN B C 1
ATOM 4732 O O . GLN B 1 143 ? 18.156 -26.031 -34.969 1 56.28 143 GLN B O 1
ATOM 4737 N N . ASP B 1 144 ? 19.953 -27.078 -35.938 1 49.91 144 ASP B N 1
ATOM 4738 C CA . ASP B 1 144 ? 20.156 -28.141 -34.969 1 49.91 144 ASP B CA 1
ATOM 4739 C C . ASP B 1 144 ? 20.422 -27.578 -33.562 1 49.91 144 ASP B C 1
ATOM 4741 O O . ASP B 1 144 ? 21.328 -26.75 -33.375 1 49.91 144 ASP B O 1
ATOM 4745 N N . THR B 1 145 ? 19.531 -27.703 -32.75 1 51.34 145 THR B N 1
ATOM 4746 C CA . THR B 1 145 ? 19.656 -27.234 -31.359 1 51.34 145 THR B CA 1
ATOM 4747 C C . THR B 1 145 ? 20.516 -28.203 -30.531 1 51.34 145 THR B C 1
ATOM 4749 O O . THR B 1 145 ? 20.656 -28.016 -29.328 1 51.34 145 THR B O 1
ATOM 4752 N N . SER B 1 146 ? 21.078 -29.438 -31.047 1 45.66 146 SER B N 1
ATOM 4753 C CA . SER B 1 146 ? 21.719 -30.547 -30.328 1 45.66 146 SER B CA 1
ATOM 4754 C C . SER B 1 146 ? 22.984 -30.078 -29.625 1 45.66 146 SER B C 1
ATOM 4756 O O . SER B 1 146 ? 23.328 -30.609 -28.562 1 45.66 146 SER B O 1
ATOM 4758 N N . LEU B 1 147 ? 24.172 -29.797 -30.453 1 40.81 147 LEU B N 1
ATOM 4759 C CA . LEU B 1 147 ? 25.562 -29.922 -30.016 1 40.81 147 LEU B CA 1
ATOM 4760 C C . LEU B 1 147 ? 25.766 -29.266 -28.656 1 40.81 147 LEU B C 1
ATOM 4762 O O . LEU B 1 147 ? 26.469 -29.781 -27.797 1 40.81 147 LEU B O 1
ATOM 4766 N N . ALA B 1 148 ? 26.047 -27.969 -28.531 1 40.75 148 ALA B N 1
ATOM 4767 C CA . ALA B 1 148 ? 26.938 -27.234 -27.625 1 40.75 148 ALA B CA 1
ATOM 4768 C C . ALA B 1 148 ? 26.344 -27.172 -26.219 1 40.75 148 ALA B C 1
ATOM 4770 O O . ALA B 1 148 ? 27.078 -26.969 -25.234 1 40.75 148 ALA B O 1
ATOM 4771 N N . ASP B 1 149 ? 25.188 -26.719 -25.922 1 40.31 149 ASP B N 1
ATOM 4772 C CA . ASP B 1 149 ? 25 -26.156 -24.594 1 40.31 149 ASP B CA 1
ATOM 4773 C C . ASP B 1 149 ? 24.594 -27.234 -23.594 1 40.31 149 ASP B C 1
ATOM 4775 O O . ASP B 1 149 ? 23.453 -27.688 -23.578 1 40.31 149 ASP B O 1
ATOM 4779 N N . ASP B 1 150 ? 25.406 -28.188 -23.312 1 40.22 150 ASP B N 1
ATOM 4780 C CA . ASP B 1 150 ? 25.469 -29.078 -22.172 1 40.22 150 ASP B CA 1
ATOM 4781 C C . ASP B 1 150 ? 24.75 -28.5 -20.969 1 40.22 150 ASP B C 1
ATOM 4783 O O . ASP B 1 150 ? 24.844 -29.031 -19.859 1 40.22 150 ASP B O 1
ATOM 4787 N N . GLN B 1 151 ? 24.406 -27.234 -20.953 1 42.22 151 GLN B N 1
ATOM 4788 C CA . GLN B 1 151 ? 23.984 -26.641 -19.703 1 42.22 151 GLN B CA 1
ATOM 4789 C C . GLN B 1 151 ? 22.562 -27.078 -19.344 1 42.22 151 GLN B C 1
ATOM 4791 O O . GLN B 1 151 ? 21.734 -27.328 -20.234 1 42.22 151 GLN B O 1
ATOM 4796 N N . GLU B 1 152 ? 22.375 -27.562 -18.094 1 45.09 152 GLU B N 1
ATOM 4797 C CA . GLU B 1 152 ? 21.188 -27.938 -17.328 1 45.09 152 GLU B CA 1
ATOM 4798 C C . GLU B 1 152 ? 19.969 -27.172 -17.828 1 45.09 152 GLU B C 1
ATOM 4800 O O . GLU B 1 152 ? 19.953 -25.938 -17.828 1 45.09 152 GLU B O 1
ATOM 4805 N N . ARG B 1 153 ? 19.203 -27.797 -18.75 1 51.94 153 ARG B N 1
ATOM 4806 C CA . ARG B 1 153 ? 18 -27.234 -19.344 1 51.94 153 ARG B CA 1
ATOM 4807 C C . ARG B 1 153 ? 16.953 -26.922 -18.281 1 51.94 153 ARG B C 1
ATOM 4809 O O . ARG B 1 153 ? 16.469 -27.812 -17.594 1 51.94 153 ARG B O 1
ATOM 4816 N N . ASP B 1 154 ? 16.734 -25.703 -17.938 1 52.97 154 ASP B N 1
ATOM 4817 C CA . ASP B 1 154 ? 15.805 -25.266 -16.906 1 52.97 154 ASP B CA 1
ATOM 4818 C C . ASP B 1 154 ? 14.375 -25.219 -17.453 1 52.97 154 ASP B C 1
ATOM 4820 O O . ASP B 1 154 ? 13.422 -25.156 -16.672 1 52.97 154 ASP B O 1
ATOM 4824 N N . ALA B 1 155 ? 14.219 -25.359 -19.031 1 56.94 155 ALA B N 1
ATOM 4825 C CA . ALA B 1 155 ? 12.867 -25.234 -19.578 1 56.94 155 ALA B CA 1
ATOM 4826 C C . ALA B 1 155 ? 12.609 -26.297 -20.641 1 56.94 155 ALA B C 1
ATOM 4828 O O . ALA B 1 155 ? 13.547 -26.766 -21.297 1 56.94 155 ALA B O 1
ATOM 4829 N N . GLY B 1 156 ? 11.352 -26.875 -20.812 1 55.31 156 GLY B N 1
ATOM 4830 C CA . GLY B 1 156 ? 10.961 -27.906 -21.766 1 55.31 156 GLY B CA 1
ATOM 4831 C C . GLY B 1 156 ? 10.641 -27.359 -23.141 1 55.31 156 GLY B C 1
ATOM 4832 O O . GLY B 1 156 ? 10.734 -26.141 -23.375 1 55.31 156 GLY B O 1
ATOM 4833 N N . PRO B 1 157 ? 10.359 -28.234 -24.078 1 56.72 157 PRO B N 1
ATOM 4834 C CA . PRO B 1 157 ? 10.109 -27.859 -25.484 1 56.72 157 PRO B CA 1
ATOM 4835 C C . PRO B 1 157 ? 8.875 -26.984 -25.641 1 56.72 157 PRO B C 1
ATOM 4837 O O . PRO B 1 157 ? 8.82 -26.141 -26.547 1 56.72 157 PRO B O 1
ATOM 4840 N N . ALA B 1 158 ? 7.914 -27.234 -24.812 1 59.31 158 ALA B N 1
ATOM 4841 C CA . ALA B 1 158 ? 6.719 -26.391 -24.938 1 59.31 158 ALA B CA 1
ATOM 4842 C C . ALA B 1 158 ? 7.043 -24.938 -24.625 1 59.31 158 ALA B C 1
ATOM 4844 O O . ALA B 1 158 ? 6.5 -24.031 -25.266 1 59.31 158 ALA B O 1
ATOM 4845 N N . ALA B 1 159 ? 7.809 -24.797 -23.672 1 63.5 159 ALA B N 1
ATOM 4846 C CA . ALA B 1 159 ? 8.227 -23.422 -23.359 1 63.5 159 ALA B CA 1
ATOM 4847 C C . ALA B 1 159 ? 8.914 -22.781 -24.562 1 63.5 159 ALA B C 1
ATOM 4849 O O . ALA B 1 159 ? 8.672 -21.609 -24.875 1 63.5 159 ALA B O 1
ATOM 4850 N N . ASP B 1 160 ? 9.758 -23.562 -25.266 1 58.47 160 ASP B N 1
ATOM 4851 C CA . ASP B 1 160 ? 10.477 -23.062 -26.422 1 58.47 160 ASP B CA 1
ATOM 4852 C C . ASP B 1 160 ? 9.5 -22.703 -27.547 1 58.47 160 ASP B C 1
ATOM 4854 O O . ASP B 1 160 ? 9.656 -21.672 -28.203 1 58.47 160 ASP B O 1
ATOM 4858 N N . LEU B 1 161 ? 8.562 -23.547 -27.703 1 56.28 161 LEU B N 1
ATOM 4859 C CA . LEU B 1 161 ? 7.586 -23.328 -28.766 1 56.28 161 LEU B CA 1
ATOM 4860 C C . LEU B 1 161 ? 6.723 -22.109 -28.469 1 56.28 161 LEU B C 1
ATOM 4862 O O . LEU B 1 161 ? 6.438 -21.312 -29.375 1 56.28 161 LEU B O 1
ATOM 4866 N N . LEU B 1 162 ? 6.34 -22 -27.281 1 57.94 162 LEU B N 1
ATOM 4867 C CA . LEU B 1 162 ? 5.492 -20.875 -26.891 1 57.94 162 LEU B CA 1
ATOM 4868 C C . LEU B 1 162 ? 6.266 -19.562 -26.984 1 57.94 162 LEU B C 1
ATOM 4870 O O . LEU B 1 162 ? 5.691 -18.516 -27.281 1 57.94 162 LEU B O 1
ATOM 4874 N N . ASN B 1 163 ? 7.5 -19.688 -26.812 1 59.59 163 ASN B N 1
ATOM 4875 C CA . ASN B 1 163 ? 8.344 -18.5 -26.891 1 59.59 163 ASN B CA 1
ATOM 4876 C C . ASN B 1 163 ? 8.648 -18.125 -28.328 1 59.59 163 ASN B C 1
ATOM 4878 O O . ASN B 1 163 ? 9.18 -17.031 -28.594 1 59.59 163 ASN B O 1
ATOM 4882 N N . THR B 1 164 ? 8.398 -19.016 -29.234 1 55.41 164 THR B N 1
ATOM 4883 C CA . THR B 1 164 ? 8.594 -18.688 -30.656 1 55.41 164 THR B CA 1
ATOM 4884 C C . THR B 1 164 ? 7.723 -17.5 -31.047 1 55.41 164 THR B C 1
ATOM 4886 O O . THR B 1 164 ? 8.133 -16.672 -31.859 1 55.41 164 THR B O 1
ATOM 4889 N N . GLY B 1 165 ? 6.504 -17.484 -30.453 1 52.12 165 GLY B N 1
ATOM 4890 C CA . GLY B 1 165 ? 5.676 -16.312 -30.719 1 52.12 165 GLY B CA 1
ATOM 4891 C C . GLY B 1 165 ? 6.332 -15.008 -30.328 1 52.12 165 GLY B C 1
ATOM 4892 O O . GLY B 1 165 ? 6.27 -14.023 -31.062 1 52.12 165 GLY B O 1
ATOM 4893 N N . ALA B 1 166 ? 6.945 -15.086 -29.234 1 58.09 166 ALA B N 1
ATOM 4894 C CA . ALA B 1 166 ? 7.641 -13.891 -28.781 1 58.09 166 ALA B CA 1
ATOM 4895 C C . ALA B 1 166 ? 8.859 -13.586 -29.641 1 58.09 166 ALA B C 1
ATOM 4897 O O . ALA B 1 166 ? 9.195 -12.422 -29.875 1 58.09 166 ALA B O 1
ATOM 4898 N N . ALA B 1 167 ? 9.5 -14.633 -30.156 1 55.28 167 ALA B N 1
ATOM 4899 C CA . ALA B 1 167 ? 10.656 -14.477 -31.031 1 55.28 167 ALA B CA 1
ATOM 4900 C C . ALA B 1 167 ? 10.258 -13.844 -32.344 1 55.28 167 ALA B C 1
ATOM 4902 O O . ALA B 1 167 ? 11 -13.031 -32.906 1 55.28 167 ALA B O 1
ATOM 4903 N N . VAL B 1 168 ? 9.102 -14.203 -32.75 1 50.97 168 VAL B N 1
ATOM 4904 C CA . VAL B 1 168 ? 8.586 -13.594 -33.969 1 50.97 168 VAL B CA 1
ATOM 4905 C C . VAL B 1 168 ? 8.352 -12.102 -33.75 1 50.97 168 VAL B C 1
ATOM 4907 O O . VAL B 1 168 ? 8.656 -11.281 -34.625 1 50.97 168 VAL B O 1
ATOM 4910 N N . ALA B 1 169 ? 7.852 -11.875 -32.625 1 52.97 169 ALA B N 1
ATOM 4911 C CA . ALA B 1 169 ? 7.629 -10.461 -32.312 1 52.97 169 ALA B CA 1
ATOM 4912 C C . ALA B 1 169 ? 8.953 -9.703 -32.25 1 52.97 169 ALA B C 1
ATOM 4914 O O . ALA B 1 169 ? 9.023 -8.539 -32.656 1 52.97 169 ALA B O 1
ATOM 4915 N N . LYS B 1 170 ? 9.922 -10.359 -31.703 1 57.97 170 LYS B N 1
ATOM 4916 C CA . LYS B 1 170 ? 11.273 -9.828 -31.703 1 57.97 170 LYS B CA 1
ATOM 4917 C C . LYS B 1 170 ? 11.727 -9.461 -33.125 1 57.97 170 LYS B C 1
ATOM 4919 O O . LYS B 1 170 ? 12.297 -8.391 -33.344 1 57.97 170 LYS B O 1
ATOM 4924 N N . ASP B 1 171 ? 11.672 -10.438 -33.969 1 55.22 171 ASP B N 1
ATOM 4925 C CA . ASP B 1 171 ? 12.148 -10.211 -35.344 1 55.22 171 ASP B CA 1
ATOM 4926 C C . ASP B 1 171 ? 11.461 -9.008 -35.969 1 55.22 171 ASP B C 1
ATOM 4928 O O . ASP B 1 171 ? 12.086 -8.258 -36.719 1 55.22 171 ASP B O 1
ATOM 4932 N N . VAL B 1 172 ? 10.297 -8.812 -35.594 1 46.56 172 VAL B N 1
ATOM 4933 C CA . VAL B 1 172 ? 9.578 -7.656 -36.125 1 46.56 172 VAL B CA 1
ATOM 4934 C C . VAL B 1 172 ? 10.078 -6.383 -35.438 1 46.56 172 VAL B C 1
ATOM 4936 O O . VAL B 1 172 ? 10.203 -5.336 -36.094 1 46.56 172 VAL B O 1
ATOM 4939 N N . LEU B 1 173 ? 10.352 -6.633 -34.188 1 49.06 173 LEU B N 1
ATOM 4940 C CA . LEU B 1 173 ? 10.773 -5.453 -33.438 1 49.06 173 LEU B CA 1
ATOM 4941 C C . LEU B 1 173 ? 12.266 -5.207 -33.625 1 49.06 173 LEU B C 1
ATOM 4943 O O . LEU B 1 173 ? 12.758 -4.109 -33.344 1 49.06 173 LEU B O 1
ATOM 4947 N N . ASP B 1 174 ? 13.031 -6.242 -33.875 1 51.34 174 ASP B N 1
ATOM 4948 C CA . ASP B 1 174 ? 14.484 -6.164 -34.031 1 51.34 174 ASP B CA 1
ATOM 4949 C C . ASP B 1 174 ? 14.867 -5.273 -35.219 1 51.34 174 ASP B C 1
ATOM 4951 O O . ASP B 1 174 ? 16.047 -4.984 -35.438 1 51.34 174 ASP B O 1
ATOM 4955 N N . GLU B 1 175 ? 14.156 -5.117 -36.188 1 47.62 175 GLU B N 1
ATOM 4956 C CA . GLU B 1 175 ? 14.867 -4.441 -37.281 1 47.62 175 GLU B CA 1
ATOM 4957 C C . GLU B 1 175 ? 15.789 -3.35 -36.75 1 47.62 175 GLU B C 1
ATOM 4959 O O . GLU B 1 175 ? 16.688 -2.883 -37.438 1 47.62 175 GLU B O 1
ATOM 4964 N N . GLY B 1 176 ? 15.688 -2.885 -35.562 1 41.12 176 GLY B N 1
ATOM 4965 C CA . GLY B 1 176 ? 16.641 -1.861 -35.188 1 41.12 176 GLY B CA 1
ATOM 4966 C C . GLY B 1 176 ? 17.406 -2.201 -33.906 1 41.12 176 GLY B C 1
ATOM 4967 O O . GLY B 1 176 ? 18.625 -1.987 -33.844 1 41.12 176 GLY B O 1
ATOM 4968 N N . THR B 1 177 ? 17.094 -2.164 -32.688 1 45.06 177 THR B N 1
ATOM 4969 C CA . THR B 1 177 ? 17.891 -2.01 -31.453 1 45.06 177 THR B CA 1
ATOM 4970 C C . THR B 1 177 ? 18.219 -3.371 -30.844 1 45.06 177 THR B C 1
ATOM 4972 O O . THR B 1 177 ? 17.312 -4.184 -30.625 1 45.06 177 THR B O 1
ATOM 4975 N N . GLY B 1 178 ? 19.328 -4.16 -31.328 1 50.28 178 GLY B N 1
ATOM 4976 C CA . GLY B 1 178 ? 20.062 -5.277 -30.75 1 50.28 178 GLY B CA 1
ATOM 4977 C C . GLY B 1 178 ? 19.312 -5.941 -29.609 1 50.28 178 GLY B C 1
ATOM 4978 O O . GLY B 1 178 ? 19.703 -7.004 -29.125 1 50.28 178 GLY B O 1
ATOM 4979 N N . ASP B 1 179 ? 18.406 -5.457 -28.906 1 62.25 179 ASP B N 1
ATOM 4980 C CA . ASP B 1 179 ? 17.828 -5.891 -27.641 1 62.25 179 ASP B CA 1
ATOM 4981 C C . ASP B 1 179 ? 16.547 -6.695 -27.859 1 62.25 179 ASP B C 1
ATOM 4983 O O . ASP B 1 179 ? 15.664 -6.711 -27 1 62.25 179 ASP B O 1
ATOM 4987 N N . GLY B 1 180 ? 16.438 -7.469 -29.016 1 66 180 GLY B N 1
ATOM 4988 C CA . GLY B 1 180 ? 15.219 -8.188 -29.375 1 66 180 GLY B CA 1
ATOM 4989 C C . GLY B 1 180 ? 14.906 -9.328 -28.422 1 66 180 GLY B C 1
ATOM 4990 O O . GLY B 1 180 ? 13.742 -9.562 -28.094 1 66 180 GLY B O 1
ATOM 4991 N N . GLU B 1 181 ? 15.93 -10.055 -28.125 1 71.69 181 GLU B N 1
ATOM 4992 C CA . GLU B 1 181 ? 15.742 -11.18 -27.203 1 71.69 181 GLU B CA 1
ATOM 4993 C C . GLU B 1 181 ? 15.18 -10.711 -25.859 1 71.69 181 GLU B C 1
ATOM 4995 O O . GLU B 1 181 ? 14.328 -11.383 -25.281 1 71.69 181 GLU B O 1
ATOM 5000 N N . ARG B 1 182 ? 15.641 -9.633 -25.484 1 76.06 182 ARG B N 1
ATOM 5001 C CA . ARG B 1 182 ? 15.164 -9.078 -24.219 1 76.06 182 ARG B CA 1
ATOM 5002 C C . ARG B 1 182 ? 13.688 -8.695 -24.312 1 76.06 182 ARG B C 1
ATOM 5004 O O . ARG B 1 182 ? 12.906 -8.984 -23.391 1 76.06 182 ARG B O 1
ATOM 5011 N N . VAL B 1 183 ? 13.359 -8.133 -25.359 1 75.5 183 VAL B N 1
ATOM 5012 C CA . VAL B 1 183 ? 11.977 -7.68 -25.531 1 75.5 183 VAL B CA 1
ATOM 5013 C C . VAL B 1 183 ? 11.047 -8.883 -25.609 1 75.5 183 VAL B C 1
ATOM 5015 O O . VAL B 1 183 ? 9.953 -8.867 -25.031 1 75.5 183 VAL B O 1
ATOM 5018 N N . ALA B 1 184 ? 11.484 -9.883 -26.297 1 76.94 184 ALA B N 1
ATOM 5019 C CA . ALA B 1 184 ? 10.672 -11.094 -26.391 1 76.94 184 ALA B CA 1
ATOM 5020 C C . ALA B 1 184 ? 10.477 -11.734 -25.016 1 76.94 184 ALA B C 1
ATOM 5022 O O . ALA B 1 184 ? 9.383 -12.203 -24.688 1 76.94 184 ALA B O 1
ATOM 5023 N N . ALA B 1 185 ? 11.469 -11.75 -24.25 1 78.69 185 ALA B N 1
ATOM 5024 C CA . ALA B 1 185 ? 11.383 -12.32 -22.906 1 78.69 185 ALA B CA 1
ATOM 5025 C C . ALA B 1 185 ? 10.398 -11.539 -22.031 1 78.69 185 ALA B C 1
ATOM 5027 O O . ALA B 1 185 ? 9.625 -12.133 -21.281 1 78.69 185 ALA B O 1
ATOM 5028 N N . VAL B 1 186 ? 10.438 -10.258 -22.203 1 82.31 186 VAL B N 1
ATOM 5029 C CA . VAL B 1 186 ? 9.562 -9.391 -21.422 1 82.31 186 VAL B CA 1
ATOM 5030 C C . VAL B 1 186 ? 8.109 -9.602 -21.844 1 82.31 186 VAL B C 1
ATOM 5032 O O . VAL B 1 186 ? 7.223 -9.711 -20.984 1 82.31 186 VAL B O 1
ATOM 5035 N N . ILE B 1 187 ? 7.871 -9.695 -23.031 1 82.94 187 ILE B N 1
ATOM 5036 C CA . ILE B 1 187 ? 6.516 -9.875 -23.547 1 82.94 187 ILE B CA 1
ATOM 5037 C C . ILE B 1 187 ? 5.969 -11.219 -23.062 1 82.94 187 ILE B C 1
ATOM 5039 O O . ILE B 1 187 ? 4.809 -11.32 -22.656 1 82.94 187 ILE B O 1
ATOM 5043 N N . MET B 1 188 ? 6.816 -12.18 -23.078 1 85.31 188 MET B N 1
ATOM 5044 C CA . MET B 1 188 ? 6.379 -13.508 -22.641 1 85.31 188 MET B CA 1
ATOM 5045 C C . MET B 1 188 ? 6.098 -13.523 -21.141 1 85.31 188 MET B C 1
ATOM 5047 O O . MET B 1 188 ? 5.164 -14.188 -20.688 1 85.31 188 MET B O 1
ATOM 5051 N N . ALA B 1 189 ? 6.922 -12.852 -20.469 1 87.12 189 ALA B N 1
ATOM 5052 C CA . ALA B 1 189 ? 6.688 -12.773 -19.031 1 87.12 189 ALA B CA 1
ATOM 5053 C C . ALA B 1 189 ? 5.355 -12.094 -18.734 1 87.12 189 ALA B C 1
ATOM 5055 O O . ALA B 1 189 ? 4.574 -12.578 -17.906 1 87.12 189 ALA B O 1
ATOM 5056 N N . ILE B 1 190 ? 5.125 -11.016 -19.422 1 89.88 190 ILE B N 1
ATOM 5057 C CA . ILE B 1 190 ? 3.889 -10.273 -19.219 1 89.88 190 ILE B CA 1
ATOM 5058 C C . ILE B 1 190 ? 2.695 -11.141 -19.625 1 89.88 190 ILE B C 1
ATOM 5060 O O . ILE B 1 190 ? 1.694 -11.195 -18.906 1 89.88 190 ILE B O 1
ATOM 5064 N N . ALA B 1 191 ? 2.838 -11.828 -20.703 1 90.75 191 ALA B N 1
ATOM 5065 C CA . ALA B 1 191 ? 1.755 -12.68 -21.172 1 90.75 191 ALA B CA 1
ATOM 5066 C C . ALA B 1 191 ? 1.48 -13.82 -20.203 1 90.75 191 ALA B C 1
ATOM 5068 O O . ALA B 1 191 ? 0.324 -14.164 -19.953 1 90.75 191 ALA B O 1
ATOM 5069 N N . ALA B 1 192 ? 2.488 -14.383 -19.688 1 92.62 192 ALA B N 1
ATOM 5070 C CA . ALA B 1 192 ? 2.33 -15.484 -18.75 1 92.62 192 ALA B CA 1
ATOM 5071 C C . ALA B 1 192 ? 1.635 -15.016 -17.469 1 92.62 192 ALA B C 1
ATOM 5073 O O . ALA B 1 192 ? 0.71 -15.672 -16.984 1 92.62 192 ALA B O 1
ATOM 5074 N N . HIS B 1 193 ? 2.082 -13.875 -16.953 1 96 193 HIS B N 1
ATOM 5075 C CA . HIS B 1 193 ? 1.438 -13.344 -15.75 1 96 193 HIS B CA 1
ATOM 5076 C C . HIS B 1 193 ? -0.007 -12.945 -16.031 1 96 193 HIS B C 1
ATOM 5078 O O . HIS B 1 193 ? -0.885 -13.141 -15.188 1 96 193 HIS B O 1
ATOM 5084 N N . LEU B 1 194 ? -0.214 -12.391 -17.188 1 96.44 194 LEU B N 1
ATOM 5085 C CA . LEU B 1 194 ? -1.578 -12.055 -17.578 1 96.44 194 LEU B CA 1
ATOM 5086 C C . LEU B 1 194 ? -2.449 -13.305 -17.656 1 96.44 194 LEU B C 1
ATOM 5088 O O . LEU B 1 194 ? -3.615 -13.281 -17.266 1 96.44 194 LEU B O 1
ATOM 5092 N N . ALA B 1 195 ? -1.894 -14.359 -18.156 1 97 195 ALA B N 1
ATOM 5093 C CA . ALA B 1 195 ? -2.621 -15.625 -18.234 1 97 195 ALA B CA 1
ATOM 5094 C C . ALA B 1 195 ? -2.979 -16.141 -16.844 1 97 195 ALA B C 1
ATOM 5096 O O . ALA B 1 195 ? -4.07 -16.672 -16.641 1 97 195 ALA B O 1
ATOM 5097 N N . VAL B 1 196 ? -2.086 -16 -15.922 1 98 196 VAL B N 1
ATOM 5098 C CA . VAL B 1 196 ? -2.369 -16.422 -14.555 1 98 196 VAL B CA 1
ATOM 5099 C C . VAL B 1 196 ? -3.496 -15.57 -13.977 1 98 196 VAL B C 1
ATOM 5101 O O . VAL B 1 196 ? -4.453 -16.094 -13.406 1 98 196 VAL B O 1
ATOM 5104 N N . VAL B 1 197 ? -3.416 -14.273 -14.156 1 98.19 197 VAL B N 1
ATOM 5105 C CA . VAL B 1 197 ? -4.391 -13.328 -13.625 1 98.19 197 VAL B CA 1
ATOM 5106 C C . VAL B 1 197 ? -5.77 -13.625 -14.211 1 98.19 197 VAL B C 1
ATOM 5108 O O . VAL B 1 197 ? -6.742 -13.789 -13.469 1 98.19 197 VAL B O 1
ATOM 5111 N N . LEU B 1 198 ? -5.848 -13.75 -15.5 1 98.12 198 LEU B N 1
ATOM 5112 C CA . LEU B 1 198 ? -7.125 -14.016 -16.156 1 98.12 198 LEU B CA 1
ATOM 5113 C C . LEU B 1 198 ? -7.645 -15.406 -15.797 1 98.12 198 LEU B C 1
ATOM 5115 O O . LEU B 1 198 ? -8.852 -15.602 -15.656 1 98.12 198 LEU B O 1
ATOM 5119 N N . GLY B 1 199 ? -6.73 -16.359 -15.711 1 98.38 199 GLY B N 1
ATOM 5120 C CA . GLY B 1 199 ? -7.133 -17.688 -15.312 1 98.38 199 GLY B CA 1
ATOM 5121 C C . GLY B 1 199 ? -7.797 -17.734 -13.945 1 98.38 199 GLY B C 1
ATOM 5122 O O . GLY B 1 199 ? -8.828 -18.375 -13.773 1 98.38 199 GLY B O 1
ATOM 5123 N N . LEU B 1 200 ? -7.227 -17.047 -12.992 1 98.25 200 LEU B N 1
ATOM 5124 C CA . LEU B 1 200 ? -7.789 -17 -11.641 1 98.25 200 LEU B CA 1
ATOM 5125 C C . LEU B 1 200 ? -9.133 -16.281 -11.641 1 98.25 200 LEU B C 1
ATOM 5127 O O . LEU B 1 200 ? -10.062 -16.703 -10.945 1 98.25 200 LEU B O 1
ATOM 5131 N N . LEU B 1 201 ? -9.273 -15.219 -12.406 1 97.81 201 LEU B N 1
ATOM 5132 C CA . LEU B 1 201 ? -10.531 -14.477 -12.484 1 97.81 201 LEU B CA 1
ATOM 5133 C C . LEU B 1 201 ? -11.633 -15.336 -13.094 1 97.81 201 LEU B C 1
ATOM 5135 O O . LEU B 1 201 ? -12.75 -15.375 -12.57 1 97.81 201 LEU B O 1
ATOM 5139 N N . PHE B 1 202 ? -11.297 -16.062 -14.141 1 97.56 202 PHE B N 1
ATOM 5140 C CA . PHE B 1 202 ? -12.289 -16.875 -14.812 1 97.56 202 PHE B CA 1
ATOM 5141 C C . PHE B 1 202 ? -12.656 -18.094 -13.969 1 97.56 202 PHE B C 1
ATOM 5143 O O . PHE B 1 202 ? -13.805 -18.531 -13.969 1 97.56 202 PHE B O 1
ATOM 5150 N N . LEU B 1 203 ? -11.703 -18.641 -13.328 1 96.75 203 LEU B N 1
ATOM 5151 C CA . LEU B 1 203 ? -11.984 -19.75 -12.43 1 96.75 203 LEU B CA 1
ATOM 5152 C C . LEU B 1 203 ? -13.016 -19.359 -11.375 1 96.75 203 LEU B C 1
ATOM 5154 O O . LEU B 1 203 ? -13.984 -20.078 -11.141 1 96.75 203 LEU B O 1
ATOM 5158 N N . ALA B 1 204 ? -12.828 -18.203 -10.781 1 95.94 204 ALA B N 1
ATOM 5159 C CA . ALA B 1 204 ? -13.75 -17.719 -9.75 1 95.94 204 ALA B CA 1
ATOM 5160 C C . ALA B 1 204 ? -15.117 -17.391 -10.352 1 95.94 204 ALA B C 1
ATOM 5162 O O . ALA B 1 204 ? -16.156 -17.766 -9.789 1 95.94 204 ALA B O 1
ATOM 5163 N N . ARG B 1 205 ? -15.125 -16.75 -11.477 1 95.06 205 ARG B N 1
ATOM 5164 C CA . ARG B 1 205 ? -16.375 -16.344 -12.117 1 95.06 205 ARG B CA 1
ATOM 5165 C C . ARG B 1 205 ? -17.203 -17.562 -12.531 1 95.06 205 ARG B C 1
ATOM 5167 O O . ARG B 1 205 ? -18.422 -17.578 -12.344 1 95.06 205 ARG B O 1
ATOM 5174 N N . LEU B 1 206 ? -16.578 -18.562 -13.031 1 93.88 206 LEU B N 1
ATOM 5175 C CA . LEU B 1 206 ? -17.281 -19.703 -13.617 1 93.88 206 LEU B CA 1
ATOM 5176 C C . LEU B 1 206 ? -17.625 -20.719 -12.547 1 93.88 206 LEU B C 1
ATOM 5178 O O . LEU B 1 206 ? -18.688 -21.344 -12.609 1 93.88 206 LEU B O 1
ATOM 5182 N N . HIS B 1 207 ? -16.75 -20.828 -11.508 1 93.06 207 HIS B N 1
ATOM 5183 C CA . HIS B 1 207 ? -16.953 -22 -10.656 1 93.06 207 HIS B CA 1
ATOM 5184 C C . HIS B 1 207 ? -17.141 -21.594 -9.203 1 93.06 207 HIS B C 1
ATOM 5186 O O . HIS B 1 207 ? -17.609 -22.391 -8.383 1 93.06 207 HIS B O 1
ATOM 5192 N N . PHE B 1 208 ? -16.719 -20.391 -8.797 1 92.06 208 PHE B N 1
ATOM 5193 C CA . PHE B 1 208 ? -16.906 -19.969 -7.414 1 92.06 208 PHE B CA 1
ATOM 5194 C C . PHE B 1 208 ? -18.172 -19.141 -7.27 1 92.06 208 PHE B C 1
ATOM 5196 O O . PHE B 1 208 ? -18.594 -18.828 -6.152 1 92.06 208 PHE B O 1
ATOM 5203 N N . GLY B 1 209 ? -18.781 -18.703 -8.383 1 87.94 209 GLY B N 1
ATOM 5204 C CA . GLY B 1 209 ? -20.078 -18.031 -8.344 1 87.94 209 GLY B CA 1
ATOM 5205 C C . GLY B 1 209 ? -19.953 -16.516 -8.258 1 87.94 209 GLY B C 1
ATOM 5206 O O . GLY B 1 209 ? -20.969 -15.812 -8.344 1 87.94 209 GLY B O 1
ATOM 5207 N N . SER B 1 210 ? -18.766 -16.047 -8.008 1 90.12 210 SER B N 1
ATOM 5208 C CA . SER B 1 210 ? -18.594 -14.594 -7.926 1 90.12 210 SER B CA 1
ATOM 5209 C C . SER B 1 210 ? -17.188 -14.188 -8.367 1 90.12 210 SER B C 1
ATOM 5211 O O . SER B 1 210 ? -16.266 -15.016 -8.375 1 90.12 210 SER B O 1
ATOM 5213 N N . LEU B 1 211 ? -17.031 -12.938 -8.727 1 93.12 211 LEU B N 1
ATOM 5214 C CA . LEU B 1 211 ? -15.758 -12.406 -9.18 1 93.12 211 LEU B CA 1
ATOM 5215 C C . LEU B 1 211 ? -14.898 -11.961 -7.996 1 93.12 211 LEU B C 1
ATOM 5217 O O . LEU B 1 211 ? -13.688 -11.805 -8.125 1 93.12 211 LEU B O 1
ATOM 5221 N N . GLU B 1 212 ? -15.492 -11.719 -6.863 1 93.19 212 GLU B N 1
ATOM 5222 C CA . GLU B 1 212 ? -14.82 -11.141 -5.699 1 93.19 212 GLU B CA 1
ATOM 5223 C C . GLU B 1 212 ? -13.664 -12.016 -5.234 1 93.19 212 GLU B C 1
ATOM 5225 O O . GLU B 1 212 ? -12.555 -11.523 -5.012 1 93.19 212 GLU B O 1
ATOM 5230 N N . PRO B 1 213 ? -13.914 -13.328 -5.156 1 94.12 213 PRO B N 1
ATOM 5231 C CA . PRO B 1 213 ? -12.773 -14.156 -4.773 1 94.12 213 PRO B CA 1
ATOM 5232 C C . PRO B 1 213 ? -11.664 -14.164 -5.828 1 94.12 213 PRO B C 1
ATOM 5234 O O . PRO B 1 213 ? -10.484 -14.305 -5.492 1 94.12 213 PRO B O 1
ATOM 5237 N N . GLY B 1 214 ? -12.039 -14.078 -7.094 1 96.56 214 GLY B N 1
ATOM 5238 C CA . GLY B 1 214 ? -11.047 -13.977 -8.148 1 96.56 214 GLY B CA 1
ATOM 5239 C C . GLY B 1 214 ? -10.148 -12.766 -8.016 1 96.56 214 GLY B C 1
ATOM 5240 O O . GLY B 1 214 ? -8.93 -12.875 -8.148 1 96.56 214 GLY B O 1
ATOM 5241 N N . LEU B 1 215 ? -10.742 -11.625 -7.707 1 96.94 215 LEU B N 1
ATOM 5242 C CA . LEU B 1 215 ? -9.984 -10.398 -7.492 1 96.94 215 LEU B CA 1
ATOM 5243 C C . LEU B 1 215 ? -9.062 -10.531 -6.285 1 96.94 215 LEU B C 1
ATOM 5245 O O . LEU B 1 215 ? -7.93 -10.055 -6.309 1 96.94 215 LEU B O 1
ATOM 5249 N N . ALA B 1 216 ? -9.578 -11.148 -5.281 1 97 216 ALA B N 1
ATOM 5250 C CA . ALA B 1 216 ? -8.781 -11.352 -4.074 1 97 216 ALA B CA 1
ATOM 5251 C C . ALA B 1 216 ? -7.562 -12.227 -4.367 1 97 216 ALA B C 1
ATOM 5253 O O . ALA B 1 216 ? -6.449 -11.922 -3.936 1 97 216 ALA B O 1
ATOM 5254 N N . MET B 1 217 ? -7.754 -13.289 -5.098 1 97.88 217 MET B N 1
ATOM 5255 C CA . MET B 1 217 ? -6.656 -14.172 -5.465 1 97.88 217 MET B CA 1
ATOM 5256 C C . MET B 1 217 ? -5.613 -13.438 -6.297 1 97.88 217 MET B C 1
ATOM 5258 O O . MET B 1 217 ? -4.414 -13.539 -6.035 1 97.88 217 MET B O 1
ATOM 5262 N N . VAL B 1 218 ? -6.129 -12.742 -7.27 1 98.31 218 VAL B N 1
ATOM 5263 C CA . VAL B 1 218 ? -5.242 -12 -8.164 1 98.31 218 VAL B CA 1
ATOM 5264 C C . VAL B 1 218 ? -4.449 -10.969 -7.367 1 98.31 218 VAL B C 1
ATOM 5266 O O . VAL B 1 218 ? -3.238 -10.82 -7.559 1 98.31 218 VAL B O 1
ATOM 5269 N N . CYS B 1 219 ? -5.113 -10.258 -6.488 1 97.5 219 CYS B N 1
ATOM 5270 C CA . CYS B 1 219 ? -4.461 -9.242 -5.672 1 97.5 219 CYS B CA 1
ATOM 5271 C C . CYS B 1 219 ? -3.348 -9.844 -4.828 1 97.5 219 CYS B C 1
ATOM 5273 O O . CYS B 1 219 ? -2.24 -9.312 -4.773 1 97.5 219 CYS B O 1
ATOM 5275 N N . LEU B 1 220 ? -3.604 -10.969 -4.176 1 97.62 220 LEU B N 1
ATOM 5276 C CA . LEU B 1 220 ? -2.592 -11.633 -3.361 1 97.62 220 LEU B CA 1
ATOM 5277 C C . LEU B 1 220 ? -1.443 -12.141 -4.23 1 97.62 220 LEU B C 1
ATOM 5279 O O . LEU B 1 220 ? -0.275 -12.008 -3.861 1 97.62 220 LEU B O 1
ATOM 5283 N N . TYR B 1 221 ? -1.771 -12.711 -5.379 1 98.12 221 TYR B N 1
ATOM 5284 C CA . TYR B 1 221 ? -0.758 -13.188 -6.316 1 98.12 221 TYR B CA 1
ATOM 5285 C C . TYR B 1 221 ? 0.21 -12.07 -6.688 1 98.12 221 TYR B C 1
ATOM 5287 O O . TYR B 1 221 ? 1.426 -12.266 -6.699 1 98.12 221 TYR B O 1
ATOM 5295 N N . LEU B 1 222 ? -0.334 -10.914 -6.93 1 97.25 222 LEU B N 1
ATOM 5296 C CA . LEU B 1 222 ? 0.457 -9.789 -7.426 1 97.25 222 LEU B CA 1
ATOM 5297 C C . LEU B 1 222 ? 1.197 -9.109 -6.281 1 97.25 222 LEU B C 1
ATOM 5299 O O . LEU B 1 222 ? 2.299 -8.586 -6.477 1 97.25 222 LEU B O 1
ATOM 5303 N N . LEU B 1 223 ? 0.646 -9.109 -5.105 1 96 223 LEU B N 1
ATOM 5304 C CA . LEU B 1 223 ? 1.217 -8.367 -3.988 1 96 223 LEU B CA 1
ATOM 5305 C C . LEU B 1 223 ? 2.291 -9.188 -3.281 1 96 223 LEU B C 1
ATOM 5307 O O . LEU B 1 223 ? 3.215 -8.625 -2.689 1 96 223 LEU B O 1
ATOM 5311 N N . LEU B 1 224 ? 2.18 -10.469 -3.279 1 96.62 224 LEU B N 1
ATOM 5312 C CA . LEU B 1 224 ? 3.154 -11.297 -2.578 1 96.62 224 LEU B CA 1
ATOM 5313 C C . LEU B 1 224 ? 4.555 -11.07 -3.135 1 96.62 224 LEU B C 1
ATOM 5315 O O . LEU B 1 224 ? 4.754 -11.078 -4.352 1 96.62 224 LEU B O 1
ATOM 5319 N N . PRO B 1 225 ? 5.527 -10.883 -2.26 1 93.06 225 PRO B N 1
ATOM 5320 C CA . PRO B 1 225 ? 6.891 -10.555 -2.691 1 93.06 225 PRO B CA 1
ATOM 5321 C C . PRO B 1 225 ? 7.492 -11.633 -3.592 1 93.06 225 PRO B C 1
ATOM 5323 O O . PRO B 1 225 ? 8.32 -11.328 -4.457 1 93.06 225 PRO B O 1
ATOM 5326 N N . CYS B 1 226 ? 7.152 -12.859 -3.369 1 93.25 226 CYS B N 1
ATOM 5327 C CA . CYS B 1 226 ? 7.73 -13.938 -4.164 1 93.25 226 CYS B CA 1
ATOM 5328 C C . CYS B 1 226 ? 7.426 -13.742 -5.645 1 93.25 226 CYS B C 1
ATOM 5330 O O . CYS B 1 226 ? 8.242 -14.094 -6.504 1 93.25 226 CYS B O 1
ATOM 5332 N N . THR B 1 227 ? 6.246 -13.188 -5.973 1 94.44 227 THR B N 1
ATOM 5333 C CA . THR B 1 227 ? 5.906 -12.906 -7.363 1 94.44 227 THR B CA 1
ATOM 5334 C C . THR B 1 227 ? 6.801 -11.805 -7.926 1 94.44 227 THR B C 1
ATOM 5336 O O . THR B 1 227 ? 7.27 -11.891 -9.062 1 94.44 227 THR B O 1
ATOM 5339 N N . ALA B 1 228 ? 7.059 -10.828 -7.141 1 90.25 228 ALA B N 1
ATOM 5340 C CA . ALA B 1 228 ? 7.906 -9.719 -7.566 1 90.25 228 ALA B CA 1
ATOM 5341 C C . ALA B 1 228 ? 9.352 -10.172 -7.762 1 90.25 228 ALA B C 1
ATOM 5343 O O . ALA B 1 228 ? 10.031 -9.711 -8.68 1 90.25 228 ALA B O 1
ATOM 5344 N N . TYR B 1 229 ? 9.797 -11.055 -6.883 1 88.38 229 TYR B N 1
ATOM 5345 C CA . TYR B 1 229 ? 11.18 -11.516 -6.945 1 88.38 229 TYR B CA 1
ATOM 5346 C C . TYR B 1 229 ? 11.438 -12.297 -8.234 1 88.38 229 TYR B C 1
ATOM 5348 O O . TYR B 1 229 ? 12.539 -12.242 -8.781 1 88.38 229 TYR B O 1
ATOM 5356 N N . ASP B 1 230 ? 10.445 -12.969 -8.75 1 89.5 230 ASP B N 1
ATOM 5357 C CA . ASP B 1 230 ? 10.609 -13.844 -9.914 1 89.5 230 ASP B CA 1
ATOM 5358 C C . ASP B 1 230 ? 9.719 -13.398 -11.07 1 89.5 230 ASP B C 1
ATOM 5360 O O . ASP B 1 230 ? 9.25 -14.227 -11.852 1 89.5 230 ASP B O 1
ATOM 5364 N N . VAL B 1 231 ? 9.477 -12.141 -11.156 1 89.12 231 VAL B N 1
ATOM 5365 C CA . VAL B 1 231 ? 8.492 -11.625 -12.094 1 89.12 231 VAL B CA 1
ATOM 5366 C C . VAL B 1 231 ? 8.969 -11.859 -13.523 1 89.12 231 VAL B C 1
ATOM 5368 O O . VAL B 1 231 ? 8.156 -12.078 -14.43 1 89.12 231 VAL B O 1
ATOM 5371 N N . GLY B 1 232 ? 10.266 -11.945 -13.797 1 86 232 GLY B N 1
ATOM 5372 C CA . GLY B 1 232 ? 10.805 -12.07 -15.141 1 86 232 GLY B CA 1
ATOM 5373 C C . GLY B 1 232 ? 11.062 -13.508 -15.547 1 86 232 GLY B C 1
ATOM 5374 O O . GLY B 1 232 ? 11.461 -13.773 -16.688 1 86 232 GLY B O 1
ATOM 5375 N N . ASN B 1 233 ? 10.75 -14.477 -14.703 1 85.38 233 ASN B N 1
ATOM 5376 C CA . ASN B 1 233 ? 11.039 -15.875 -14.984 1 85.38 233 ASN B CA 1
ATOM 5377 C C . ASN B 1 233 ? 9.836 -16.578 -15.625 1 85.38 233 ASN B C 1
ATOM 5379 O O . ASN B 1 233 ? 9.047 -17.219 -14.93 1 85.38 233 ASN B O 1
ATOM 5383 N N . VAL B 1 234 ? 9.859 -16.562 -16.891 1 81.94 234 VAL B N 1
ATOM 5384 C CA . VAL B 1 234 ? 8.727 -17.078 -17.641 1 81.94 234 VAL B CA 1
ATOM 5385 C C . VAL B 1 234 ? 8.602 -18.578 -17.438 1 81.94 234 VAL B C 1
ATOM 5387 O O . VAL B 1 234 ? 7.492 -19.109 -17.359 1 81.94 234 VAL B O 1
ATOM 5390 N N . VAL B 1 235 ? 9.688 -19.25 -17.297 1 79.88 235 VAL B N 1
ATOM 5391 C CA . VAL B 1 235 ? 9.727 -20.703 -17.219 1 79.88 235 VAL B CA 1
ATOM 5392 C C . VAL B 1 235 ? 8.969 -21.172 -15.977 1 79.88 235 VAL B C 1
ATOM 5394 O O . VAL B 1 235 ? 8.336 -22.234 -15.992 1 79.88 235 VAL B O 1
ATOM 5397 N N . HIS B 1 236 ? 8.945 -20.312 -14.977 1 86.94 236 HIS B N 1
ATOM 5398 C CA . HIS B 1 236 ? 8.328 -20.719 -13.719 1 86.94 236 HIS B CA 1
ATOM 5399 C C . HIS B 1 236 ? 6.887 -20.25 -13.625 1 86.94 236 HIS B C 1
ATOM 5401 O O . HIS B 1 236 ? 6.141 -20.672 -12.742 1 86.94 236 HIS B O 1
ATOM 5407 N N . VAL B 1 237 ? 6.473 -19.453 -14.547 1 92 237 VAL B N 1
ATOM 5408 C CA . VAL B 1 237 ? 5.129 -18.891 -14.469 1 92 237 VAL B CA 1
ATOM 5409 C C . VAL B 1 237 ? 4.227 -19.562 -15.492 1 92 237 VAL B C 1
ATOM 5411 O O . VAL B 1 237 ? 3.027 -19.734 -15.266 1 92 237 VAL B O 1
ATOM 5414 N N . LEU B 1 238 ? 4.754 -20.062 -16.547 1 90.06 238 LEU B N 1
ATOM 5415 C CA . LEU B 1 238 ? 3.969 -20.547 -17.672 1 90.06 238 LEU B CA 1
ATOM 5416 C C . LEU B 1 238 ? 3.244 -21.844 -17.297 1 90.06 238 LEU B C 1
ATOM 5418 O O . LEU B 1 238 ? 2.037 -21.969 -17.531 1 90.06 238 LEU B O 1
ATOM 5422 N N . PRO B 1 239 ? 3.895 -22.766 -16.688 1 92.31 239 PRO B N 1
ATOM 5423 C CA . PRO B 1 239 ? 3.201 -24.016 -16.391 1 92.31 239 PRO B CA 1
ATOM 5424 C C . PRO B 1 239 ? 2.018 -23.828 -15.445 1 92.31 239 PRO B C 1
ATOM 5426 O O . PRO B 1 239 ? 0.916 -24.297 -15.719 1 92.31 239 PRO B O 1
ATOM 5429 N N . PRO B 1 240 ? 2.221 -23.125 -14.367 1 96.19 240 PRO B N 1
ATOM 5430 C CA . PRO B 1 240 ? 1.051 -22.922 -13.508 1 96.19 240 PRO B CA 1
ATOM 5431 C C . PRO B 1 240 ? -0.073 -22.156 -14.203 1 96.19 240 PRO B C 1
ATOM 5433 O O . PRO B 1 240 ? -1.251 -22.391 -13.922 1 96.19 240 PRO B O 1
ATOM 5436 N N . ALA B 1 241 ? 0.267 -21.234 -15.094 1 96.62 241 ALA B N 1
ATOM 5437 C CA . ALA B 1 241 ? -0.767 -20.547 -15.875 1 96.62 241 ALA B CA 1
ATOM 5438 C C . ALA B 1 241 ? -1.596 -21.562 -16.672 1 96.62 241 ALA B C 1
ATOM 5440 O O . ALA B 1 241 ? -2.828 -21.5 -16.656 1 96.62 241 ALA B O 1
ATOM 5441 N N . LEU B 1 242 ? -0.931 -22.438 -17.312 1 96.12 242 LEU B N 1
ATOM 5442 C CA . LEU B 1 242 ? -1.601 -23.469 -18.109 1 96.12 242 LEU B CA 1
ATOM 5443 C C . LEU B 1 242 ? -2.426 -24.391 -17.219 1 96.12 242 LEU B C 1
ATOM 5445 O O . LEU B 1 242 ? -3.537 -24.781 -17.594 1 96.12 242 LEU B O 1
ATOM 5449 N N . ILE B 1 243 ? -1.941 -24.703 -16.094 1 97.62 243 ILE B N 1
ATOM 5450 C CA . ILE B 1 243 ? -2.629 -25.594 -15.164 1 97.62 243 ILE B CA 1
ATOM 5451 C C . ILE B 1 243 ? -3.906 -24.938 -14.664 1 97.62 243 ILE B C 1
ATOM 5453 O O . ILE B 1 243 ? -4.957 -25.578 -14.578 1 97.62 243 ILE B O 1
ATOM 5457 N N . ILE B 1 244 ? -3.842 -23.641 -14.344 1 98.31 244 ILE B N 1
ATOM 5458 C CA . ILE B 1 244 ? -5.023 -22.922 -13.883 1 98.31 244 ILE B CA 1
ATOM 5459 C C . ILE B 1 244 ? -6.078 -22.906 -14.984 1 98.31 244 ILE B C 1
ATOM 5461 O O . ILE B 1 244 ? -7.266 -23.109 -14.727 1 98.31 244 ILE B O 1
ATOM 5465 N N . TRP B 1 245 ? -5.629 -22.656 -16.172 1 98.12 245 TRP B N 1
ATOM 5466 C CA . TRP B 1 245 ? -6.582 -22.641 -17.281 1 98.12 245 TRP B CA 1
ATOM 5467 C C . TRP B 1 245 ? -7.152 -24.031 -17.531 1 98.12 245 TRP B C 1
ATOM 5469 O O . TRP B 1 245 ? -8.312 -24.172 -17.922 1 98.12 245 TRP B O 1
ATOM 5479 N N . ALA B 1 246 ? -6.355 -25.094 -17.375 1 97.94 246 ALA B N 1
ATOM 5480 C CA . ALA B 1 246 ? -6.867 -26.453 -17.469 1 97.94 246 ALA B CA 1
ATOM 5481 C C . ALA B 1 246 ? -7.945 -26.703 -16.422 1 97.94 246 ALA B C 1
ATOM 5483 O O . ALA B 1 246 ? -8.969 -27.328 -16.703 1 97.94 246 ALA B O 1
ATOM 5484 N N . LEU B 1 247 ? -7.707 -26.234 -15.258 1 96.44 247 LEU B N 1
ATOM 5485 C CA . LEU B 1 247 ? -8.672 -26.359 -14.172 1 96.44 247 LEU B CA 1
ATOM 5486 C C . LEU B 1 247 ? -9.953 -25.594 -14.492 1 96.44 247 LEU B C 1
ATOM 5488 O O . LEU B 1 247 ? -11.055 -26.078 -14.234 1 96.44 247 LEU B O 1
ATOM 5492 N N . THR B 1 248 ? -9.805 -24.375 -14.992 1 96.25 248 THR B N 1
ATOM 5493 C CA . THR B 1 248 ? -10.938 -23.547 -15.344 1 96.25 248 THR B CA 1
ATOM 5494 C C . THR B 1 248 ? -11.797 -24.203 -16.422 1 96.25 248 THR B C 1
ATOM 5496 O O . THR B 1 248 ? -13.023 -24.094 -16.406 1 96.25 248 THR B O 1
ATOM 5499 N N . ALA B 1 249 ? -11.148 -24.969 -17.25 1 96.62 249 ALA B N 1
ATOM 5500 C CA . ALA B 1 249 ? -11.844 -25.625 -18.344 1 96.62 249 ALA B CA 1
ATOM 5501 C C . ALA B 1 249 ? -12.117 -27.094 -18.031 1 96.62 249 ALA B C 1
ATOM 5503 O O . ALA B 1 249 ? -12.211 -27.922 -18.938 1 96.62 249 ALA B O 1
ATOM 5504 N N . TYR B 1 250 ? -12.188 -27.469 -16.797 1 94.19 250 TYR B N 1
ATOM 5505 C CA . TYR B 1 250 ? -12.266 -28.875 -16.422 1 94.19 250 TYR B CA 1
ATOM 5506 C C . TYR B 1 250 ? -13.523 -29.516 -17 1 94.19 250 TYR B C 1
ATOM 5508 O O . TYR B 1 250 ? -13.586 -30.734 -17.156 1 94.19 250 TYR B O 1
ATOM 5516 N N . ARG B 1 251 ? -14.562 -28.797 -17.375 1 93.44 251 ARG B N 1
ATOM 5517 C CA . ARG B 1 251 ? -15.797 -29.344 -17.938 1 93.44 251 ARG B CA 1
ATOM 5518 C C . ARG B 1 251 ? -15.594 -29.812 -19.359 1 93.44 251 ARG B C 1
ATOM 5520 O O . ARG B 1 251 ? -16.438 -30.547 -19.906 1 93.44 251 ARG B O 1
ATOM 5527 N N . ARG B 1 252 ? -14.555 -29.391 -19.984 1 95.19 252 ARG B N 1
ATOM 5528 C CA . ARG B 1 252 ? -14.18 -29.812 -21.328 1 95.19 252 ARG B CA 1
ATOM 5529 C C . ARG B 1 252 ? -12.859 -30.594 -21.312 1 95.19 252 ARG B C 1
ATOM 5531 O O . ARG B 1 252 ? -11.797 -30.016 -21.547 1 95.19 252 ARG B O 1
ATOM 5538 N N . PRO B 1 253 ? -12.961 -31.906 -21.234 1 95.25 253 PRO B N 1
ATOM 5539 C CA . PRO B 1 253 ? -11.758 -32.719 -21.062 1 95.25 253 PRO B CA 1
ATOM 5540 C C . PRO B 1 253 ? -10.758 -32.531 -22.203 1 95.25 253 PRO B C 1
ATOM 5542 O O . PRO B 1 253 ? -9.547 -32.656 -21.984 1 95.25 253 PRO B O 1
ATOM 5545 N N . LEU B 1 254 ? -11.203 -32.188 -23.406 1 95.56 254 LEU B N 1
ATOM 5546 C CA . LEU B 1 254 ? -10.312 -32 -24.547 1 95.56 254 LEU B CA 1
ATOM 5547 C C . LEU B 1 254 ? -9.445 -30.766 -24.359 1 95.56 254 LEU B C 1
ATOM 5549 O O . LEU B 1 254 ? -8.242 -30.812 -24.641 1 95.56 254 LEU B O 1
ATOM 5553 N N . ILE B 1 255 ? -10.086 -29.75 -23.906 1 96.44 255 ILE B N 1
ATOM 5554 C CA . ILE B 1 255 ? -9.352 -28.5 -23.719 1 96.44 255 ILE B CA 1
ATOM 5555 C C . ILE B 1 255 ? -8.398 -28.641 -22.531 1 96.44 255 ILE B C 1
ATOM 5557 O O . ILE B 1 255 ? -7.242 -28.234 -22.594 1 96.44 255 ILE B O 1
ATOM 5561 N N . SER B 1 256 ? -8.922 -29.219 -21.469 1 97.12 256 SER B N 1
ATOM 5562 C CA . SER B 1 256 ? -8.102 -29.438 -20.281 1 97.12 256 SER B CA 1
ATOM 5563 C C . SER B 1 256 ? -6.91 -30.344 -20.594 1 97.12 256 SER B C 1
ATOM 5565 O O . SER B 1 256 ? -5.797 -30.078 -20.141 1 97.12 256 SER B O 1
ATOM 5567 N N . GLY B 1 257 ? -7.137 -31.344 -21.344 1 96.62 257 GLY B N 1
ATOM 5568 C CA . GLY B 1 257 ? -6.059 -32.25 -21.734 1 96.62 257 GLY B CA 1
ATOM 5569 C C . GLY B 1 257 ? -4.996 -31.562 -22.578 1 96.62 257 GLY B C 1
ATOM 5570 O O . GLY B 1 257 ? -3.803 -31.812 -22.391 1 96.62 257 GLY B O 1
ATOM 5571 N N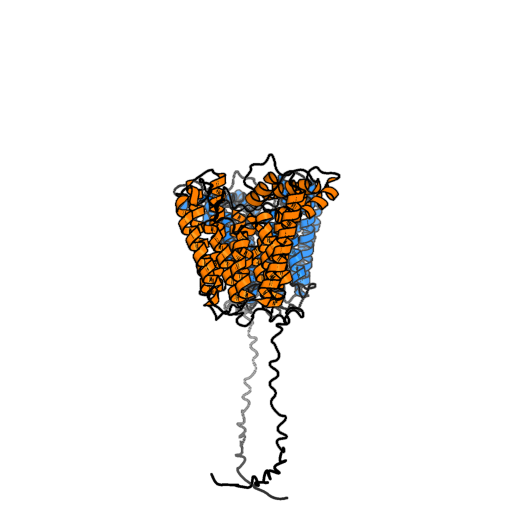 . ALA B 1 258 ? -5.426 -30.797 -23.516 1 95.5 258 ALA B N 1
ATOM 5572 C CA . ALA B 1 258 ? -4.492 -30.062 -24.359 1 95.5 258 ALA B CA 1
ATOM 5573 C C . ALA B 1 258 ? -3.635 -29.109 -23.531 1 95.5 258 ALA B C 1
ATOM 5575 O O . ALA B 1 258 ? -2.42 -29.031 -23.734 1 95.5 258 ALA B O 1
ATOM 5576 N N . LEU B 1 259 ? -4.262 -28.406 -22.641 1 96.25 259 LEU B N 1
ATOM 5577 C CA . LEU B 1 259 ? -3.551 -27.453 -21.797 1 96.25 259 LEU B CA 1
ATOM 5578 C C . LEU B 1 259 ? -2.57 -28.188 -20.875 1 96.25 259 LEU B C 1
ATOM 5580 O O . LEU B 1 259 ? -1.44 -27.734 -20.688 1 96.25 259 LEU B O 1
ATOM 5584 N N . MET B 1 260 ? -2.988 -29.297 -20.359 1 96 260 MET B N 1
ATOM 5585 C CA . MET B 1 260 ? -2.111 -30.094 -19.5 1 96 260 MET B CA 1
ATOM 5586 C C . MET B 1 260 ? -0.942 -30.656 -20.297 1 96 260 MET B C 1
ATOM 5588 O O . MET B 1 260 ? 0.177 -30.75 -19.797 1 96 260 MET B O 1
ATOM 5592 N N . GLY B 1 261 ? -1.242 -31.062 -21.5 1 92.81 261 GLY B N 1
ATOM 5593 C CA . GLY B 1 261 ? -0.165 -31.5 -22.375 1 92.81 261 GLY B CA 1
ATOM 5594 C C . GLY B 1 261 ? 0.886 -30.422 -22.609 1 92.81 261 GLY B C 1
ATOM 5595 O O . GLY B 1 261 ? 2.086 -30.703 -22.578 1 92.81 261 GLY B O 1
ATOM 5596 N N . LEU B 1 262 ? 0.446 -29.266 -22.844 1 89.62 262 LEU B N 1
ATOM 5597 C CA . LEU B 1 262 ? 1.362 -28.141 -23.016 1 89.62 262 LEU B CA 1
ATOM 5598 C C . LEU B 1 262 ? 2.156 -27.891 -21.734 1 89.62 262 LEU B C 1
ATOM 5600 O O . LEU B 1 262 ? 3.359 -27.641 -21.781 1 89.62 262 LEU B O 1
ATOM 5604 N N . ALA B 1 263 ? 1.476 -27.953 -20.594 1 92.56 263 ALA B N 1
ATOM 5605 C CA . ALA B 1 263 ? 2.15 -27.766 -19.312 1 92.56 263 ALA B CA 1
ATOM 5606 C C . ALA B 1 263 ? 3.236 -28.812 -19.094 1 92.56 263 ALA B C 1
ATOM 5608 O O . ALA B 1 263 ? 4.348 -28.484 -18.672 1 92.56 263 ALA B O 1
ATOM 5609 N N . CYS B 1 264 ? 2.973 -30.031 -19.422 1 89.06 264 CYS B N 1
ATOM 5610 C CA . CYS B 1 264 ? 3.924 -31.125 -19.281 1 89.06 264 CYS B CA 1
ATOM 5611 C C . CYS B 1 264 ? 5.121 -30.922 -20.203 1 89.06 264 CYS B C 1
ATOM 5613 O O . CYS B 1 264 ? 6.211 -31.438 -19.938 1 89.06 264 CYS B O 1
ATOM 5615 N N . GLY B 1 265 ? 4.926 -30.234 -21.203 1 82.19 265 GLY B N 1
ATOM 5616 C CA . GLY B 1 265 ? 6 -29.969 -22.141 1 82.19 265 GLY B CA 1
ATOM 5617 C C . GLY B 1 265 ? 6.902 -28.828 -21.703 1 82.19 265 GLY B C 1
ATOM 5618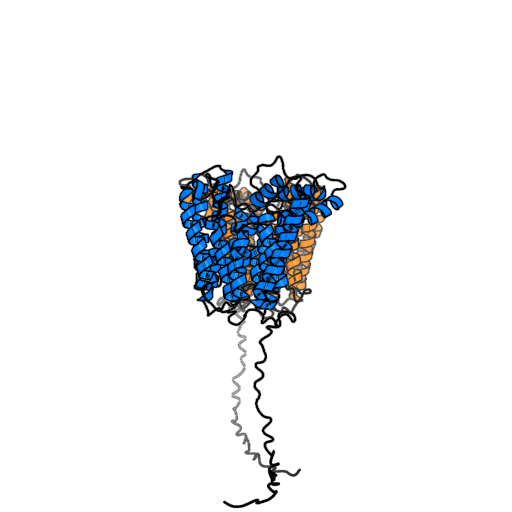 O O . GLY B 1 265 ? 7.961 -28.609 -22.297 1 82.19 265 GLY B O 1
ATOM 5619 N N . THR B 1 266 ? 6.492 -28.078 -20.688 1 81.12 266 THR B N 1
ATOM 5620 C CA . THR B 1 266 ? 7.301 -26.953 -20.219 1 81.12 266 THR B CA 1
ATOM 5621 C C . THR B 1 266 ? 8.258 -27.406 -19.125 1 81.12 266 THR B C 1
ATOM 5623 O O . THR B 1 266 ? 9.469 -27.203 -19.234 1 81.12 266 THR B O 1
ATOM 5626 N N . LEU B 1 267 ? 7.73 -27.984 -18.109 1 82.12 267 LEU B N 1
ATOM 5627 C CA . LEU B 1 267 ? 8.5 -28.5 -16.984 1 82.12 267 LEU B CA 1
ATOM 5628 C C . LEU B 1 267 ? 8.031 -29.906 -16.609 1 82.12 267 LEU B C 1
ATOM 5630 O O . LEU B 1 267 ? 6.938 -30.328 -17 1 82.12 267 LEU B O 1
ATOM 5634 N N . ILE B 1 268 ? 8.734 -30.547 -15.828 1 79.94 268 ILE B N 1
ATOM 5635 C CA . ILE B 1 268 ? 8.492 -31.953 -15.539 1 79.94 268 ILE B CA 1
ATOM 5636 C C . ILE B 1 268 ? 7.402 -32.062 -14.469 1 79.94 268 ILE B C 1
ATOM 5638 O O . ILE B 1 268 ? 6.652 -33.062 -14.453 1 79.94 268 ILE B O 1
ATOM 5642 N N . PHE B 1 269 ? 7.188 -31.156 -13.594 1 88.31 269 PHE B N 1
ATOM 5643 C CA . PHE B 1 269 ? 6.367 -31.375 -12.406 1 88.31 269 PHE B CA 1
ATOM 5644 C C . PHE B 1 269 ? 4.906 -31.578 -12.789 1 88.31 269 PHE B C 1
ATOM 5646 O O . PHE B 1 269 ? 4.184 -32.312 -12.109 1 88.31 269 PHE B O 1
ATOM 5653 N N . PRO B 1 270 ? 4.371 -31.047 -13.922 1 93.5 270 PRO B N 1
ATOM 5654 C CA . PRO B 1 270 ? 2.957 -31.25 -14.25 1 93.5 270 PRO B CA 1
ATOM 5655 C C . PRO B 1 270 ? 2.631 -32.688 -14.586 1 93.5 270 PRO B C 1
ATOM 5657 O O . PRO B 1 270 ? 1.468 -33.094 -14.539 1 93.5 270 PRO B O 1
ATOM 5660 N N . ILE B 1 271 ? 3.611 -33.469 -14.977 1 91.5 271 ILE B N 1
ATOM 5661 C CA . ILE B 1 271 ? 3.395 -34.875 -15.312 1 91.5 271 ILE B CA 1
ATOM 5662 C C . ILE B 1 271 ? 2.832 -35.625 -14.109 1 91.5 271 ILE B C 1
ATOM 5664 O O . ILE B 1 271 ? 2.01 -36.531 -14.258 1 91.5 271 ILE B O 1
ATOM 5668 N N . PHE B 1 272 ? 3.203 -35.219 -12.969 1 94.69 272 PHE B N 1
ATOM 5669 C CA . PHE B 1 272 ? 2.793 -35.906 -11.75 1 94.69 272 PHE B CA 1
ATOM 5670 C C . PHE B 1 272 ? 1.343 -35.562 -11.414 1 94.69 272 PHE B C 1
ATOM 5672 O O . PHE B 1 272 ? 0.757 -36.188 -10.523 1 94.69 272 PHE B O 1
ATOM 5679 N N . LEU B 1 273 ? 0.751 -34.656 -12.102 1 97.12 273 LEU B N 1
ATOM 5680 C CA . LEU B 1 273 ? -0.647 -34.281 -11.883 1 97.12 273 LEU B CA 1
ATOM 5681 C C . LEU B 1 273 ? -1.571 -35.188 -12.68 1 97.12 273 LEU B C 1
ATOM 5683 O O . LEU B 1 273 ? -2.77 -35.281 -12.406 1 97.12 273 LEU B O 1
ATOM 5687 N N . LEU B 1 274 ? -1.1 -35.906 -13.648 1 96.44 274 LEU B N 1
ATOM 5688 C CA . LEU B 1 274 ? -1.909 -36.625 -14.625 1 96.44 274 LEU B CA 1
ATOM 5689 C C . LEU B 1 274 ? -2.727 -37.719 -13.945 1 96.44 274 LEU B C 1
ATOM 5691 O O . LEU B 1 274 ? -3.918 -37.875 -14.227 1 96.44 274 LEU B O 1
ATOM 5695 N N . PRO B 1 275 ? -2.15 -38.469 -12.977 1 95.44 275 PRO B N 1
ATOM 5696 C CA . PRO B 1 275 ? -2.939 -39.531 -12.359 1 95.44 275 PRO B CA 1
ATOM 5697 C C . PRO B 1 275 ? -4.203 -39 -11.68 1 95.44 275 PRO B C 1
ATOM 5699 O O . PRO B 1 275 ? -5.27 -39.625 -11.805 1 95.44 275 PRO B O 1
ATOM 5702 N N . ILE B 1 276 ? -4.109 -37.969 -11.055 1 95.12 276 ILE B N 1
ATOM 5703 C CA . ILE B 1 276 ? -5.273 -37.469 -10.336 1 95.12 276 ILE B CA 1
ATOM 5704 C C . ILE B 1 276 ? -6.297 -36.906 -11.336 1 95.12 276 ILE B C 1
ATOM 5706 O O . ILE B 1 276 ? -7.504 -37.062 -11.125 1 95.12 276 ILE B O 1
ATOM 5710 N N . TRP B 1 277 ? -5.91 -36.281 -12.398 1 95.88 277 TRP B N 1
ATOM 5711 C CA . TRP B 1 277 ? -6.816 -35.75 -13.414 1 95.88 277 TRP B CA 1
ATOM 5712 C C . TRP B 1 277 ? -7.531 -36.906 -14.141 1 95.88 277 TRP B C 1
ATOM 5714 O O . TRP B 1 277 ? -8.727 -36.812 -14.422 1 95.88 277 TRP B O 1
ATOM 5724 N N . LEU B 1 278 ? -6.812 -37.969 -14.367 1 94.38 278 LEU B N 1
ATOM 5725 C CA . LEU B 1 278 ? -7.41 -39.156 -15 1 94.38 278 LEU B CA 1
ATOM 5726 C C . LEU B 1 278 ? -8.445 -39.812 -14.086 1 94.38 278 LEU B C 1
ATOM 5728 O O . LEU B 1 278 ? -9.523 -40.188 -14.539 1 94.38 278 LEU B O 1
ATOM 5732 N N . ALA B 1 279 ? -8.055 -39.875 -12.844 1 93.12 279 ALA B N 1
ATOM 5733 C CA . ALA B 1 279 ? -8.992 -40.406 -11.859 1 93.12 279 ALA B CA 1
ATOM 5734 C C . ALA B 1 279 ? -10.227 -39.531 -11.734 1 93.12 279 ALA B C 1
ATOM 5736 O O . ALA B 1 279 ? -11.336 -40.031 -11.508 1 93.12 279 ALA B O 1
ATOM 5737 N N . PHE B 1 280 ? -10.109 -38.25 -11.812 1 93.62 280 PHE B N 1
ATOM 5738 C CA . PHE B 1 280 ? -11.203 -37.312 -11.719 1 93.62 280 PHE B CA 1
ATOM 5739 C C . PHE B 1 280 ? -12.18 -37.469 -12.867 1 93.62 280 PHE B C 1
ATOM 5741 O O . PHE B 1 280 ? -13.391 -37.5 -12.664 1 93.62 280 PHE B O 1
ATOM 5748 N N . TYR B 1 281 ? -11.75 -37.594 -14.148 1 91.88 281 TYR B N 1
ATOM 5749 C CA . TYR B 1 281 ? -12.602 -37.625 -15.328 1 91.88 281 TYR B CA 1
ATOM 5750 C C . TYR B 1 281 ? -13.266 -39 -15.477 1 91.88 281 TYR B C 1
ATOM 5752 O O . TYR B 1 281 ? -14.312 -39.125 -16.125 1 91.88 281 TYR B O 1
ATOM 5760 N N . GLY B 1 282 ? -12.773 -40.031 -14.883 1 85.06 282 GLY B N 1
ATOM 5761 C CA . GLY B 1 282 ? -13.328 -41.344 -15.102 1 85.06 282 GLY B CA 1
ATOM 5762 C C . GLY B 1 282 ? -13.008 -41.906 -16.469 1 85.06 282 GLY B C 1
ATOM 5763 O O . GLY B 1 282 ? -12.148 -41.375 -17.188 1 85.06 282 GLY B O 1
ATOM 5764 N N . ARG B 1 283 ? -13.68 -42.875 -16.859 1 82.5 283 ARG B N 1
ATOM 5765 C CA . ARG B 1 283 ? -13.289 -43.656 -18.031 1 82.5 283 ARG B CA 1
ATOM 5766 C C . ARG B 1 283 ? -13.477 -42.844 -19.312 1 82.5 283 ARG B C 1
ATOM 5768 O O . ARG B 1 283 ? -12.508 -42.562 -20.016 1 82.5 283 ARG B O 1
ATOM 5775 N N . ARG B 1 284 ? -14.641 -42.344 -19.578 1 82.06 284 ARG B N 1
ATOM 5776 C CA . ARG B 1 284 ? -14.898 -41.656 -20.844 1 82.06 284 ARG B CA 1
ATOM 5777 C C . ARG B 1 284 ? -14.188 -40.312 -20.906 1 82.06 284 ARG B C 1
ATOM 5779 O O . ARG B 1 284 ? -13.586 -39.969 -21.922 1 82.06 284 ARG B O 1
ATOM 5786 N N . GLY B 1 285 ? -14.227 -39.625 -19.828 1 89.44 285 GLY B N 1
ATOM 5787 C CA . GLY B 1 285 ? -13.555 -38.344 -19.781 1 89.44 285 GLY B CA 1
ATOM 5788 C C . GLY B 1 285 ? -12.039 -38.438 -19.844 1 89.44 285 GLY B C 1
ATOM 5789 O O . GLY B 1 285 ? -11.383 -37.625 -20.469 1 89.44 285 GLY B O 1
ATOM 5790 N N . ALA B 1 286 ? -11.586 -39.469 -19.312 1 92.5 286 ALA B N 1
ATOM 5791 C CA . ALA B 1 286 ? -10.148 -39.719 -19.281 1 92.5 286 ALA B CA 1
ATOM 5792 C C . ALA B 1 286 ? -9.609 -40 -20.672 1 92.5 286 ALA B C 1
ATOM 5794 O O . ALA B 1 286 ? -8.492 -39.594 -21.016 1 92.5 286 ALA B O 1
ATOM 5795 N N . LEU B 1 287 ? -10.383 -40.719 -21.422 1 92.25 287 LEU B N 1
ATOM 5796 C CA . LEU B 1 287 ? -9.961 -41.031 -22.781 1 92.25 287 LEU B CA 1
ATOM 5797 C C . LEU B 1 287 ? -9.82 -39.75 -23.609 1 92.25 287 LEU B C 1
ATOM 5799 O O . LEU B 1 287 ? -8.852 -39.594 -24.359 1 92.25 287 LEU B O 1
ATOM 5803 N N . ARG B 1 288 ? -10.789 -38.875 -23.484 1 92.75 288 ARG B N 1
ATOM 5804 C CA . ARG B 1 288 ? -10.742 -37.625 -24.219 1 92.75 288 ARG B CA 1
ATOM 5805 C C . ARG B 1 288 ? -9.578 -36.75 -23.734 1 92.75 288 ARG B C 1
ATOM 5807 O O . ARG B 1 288 ? -8.891 -36.125 -24.531 1 92.75 288 ARG B O 1
ATOM 5814 N N . PHE B 1 289 ? -9.461 -36.719 -22.438 1 95.38 289 PHE B N 1
ATOM 5815 C CA . PHE B 1 289 ? -8.367 -35.969 -21.812 1 95.38 289 PHE B CA 1
ATOM 5816 C C . PHE B 1 289 ? -7.02 -36.469 -22.312 1 95.38 289 PHE B C 1
ATOM 5818 O O . PHE B 1 289 ? -6.176 -35.688 -22.734 1 95.38 289 PHE B O 1
ATOM 5825 N N . MET B 1 290 ? -6.824 -37.75 -22.391 1 95.06 290 MET B N 1
ATOM 5826 C CA . MET B 1 290 ? -5.562 -38.375 -22.781 1 95.06 290 MET B CA 1
ATOM 5827 C C . MET B 1 290 ? -5.32 -38.219 -24.281 1 95.06 290 MET B C 1
ATOM 5829 O O . MET B 1 290 ? -4.176 -38.062 -24.719 1 95.06 290 MET B O 1
ATOM 5833 N N . ALA B 1 291 ? -6.348 -38.281 -24.984 1 94.69 291 ALA B N 1
ATOM 5834 C CA . ALA B 1 291 ? -6.211 -38.094 -26.422 1 94.69 291 ALA B CA 1
ATOM 5835 C C . ALA B 1 291 ? -5.66 -36.719 -26.75 1 94.69 291 ALA B C 1
ATOM 5837 O O . ALA B 1 291 ? -4.742 -36.562 -27.562 1 94.69 291 ALA B O 1
ATOM 5838 N N . ALA B 1 292 ? -6.246 -35.75 -26.141 1 94.75 292 ALA B N 1
ATOM 5839 C CA . ALA B 1 292 ? -5.797 -34.375 -26.359 1 94.75 292 ALA B CA 1
ATOM 5840 C C . ALA B 1 292 ? -4.371 -34.156 -25.859 1 94.75 292 ALA B C 1
ATOM 5842 O O . ALA B 1 292 ? -3.549 -33.531 -26.531 1 94.75 292 ALA B O 1
ATOM 5843 N N . LEU B 1 293 ? -4.078 -34.688 -24.703 1 94.12 293 LEU B N 1
ATOM 5844 C CA . LEU B 1 293 ? -2.736 -34.625 -24.125 1 94.12 293 LEU B CA 1
ATOM 5845 C C . LEU B 1 293 ? -1.724 -35.312 -25.047 1 94.12 293 LEU B C 1
ATOM 5847 O O . LEU B 1 293 ? -0.649 -34.75 -25.297 1 94.12 293 LEU B O 1
ATOM 5851 N N . GLY B 1 294 ? -2.07 -36.469 -25.516 1 91.81 294 GLY B N 1
ATOM 5852 C CA . GLY B 1 294 ? -1.214 -37.219 -26.422 1 91.81 294 GLY B CA 1
ATOM 5853 C C . GLY B 1 294 ? -0.943 -36.5 -27.719 1 91.81 294 GLY B C 1
ATOM 5854 O O . GLY B 1 294 ? 0.18 -36.5 -28.234 1 91.81 294 GLY B O 1
ATOM 5855 N N . LEU B 1 295 ? -1.946 -35.906 -28.203 1 91 295 LEU B N 1
ATOM 5856 C CA . LEU B 1 295 ? -1.789 -35.156 -29.453 1 91 295 LEU B CA 1
ATOM 5857 C C . LEU B 1 295 ? -0.8 -34 -29.281 1 91 295 LEU B C 1
ATOM 5859 O O . LEU B 1 295 ? 0.047 -33.781 -30.141 1 91 295 LEU B O 1
ATOM 5863 N N . ILE B 1 296 ? -0.972 -33.281 -28.219 1 87.69 296 ILE B N 1
ATOM 5864 C CA . ILE B 1 296 ? -0.057 -32.156 -27.953 1 87.69 296 ILE B CA 1
ATOM 5865 C C . ILE B 1 296 ? 1.359 -32.719 -27.766 1 87.69 296 ILE B C 1
ATOM 5867 O O . ILE B 1 296 ? 2.322 -32.125 -28.266 1 87.69 296 ILE B O 1
ATOM 5871 N N . ALA B 1 297 ? 1.505 -33.781 -27.031 1 84.69 297 ALA B N 1
ATOM 5872 C CA . ALA B 1 297 ? 2.807 -34.438 -26.828 1 84.69 297 ALA B CA 1
ATOM 5873 C C . ALA B 1 297 ? 3.449 -34.812 -28.156 1 84.69 297 ALA B C 1
ATOM 5875 O O . ALA B 1 297 ? 4.645 -34.594 -28.359 1 84.69 297 ALA B O 1
ATOM 5876 N N . LEU B 1 298 ? 2.67 -35.344 -29.031 1 84.38 298 LEU B N 1
ATOM 5877 C CA . LEU B 1 298 ? 3.15 -35.719 -30.359 1 84.38 298 LEU B CA 1
ATOM 5878 C C . LEU B 1 298 ? 3.596 -34.5 -31.156 1 84.38 298 LEU B C 1
ATOM 5880 O O . LEU B 1 298 ? 4.609 -34.562 -31.859 1 84.38 298 LEU B O 1
ATOM 5884 N N . LEU B 1 299 ? 2.809 -33.594 -31.078 1 80.62 299 LEU B N 1
ATOM 5885 C CA . LEU B 1 299 ? 3.146 -32.375 -31.797 1 80.62 299 LEU B CA 1
ATOM 5886 C C . LEU B 1 299 ? 4.457 -31.781 -31.266 1 80.62 299 LEU B C 1
ATOM 5888 O O . LEU B 1 299 ? 5.293 -31.328 -32.062 1 80.62 299 LEU B O 1
ATOM 5892 N N . LEU B 1 300 ? 4.59 -31.75 -29.969 1 77.19 300 LEU B N 1
ATOM 5893 C CA . LEU B 1 300 ? 5.812 -31.219 -29.375 1 77.19 300 LEU B CA 1
ATOM 5894 C C . LEU B 1 300 ? 7.016 -32.094 -29.734 1 77.19 300 LEU B C 1
ATOM 5896 O O . LEU B 1 300 ? 8.086 -31.562 -30.062 1 77.19 300 LEU B O 1
ATOM 5900 N N . LEU B 1 301 ? 6.848 -33.344 -29.656 1 74.19 301 LEU B N 1
ATOM 5901 C CA . LEU B 1 301 ? 7.906 -34.281 -30.047 1 74.19 301 LEU B CA 1
ATOM 5902 C C . LEU B 1 301 ? 8.234 -34.156 -31.531 1 74.19 301 LEU B C 1
ATOM 5904 O O . LEU B 1 301 ? 9.398 -34.281 -31.922 1 74.19 301 LEU B O 1
ATOM 5908 N N . GLY B 1 302 ? 7.23 -34 -32.281 1 71.62 302 GLY B N 1
ATOM 5909 C CA . GLY B 1 302 ? 7.438 -33.781 -33.719 1 71.62 302 GLY B CA 1
ATOM 5910 C C . GLY B 1 302 ? 8.273 -32.562 -34.031 1 71.62 302 GLY B C 1
ATOM 5911 O O . GLY B 1 302 ? 9.164 -32.594 -34.875 1 71.62 302 GLY B O 1
ATOM 5912 N N . THR B 1 303 ? 7.93 -31.531 -33.344 1 70 303 THR B N 1
ATOM 5913 C CA . THR B 1 303 ? 8.703 -30.312 -33.531 1 70 303 THR B CA 1
ATOM 5914 C C . THR B 1 303 ? 10.164 -30.516 -33.156 1 70 303 THR B C 1
ATOM 5916 O O . THR B 1 303 ? 11.062 -29.984 -33.812 1 70 303 THR B O 1
ATOM 5919 N N . LEU B 1 304 ? 10.414 -31.297 -32.094 1 66.75 304 LEU B N 1
ATOM 5920 C CA . LEU B 1 304 ? 11.773 -31.609 -31.656 1 66.75 304 LEU B CA 1
ATOM 5921 C C . LEU B 1 304 ? 12.477 -32.5 -32.688 1 66.75 304 LEU B C 1
ATOM 5923 O O . LEU B 1 304 ? 13.672 -32.344 -32.906 1 66.75 304 LEU B O 1
ATOM 5927 N N . ALA B 1 305 ? 11.734 -33.375 -33.25 1 65.44 305 ALA B N 1
ATOM 5928 C CA . ALA B 1 305 ? 12.289 -34.281 -34.25 1 65.44 305 ALA B CA 1
ATOM 5929 C C . ALA B 1 305 ? 12.727 -33.5 -35.5 1 65.44 305 ALA B C 1
ATOM 5931 O O . ALA B 1 305 ? 13.758 -33.812 -36.094 1 65.44 305 ALA B O 1
ATOM 5932 N N . VAL B 1 306 ? 11.953 -32.594 -35.812 1 63.69 306 VAL B N 1
ATOM 5933 C CA . VAL B 1 306 ? 12.258 -31.828 -37.031 1 63.69 306 VAL B CA 1
ATOM 5934 C C . VAL B 1 306 ? 13.484 -30.938 -36.781 1 63.69 306 VAL B C 1
ATOM 5936 O O . VAL B 1 306 ? 14.281 -30.719 -37.688 1 63.69 306 VAL B O 1
ATOM 5939 N N . THR B 1 307 ? 13.664 -30.578 -35.594 1 59.16 307 THR B N 1
ATOM 5940 C CA . THR B 1 307 ? 14.789 -29.688 -35.281 1 59.16 307 THR B CA 1
ATOM 5941 C C . THR B 1 307 ? 16.031 -30.5 -34.938 1 59.16 307 THR B C 1
ATOM 5943 O O . THR B 1 307 ? 17.125 -29.938 -34.812 1 59.16 307 THR B O 1
ATOM 5946 N N . SER B 1 308 ? 15.82 -31.781 -34.625 1 56.72 308 SER B N 1
ATOM 5947 C CA . SER B 1 308 ? 16.953 -32.656 -34.312 1 56.72 308 SER B CA 1
ATOM 5948 C C . SER B 1 308 ? 17.562 -33.25 -35.594 1 56.72 308 SER B C 1
ATOM 5950 O O . SER B 1 308 ? 16.859 -33.5 -36.562 1 56.72 308 SER B O 1
ATOM 5952 N N . VAL B 1 309 ? 18.812 -33.062 -35.75 1 52.75 309 VAL B N 1
ATOM 5953 C CA . VAL B 1 309 ? 19.547 -33.531 -36.906 1 52.75 309 VAL B CA 1
ATOM 5954 C C . VAL B 1 309 ? 19.5 -35.062 -36.969 1 52.75 309 VAL B C 1
ATOM 5956 O O . VAL B 1 309 ? 19.344 -35.625 -38.062 1 52.75 309 VAL B O 1
ATOM 5959 N N . ASP B 1 310 ? 19.812 -35.719 -35.781 1 53 310 ASP B N 1
ATOM 5960 C CA . ASP B 1 310 ? 19.875 -37.156 -35.75 1 53 310 ASP B CA 1
ATOM 5961 C C . ASP B 1 310 ? 19.031 -37.719 -34.594 1 53 310 ASP B C 1
ATOM 5963 O O . ASP B 1 310 ? 18.578 -36.969 -33.719 1 53 310 ASP B O 1
ATOM 5967 N N . MET B 1 311 ? 18.594 -39 -34.719 1 50.81 311 MET B N 1
ATOM 5968 C CA . MET B 1 311 ? 17.766 -39.719 -33.75 1 50.81 311 MET B CA 1
ATOM 5969 C C . MET B 1 311 ? 18.375 -39.625 -32.344 1 50.81 311 MET B C 1
ATOM 5971 O O . MET B 1 311 ? 17.641 -39.531 -31.359 1 50.81 311 MET B O 1
ATOM 5975 N N . ASN B 1 312 ? 19.641 -39.719 -32.312 1 51 312 ASN B N 1
ATOM 5976 C CA . ASN B 1 312 ? 20.328 -39.656 -31.031 1 51 312 ASN B CA 1
ATOM 5977 C C . ASN B 1 312 ? 20.172 -38.25 -30.391 1 51 312 ASN B C 1
ATOM 5979 O O . ASN B 1 312 ? 19.953 -38.156 -29.188 1 51 312 ASN B O 1
ATOM 5983 N N . SER B 1 313 ? 20.297 -37.375 -31.25 1 52.34 313 SER B N 1
ATOM 5984 C CA . SER B 1 313 ? 20.141 -36 -30.766 1 52.34 313 SER B CA 1
ATOM 5985 C C . SER B 1 313 ? 18.703 -35.75 -30.297 1 52.34 313 SER B C 1
ATOM 5987 O O . SER B 1 313 ? 18.484 -35.031 -29.328 1 52.34 313 SER B O 1
ATOM 5989 N N . PHE B 1 314 ? 17.906 -36.438 -30.984 1 49.25 314 PHE B N 1
ATOM 5990 C CA . PHE B 1 314 ? 16.5 -36.344 -30.625 1 49.25 314 PHE B CA 1
ATOM 5991 C C . PHE B 1 314 ? 16.25 -36.938 -29.25 1 49.25 314 PHE B C 1
ATOM 5993 O O . PHE B 1 314 ? 15.57 -36.344 -28.422 1 49.25 314 PHE B O 1
ATOM 6000 N N . MET B 1 315 ? 16.719 -38.156 -29.109 1 49 315 MET B N 1
ATOM 6001 C CA . MET B 1 315 ? 16.516 -38.844 -27.844 1 49 315 MET B CA 1
ATOM 6002 C C . MET B 1 315 ? 17.156 -38.062 -26.688 1 49 315 MET B C 1
ATOM 6004 O O . MET B 1 315 ? 16.594 -38 -25.594 1 49 315 MET B O 1
ATOM 6008 N N . GLU B 1 316 ? 18.25 -37.531 -26.938 1 52.44 316 GLU B N 1
ATOM 6009 C CA . GLU B 1 316 ? 18.953 -36.781 -25.906 1 52.44 316 GLU B CA 1
ATOM 6010 C C . GLU B 1 316 ? 18.172 -35.5 -25.547 1 52.44 316 GLU B C 1
ATOM 6012 O O . GLU B 1 316 ? 18.109 -35.125 -24.375 1 52.44 316 GLU B O 1
ATOM 6017 N N . LYS B 1 317 ? 17.641 -35 -26.531 1 55.84 317 LYS B N 1
ATOM 6018 C CA . LYS B 1 317 ? 16.844 -33.781 -26.344 1 55.84 317 LYS B CA 1
ATOM 6019 C C . LYS B 1 317 ? 15.531 -34.094 -25.625 1 55.84 317 LYS B C 1
ATOM 6021 O O . LYS B 1 317 ? 15.117 -33.375 -24.734 1 55.84 317 LYS B O 1
ATOM 6026 N N . ALA B 1 318 ? 14.984 -35.188 -26.109 1 49.16 318 ALA B N 1
ATOM 6027 C CA . ALA B 1 318 ? 13.703 -35.594 -25.547 1 49.16 318 ALA B CA 1
ATOM 6028 C C . ALA B 1 318 ? 13.867 -35.969 -24.078 1 49.16 318 ALA B C 1
ATOM 6030 O O . ALA B 1 318 ? 13.07 -35.562 -23.219 1 49.16 318 ALA B O 1
ATOM 6031 N N . TRP B 1 319 ? 14.883 -36.781 -23.875 1 50.44 319 TRP B N 1
ATOM 6032 C CA . TRP B 1 319 ? 15.156 -37.25 -22.516 1 50.44 319 TRP B CA 1
ATOM 6033 C C . TRP B 1 319 ? 15.742 -36.125 -21.656 1 50.44 319 TRP B C 1
ATOM 6035 O O . TRP B 1 319 ? 15.438 -36 -20.469 1 50.44 319 TRP B O 1
ATOM 6045 N N . GLY B 1 320 ? 16.641 -35.438 -22.203 1 49.88 320 GLY B N 1
ATOM 6046 C CA . GLY B 1 320 ? 17.25 -34.312 -21.516 1 49.88 320 GLY B CA 1
ATOM 6047 C C . GLY B 1 320 ? 16.25 -33.25 -21.109 1 49.88 320 GLY B C 1
ATOM 6048 O O . GLY B 1 320 ? 16.391 -32.625 -20.047 1 49.88 320 GLY B O 1
ATOM 6049 N N . GLN B 1 321 ? 15.352 -33.25 -22.016 1 49.66 321 GLN B N 1
ATOM 6050 C CA . GLN B 1 321 ? 14.328 -32.219 -21.828 1 49.66 321 GLN B CA 1
ATOM 6051 C C . GLN B 1 321 ? 13.352 -32.625 -20.719 1 49.66 321 GLN B C 1
ATOM 6053 O O . GLN B 1 321 ? 12.812 -31.766 -20.031 1 49.66 321 GLN B O 1
ATOM 6058 N N . LEU B 1 322 ? 13.047 -33.969 -20.828 1 45.19 322 LEU B N 1
ATOM 6059 C CA . LEU B 1 322 ? 12.164 -34.406 -19.75 1 45.19 322 LEU B CA 1
ATOM 6060 C C . LEU B 1 322 ? 12.906 -34.438 -18.422 1 45.19 322 LEU B C 1
ATOM 6062 O O . LEU B 1 322 ? 12.297 -34.625 -17.359 1 45.19 322 LEU B O 1
ATOM 6066 N N . GLY B 1 323 ? 14.125 -33.844 -18.422 1 47.38 323 GLY B N 1
ATOM 6067 C CA . GLY B 1 323 ? 14.883 -33.719 -17.188 1 47.38 323 GLY B CA 1
ATOM 6068 C C . GLY B 1 323 ? 15.102 -35.031 -16.484 1 47.38 323 GLY B C 1
ATOM 6069 O O . GLY B 1 323 ? 15.406 -35.062 -15.289 1 47.38 323 GLY B O 1
ATOM 6070 N N . VAL B 1 324 ? 14.562 -36.125 -17 1 43.81 324 VAL B N 1
ATOM 6071 C CA . VAL B 1 324 ? 14.547 -37.406 -16.328 1 43.81 324 VAL B CA 1
ATOM 6072 C C . VAL B 1 324 ? 15.977 -37.938 -16.156 1 43.81 324 VAL B C 1
ATOM 6074 O O . VAL B 1 324 ? 16.281 -38.625 -15.18 1 43.81 324 VAL B O 1
ATOM 6077 N N . SER B 1 325 ? 16.688 -37.969 -17.188 1 42.94 325 SER B N 1
ATOM 6078 C CA . SER B 1 325 ? 17.953 -38.688 -17.047 1 42.94 325 SER B CA 1
ATOM 6079 C C . SER B 1 325 ? 18.719 -38.219 -15.82 1 42.94 325 SER B C 1
ATOM 6081 O O . SER B 1 325 ? 19.016 -39.031 -14.922 1 42.94 325 SER B O 1
ATOM 6083 N N . GLN B 1 326 ? 19.922 -37.5 -16.141 1 42.12 326 GLN B N 1
ATOM 6084 C CA . GLN B 1 326 ? 21.094 -37.312 -15.305 1 42.12 326 GLN B CA 1
ATOM 6085 C C . GLN B 1 326 ? 20.719 -36.562 -14.016 1 42.12 326 GLN B C 1
ATOM 6087 O O . GLN B 1 326 ? 21.312 -36.844 -12.961 1 42.12 326 GLN B O 1
ATOM 6092 N N . GLY B 1 327 ? 19.891 -35.594 -13.945 1 46 327 GLY B N 1
ATOM 6093 C CA . GLY B 1 327 ? 19.766 -34.656 -12.836 1 46 327 GLY B CA 1
ATOM 6094 C C . GLY B 1 327 ? 18.828 -35.125 -11.75 1 46 327 GLY B C 1
ATOM 6095 O O . GLY B 1 327 ? 19.031 -34.844 -10.57 1 46 327 GLY B O 1
ATOM 6096 N N . LEU B 1 328 ? 17.625 -35.719 -12.133 1 49.62 328 LEU B N 1
ATOM 6097 C CA . LEU B 1 328 ? 16.688 -36.125 -11.086 1 49.62 328 LEU B CA 1
ATOM 6098 C C . LEU B 1 328 ? 17.297 -37.25 -10.227 1 49.62 328 LEU B C 1
ATOM 6100 O O . LEU B 1 328 ? 17.188 -37.219 -9 1 49.62 328 LEU B O 1
ATOM 6104 N N . LEU B 1 329 ? 17.703 -38.5 -10.906 1 47.12 329 LEU B N 1
ATOM 6105 C CA . LEU B 1 329 ? 18.203 -39.625 -10.141 1 47.12 329 LEU B CA 1
ATOM 6106 C C . LEU B 1 329 ? 19.734 -39.594 -10.062 1 47.12 329 LEU B C 1
ATOM 6108 O O . LEU B 1 329 ? 20.312 -40.094 -9.086 1 47.12 329 LEU B O 1
ATOM 6112 N N . THR B 1 330 ? 20.406 -39.219 -11.172 1 45.53 330 THR B N 1
ATOM 6113 C CA . THR B 1 330 ? 21.844 -39.5 -11.219 1 45.53 330 THR B CA 1
ATOM 6114 C C . THR B 1 330 ? 22.641 -38.25 -10.805 1 45.53 330 THR B C 1
ATOM 6116 O O . THR B 1 330 ? 23.875 -38.312 -10.766 1 45.53 330 THR B O 1
ATOM 6119 N N . ASN B 1 331 ? 22.094 -37.062 -10.891 1 49.56 331 ASN B N 1
ATOM 6120 C CA . ASN B 1 331 ? 23.031 -36.031 -10.539 1 49.56 331 ASN B CA 1
ATOM 6121 C C . ASN B 1 331 ? 23.406 -36.062 -9.055 1 49.56 331 ASN B C 1
ATOM 6123 O O . ASN B 1 331 ? 22.562 -35.812 -8.195 1 49.56 331 ASN B O 1
ATOM 6127 N N . PRO B 1 332 ? 24.5 -36.75 -8.742 1 51.62 332 PRO B N 1
ATOM 6128 C CA . PRO B 1 332 ? 25.031 -36.875 -7.387 1 51.62 332 PRO B CA 1
ATOM 6129 C C . PRO B 1 332 ? 25.078 -35.531 -6.641 1 51.62 332 PRO B C 1
ATOM 6131 O O . PRO B 1 332 ? 25.188 -35.531 -5.41 1 51.62 332 PRO B O 1
ATOM 6134 N N . VAL B 1 333 ? 25.062 -34.438 -7.336 1 52.81 333 VAL B N 1
ATOM 6135 C CA . VAL B 1 333 ? 25.266 -33.219 -6.582 1 52.81 333 VAL B CA 1
ATOM 6136 C C . VAL B 1 333 ? 24.031 -32.312 -6.684 1 52.81 333 VAL B C 1
ATOM 6138 O O . VAL B 1 333 ? 23.797 -31.703 -7.719 1 52.81 333 VAL B O 1
ATOM 6141 N N . ALA B 1 334 ? 23 -32.688 -5.938 1 56.28 334 ALA B N 1
ATOM 6142 C CA . ALA B 1 334 ? 21.812 -31.828 -5.832 1 56.28 334 ALA B CA 1
ATOM 6143 C C . ALA B 1 334 ? 22.156 -30.469 -5.215 1 56.28 334 ALA B C 1
ATOM 6145 O O . ALA B 1 334 ? 22.906 -30.406 -4.234 1 56.28 334 ALA B O 1
ATOM 6146 N N . ASP B 1 335 ? 21.844 -29.422 -5.977 1 65.38 335 ASP B N 1
ATOM 6147 C CA . ASP B 1 335 ? 22.062 -28.062 -5.473 1 65.38 335 ASP B CA 1
ATOM 6148 C C . ASP B 1 335 ? 20.938 -27.641 -4.531 1 65.38 335 ASP B C 1
ATOM 6150 O O . ASP B 1 335 ? 19.906 -28.281 -4.461 1 65.38 335 ASP B O 1
ATOM 6154 N N . GLY B 1 336 ? 21.172 -26.891 -3.578 1 71.31 336 GLY B N 1
ATOM 6155 C CA . GLY B 1 336 ? 20.188 -26.297 -2.686 1 71.31 336 GLY B CA 1
ATOM 6156 C C . GLY B 1 336 ? 20.156 -26.953 -1.318 1 71.31 336 GLY B C 1
ATOM 6157 O O . GLY B 1 336 ? 21.203 -27.125 -0.677 1 71.31 336 GLY B O 1
ATOM 6158 N N . PHE B 1 337 ? 18.953 -27.391 -0.976 1 73.38 337 PHE B N 1
ATOM 6159 C CA . PHE B 1 337 ? 18.734 -27.969 0.342 1 73.38 337 PHE B CA 1
ATOM 6160 C C . PHE B 1 337 ? 19.531 -29.266 0.504 1 73.38 337 PHE B C 1
ATOM 6162 O O . PHE B 1 337 ? 20.094 -29.516 1.568 1 73.38 337 PHE B O 1
ATOM 6169 N N . TRP B 1 338 ? 19.641 -30.031 -0.513 1 71.25 338 TRP B N 1
ATOM 6170 C CA . TRP B 1 338 ? 20.219 -31.375 -0.438 1 71.25 338 TRP B CA 1
ATOM 6171 C C . TRP B 1 338 ? 21.734 -31.328 -0.652 1 71.25 338 TRP B C 1
ATOM 6173 O O . TRP B 1 338 ? 22.422 -32.344 -0.42 1 71.25 338 TRP B O 1
ATOM 6183 N N . GLU B 1 339 ? 22.234 -30.125 -1.091 1 65.75 339 GLU B N 1
ATOM 6184 C CA . GLU B 1 339 ? 23.672 -30 -1.256 1 65.75 339 GLU B CA 1
ATOM 6185 C C . GLU B 1 339 ? 24.406 -30.219 0.067 1 65.75 339 GLU B C 1
ATOM 6187 O O . GLU B 1 339 ? 25.438 -30.891 0.113 1 65.75 339 GLU B O 1
ATOM 6192 N N . ALA B 1 340 ? 23.812 -29.594 1.02 1 65.38 340 ALA B N 1
ATOM 6193 C CA . ALA B 1 340 ? 24.438 -29.672 2.336 1 65.38 340 ALA B CA 1
ATOM 6194 C C . ALA B 1 340 ? 24.094 -31 3.023 1 65.38 340 ALA B C 1
ATOM 6196 O O . ALA B 1 340 ? 24.734 -31.375 4.016 1 65.38 340 ALA B O 1
ATOM 6197 N N . ARG B 1 341 ? 23.188 -31.562 2.309 1 69.25 341 ARG B N 1
ATOM 6198 C CA . ARG B 1 341 ? 22.75 -32.812 2.9 1 69.25 341 ARG B CA 1
ATOM 6199 C C . ARG B 1 341 ? 23.016 -34 1.964 1 69.25 341 ARG B C 1
ATOM 6201 O O . ARG B 1 341 ? 23.344 -33.781 0.792 1 69.25 341 ARG B O 1
ATOM 6208 N N . LEU B 1 342 ? 23.219 -35.188 2.529 1 65.56 342 LEU B N 1
ATOM 6209 C CA . LEU B 1 342 ? 23.484 -36.375 1.729 1 65.56 342 LEU B CA 1
ATOM 6210 C C . LEU B 1 342 ? 22.406 -36.562 0.673 1 65.56 342 LEU B C 1
ATOM 6212 O O . LEU B 1 342 ? 21.234 -36.75 1.007 1 65.56 342 LEU B O 1
ATOM 6216 N N . SER B 1 343 ? 22.688 -36.312 -0.579 1 69.81 343 SER B N 1
ATOM 6217 C CA . SER B 1 343 ? 21.828 -36.438 -1.743 1 69.81 343 SER B CA 1
ATOM 6218 C C . SER B 1 343 ? 21.062 -37.75 -1.719 1 69.81 343 SER B C 1
ATOM 6220 O O . SER B 1 343 ? 19.984 -37.875 -2.299 1 69.81 343 SER B O 1
ATOM 6222 N N . ALA B 1 344 ? 21.578 -38.656 -0.941 1 70.69 344 ALA B N 1
ATOM 6223 C CA . ALA B 1 344 ? 20.969 -39.969 -0.878 1 70.69 344 ALA B CA 1
ATOM 6224 C C . ALA B 1 344 ? 19.625 -39.938 -0.171 1 70.69 344 ALA B C 1
ATOM 6226 O O . ALA B 1 344 ? 18.734 -40.75 -0.454 1 70.69 344 ALA B O 1
ATOM 6227 N N . TYR B 1 345 ? 19.453 -39.031 0.674 1 78.31 345 TYR B N 1
ATOM 6228 C CA . TYR B 1 345 ? 18.219 -38.938 1.446 1 78.31 345 TYR B CA 1
ATOM 6229 C C . TYR B 1 345 ? 17.094 -38.406 0.592 1 78.31 345 TYR B C 1
ATOM 6231 O O . TYR B 1 345 ? 15.93 -38.406 1.016 1 78.31 345 TYR B O 1
ATOM 6239 N N . ARG B 1 346 ? 17.359 -38.062 -0.671 1 83 346 ARG B N 1
ATOM 6240 C CA . ARG B 1 346 ? 16.312 -37.625 -1.594 1 83 346 ARG B CA 1
ATOM 6241 C C . ARG B 1 346 ? 15.492 -38.781 -2.111 1 83 346 ARG B C 1
ATOM 6243 O O . ARG B 1 346 ? 14.312 -38.625 -2.418 1 83 346 ARG B O 1
ATOM 6250 N N . ILE B 1 347 ? 16.078 -39.875 -2.076 1 81.38 347 ILE B N 1
ATOM 6251 C CA . ILE B 1 347 ? 15.43 -41.031 -2.646 1 81.38 347 ILE B CA 1
ATOM 6252 C C . ILE B 1 347 ? 14.227 -41.438 -1.792 1 81.38 347 ILE B C 1
ATOM 6254 O O . ILE B 1 347 ? 13.109 -41.562 -2.305 1 81.38 347 ILE B O 1
ATOM 6258 N N . PRO B 1 348 ? 14.43 -41.562 -0.472 1 86.62 348 PRO B N 1
ATOM 6259 C CA . PRO B 1 348 ? 13.234 -41.875 0.325 1 86.62 348 PRO B CA 1
ATOM 6260 C C . PRO B 1 348 ? 12.156 -40.812 0.205 1 86.62 348 PRO B C 1
ATOM 6262 O O . PRO B 1 348 ? 10.961 -41.094 0.276 1 86.62 348 PRO B O 1
ATOM 6265 N N . VAL B 1 349 ? 12.531 -39.625 0.038 1 89.06 349 VAL B N 1
ATOM 6266 C CA . VAL B 1 349 ? 11.57 -38.531 -0.107 1 89.06 349 VAL B CA 1
ATOM 6267 C C . VAL B 1 349 ? 10.82 -38.656 -1.43 1 89.06 349 VAL B C 1
ATOM 6269 O O . VAL B 1 349 ? 9.609 -38.469 -1.488 1 89.06 349 VAL B O 1
ATOM 6272 N N . MET B 1 350 ? 11.508 -39.094 -2.457 1 88.81 350 MET B N 1
ATOM 6273 C CA . MET B 1 350 ? 10.891 -39.312 -3.762 1 88.81 350 MET B CA 1
ATOM 6274 C C . MET B 1 350 ? 9.891 -40.469 -3.707 1 88.81 350 MET B C 1
ATOM 6276 O O . MET B 1 350 ? 8.812 -40.375 -4.293 1 88.81 350 MET B O 1
ATOM 6280 N N . VAL B 1 351 ? 10.305 -41.469 -2.984 1 91.31 351 VAL B N 1
ATOM 6281 C CA . VAL B 1 351 ? 9.43 -42.625 -2.848 1 91.31 351 VAL B CA 1
ATOM 6282 C C . VAL B 1 351 ? 8.172 -42.219 -2.066 1 91.31 351 VAL B C 1
ATOM 6284 O O . VAL B 1 351 ? 7.062 -42.594 -2.445 1 91.31 351 VAL B O 1
ATOM 6287 N N . THR B 1 352 ? 8.406 -41.531 -0.984 1 94.19 352 THR B N 1
ATOM 6288 C CA . THR B 1 352 ? 7.277 -41.062 -0.197 1 94.19 352 THR B CA 1
ATOM 6289 C C . THR B 1 352 ? 6.348 -40.188 -1.047 1 94.19 352 THR B C 1
ATOM 6291 O O . THR B 1 352 ? 5.125 -40.281 -0.915 1 94.19 352 THR B O 1
ATOM 6294 N N . PHE B 1 353 ? 6.879 -39.438 -1.896 1 94.88 353 PHE B N 1
ATOM 6295 C CA . PHE B 1 353 ? 6.109 -38.594 -2.816 1 94.88 353 PHE B CA 1
ATOM 6296 C C . PHE B 1 353 ? 5.289 -39.469 -3.766 1 94.88 353 PHE B C 1
ATOM 6298 O O . PHE B 1 353 ? 4.109 -39.188 -3.996 1 94.88 353 PHE B O 1
ATOM 6305 N N . GLY B 1 354 ? 5.895 -40.469 -4.316 1 94.88 354 GLY B N 1
ATOM 6306 C CA . GLY B 1 354 ? 5.172 -41.406 -5.176 1 94.88 354 GLY B CA 1
ATOM 6307 C C . GLY B 1 354 ? 3.994 -42.062 -4.48 1 94.88 354 GLY B C 1
ATOM 6308 O O . GLY B 1 354 ? 2.914 -42.188 -5.059 1 94.88 354 GLY B O 1
ATOM 6309 N N . VAL B 1 355 ? 4.207 -42.438 -3.277 1 96.06 355 VAL B N 1
ATOM 6310 C CA . VAL B 1 355 ? 3.154 -43.062 -2.48 1 96.06 355 VAL B CA 1
ATOM 6311 C C . VAL B 1 355 ? 2.031 -42.062 -2.234 1 96.06 355 VAL B C 1
ATOM 6313 O O . VAL B 1 355 ? 0.851 -42.406 -2.279 1 96.06 355 VAL B O 1
ATOM 6316 N N . MET B 1 356 ? 2.438 -40.875 -1.972 1 96.5 356 MET B N 1
ATOM 6317 C CA . MET B 1 356 ? 1.453 -39.812 -1.759 1 96.5 356 MET B CA 1
ATOM 6318 C C . MET B 1 356 ? 0.583 -39.625 -2.996 1 96.5 356 MET B C 1
ATOM 6320 O O . MET B 1 356 ? -0.645 -39.594 -2.896 1 96.5 356 MET B O 1
ATOM 6324 N N . VAL B 1 357 ? 1.152 -39.531 -4.164 1 96.62 357 VAL B N 1
ATOM 6325 C CA . VAL B 1 357 ? 0.423 -39.312 -5.41 1 96.62 357 VAL B CA 1
ATOM 6326 C C . VAL B 1 357 ? -0.514 -40.5 -5.652 1 96.62 357 VAL B C 1
ATOM 6328 O O . VAL B 1 357 ? -1.686 -40.312 -5.988 1 96.62 357 VAL B O 1
ATOM 6331 N N . ALA B 1 358 ? 0.018 -41.719 -5.418 1 96.31 358 ALA B N 1
ATOM 6332 C CA . ALA B 1 358 ? -0.785 -42.906 -5.609 1 96.31 358 ALA B CA 1
ATOM 6333 C C . ALA B 1 358 ? -1.978 -42.938 -4.66 1 96.31 358 ALA B C 1
ATOM 6335 O O . ALA B 1 358 ? -3.102 -43.25 -5.07 1 96.31 358 ALA B O 1
ATOM 6336 N N . SER B 1 359 ? -1.704 -42.656 -3.428 1 95.62 359 SER B N 1
ATOM 6337 C CA . SER B 1 359 ? -2.76 -42.656 -2.42 1 95.62 359 SER B CA 1
ATOM 6338 C C . SER B 1 359 ? -3.844 -41.625 -2.754 1 95.62 359 SER B C 1
ATOM 6340 O O . SER B 1 359 ? -5.035 -41.938 -2.633 1 95.62 359 SER B O 1
ATOM 6342 N N . MET B 1 360 ? -3.469 -40.469 -3.219 1 94.31 360 MET B N 1
ATOM 6343 C CA . MET B 1 360 ? -4.414 -39.406 -3.559 1 94.31 360 MET B CA 1
ATOM 6344 C C . MET B 1 360 ? -5.207 -39.75 -4.809 1 94.31 360 MET B C 1
ATOM 6346 O O . MET B 1 360 ? -6.336 -39.312 -4.984 1 94.31 360 MET B O 1
ATOM 6350 N N . THR B 1 361 ? -4.578 -40.531 -5.723 1 94.31 361 THR B N 1
ATOM 6351 C CA . THR B 1 361 ? -5.238 -40.938 -6.953 1 94.31 361 THR B CA 1
ATOM 6352 C C . THR B 1 361 ? -6.297 -42 -6.66 1 94.31 361 THR B C 1
ATOM 6354 O O . THR B 1 361 ? -7.371 -42 -7.266 1 94.31 361 THR B O 1
ATOM 6357 N N . ILE B 1 362 ? -6.023 -42.812 -5.68 1 93.75 362 ILE B N 1
ATOM 6358 C CA . ILE B 1 362 ? -6.902 -43.938 -5.391 1 93.75 362 ILE B CA 1
ATOM 6359 C C . ILE B 1 362 ? -8.023 -43.5 -4.449 1 93.75 362 ILE B C 1
ATOM 6361 O O . ILE B 1 362 ? -9.18 -43.875 -4.629 1 93.75 362 ILE B O 1
ATOM 6365 N N . TRP B 1 363 ? -7.617 -42.688 -3.428 1 89.5 363 TRP B N 1
ATOM 6366 C CA . TRP B 1 363 ? -8.602 -42.281 -2.428 1 89.5 363 TRP B CA 1
ATOM 6367 C C . TRP B 1 363 ? -8.773 -40.75 -2.428 1 89.5 363 TRP B C 1
ATOM 6369 O O . TRP B 1 363 ? -7.797 -40.031 -2.404 1 89.5 363 TRP B O 1
ATOM 6379 N N . PRO B 1 364 ? -9.93 -40.375 -2.363 1 87.25 364 PRO B N 1
ATOM 6380 C CA . PRO B 1 364 ? -11.219 -41.062 -2.428 1 87.25 364 PRO B CA 1
ATOM 6381 C C . PRO B 1 364 ? -11.602 -41.469 -3.848 1 87.25 364 PRO B C 1
ATOM 6383 O O . PRO B 1 364 ? -11.039 -40.938 -4.816 1 87.25 364 PRO B O 1
ATOM 6386 N N . ARG B 1 365 ? -12.594 -42.344 -3.924 1 83.75 365 ARG B N 1
ATOM 6387 C CA . ARG B 1 365 ? -13.008 -42.875 -5.227 1 83.75 365 ARG B CA 1
ATOM 6388 C C . ARG B 1 365 ? -13.766 -41.812 -6.016 1 83.75 365 ARG B C 1
ATOM 6390 O O . ARG B 1 365 ? -13.484 -41.594 -7.195 1 83.75 365 ARG B O 1
ATOM 6397 N N . ALA B 1 366 ? -14.719 -41.156 -5.301 1 84.44 366 ALA B N 1
ATOM 6398 C CA . ALA B 1 366 ? -15.438 -40.062 -5.934 1 84.44 366 ALA B CA 1
ATOM 6399 C C . ALA B 1 366 ? -14.734 -38.719 -5.68 1 84.44 366 ALA B C 1
ATOM 6401 O O . ALA B 1 366 ? -14.602 -38.312 -4.527 1 84.44 366 ALA B O 1
ATOM 6402 N N . LYS B 1 367 ? -14.227 -38.188 -6.754 1 90 367 LYS B N 1
ATOM 6403 C CA . LYS B 1 367 ? -13.484 -36.938 -6.602 1 90 367 LYS B CA 1
ATOM 6404 C C . LYS B 1 367 ? -14.297 -35.75 -7.121 1 90 367 LYS B C 1
ATOM 6406 O O . LYS B 1 367 ? -14.945 -35.844 -8.164 1 90 367 LYS B O 1
ATOM 6411 N N . THR B 1 368 ? -14.344 -34.719 -6.309 1 91.06 368 THR B N 1
ATOM 6412 C CA . THR B 1 368 ? -14.984 -33.469 -6.688 1 91.06 368 THR B CA 1
ATOM 6413 C C . THR B 1 368 ? -13.945 -32.438 -7.148 1 91.06 368 THR B C 1
ATOM 6415 O O . THR B 1 368 ? -12.742 -32.719 -7.125 1 91.06 368 THR B O 1
ATOM 6418 N N . LEU B 1 369 ? -14.406 -31.359 -7.645 1 92.75 369 LEU B N 1
ATOM 6419 C CA . LEU B 1 369 ? -13.5 -30.297 -8.062 1 92.75 369 LEU B CA 1
ATOM 6420 C C . LEU B 1 369 ? -12.625 -29.844 -6.902 1 92.75 369 LEU B C 1
ATOM 6422 O O . LEU B 1 369 ? -11.461 -29.484 -7.102 1 92.75 369 LEU B O 1
ATOM 6426 N N . ALA B 1 370 ? -13.18 -29.891 -5.676 1 92.5 370 ALA B N 1
ATOM 6427 C CA . ALA B 1 370 ? -12.422 -29.531 -4.484 1 92.5 370 ALA B CA 1
ATOM 6428 C C . ALA B 1 370 ? -11.211 -30.453 -4.309 1 92.5 370 ALA B C 1
ATOM 6430 O O . ALA B 1 370 ? -10.109 -29.984 -4.023 1 92.5 370 ALA B O 1
ATOM 6431 N N . HIS B 1 371 ? -11.438 -31.703 -4.535 1 92.69 371 HIS B N 1
ATOM 6432 C CA . HIS B 1 371 ? -10.359 -32.688 -4.441 1 92.69 371 HIS B CA 1
ATOM 6433 C C . HIS B 1 371 ? -9.305 -32.469 -5.52 1 92.69 371 HIS B C 1
ATOM 6435 O O . HIS B 1 371 ? -8.109 -32.531 -5.246 1 92.69 371 HIS B O 1
ATOM 6441 N N . LEU B 1 372 ? -9.82 -32.219 -6.688 1 94.44 372 LEU B N 1
ATOM 6442 C CA . LEU B 1 372 ? -8.914 -32 -7.805 1 94.44 372 LEU B CA 1
ATOM 6443 C C . LEU B 1 372 ? -7.988 -30.828 -7.535 1 94.44 372 LEU B C 1
ATOM 6445 O O . LEU B 1 372 ? -6.781 -30.906 -7.766 1 94.44 372 LEU B O 1
ATOM 6449 N N . MET B 1 373 ? -8.531 -29.734 -7.062 1 95.5 373 MET B N 1
ATOM 6450 C CA . MET B 1 373 ? -7.754 -28.531 -6.797 1 95.5 373 MET B CA 1
ATOM 6451 C C . MET B 1 373 ? -6.773 -28.75 -5.652 1 95.5 373 MET B C 1
ATOM 6453 O O . MET B 1 373 ? -5.578 -28.484 -5.789 1 95.5 373 MET B O 1
ATOM 6457 N N . SER B 1 374 ? -7.281 -29.281 -4.504 1 95.5 374 SER B N 1
ATOM 6458 C CA . SER B 1 374 ? -6.457 -29.469 -3.314 1 95.5 374 SER B CA 1
ATOM 6459 C C . SER B 1 374 ? -5.34 -30.484 -3.561 1 95.5 374 SER B C 1
ATOM 6461 O O . SER B 1 374 ? -4.191 -30.234 -3.189 1 95.5 374 SER B O 1
ATOM 6463 N N . TYR B 1 375 ? -5.633 -31.562 -4.219 1 96.44 375 TYR B N 1
ATOM 6464 C CA . TYR B 1 375 ? -4.641 -32.594 -4.473 1 96.44 375 TYR B CA 1
ATOM 6465 C C . TYR B 1 375 ? -3.631 -32.156 -5.516 1 96.44 375 TYR B C 1
ATOM 6467 O O . TYR B 1 375 ? -2.443 -32.469 -5.418 1 96.44 375 TYR B O 1
ATOM 6475 N N . SER B 1 376 ? -4.117 -31.469 -6.531 1 97.25 376 SER B N 1
ATOM 6476 C CA . SER B 1 376 ? -3.17 -30.922 -7.496 1 97.25 376 SER B CA 1
ATOM 6477 C C . SER B 1 376 ? -2.178 -29.969 -6.828 1 97.25 376 SER B C 1
ATOM 6479 O O . SER B 1 376 ? -0.975 -30.047 -7.09 1 97.25 376 SER B O 1
ATOM 6481 N N . ALA B 1 377 ? -2.695 -29.094 -5.984 1 97.69 377 ALA B N 1
ATOM 6482 C CA . ALA B 1 377 ? -1.815 -28.188 -5.262 1 97.69 377 ALA B CA 1
ATOM 6483 C C . ALA B 1 377 ? -0.837 -28.953 -4.375 1 97.69 377 ALA B C 1
ATOM 6485 O O . ALA B 1 377 ? 0.353 -28.625 -4.332 1 97.69 377 ALA B O 1
ATOM 6486 N N . ALA B 1 378 ? -1.307 -29.953 -3.691 1 97.56 378 ALA B N 1
ATOM 6487 C CA . ALA B 1 378 ? -0.473 -30.766 -2.809 1 97.56 378 ALA B CA 1
ATOM 6488 C C . ALA B 1 378 ? 0.654 -31.438 -3.584 1 97.56 378 ALA B C 1
ATOM 6490 O O . ALA B 1 378 ? 1.796 -31.484 -3.119 1 97.56 378 ALA B O 1
ATOM 6491 N N . ILE B 1 379 ? 0.37 -31.922 -4.707 1 97.5 379 ILE B N 1
ATOM 6492 C CA . ILE B 1 379 ? 1.349 -32.656 -5.52 1 97.5 379 ILE B CA 1
ATOM 6493 C C . ILE B 1 379 ? 2.445 -31.672 -5.969 1 97.5 379 ILE B C 1
ATOM 6495 O O . ILE B 1 379 ? 3.635 -31.984 -5.867 1 97.5 379 ILE B O 1
ATOM 6499 N N . VAL B 1 380 ? 2.059 -30.5 -6.477 1 96.88 380 VAL B N 1
ATOM 6500 C CA . VAL B 1 380 ? 3.062 -29.531 -6.922 1 96.88 380 VAL B CA 1
ATOM 6501 C C . VAL B 1 380 ? 3.904 -29.078 -5.734 1 96.88 380 VAL B C 1
ATOM 6503 O O . VAL B 1 380 ? 5.129 -28.984 -5.832 1 96.88 380 VAL B O 1
ATOM 6506 N N . VAL B 1 381 ? 3.266 -28.812 -4.578 1 97.12 381 VAL B N 1
ATOM 6507 C CA . VAL B 1 381 ? 3.992 -28.453 -3.367 1 97.12 381 VAL B CA 1
ATOM 6508 C C . VAL B 1 381 ? 4.938 -29.578 -2.967 1 97.12 381 VAL B C 1
ATOM 6510 O O . VAL B 1 381 ? 6.09 -29.328 -2.605 1 97.12 381 VAL B O 1
ATOM 6513 N N . GLY B 1 382 ? 4.527 -30.797 -3.043 1 95.88 382 GLY B N 1
ATOM 6514 C CA . GLY B 1 382 ? 5.324 -31.953 -2.678 1 95.88 382 GLY B CA 1
ATOM 6515 C C . GLY B 1 382 ? 6.543 -32.156 -3.564 1 95.88 382 GLY B C 1
ATOM 6516 O O . GLY B 1 382 ? 7.566 -32.656 -3.115 1 95.88 382 GLY B O 1
ATOM 6517 N N . THR B 1 383 ? 6.453 -31.734 -4.801 1 92.75 383 THR B N 1
ATOM 6518 C CA . THR B 1 383 ? 7.562 -31.875 -5.738 1 92.75 383 THR B CA 1
ATOM 6519 C C . THR B 1 383 ? 8.758 -31.047 -5.289 1 92.75 383 THR B C 1
ATOM 6521 O O . THR B 1 383 ? 9.891 -31.312 -5.688 1 92.75 383 THR B O 1
ATOM 6524 N N . GLN B 1 384 ? 8.484 -30.047 -4.461 1 91.69 384 GLN B N 1
ATOM 6525 C CA . GLN B 1 384 ? 9.562 -29.156 -4.031 1 91.69 384 GLN B CA 1
ATOM 6526 C C . GLN B 1 384 ? 10.547 -29.891 -3.125 1 91.69 384 GLN B C 1
ATOM 6528 O O . GLN B 1 384 ? 11.695 -29.453 -2.973 1 91.69 384 GLN B O 1
ATOM 6533 N N . PHE B 1 385 ? 10.211 -31 -2.527 1 90.69 385 PHE B N 1
ATOM 6534 C CA . PHE B 1 385 ? 11.031 -31.641 -1.509 1 90.69 385 PHE B CA 1
ATOM 6535 C C . PHE B 1 385 ? 12.094 -32.531 -2.15 1 90.69 385 PHE B C 1
ATOM 6537 O O . PHE B 1 385 ? 13.148 -32.75 -1.56 1 90.69 385 PHE B O 1
ATOM 6544 N N . TRP B 1 386 ? 11.867 -33 -3.305 1 86.56 386 TRP B N 1
ATOM 6545 C CA . TRP B 1 386 ? 12.852 -33.906 -3.885 1 86.56 386 TRP B CA 1
ATOM 6546 C C . TRP B 1 386 ? 13.438 -33.312 -5.168 1 86.56 386 TRP B C 1
ATOM 6548 O O . TRP B 1 386 ? 14.422 -33.844 -5.695 1 86.56 386 TRP B O 1
ATOM 6558 N N . TYR B 1 387 ? 12.875 -32.219 -5.645 1 81.94 387 TYR B N 1
ATOM 6559 C CA . TYR B 1 387 ? 13.367 -31.625 -6.879 1 81.94 387 TYR B CA 1
ATOM 6560 C C . TYR B 1 387 ? 14.859 -31.312 -6.781 1 81.94 387 TYR B C 1
ATOM 6562 O O . TYR B 1 387 ? 15.305 -30.703 -5.805 1 81.94 387 TYR B O 1
ATOM 6570 N N . PRO B 1 388 ? 15.719 -31.672 -7.699 1 73 388 PRO B N 1
ATOM 6571 C CA . PRO B 1 388 ? 17.172 -31.609 -7.582 1 73 388 PRO B CA 1
ATOM 6572 C C . PRO B 1 388 ? 17.719 -30.188 -7.758 1 73 388 PRO B C 1
ATOM 6574 O O . PRO B 1 388 ? 18.75 -29.844 -7.164 1 73 388 PRO B O 1
ATOM 6577 N N . ASN B 1 389 ? 17.234 -29.406 -8.625 1 71.88 389 ASN B N 1
ATOM 6578 C CA . ASN B 1 389 ? 17.781 -28.078 -8.906 1 71.88 389 ASN B CA 1
ATOM 6579 C C . ASN B 1 389 ? 17.203 -27.031 -7.957 1 71.88 389 ASN B C 1
ATOM 6581 O O . ASN B 1 389 ? 16.281 -26.297 -8.328 1 71.88 389 ASN B O 1
ATOM 6585 N N . GLU B 1 390 ? 17.766 -26.938 -6.754 1 68.31 390 GLU B N 1
ATOM 6586 C CA . GLU B 1 390 ? 17.375 -25.938 -5.762 1 68.31 390 GLU B CA 1
ATOM 6587 C C . GLU B 1 390 ? 15.898 -26.062 -5.402 1 68.31 390 GLU B C 1
ATOM 6589 O O . GLU B 1 390 ? 15.164 -25.078 -5.434 1 68.31 390 GLU B O 1
ATOM 6594 N N . GLY B 1 391 ? 15.633 -27.297 -5.055 1 69.38 391 GLY B N 1
ATOM 6595 C CA . GLY B 1 391 ? 14.273 -27.547 -4.602 1 69.38 391 GLY B CA 1
ATOM 6596 C C . GLY B 1 391 ? 13.852 -26.656 -3.451 1 69.38 391 GLY B C 1
ATOM 6597 O O . GLY B 1 391 ? 14.68 -26.281 -2.615 1 69.38 391 GLY B O 1
ATOM 6598 N N . GLY B 1 392 ? 12.555 -26.141 -3.488 1 77.88 392 GLY B N 1
ATOM 6599 C CA . GLY B 1 392 ? 11.984 -25.344 -2.404 1 77.88 392 GLY B CA 1
ATOM 6600 C C . GLY B 1 392 ? 11.805 -23.891 -2.758 1 77.88 392 GLY B C 1
ATOM 6601 O O . GLY B 1 392 ? 11 -23.188 -2.133 1 77.88 392 GLY B O 1
ATOM 6602 N N . ILE B 1 393 ? 12.516 -23.469 -3.771 1 86.06 393 ILE B N 1
ATOM 6603 C CA . ILE B 1 393 ? 12.523 -22.031 -4.012 1 86.06 393 ILE B CA 1
ATOM 6604 C C . ILE B 1 393 ? 11.562 -21.688 -5.148 1 86.06 393 ILE B C 1
ATOM 6606 O O . ILE B 1 393 ? 11.273 -20.516 -5.402 1 86.06 393 ILE B O 1
ATOM 6610 N N . TYR B 1 394 ? 10.961 -22.688 -5.812 1 91.31 394 TYR B N 1
ATOM 6611 C CA . TYR B 1 394 ? 10.07 -22.422 -6.938 1 91.31 394 TYR B CA 1
ATOM 6612 C C . TYR B 1 394 ? 8.633 -22.266 -6.461 1 91.31 394 TYR B C 1
ATOM 6614 O O . TYR B 1 394 ? 7.762 -23.078 -6.793 1 91.31 394 TYR B O 1
ATOM 6622 N N . VAL B 1 395 ? 8.406 -21.156 -5.84 1 95.31 395 VAL B N 1
ATOM 6623 C CA . VAL B 1 395 ? 7.133 -20.859 -5.195 1 95.31 395 VAL B CA 1
ATOM 6624 C C . VAL B 1 395 ? 6.062 -20.594 -6.25 1 95.31 395 VAL B C 1
ATOM 6626 O O . VAL B 1 395 ? 4.898 -20.969 -6.07 1 95.31 395 VAL B O 1
ATOM 6629 N N . LEU B 1 396 ? 6.418 -20.062 -7.371 1 95.69 396 LEU B N 1
ATOM 6630 C CA . LEU B 1 396 ? 5.449 -19.672 -8.391 1 95.69 396 LEU B CA 1
ATOM 6631 C C . LEU B 1 396 ? 4.828 -20.891 -9.055 1 95.69 396 LEU B C 1
ATOM 6633 O O . LEU B 1 396 ? 3.785 -20.781 -9.703 1 95.69 396 LEU B O 1
ATOM 6637 N N . TRP B 1 397 ? 5.449 -22.094 -8.875 1 95.31 397 TRP B N 1
ATOM 6638 C CA . TRP B 1 397 ? 4.898 -23.328 -9.422 1 95.31 397 TRP B CA 1
ATOM 6639 C C . TRP B 1 397 ? 3.523 -23.625 -8.82 1 95.31 397 TRP B C 1
ATOM 6641 O O . TRP B 1 397 ? 2.635 -24.125 -9.516 1 95.31 397 TRP B O 1
ATOM 6651 N N . TYR B 1 398 ? 3.451 -23.312 -7.547 1 97.25 398 TYR B N 1
ATOM 6652 C CA . TYR B 1 398 ? 2.244 -23.781 -6.875 1 97.25 398 TYR B CA 1
ATOM 6653 C C . TYR B 1 398 ? 1.436 -22.609 -6.324 1 97.25 398 TYR B C 1
ATOM 6655 O O . TYR B 1 398 ? 0.297 -22.797 -5.883 1 97.25 398 TYR B O 1
ATOM 6663 N N . LEU B 1 399 ? 1.896 -21.391 -6.434 1 97.94 399 LEU B N 1
ATOM 6664 C CA . LEU B 1 399 ? 1.244 -20.25 -5.797 1 97.94 399 LEU B CA 1
ATOM 6665 C C . LEU B 1 399 ? -0.15 -20.031 -6.375 1 97.94 399 LEU B C 1
ATOM 6667 O O . LEU B 1 399 ? -1.124 -19.906 -5.629 1 97.94 399 LEU B O 1
ATOM 6671 N N . PRO B 1 400 ? -0.328 -20 -7.699 1 98 400 PRO B N 1
ATOM 6672 C CA . PRO B 1 400 ? -1.678 -19.781 -8.227 1 98 400 PRO B CA 1
ATOM 6673 C C . PRO B 1 400 ? -2.66 -20.859 -7.797 1 98 400 PRO B C 1
ATOM 6675 O O . PRO B 1 400 ? -3.809 -20.562 -7.457 1 98 400 PRO B O 1
ATOM 6678 N N . LEU B 1 401 ? -2.229 -22.125 -7.785 1 97.69 401 LEU B N 1
ATOM 6679 C CA . LEU B 1 401 ? -3.082 -23.219 -7.352 1 97.69 401 LEU B CA 1
ATOM 6680 C C . LEU B 1 401 ? -3.406 -23.094 -5.867 1 97.69 401 LEU B C 1
ATOM 6682 O O . LEU B 1 401 ? -4.539 -23.359 -5.453 1 97.69 401 LEU B O 1
ATOM 6686 N N . LEU B 1 402 ? -2.393 -22.75 -5.141 1 97.81 402 LEU B N 1
ATOM 6687 C CA . LEU B 1 402 ? -2.564 -22.562 -3.705 1 97.81 402 LEU B CA 1
ATOM 6688 C C . LEU B 1 402 ? -3.639 -21.516 -3.414 1 97.81 402 LEU B C 1
ATOM 6690 O O . LEU B 1 402 ? -4.504 -21.734 -2.561 1 97.81 402 LEU B O 1
ATOM 6694 N N . LEU B 1 403 ? -3.557 -20.438 -4.113 1 98 403 LEU B N 1
ATOM 6695 C CA . LEU B 1 403 ? -4.531 -19.375 -3.928 1 98 403 LEU B CA 1
ATOM 6696 C C . LEU B 1 403 ? -5.93 -19.828 -4.328 1 98 403 LEU B C 1
ATOM 6698 O O . LEU B 1 403 ? -6.914 -19.484 -3.666 1 98 403 LEU B O 1
ATOM 6702 N N . ALA B 1 404 ? -6.023 -20.609 -5.367 1 97.06 404 ALA B N 1
ATOM 6703 C CA . ALA B 1 404 ? -7.312 -21.141 -5.801 1 97.06 404 ALA B CA 1
ATOM 6704 C C . ALA B 1 404 ? -7.934 -22.031 -4.719 1 97.06 404 ALA B C 1
ATOM 6706 O O . ALA B 1 404 ? -9.133 -21.953 -4.453 1 97.06 404 ALA B O 1
ATOM 6707 N N . VAL B 1 405 ? -7.137 -22.797 -4.094 1 96 405 VAL B N 1
ATOM 6708 C CA . VAL B 1 405 ? -7.629 -23.703 -3.057 1 96 405 VAL B CA 1
ATOM 6709 C C . VAL B 1 405 ? -8.016 -22.891 -1.816 1 96 405 VAL B C 1
ATOM 6711 O O . VAL B 1 405 ? -9.047 -23.156 -1.198 1 96 405 VAL B O 1
ATOM 6714 N N . MET B 1 406 ? -7.266 -21.938 -1.467 1 94.94 406 MET B N 1
ATOM 6715 C CA . MET B 1 406 ? -7.477 -21.172 -0.24 1 94.94 406 MET B CA 1
ATOM 6716 C C . MET B 1 406 ? -8.742 -20.328 -0.335 1 94.94 406 MET B C 1
ATOM 6718 O O . MET B 1 406 ? -9.406 -20.094 0.672 1 94.94 406 MET B O 1
ATOM 6722 N N . PHE B 1 407 ? -9.094 -19.922 -1.527 1 94.62 407 PHE B N 1
ATOM 6723 C CA . PHE B 1 407 ? -10.234 -19.016 -1.661 1 94.62 407 PHE B CA 1
ATOM 6724 C C . PHE B 1 407 ? -11.445 -19.75 -2.215 1 94.62 407 PHE B C 1
ATOM 6726 O O . PHE B 1 407 ? -12.5 -19.141 -2.422 1 94.62 407 PHE B O 1
ATOM 6733 N N . ARG B 1 408 ? -11.328 -21 -2.406 1 90.44 408 ARG B N 1
ATOM 6734 C CA . ARG B 1 408 ? -12.461 -21.734 -2.971 1 90.44 408 ARG B CA 1
ATOM 6735 C C . ARG B 1 408 ? -13.594 -21.844 -1.961 1 90.44 408 ARG B C 1
ATOM 6737 O O . ARG B 1 408 ? -13.352 -21.906 -0.753 1 90.44 408 ARG B O 1
ATOM 6744 N N . PRO B 1 409 ? -14.781 -21.828 -2.5 1 88.5 409 PRO B N 1
ATOM 6745 C CA . PRO B 1 409 ? -15.906 -22.188 -1.639 1 88.5 409 PRO B CA 1
ATOM 6746 C C . PRO B 1 409 ? -16.031 -23.688 -1.4 1 88.5 409 PRO B C 1
ATOM 6748 O O . PRO B 1 409 ? -15.078 -24.438 -1.679 1 88.5 409 PRO B O 1
ATOM 6751 N N . ALA B 1 410 ? -17 -24.328 -0.642 1 81.44 410 ALA B N 1
ATOM 6752 C CA . ALA B 1 410 ? -17.141 -25.734 -0.295 1 81.44 410 ALA B CA 1
ATOM 6753 C C . ALA B 1 410 ? -17.344 -26.594 -1.543 1 81.44 410 ALA B C 1
ATOM 6755 O O . ALA B 1 410 ? -16.984 -27.766 -1.564 1 81.44 410 ALA B O 1
ATOM 6756 N N . LEU B 1 411 ? -17.219 -26.219 -2.74 1 73.44 411 LEU B N 1
ATOM 6757 C CA . LEU B 1 411 ? -17.375 -26.844 -4.047 1 73.44 411 LEU B CA 1
ATOM 6758 C C . LEU B 1 411 ? -17.688 -28.328 -3.898 1 73.44 411 LEU B C 1
ATOM 6760 O O . LEU B 1 411 ? -17.016 -29.172 -4.488 1 73.44 411 LEU B O 1
ATOM 6764 N N . LEU B 1 412 ? -18.594 -28.766 -3.076 1 66.56 412 LEU B N 1
ATOM 6765 C CA . LEU B 1 412 ? -18.938 -30.156 -2.77 1 66.56 412 LEU B CA 1
ATOM 6766 C C . LEU B 1 412 ? -19.75 -30.781 -3.895 1 66.56 412 LEU B C 1
ATOM 6768 O O . LEU B 1 412 ? -19.797 -32 -4.027 1 66.56 412 LEU B O 1
ATOM 6772 N N . LYS B 1 413 ? -20.188 -30.031 -4.758 1 69.62 413 LYS B N 1
ATOM 6773 C CA . LYS B 1 413 ? -21.141 -30.594 -5.711 1 69.62 413 LYS B CA 1
ATOM 6774 C C . LYS B 1 413 ? -20.578 -30.562 -7.129 1 69.62 413 LYS B C 1
ATOM 6776 O O . LYS B 1 413 ? -21.203 -31.078 -8.062 1 69.62 413 LYS B O 1
ATOM 6781 N N . GLU B 1 414 ? -19.438 -30.047 -7.238 1 75.38 414 GLU B N 1
ATOM 6782 C CA . GLU B 1 414 ? -18.922 -29.953 -8.602 1 75.38 414 GLU B CA 1
ATOM 6783 C C . GLU B 1 414 ? -18.203 -31.234 -9.016 1 75.38 414 GLU B C 1
ATOM 6785 O O . GLU B 1 414 ? -17.047 -31.453 -8.617 1 75.38 414 GLU B O 1
ATOM 6790 N N . THR B 1 415 ? -18.953 -32.125 -9.773 1 76.62 415 THR B N 1
ATOM 6791 C CA . THR B 1 415 ? -18.484 -33.438 -10.242 1 76.62 415 THR B CA 1
ATOM 6792 C C . THR B 1 415 ? -18.031 -33.344 -11.695 1 76.62 415 THR B C 1
ATOM 6794 O O . THR B 1 415 ? -18.328 -32.375 -12.391 1 76.62 415 THR B O 1
ATOM 6797 N N . PRO B 1 416 ? -17.266 -34.312 -12.094 1 80.06 416 PRO B N 1
ATOM 6798 C CA . PRO B 1 416 ? -16.828 -34.344 -13.492 1 80.06 416 PRO B CA 1
ATOM 6799 C C . PRO B 1 416 ? -17.984 -34.344 -14.484 1 80.06 416 PRO B C 1
ATOM 6801 O O . PRO B 1 416 ? -19.094 -34.75 -14.133 1 80.06 416 PRO B O 1
ATOM 6804 N N . PRO B 1 417 ? -17.781 -33.75 -15.648 1 74.94 417 PRO B N 1
ATOM 6805 C CA . PRO B 1 417 ? -18.859 -33.688 -16.641 1 74.94 417 PRO B CA 1
ATOM 6806 C C . PRO B 1 417 ? -19.312 -35.062 -17.094 1 74.94 417 PRO B C 1
ATOM 6808 O O . PRO B 1 417 ? -18.484 -36 -17.219 1 74.94 417 PRO B O 1
ATOM 6811 N N . GLU B 1 418 ? -20.562 -35.312 -17.016 1 69.56 418 GLU B N 1
ATOM 6812 C CA . GLU B 1 418 ? -21.125 -36.562 -17.578 1 69.56 418 GLU B CA 1
ATOM 6813 C C . GLU B 1 418 ? -21.078 -36.531 -19.109 1 69.56 418 GLU B C 1
ATOM 6815 O O . GLU B 1 418 ? -21.641 -35.656 -19.734 1 69.56 418 GLU B O 1
ATOM 6820 N N . LEU B 1 419 ? -20.078 -37.031 -19.625 1 67.19 419 LEU B N 1
ATOM 6821 C CA . LEU B 1 419 ? -19.906 -37 -21.078 1 67.19 419 LEU B CA 1
ATOM 6822 C C . LEU B 1 419 ? -20.797 -38.062 -21.75 1 67.19 419 LEU B C 1
ATOM 6824 O O . LEU B 1 419 ? -20.984 -39.156 -21.203 1 67.19 419 LEU B O 1
ATOM 6828 N N . LYS B 1 420 ? -21.812 -37.625 -22.641 1 59.78 420 LYS B N 1
ATOM 6829 C CA . LYS B 1 420 ? -22.578 -38.5 -23.5 1 59.78 420 LYS B CA 1
ATOM 6830 C C . LYS B 1 420 ? -21.656 -39.438 -24.281 1 59.78 420 LYS B C 1
ATOM 6832 O O . LYS B 1 420 ? -20.547 -39.094 -24.641 1 59.78 420 LYS B O 1
ATOM 6837 N N . PRO B 1 421 ? -22 -40.812 -24.25 1 52.59 421 PRO B N 1
ATOM 6838 C CA . PRO B 1 421 ? -21.172 -41.781 -24.984 1 52.59 421 PRO B CA 1
ATOM 6839 C C . PRO B 1 421 ? -20.812 -41.281 -26.391 1 52.59 421 PRO B C 1
ATOM 6841 O O . PRO B 1 421 ? -21.578 -40.562 -27 1 52.59 421 PRO B O 1
ATOM 6844 N N . LEU B 1 422 ? -19.594 -41.156 -26.609 1 46.66 422 LEU B N 1
ATOM 6845 C CA . LEU B 1 422 ? -19.234 -40.844 -28 1 46.66 422 LEU B CA 1
ATOM 6846 C C . LEU B 1 422 ? -20.062 -41.688 -28.969 1 46.66 422 LEU B C 1
ATOM 6848 O O . LEU B 1 422 ? -20.344 -42.844 -28.703 1 46.66 422 LEU B O 1
ATOM 6852 N N . PRO B 1 423 ? -20.828 -41.094 -29.891 1 45.34 423 PRO B N 1
ATOM 6853 C CA . PRO B 1 423 ? -21.703 -41.875 -30.75 1 45.34 423 PRO B CA 1
ATOM 6854 C C . PRO B 1 423 ? -21.062 -43.188 -31.203 1 45.34 423 PRO B C 1
ATOM 6856 O O . PRO B 1 423 ? -21.766 -44.188 -31.406 1 45.34 423 PRO B O 1
ATOM 6859 N N . TRP B 1 424 ? -19.766 -43.125 -31.453 1 44.22 424 TRP B N 1
ATOM 6860 C CA . TRP B 1 424 ? -19.188 -44.281 -32.125 1 44.22 424 TRP B CA 1
ATOM 6861 C C . TRP B 1 424 ? -18.938 -45.438 -31.156 1 44.22 424 TRP B C 1
ATOM 6863 O O . TRP B 1 424 ? -18.594 -46.531 -31.562 1 44.22 424 TRP B O 1
ATOM 6873 N N . PHE B 1 425 ? -18.75 -45.188 -29.844 1 42.5 425 PHE B N 1
ATOM 6874 C CA . PHE B 1 425 ? -18.531 -46.312 -28.953 1 42.5 425 PHE B CA 1
ATOM 6875 C C . PHE B 1 425 ? -19.859 -46.938 -28.547 1 42.5 425 PHE B C 1
ATOM 6877 O O . PHE B 1 425 ? -20.469 -46.562 -27.547 1 42.5 425 PHE B O 1
ATOM 6884 N N . LYS B 1 426 ? -20.703 -47.125 -29.438 1 40.66 426 LYS B N 1
ATOM 6885 C CA . LYS B 1 426 ? -21.891 -47.938 -29.219 1 40.66 426 LYS B CA 1
ATOM 6886 C C . LYS B 1 426 ? -21.516 -49.312 -28.656 1 40.66 426 LYS B C 1
ATOM 6888 O O . LYS B 1 426 ? -20.812 -50.094 -29.297 1 40.66 426 LYS B O 1
ATOM 6893 N N . LYS B 1 427 ? -21.344 -49.406 -27.312 1 43.5 427 LYS B N 1
ATOM 6894 C CA . LYS B 1 427 ? -21.391 -50.781 -26.891 1 43.5 427 LYS B CA 1
ATOM 6895 C C . LYS B 1 427 ? -22.531 -51.531 -27.594 1 43.5 427 LYS B C 1
ATOM 6897 O O . LYS B 1 427 ? -23.672 -51.125 -27.547 1 43.5 427 LYS B O 1
ATOM 6902 N N . SER B 1 428 ? -22.234 -52.281 -28.625 1 38.66 428 SER B N 1
ATOM 6903 C CA . SER B 1 428 ? -23.125 -53.281 -29.188 1 38.66 428 SER B CA 1
ATOM 6904 C C . SER B 1 428 ? -23.688 -54.188 -28.094 1 38.66 428 SER B C 1
ATOM 6906 O O . SER B 1 428 ? -23.047 -55.156 -27.672 1 38.66 428 SER B O 1
ATOM 6908 N N . ARG B 1 429 ? -24.156 -53.594 -27 1 39.25 429 ARG B N 1
ATOM 6909 C CA . ARG B 1 429 ? -24.812 -54.656 -26.203 1 39.25 429 ARG B CA 1
ATOM 6910 C C . ARG B 1 429 ? -25.812 -55.438 -27.047 1 39.25 429 ARG B C 1
ATOM 6912 O O . ARG B 1 429 ? -26.688 -54.844 -27.672 1 39.25 429 ARG B O 1
ATOM 6919 N N . PRO B 1 430 ? -25.531 -56.688 -27.391 1 37 430 PRO B N 1
ATOM 6920 C CA . PRO B 1 430 ? -26.484 -57.531 -28.094 1 37 430 PRO B CA 1
ATOM 6921 C C . PRO B 1 430 ? -27.891 -57.5 -27.469 1 37 430 PRO B C 1
ATOM 6923 O O . PRO B 1 430 ? -28.016 -57.5 -26.25 1 37 430 PRO B O 1
ATOM 6926 N N . THR B 1 431 ? -28.766 -56.656 -27.953 1 38.16 431 THR B N 1
ATOM 6927 C CA . THR B 1 431 ? -30.188 -56.688 -27.625 1 38.16 431 THR B CA 1
ATOM 6928 C C . THR B 1 431 ? -30.672 -58.125 -27.484 1 38.16 431 THR B C 1
ATOM 6930 O O . THR B 1 431 ? -30.688 -58.875 -28.453 1 38.16 431 THR B O 1
ATOM 6933 N N . SER B 1 432 ? -30.25 -58.812 -26.359 1 35.72 432 SER B N 1
ATOM 6934 C CA . SER B 1 432 ? -30.938 -60.094 -26.203 1 35.72 432 SER B CA 1
ATOM 6935 C C . SER B 1 432 ? -32.438 -59.938 -26.484 1 35.72 432 SER B C 1
ATOM 6937 O O . SER B 1 432 ? -33.094 -59.031 -25.953 1 35.72 432 SER B O 1
ATOM 6939 N N . ARG B 1 433 ? -32.875 -60.281 -27.688 1 37.16 433 ARG B N 1
ATOM 6940 C CA . ARG B 1 433 ? -34.219 -60.5 -28.156 1 37.16 433 ARG B CA 1
ATOM 6941 C C . ARG B 1 433 ? -35.094 -61.156 -27.078 1 37.16 433 ARG B C 1
ATOM 6943 O O . ARG B 1 433 ? -34.938 -62.344 -26.812 1 37.16 433 ARG B O 1
ATOM 6950 N N . ASP B 1 434 ? -35.219 -60.531 -25.859 1 32.09 434 ASP B N 1
ATOM 6951 C CA . ASP B 1 434 ? -36.25 -61.062 -24.984 1 32.09 434 ASP B CA 1
ATOM 6952 C C . ASP B 1 434 ? -37.594 -61.219 -25.719 1 32.09 434 ASP B C 1
ATOM 6954 O O . ASP B 1 434 ? -38.125 -60.25 -26.25 1 32.09 434 ASP B O 1
ATOM 6958 N N . ASN B 1 435 ? -37.812 -62.281 -26.438 1 33.28 435 ASN B N 1
ATOM 6959 C CA . ASN B 1 435 ? -39 -62.875 -27 1 33.28 435 ASN B CA 1
ATOM 6960 C C . ASN B 1 435 ? -40.188 -62.719 -26.047 1 33.28 435 ASN B C 1
ATOM 6962 O O . ASN B 1 435 ? -40.688 -63.719 -25.484 1 33.28 435 ASN B O 1
ATOM 6966 N N . ALA B 1 436 ? -40.156 -61.812 -25.109 1 31.25 436 ALA B N 1
ATOM 6967 C CA . ALA B 1 436 ? -41.344 -61.875 -24.266 1 31.25 436 ALA B CA 1
ATOM 6968 C C . ALA B 1 436 ? -42.594 -61.594 -25.062 1 31.25 436 ALA B C 1
ATOM 6970 O O . ALA B 1 436 ? -42.625 -60.688 -25.891 1 31.25 436 ALA B O 1
ATOM 6971 N N . THR B 1 437 ? -43.438 -62.5 -25.234 1 31.98 437 THR B N 1
ATOM 6972 C CA . THR B 1 437 ? -44.781 -62.688 -25.766 1 31.98 437 THR B CA 1
ATOM 6973 C C . THR B 1 437 ? -45.688 -61.562 -25.266 1 31.98 437 THR B C 1
ATOM 6975 O O . THR B 1 437 ? -45.656 -61.188 -24.094 1 31.98 437 THR B O 1
ATOM 6978 N N . PRO B 1 438 ? -46.219 -60.688 -26.188 1 33.84 438 PRO B N 1
ATOM 6979 C CA . PRO B 1 438 ? -47.094 -59.531 -26.016 1 33.84 438 PRO B CA 1
ATOM 6980 C C . PRO B 1 438 ? -48.281 -59.844 -25.109 1 33.84 438 PRO B C 1
ATOM 6982 O O . PRO B 1 438 ? -49.156 -60.625 -25.484 1 33.84 438 PRO B O 1
ATOM 6985 N N . THR B 1 439 ? -48.094 -60.406 -23.859 1 29.06 439 THR B N 1
ATOM 6986 C CA . THR B 1 439 ? -49.375 -60.781 -23.266 1 29.06 439 THR B CA 1
ATOM 6987 C C . THR B 1 439 ? -50.281 -59.562 -23.125 1 29.06 439 THR B C 1
ATOM 6989 O O . THR B 1 439 ? -49.844 -58.531 -22.641 1 29.06 439 THR B O 1
ATOM 6992 N N . THR B 1 440 ? -51.344 -59.438 -23.922 1 27.83 440 THR B N 1
ATOM 6993 C CA . THR B 1 440 ? -52.469 -58.531 -24.141 1 27.83 440 THR B CA 1
ATOM 6994 C C . THR B 1 440 ? -53.156 -58.219 -22.812 1 27.83 440 THR B C 1
ATOM 6996 O O . THR B 1 440 ? -53.969 -59 -22.328 1 27.83 440 THR B O 1
ATOM 6999 N N . ALA B 1 441 ? -52.375 -57.969 -21.688 1 25.94 441 ALA B N 1
ATOM 7000 C CA . ALA B 1 441 ? -53.156 -57.875 -20.453 1 25.94 441 ALA B CA 1
ATOM 7001 C C . ALA B 1 441 ? -54.188 -56.75 -20.531 1 25.94 441 ALA B C 1
ATOM 7003 O O . ALA B 1 441 ? -53.875 -55.656 -20.969 1 25.94 441 ALA B O 1
ATOM 7004 N N . HIS B 1 442 ? -55.469 -57.062 -20.562 1 25.47 442 HIS B N 1
ATOM 7005 C CA . HIS B 1 442 ? -56.812 -56.469 -20.531 1 25.47 442 HIS B CA 1
ATOM 7006 C C . HIS B 1 442 ? -56.906 -55.438 -19.406 1 25.47 442 HIS B C 1
ATOM 7008 O O . HIS B 1 442 ? -56.656 -55.781 -18.25 1 25.47 442 HIS B O 1
ATOM 7014 N N . SER B 1 443 ? -56.5 -54.156 -19.703 1 24.89 443 SER B N 1
ATOM 7015 C CA . SER B 1 443 ? -56.5 -52.969 -18.859 1 24.89 443 SER B CA 1
ATOM 7016 C C . SER B 1 443 ? -57.875 -52.719 -18.25 1 24.89 443 SER B C 1
ATOM 7018 O O . SER B 1 443 ? -58.812 -52.375 -18.953 1 24.89 443 SER B O 1
ATOM 7020 N N . THR B 1 444 ? -58.438 -53.75 -17.547 1 23.86 444 THR B N 1
ATOM 7021 C CA . THR B 1 444 ? -59.75 -53.438 -17.062 1 23.86 444 THR B CA 1
ATOM 7022 C C . THR B 1 444 ? -59.781 -52.094 -16.312 1 23.86 444 THR B C 1
ATOM 7024 O O . THR B 1 444 ? -58.875 -51.812 -15.531 1 23.86 444 THR B O 1
ATOM 7027 N N . ALA B 1 445 ? -60.438 -51.094 -16.938 1 24.8 445 ALA B N 1
ATOM 7028 C CA . ALA B 1 445 ? -60.812 -49.719 -16.656 1 24.8 445 ALA B CA 1
ATOM 7029 C C . ALA B 1 445 ? -61.5 -49.594 -15.297 1 24.8 445 ALA B C 1
ATOM 7031 O O . ALA B 1 445 ? -62.719 -49.781 -15.18 1 24.8 445 ALA B O 1
ATOM 7032 N N . LYS B 1 446 ? -60.938 -50.312 -14.266 1 22.12 446 LYS B N 1
ATOM 7033 C CA . LYS B 1 446 ? -61.781 -50.312 -13.055 1 22.12 446 LYS B CA 1
ATOM 7034 C C . LYS B 1 446 ? -62.125 -48.875 -12.648 1 22.12 446 LYS B C 1
ATOM 7036 O O . LYS B 1 446 ? -61.25 -48 -12.695 1 22.12 446 LYS B O 1
ATOM 7041 N N . GLY B 1 447 ? -63.438 -48.5 -12.57 1 22.12 447 GLY B N 1
ATOM 7042 C CA . GLY B 1 447 ? -64.438 -47.5 -12.281 1 22.12 447 GLY B CA 1
ATOM 7043 C C . GLY B 1 447 ? -64.312 -46.906 -10.891 1 22.12 447 GLY B C 1
ATOM 7044 O O . GLY B 1 447 ? -65.188 -46.188 -10.43 1 22.12 447 GLY B O 1
ATOM 7045 N N . SER B 1 448 ? -63.094 -47.125 -10.234 1 21.44 448 SER B N 1
ATOM 7046 C CA . SER B 1 448 ? -63.344 -46.969 -8.797 1 21.44 448 SER B CA 1
ATOM 7047 C C . SER B 1 448 ? -63.875 -45.594 -8.477 1 21.44 448 SER B C 1
ATOM 7049 O O . SER B 1 448 ? -63.438 -44.594 -9.047 1 21.44 448 SER B O 1
ATOM 7051 N N . THR B 1 449 ? -65.125 -45.625 -7.914 1 21.62 449 THR B N 1
ATOM 7052 C CA . THR B 1 449 ? -66.188 -44.812 -7.27 1 21.62 449 THR B CA 1
ATOM 7053 C C . THR B 1 449 ? -65.562 -43.969 -6.152 1 21.62 449 THR B C 1
ATOM 7055 O O . THR B 1 449 ? -65.188 -44.5 -5.109 1 21.62 449 THR B O 1
ATOM 7058 N N . GLN B 1 450 ? -64.562 -43.156 -6.504 1 20.77 450 GLN B N 1
ATOM 7059 C CA . GLN B 1 450 ? -64.062 -42.219 -5.48 1 20.77 450 GLN B CA 1
ATOM 7060 C C . GLN B 1 450 ? -65.25 -41.469 -4.852 1 20.77 450 GLN B C 1
ATOM 7062 O O . GLN B 1 450 ? -65.938 -40.656 -5.508 1 20.77 450 GLN B O 1
ATOM 7067 N N . ALA B 1 451 ? -66.062 -42.25 -3.99 1 20 451 ALA B N 1
ATOM 7068 C CA . ALA B 1 451 ? -67.125 -41.75 -3.123 1 20 451 ALA B CA 1
ATOM 7069 C C . ALA B 1 451 ? -66.75 -40.375 -2.551 1 20 451 ALA B C 1
ATOM 7071 O O . ALA B 1 451 ? -65.562 -40.062 -2.369 1 20 451 ALA B O 1
ATOM 7072 N N . LEU B 1 452 ? -67.875 -39.594 -2.373 1 20.2 452 LEU B N 1
ATOM 7073 C CA . LEU B 1 452 ? -68.375 -38.281 -2.066 1 20.2 452 LEU B CA 1
ATOM 7074 C C . LEU B 1 452 ? -68 -37.844 -0.651 1 20.2 452 LEU B C 1
ATOM 7076 O O . LEU B 1 452 ? -68.438 -36.812 -0.181 1 20.2 452 LEU B O 1
ATOM 7080 N N . ALA B 1 453 ? -67.312 -38.875 0.12 1 20.8 453 ALA B N 1
ATOM 7081 C CA . ALA B 1 453 ? -67.688 -38.656 1.516 1 20.8 453 ALA B CA 1
ATOM 7082 C C . ALA B 1 453 ? -67.562 -37.188 1.907 1 20.8 453 ALA B C 1
ATOM 7084 O O . ALA B 1 453 ? -66.5 -36.594 1.647 1 20.8 453 ALA B O 1
ATOM 7085 N N . THR B 1 454 ? -68.75 -36.594 2.213 1 20.53 454 THR B N 1
ATOM 7086 C CA . THR B 1 454 ? -69.312 -35.344 2.771 1 20.53 454 THR B CA 1
ATOM 7087 C C . THR B 1 454 ? -68.5 -34.906 4.008 1 20.53 454 THR B C 1
ATOM 7089 O O . THR B 1 454 ? -68.312 -35.688 4.938 1 20.53 454 THR B O 1
ATOM 7092 N N . GLY B 1 455 ? -67.5 -34.125 3.811 1 18.98 455 GLY B N 1
ATOM 7093 C CA . GLY B 1 455 ? -66.812 -33.281 4.793 1 18.98 455 GLY B CA 1
ATOM 7094 C C . GLY B 1 455 ? -67.75 -32.594 5.766 1 18.98 455 GLY B C 1
ATOM 7095 O O . GLY B 1 455 ? -68.25 -31.484 5.504 1 18.98 455 GLY B O 1
ATOM 7096 N N . MET B 1 456 ? -68.875 -33.344 6.324 1 18.61 456 MET B N 1
ATOM 7097 C CA . MET B 1 456 ? -69.812 -32.656 7.238 1 18.61 456 MET B CA 1
ATOM 7098 C C . MET B 1 456 ? -69 -31.734 8.18 1 18.61 456 MET B C 1
ATOM 7100 O O . MET B 1 456 ? -69.312 -30.547 8.305 1 18.61 456 MET B O 1
ATOM 7104 N N . ILE B 1 457 ? -68.75 -32.375 9.391 1 20.39 457 ILE B N 1
ATOM 7105 C CA . ILE B 1 457 ? -69.5 -32.062 10.625 1 20.39 457 ILE B CA 1
ATOM 7106 C C . ILE B 1 457 ? -69 -30.719 11.172 1 20.39 457 ILE B C 1
ATOM 7108 O O . ILE B 1 457 ? -69.812 -29.844 11.422 1 20.39 457 ILE B O 1
ATOM 7112 N N . ARG B 1 458 ? -68.5 -30.797 12.43 1 18.55 458 ARG B N 1
ATOM 7113 C CA . ARG B 1 458 ? -68.938 -30.516 13.797 1 18.55 458 ARG B CA 1
ATOM 7114 C C . ARG B 1 458 ? -68.438 -29.141 14.25 1 18.55 458 ARG B C 1
ATOM 7116 O O . ARG B 1 458 ? -67.25 -28.828 14.109 1 18.55 458 ARG B O 1
ATOM 7123 N N . ARG B 1 459 ? -69.5 -28.219 14.547 1 20.77 459 ARG B N 1
ATOM 7124 C CA . ARG B 1 459 ? -69.75 -26.953 15.227 1 20.77 459 ARG B CA 1
ATOM 7125 C C . ARG B 1 459 ? -69.125 -26.953 16.625 1 20.77 459 ARG B C 1
ATOM 7127 O O . ARG B 1 459 ? -69.312 -26.016 17.391 1 20.77 459 ARG B O 1
ATOM 7134 N N . PRO B 1 460 ? -68.625 -28.109 17.078 1 20.27 460 PRO B N 1
ATOM 7135 C CA . PRO B 1 460 ? -68.75 -28.109 18.531 1 20.27 460 PRO B CA 1
ATOM 7136 C C . PRO B 1 460 ? -68.438 -26.75 19.156 1 20.27 460 PRO B C 1
ATOM 7138 O O . PRO B 1 460 ? -67.812 -25.922 18.547 1 20.27 460 PRO B O 1
ATOM 7141 N N . PHE B 1 461 ? -68.438 -26.812 20.609 1 19.88 461 PHE B N 1
ATOM 7142 C CA . PHE B 1 461 ? -68.812 -26.078 21.812 1 19.88 461 PHE B CA 1
ATOM 7143 C C . PHE B 1 461 ? -68.188 -24.703 21.828 1 19.88 461 PHE B C 1
ATOM 7145 O O . PHE B 1 461 ? -67.312 -24.391 21.016 1 19.88 461 PHE B O 1
ATOM 7152 N N . LEU B 1 462 ? -67.875 -24.312 23.234 1 21.03 462 LEU B N 1
ATOM 7153 C CA . LEU B 1 462 ? -68.188 -23.859 24.594 1 21.03 462 LEU B CA 1
ATOM 7154 C C . LEU B 1 462 ? -67.312 -22.656 24.953 1 21.03 462 LEU B C 1
ATOM 7156 O O . LEU B 1 462 ? -67.812 -21.656 25.469 1 21.03 462 LEU B O 1
ATOM 7160 N N . ARG B 1 463 ? -66.25 -22.672 26.078 1 21.92 463 ARG B N 1
ATOM 7161 C CA . ARG B 1 463 ? -65.75 -21.5 26.781 1 21.92 463 ARG B CA 1
ATOM 7162 C C . ARG B 1 463 ? -65.062 -20.547 25.828 1 21.92 463 ARG B C 1
ATOM 7164 O O . ARG B 1 463 ? -64.25 -20.984 24.984 1 21.92 463 ARG B O 1
#

Radius of gyration: 38.55 Å; Cα contacts (8 Å, |Δi|>4): 1232; chains: 2; bounding box: 110×115×84 Å